Protein AF-0000000083041150 (afdb_homodimer)

Organism: Echeneis naucrates (NCBI:txid173247)

pLDDT: mean 83.76, std 16.12, range [24.05, 98.44]

InterPro domains:
  IPR001429 P2X purinoreceptor [PIRSF005713] (8-380)
  IPR001429 P2X purinoreceptor [PR01307] (82-90)
  IPR001429 P2X purinoreceptor [PR01307] (149-160)
  IPR001429 P2X purinoreceptor [PR01307] (235-247)
  IPR001429 P2X purinoreceptor [PR01307] (285-295)
  IPR001429 P2X purinoreceptor [PR01307] (304-318)
  IPR001429 P2X purinoreceptor [TIGR00863] (2-366)
  IPR003044 P2X1 purinoceptor [PR01308] (66-75)
  IPR003044 P2X1 purinoceptor [PR01308] (191-201)
  IPR003044 P2X1 purinoceptor [PR01308] (223-233)
  IPR003044 P2X1 purinoceptor [PR01308] (300-308)
  IPR003044 P2X1 purinoceptor [PR01308] (352-363)
  IPR027309 P2X purinoreceptor extracellular domain superfamily [G3DSA:2.60.490.10] (59-336)
  IPR059116 ATP P2X receptor-like [PF00864] (14-367)
  IPR059116 ATP P2X receptor-like [PTHR10125] (3-378)

Foldseek 3Di:
DVVVVVVVVVCVVVPDDDDDDDDDPDPVLVVVLVVLLVVLVCCLVVPCCPVVVLQKDKFWKDKAKFKAKFDKFWFQDPNDIDIDTLVRAKPPSRGGLKIWGFLAKFKDPWWAFDKDFDDQPPAAADALCSFDAPDPVFRFPSGQDDPRRGTITGDRPPDGDPVDQDPQGRGLRLQFMKMAMKMKIATVVVGDIDILCAPPNDPVCQVPDEDDVPPHQSRRMYGNNVLQVQQPHDPRQQSRFHFEKEKEWEFEEEVQDPPNVGHTGIHMHGPPQDPPPPPSVVRRGHDWDKDWDWDADPNGITIMIMITHTYMYHYHYTYMYIYRDNVSVVVSVVVSVVVSVVSVVVSVVCCLPVDPVNVVVCVSVDPPPPPPPPPVCVVVVVPPPVPPPD/DVVVVVVVVVCVVPPDDDDDDDDDPDPVLVVVLVVLLVVLVCCLVVPCCPVVVLQKDKFWKDKDKFKAKFDKFWFQDPNDIDIDTLVRAKVPSRGDLKIWGFLAKFKDFWWAWDKDFDDQPPAAADALCSQDADDPVFGFPSGQDDVRRGTIGGDRPPDGDPVDQDPQGRGLVLQFMKMAMKMKIATVVVGDIDILCAPPNDPVCQVPDEDDVPPHQSHRMYGNNVLQVQQPHHPRQQSRFHFEKEKEWEFEEEVVDPPNPGHTGIHMHAPPADPPPPPSVVRGGGDWDKDWDWDDDPNGITIMIMITHTYMYHYHYTHMYIYRDNVSVVVSVVVSVVVSVVSVVVSVVCQLPVDPVNVVVCVSVDDDPPDPPPPVCVVVVVVVVPPPVD

Nearest PDB structures (foldseek):
  8jv5-assembly1_C  TM=9.090E-01  e=2.033E-40  Danio rerio
  5svq-assembly1_A  TM=8.814E-01  e=1.534E-39  Homo sapiens
  8tr5-assembly1_A  TM=8.485E-01  e=2.033E-40  Rattus
  5f1c-assembly1_A  TM=8.749E-01  e=1.468E-38  Amblyomma maculatum
  6u9w-assembly1_C  TM=7.780E-01  e=2.579E-40  Rattus norvegicus

Solvent-accessible surface area (backbone atoms only — not comparable to full-atom values): 41153 Å² total; per-residue (Å²): 107,66,63,58,49,50,50,49,51,46,45,56,41,21,38,38,77,41,66,46,41,68,45,74,87,41,70,68,59,50,49,55,44,49,49,50,53,49,52,52,48,46,43,43,50,52,43,42,41,59,69,63,38,36,37,37,44,76,40,59,51,53,74,49,60,43,35,48,74,46,56,51,33,63,37,69,59,93,80,47,70,44,65,41,41,52,48,69,36,34,43,62,47,74,41,43,46,53,34,32,40,52,17,19,67,47,77,40,72,72,17,28,81,39,77,36,54,47,58,83,85,77,42,66,31,92,42,38,82,65,20,58,60,57,43,84,94,51,46,25,71,30,42,39,34,79,89,72,33,8,23,23,26,57,40,58,24,69,64,82,78,76,86,71,70,56,79,71,33,58,29,63,50,46,44,69,18,34,38,38,56,48,37,24,37,32,26,70,87,74,71,45,61,46,24,58,59,40,94,86,55,43,72,74,50,62,74,69,51,58,46,29,85,82,86,27,52,67,42,51,31,36,41,44,40,54,51,37,43,64,34,71,44,55,59,70,65,36,28,39,44,1,16,33,38,33,39,37,40,35,36,64,31,54,62,77,46,63,73,84,69,51,52,63,42,76,47,52,33,51,34,81,31,47,84,83,44,84,58,34,58,58,51,13,46,55,30,69,54,74,53,71,52,65,35,58,53,94,90,35,67,31,30,36,39,34,43,36,12,17,43,32,40,36,59,42,80,44,52,42,34,34,31,76,31,68,59,41,32,44,39,49,49,6,50,42,44,48,50,50,49,51,50,53,51,52,43,50,49,44,50,50,68,67,36,90,64,18,66,60,50,45,54,68,67,42,78,76,76,61,75,72,67,75,60,72,61,69,66,54,64,70,59,59,68,70,64,63,81,109,108,65,63,60,48,50,49,50,49,48,45,56,75,71,50,81,90,73,79,53,64,38,77,41,82,39,56,68,59,13,43,54,45,49,48,52,53,48,52,52,48,48,43,44,49,51,42,39,43,60,70,63,36,39,37,36,44,77,40,60,52,53,74,50,64,46,34,48,73,46,57,66,34,64,40,69,59,94,80,45,73,44,80,41,42,52,82,70,35,31,43,61,68,82,44,43,48,54,34,30,39,50,16,18,66,48,77,38,70,72,18,28,78,39,76,39,55,47,59,82,84,78,43,66,31,91,42,38,81,64,21,58,62,56,43,80,83,50,49,27,72,30,42,39,34,79,88,70,33,7,24,24,26,53,32,56,27,68,62,81,78,76,84,70,71,57,78,70,33,58,28,62,49,46,42,69,19,34,39,39,57,47,41,38,38,33,27,71,86,74,70,44,74,51,48,58,67,42,94,84,56,43,72,74,49,62,75,71,51,57,46,30,86,81,86,27,53,67,44,50,32,35,41,44,38,54,52,36,44,63,34,71,44,56,58,69,64,36,27,39,45,2,18,33,37,33,39,34,41,34,37,64,30,56,64,76,46,63,72,84,71,50,53,61,43,77,47,51,34,56,33,54,22,36,69,81,44,84,58,33,66,54,54,12,43,56,28,71,38,41,43,61,52,66,40,51,54,94,91,34,69,31,28,34,39,34,42,37,13,17,43,33,39,36,59,40,78,45,53,41,34,34,31,78,34,69,63,41,32,50,48,46,49,47,12,45,52,23,48,50,50,51,51,51,52,51,43,49,49,44,50,51,68,69,38,89,64,19,67,62,50,46,56,63,31,39,47,69,60,68,72,77,68,74,61,69,61,69,62,53,63,66,56,59,67,64,58,68,77,106

Structure (mmCIF, N/CA/C/O backbone):
data_AF-0000000083041150-model_v1
#
loop_
_entity.id
_entity.type
_entity.pdbx_description
1 polymer 'P2X purinoceptor'
#
loop_
_atom_site.group_PDB
_atom_site.id
_atom_site.type_symbol
_atom_site.label_atom_id
_atom_site.label_alt_id
_atom_site.label_comp_id
_atom_site.label_asym_id
_atom_site.label_entity_id
_atom_site.label_seq_id
_atom_site.pdbx_PDB_ins_code
_atom_site.Cartn_x
_atom_site.Cartn_y
_atom_site.Cartn_z
_atom_site.occupancy
_atom_site.B_iso_or_equiv
_atom_site.auth_seq_id
_atom_site.auth_comp_id
_atom_site.auth_asym_id
_atom_site.auth_atom_id
_atom_site.pdbx_PDB_model_num
ATOM 1 N N . MET A 1 1 ? 22.547 60.156 30.875 1 57.06 1 MET A N 1
ATOM 2 C CA . MET A 1 1 ? 22.109 59.25 29.797 1 57.06 1 MET A CA 1
ATOM 3 C C . MET A 1 1 ? 21.531 57.969 30.375 1 57.06 1 MET A C 1
ATOM 5 O O . MET A 1 1 ? 20.5 57.469 29.906 1 57.06 1 MET A O 1
ATOM 9 N N . LYS A 1 2 ? 22.203 57.5 31.281 1 69.81 2 LYS A N 1
ATOM 10 C CA . LYS A 1 2 ? 21.75 56.312 31.938 1 69.81 2 LYS A CA 1
ATOM 11 C C . LYS A 1 2 ? 20.422 56.531 32.656 1 69.81 2 LYS A C 1
ATOM 13 O O . LYS A 1 2 ? 19.516 55.688 32.594 1 69.81 2 LYS A O 1
ATOM 18 N N . ASN A 1 3 ? 20.375 57.625 33.25 1 69 3 ASN A N 1
ATOM 19 C CA . ASN A 1 3 ? 19.156 57.938 34 1 69 3 ASN A CA 1
ATOM 20 C C . ASN A 1 3 ? 17.969 58.062 33.062 1 69 3 ASN A C 1
ATOM 22 O O . ASN A 1 3 ? 16.859 57.625 33.375 1 69 3 ASN A O 1
ATOM 26 N N . LYS A 1 4 ? 18.234 58.625 31.938 1 65 4 LYS A N 1
ATOM 27 C CA . LYS A 1 4 ? 17.156 58.812 30.984 1 65 4 LYS A CA 1
ATOM 28 C C . LYS A 1 4 ? 16.672 57.469 30.438 1 65 4 LYS A C 1
ATOM 30 O O . LYS A 1 4 ? 15.477 57.281 30.234 1 65 4 LYS A O 1
ATOM 35 N N . ILE A 1 5 ? 17.609 56.656 30.266 1 70.94 5 ILE A N 1
ATOM 36 C CA . ILE A 1 5 ? 17.266 55.344 29.75 1 70.94 5 ILE A CA 1
ATOM 37 C C . ILE A 1 5 ? 16.5 54.562 30.812 1 70.94 5 ILE A C 1
ATOM 39 O O . ILE A 1 5 ? 15.531 53.875 30.516 1 70.94 5 ILE A O 1
ATOM 43 N N . ALA A 1 6 ? 16.969 54.688 32 1 69.44 6 ALA A N 1
ATOM 44 C CA . ALA A 1 6 ? 16.281 54 33.094 1 69.44 6 ALA A CA 1
ATOM 45 C C . ALA A 1 6 ? 14.859 54.5 33.281 1 69.44 6 ALA A C 1
ATOM 47 O O . ALA A 1 6 ? 13.938 53.719 33.531 1 69.44 6 ALA A O 1
ATOM 48 N N . ASN A 1 7 ? 14.727 55.781 33.156 1 67 7 ASN A N 1
ATOM 49 C CA . ASN A 1 7 ? 13.383 56.344 33.281 1 67 7 ASN A CA 1
ATOM 50 C C . ASN A 1 7 ? 12.5 55.938 32.094 1 67 7 ASN A C 1
ATOM 52 O O . ASN A 1 7 ? 11.32 55.625 32.281 1 67 7 ASN A O 1
ATOM 56 N N . ALA A 1 8 ? 13.133 55.875 31 1 66.62 8 ALA A N 1
ATOM 57 C CA . ALA A 1 8 ? 12.391 55.469 29.828 1 66.62 8 ALA A CA 1
ATOM 58 C C . ALA A 1 8 ? 11.953 54 29.938 1 66.62 8 ALA A C 1
ATOM 60 O O . ALA A 1 8 ? 10.844 53.656 29.547 1 66.62 8 ALA A O 1
ATOM 61 N N . LEU A 1 9 ? 12.828 53.281 30.469 1 70.69 9 LEU A N 1
ATOM 62 C CA . LEU A 1 9 ? 12.5 51.875 30.688 1 70.69 9 LEU A CA 1
ATOM 63 C C . LEU A 1 9 ? 11.43 51.719 31.766 1 70.69 9 LEU A C 1
ATOM 65 O O . LEU A 1 9 ? 10.539 50.875 31.641 1 70.69 9 LEU A O 1
ATOM 69 N N . SER A 1 10 ? 11.609 52.531 32.75 1 72.12 10 SER A N 1
ATOM 70 C CA . SER A 1 10 ? 10.602 52.5 33.781 1 72.12 10 SER A CA 1
ATOM 71 C C . SER A 1 10 ? 9.242 52.938 33.281 1 72.12 10 SER A C 1
ATOM 73 O O . SER A 1 10 ? 8.219 52.344 33.594 1 72.12 10 SER A O 1
ATOM 75 N N . ASP A 1 11 ? 9.305 53.969 32.469 1 69.19 11 ASP A N 1
ATOM 76 C CA . ASP A 1 11 ? 8.055 54.438 31.875 1 69.19 11 ASP A CA 1
ATOM 77 C C . ASP A 1 11 ? 7.438 53.344 30.969 1 69.19 11 ASP A C 1
ATOM 79 O O . ASP A 1 11 ? 6.215 53.188 30.938 1 69.19 11 ASP A O 1
ATOM 83 N N . PHE A 1 12 ? 8.258 52.688 30.359 1 69.44 12 PHE A N 1
ATOM 84 C CA . PHE A 1 12 ? 7.785 51.656 29.469 1 69.44 12 PHE A CA 1
ATOM 85 C C . PHE A 1 12 ? 7.094 50.531 30.266 1 69.44 12 PHE A C 1
ATOM 87 O O . PHE A 1 12 ? 6.055 50.031 29.844 1 69.44 12 PHE A O 1
ATOM 94 N N . PHE A 1 13 ? 7.613 50.312 31.328 1 72.69 13 PHE A N 1
ATOM 95 C CA . PHE A 1 13 ? 7.09 49.188 32.094 1 72.69 13 PHE A CA 1
ATOM 96 C C . PHE A 1 13 ? 5.91 49.625 32.969 1 72.69 13 PHE A C 1
ATOM 98 O O . PHE A 1 13 ? 5.016 48.844 33.25 1 72.69 13 PHE A O 1
ATOM 105 N N . TYR A 1 14 ? 5.887 50.938 33.219 1 71.12 14 TYR A N 1
ATOM 106 C CA . TYR A 1 14 ? 4.891 51.344 34.219 1 71.12 14 TYR A CA 1
ATOM 107 C C . TYR A 1 14 ? 3.744 52.094 33.531 1 71.12 14 TYR A C 1
ATOM 109 O O . TYR A 1 14 ? 2.715 52.375 34.156 1 71.12 14 TYR A O 1
ATOM 117 N N . GLU A 1 15 ? 4.02 52.375 32.281 1 69.94 15 GLU A N 1
ATOM 118 C CA . GLU A 1 15 ? 2.963 53.125 31.609 1 69.94 15 GLU A CA 1
ATOM 119 C C . GLU A 1 15 ? 2.273 52.25 30.547 1 69.94 15 GLU A C 1
ATOM 121 O O . GLU A 1 15 ? 2.916 51.438 29.891 1 69.94 15 GLU A O 1
ATOM 126 N N . TYR A 1 16 ? 0.941 52.312 30.578 1 71.56 16 TYR A N 1
ATOM 127 C CA . TYR A 1 16 ? 0.145 51.625 29.562 1 71.56 16 TYR A CA 1
ATOM 128 C C . TYR A 1 16 ? -0.681 52.594 28.75 1 71.56 16 TYR A C 1
ATOM 130 O O . TYR A 1 16 ? -1.35 53.469 29.328 1 71.56 16 TYR A O 1
ATOM 138 N N . GLU A 1 17 ? -0.358 52.562 27.453 1 67.75 17 GLU A N 1
ATOM 139 C CA . GLU A 1 17 ? -1.08 53.438 26.547 1 67.75 17 GLU A CA 1
ATOM 140 C C . GLU A 1 17 ? -2.273 52.719 25.922 1 67.75 17 GLU A C 1
ATOM 142 O O . GLU A 1 17 ? -2.17 51.562 25.516 1 67.75 17 GLU A O 1
ATOM 147 N N . THR A 1 18 ? -3.443 53.312 26.031 1 69.44 18 THR A N 1
ATOM 148 C CA . THR A 1 18 ? -4.641 52.781 25.391 1 69.44 18 THR A CA 1
ATOM 149 C C . THR A 1 18 ? -5.328 53.875 24.562 1 69.44 18 THR A C 1
ATOM 151 O O . THR A 1 18 ? -5.328 55.062 24.953 1 69.44 18 THR A O 1
ATOM 154 N N . PRO A 1 19 ? -5.703 53.594 23.391 1 71.56 19 PRO A N 1
ATOM 155 C CA . PRO A 1 19 ? -6.367 54.594 22.547 1 71.56 19 PRO A CA 1
ATOM 156 C C . PRO A 1 19 ? -7.688 55.062 23.141 1 71.56 19 PRO A C 1
ATOM 158 O O . PRO A 1 19 ? -8.43 54.281 23.734 1 71.56 19 PRO A O 1
ATOM 161 N N . ARG A 1 20 ? -7.875 56.406 23.031 1 70.31 20 ARG A N 1
ATOM 162 C CA . ARG A 1 20 ? -9.133 57.031 23.453 1 70.31 20 ARG A CA 1
ATOM 163 C C . ARG A 1 20 ? -10.25 56.688 22.469 1 70.31 20 ARG A C 1
ATOM 165 O O . ARG A 1 20 ? -10.031 56.688 21.25 1 70.31 20 ARG A O 1
ATOM 172 N N . GLN A 1 21 ? -11.328 56.281 23 1 70.69 21 GLN A N 1
ATOM 173 C CA . GLN A 1 21 ? -12.438 55.906 22.141 1 70.69 21 GLN A CA 1
ATOM 174 C C . GLN A 1 21 ? -13.633 56.844 22.328 1 70.69 21 GLN A C 1
ATOM 176 O O . GLN A 1 21 ? -13.844 57.375 23.422 1 70.69 21 GLN A O 1
ATOM 181 N N . VAL A 1 22 ? -14.195 57.219 21.141 1 70.69 22 VAL A N 1
ATOM 182 C CA . VAL A 1 22 ? -15.414 58.031 21.172 1 70.69 22 VAL A CA 1
ATOM 183 C C . VAL A 1 22 ? -16.641 57.125 21.203 1 70.69 22 VAL A C 1
ATOM 185 O O . VAL A 1 22 ? -16.75 56.188 20.391 1 70.69 22 VAL A O 1
ATOM 188 N N . LEU A 1 23 ? -17.469 57.281 22.172 1 68.75 23 LEU A N 1
ATOM 189 C CA . LEU A 1 23 ? -18.688 56.5 22.297 1 68.75 23 LEU A CA 1
ATOM 190 C C . LEU A 1 23 ? -19.828 57.125 21.5 1 68.75 23 LEU A C 1
ATOM 192 O O . LEU A 1 23 ? -20.203 58.281 21.781 1 68.75 23 LEU A O 1
ATOM 196 N N . VAL A 1 24 ? -20.062 56.531 20.453 1 68.19 24 VAL A N 1
ATOM 197 C CA . VAL A 1 24 ? -21.188 57 19.641 1 68.19 24 VAL A CA 1
ATOM 198 C C . VAL A 1 24 ? -22.469 56.312 20.125 1 68.19 24 VAL A C 1
ATOM 200 O O . VAL A 1 24 ? -22.594 55.094 20.047 1 68.19 24 VAL A O 1
ATOM 203 N N . ARG A 1 25 ? -23.375 57.125 20.609 1 70.19 25 ARG A N 1
ATOM 204 C CA . ARG A 1 25 ? -24.641 56.594 21.125 1 70.19 25 ARG A CA 1
ATOM 205 C C . ARG A 1 25 ? -25.75 56.688 20.078 1 70.19 25 ARG A C 1
ATOM 207 O O . ARG A 1 25 ? -26.625 57.562 20.188 1 70.19 25 ARG A O 1
ATOM 214 N N . ASN A 1 26 ? -25.484 56.219 18.984 1 71.94 26 ASN A N 1
ATOM 215 C CA . ASN A 1 26 ? -26.531 56.062 17.969 1 71.94 26 ASN A CA 1
ATOM 216 C C . ASN A 1 26 ? -26.953 54.625 17.828 1 71.94 26 ASN A C 1
ATOM 218 O O . ASN A 1 26 ? -26.156 53.75 17.469 1 71.94 26 ASN A O 1
ATOM 222 N N . ARG A 1 27 ? -28.156 54.406 18.141 1 77.5 27 ARG A N 1
ATOM 223 C CA . ARG A 1 27 ? -28.688 53.062 18.188 1 77.5 27 ARG A CA 1
ATOM 224 C C . ARG A 1 27 ? -28.594 52.375 16.828 1 77.5 27 ARG A C 1
ATOM 226 O O . ARG A 1 27 ? -28.266 51.188 16.734 1 77.5 27 ARG A O 1
ATOM 233 N N . ARG A 1 28 ? -28.844 53.125 15.805 1 75.31 28 ARG A N 1
ATOM 234 C CA . ARG A 1 28 ? -28.875 52.531 14.469 1 75.31 28 ARG A CA 1
ATOM 235 C C . ARG A 1 28 ? -27.469 52.125 14.031 1 75.31 28 ARG A C 1
ATOM 237 O O . ARG A 1 28 ? -27.281 51 13.523 1 75.31 28 ARG A O 1
ATOM 244 N N . VAL A 1 29 ? -26.594 53 14.281 1 75.31 29 VAL A N 1
ATOM 245 C CA . VAL A 1 29 ? -25.219 52.719 13.891 1 75.31 29 VAL A CA 1
ATOM 246 C C . VAL A 1 29 ? -24.656 51.562 14.742 1 75.31 29 VAL A C 1
ATOM 248 O O . VAL A 1 29 ? -23.938 50.719 14.234 1 75.31 29 VAL A O 1
ATOM 251 N N . GLY A 1 30 ? -24.984 51.625 15.977 1 80.38 30 GLY A N 1
ATOM 252 C CA . GLY A 1 30 ? -24.516 50.562 16.875 1 80.38 30 GLY A CA 1
ATOM 253 C C . GLY A 1 30 ? -25.016 49.188 16.484 1 80.38 30 GLY A C 1
ATOM 254 O O . GLY A 1 30 ? -24.25 48.219 16.484 1 80.38 30 GLY A O 1
ATOM 255 N N . VAL A 1 31 ? -26.219 49.25 16.016 1 84.94 31 VAL A N 1
ATOM 256 C CA . VAL A 1 31 ? -26.812 47.969 15.656 1 84.94 31 VAL A CA 1
ATOM 257 C C . VAL A 1 31 ? -26.203 47.438 14.367 1 84.94 31 VAL A C 1
ATOM 259 O O . VAL A 1 31 ? -25.938 46.25 14.242 1 84.94 31 VAL A O 1
ATOM 262 N N . VAL A 1 32 ? -25.969 48.219 13.375 1 83.06 32 VAL A N 1
ATOM 263 C CA . VAL A 1 32 ? -25.406 47.812 12.094 1 83.06 32 VAL A CA 1
ATOM 264 C C . VAL A 1 32 ? -23.984 47.281 12.305 1 83.06 32 VAL A C 1
ATOM 266 O O . VAL A 1 32 ? -23.609 46.25 11.734 1 83.06 32 VAL A O 1
ATOM 269 N N . CYS A 1 33 ? -23.219 47.938 13.172 1 83 33 CYS A N 1
ATOM 270 C CA . CYS A 1 33 ? -21.844 47.5 13.438 1 83 33 CYS A CA 1
ATOM 271 C C . CYS A 1 33 ? -21.812 46.188 14.195 1 83 33 CYS A C 1
ATOM 273 O O . CYS A 1 33 ? -20.969 45.312 13.906 1 83 33 CYS A O 1
ATOM 275 N N . ARG A 1 34 ? -22.734 46.094 15.047 1 87 34 ARG A N 1
ATOM 276 C CA . ARG A 1 34 ? -22.781 44.844 15.797 1 87 34 ARG A CA 1
ATOM 277 C C . ARG A 1 34 ? -23.203 43.656 14.898 1 87 34 ARG A C 1
ATOM 279 O O . ARG A 1 34 ? -22.75 42.531 15.094 1 87 34 ARG A O 1
ATOM 286 N N . LEU A 1 35 ? -23.984 44 13.953 1 89 35 LEU A N 1
ATOM 287 C CA . LEU A 1 35 ? -24.406 42.969 13.031 1 89 35 LEU A CA 1
ATOM 288 C C . LEU A 1 35 ? -23.266 42.531 12.133 1 89 35 LEU A C 1
ATOM 290 O O . LEU A 1 35 ? -23.109 41.344 11.836 1 89 35 LEU A O 1
ATOM 294 N N . ILE A 1 36 ? -22.469 43.406 11.75 1 86.25 36 ILE A N 1
ATOM 295 C CA . ILE A 1 36 ? -21.297 43.094 10.93 1 86.25 36 ILE A CA 1
ATOM 296 C C . ILE A 1 36 ? -20.312 42.281 11.742 1 86.25 36 ILE A C 1
ATOM 298 O O . ILE A 1 36 ? -19.766 41.281 11.25 1 86.25 36 ILE A O 1
ATOM 302 N N . GLN A 1 37 ? -20.078 42.719 12.969 1 86.12 37 GLN A N 1
ATOM 303 C CA . GLN A 1 37 ? -19.172 41.969 13.844 1 86.12 37 GLN A CA 1
ATOM 304 C C . GLN A 1 37 ? -19.672 40.562 14.102 1 86.12 37 GLN A C 1
ATOM 306 O O . GLN A 1 37 ? -18.875 39.625 14.133 1 86.12 37 GLN A O 1
ATOM 311 N N . LEU A 1 38 ? -20.938 40.531 14.227 1 90.12 38 LEU A N 1
ATOM 312 C CA . LEU A 1 38 ? -21.531 39.219 14.453 1 90.12 38 LEU A CA 1
ATOM 313 C C . LEU A 1 38 ? -21.391 38.312 13.219 1 90.12 38 LEU A C 1
ATOM 315 O O . LEU A 1 38 ? -21.156 37.125 13.336 1 90.12 38 LEU A O 1
ATOM 319 N N . GLY A 1 39 ? -21.562 38.938 12.094 1 90.75 39 GLY A N 1
ATOM 320 C CA . GLY A 1 39 ? -21.375 38.188 10.859 1 90.75 39 GLY A CA 1
ATOM 321 C C . GLY A 1 39 ? -19.969 37.656 10.695 1 90.75 39 GLY A C 1
ATOM 322 O O . GLY A 1 39 ? -19.781 36.5 10.289 1 90.75 39 GLY A O 1
ATOM 323 N N . VAL A 1 40 ? -18.984 38.375 11.016 1 87.75 40 VAL A N 1
ATOM 324 C CA . VAL A 1 40 ? -17.578 37.969 10.922 1 87.75 40 VAL A CA 1
ATOM 325 C C . VAL A 1 40 ? -17.297 36.875 11.938 1 87.75 40 VAL A C 1
ATOM 327 O O . VAL A 1 40 ? -16.594 35.906 11.625 1 87.75 40 VAL A O 1
ATOM 330 N N . LEU A 1 41 ? -17.844 37.062 13.07 1 88.5 41 LEU A N 1
ATOM 331 C CA . LEU A 1 41 ? -17.625 36.094 14.109 1 88.5 41 LEU A CA 1
ATOM 332 C C . LEU A 1 41 ? -18.219 34.75 13.719 1 88.5 41 LEU A C 1
ATOM 334 O O . LEU A 1 41 ? -17.609 33.688 13.945 1 88.5 41 LEU A O 1
ATOM 338 N N . VAL A 1 42 ? -19.391 34.781 13.141 1 92.56 42 VAL A N 1
ATOM 339 C CA . VAL A 1 42 ? -20.062 33.562 12.703 1 92.56 42 VAL A CA 1
ATOM 340 C C . VAL A 1 42 ? -19.25 32.875 11.594 1 92.56 42 VAL A C 1
ATOM 342 O O . VAL A 1 42 ? -19.172 31.656 11.523 1 92.56 42 VAL A O 1
ATOM 345 N N . TYR A 1 43 ? -18.656 33.625 10.789 1 89.06 43 TYR A N 1
ATOM 346 C CA . TYR A 1 43 ? -17.828 33.094 9.711 1 89.06 43 TYR A CA 1
ATOM 347 C C . TYR A 1 43 ? -16.594 32.406 10.266 1 89.06 43 TYR A C 1
ATOM 349 O O . TYR A 1 43 ? -16.234 31.297 9.844 1 89.06 43 TYR A O 1
ATOM 357 N N . ILE A 1 44 ? -15.938 33.031 11.172 1 86.5 44 ILE A N 1
ATOM 358 C CA . ILE A 1 44 ? -14.688 32.5 11.711 1 86.5 44 ILE A CA 1
ATOM 359 C C . ILE A 1 44 ? -14.961 31.234 12.5 1 86.5 44 ILE A C 1
ATOM 361 O O . ILE A 1 44 ? -14.328 30.203 12.266 1 86.5 44 ILE A O 1
ATOM 365 N N . ILE A 1 45 ? -15.883 31.328 13.383 1 89.12 45 ILE A N 1
ATOM 366 C CA . ILE A 1 45 ? -16.141 30.188 14.258 1 89.12 45 ILE A CA 1
ATOM 367 C C . ILE A 1 45 ? -16.859 29.094 13.477 1 89.12 45 ILE A C 1
ATOM 369 O O . ILE A 1 45 ? -16.469 27.922 13.516 1 89.12 45 ILE A O 1
ATOM 373 N N . GLY A 1 46 ? -17.938 29.5 12.781 1 91.19 46 GLY A N 1
ATOM 374 C CA . GLY A 1 46 ? -18.75 28.516 12.078 1 91.19 46 GLY A CA 1
ATOM 375 C C . GLY A 1 46 ? -18.047 27.906 10.891 1 91.19 46 GLY A C 1
ATOM 376 O O . GLY A 1 46 ? -18.016 26.672 10.742 1 91.19 46 GLY A O 1
ATOM 377 N N . TRP A 1 47 ? -17.484 28.688 10.078 1 88.25 47 TRP A N 1
ATOM 378 C CA . TRP A 1 47 ? -16.906 28.172 8.844 1 88.25 47 TRP A CA 1
ATOM 379 C C . TRP A 1 47 ? -15.461 27.75 9.047 1 88.25 47 TRP A C 1
ATOM 381 O O . TRP A 1 47 ? -15.094 26.609 8.781 1 88.25 47 TRP A O 1
ATOM 391 N N . VAL A 1 48 ? -14.602 28.562 9.555 1 87.75 48 VAL A N 1
ATOM 392 C CA . VAL A 1 48 ? -13.164 28.328 9.602 1 87.75 48 VAL A CA 1
ATOM 393 C C . VAL A 1 48 ? -12.852 27.266 10.648 1 87.75 48 VAL A C 1
ATOM 395 O O . VAL A 1 48 ? -12.117 26.297 10.375 1 87.75 48 VAL A O 1
ATOM 398 N N . PHE A 1 49 ? -13.43 27.359 11.852 1 89.25 49 PHE A N 1
ATOM 399 C CA . PHE A 1 49 ? -13.07 26.453 12.938 1 89.25 49 PHE A CA 1
ATOM 400 C C . PHE A 1 49 ? -13.883 25.172 12.859 1 89.25 49 PHE A C 1
ATOM 402 O O . PHE A 1 49 ? -13.336 24.078 13.039 1 89.25 49 PHE A O 1
ATOM 409 N N . ILE A 1 50 ? -15.148 25.297 12.578 1 89.5 50 ILE A N 1
ATOM 410 C CA . ILE A 1 50 ? -16 24.125 12.688 1 89.5 50 ILE A CA 1
ATOM 411 C C . ILE A 1 50 ? -16.047 23.391 11.344 1 89.5 50 ILE A C 1
ATOM 413 O O . ILE A 1 50 ?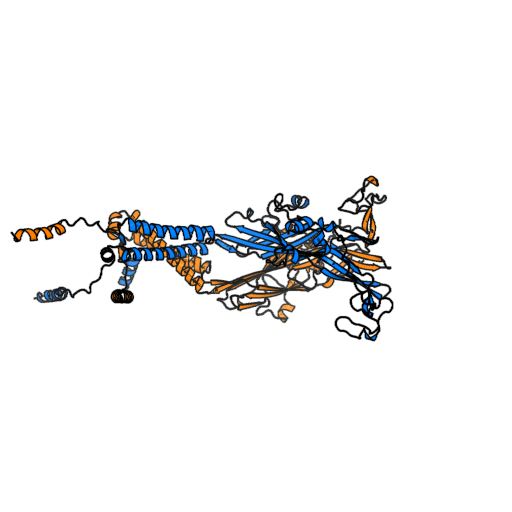 -15.742 22.203 11.273 1 89.5 50 ILE A O 1
ATOM 417 N N . TYR A 1 51 ? -16.375 24.125 10.328 1 88.44 51 TYR A N 1
ATOM 418 C CA . TYR A 1 51 ? -16.547 23.469 9.047 1 88.44 51 TYR A CA 1
ATOM 419 C C . TYR A 1 51 ? -15.211 23.047 8.453 1 88.44 51 TYR A C 1
ATOM 421 O O . TYR A 1 51 ? -15.055 21.906 8.016 1 88.44 51 TYR A O 1
ATOM 429 N N . GLU A 1 52 ? -14.25 23.859 8.5 1 88.56 52 GLU A N 1
ATOM 430 C CA . GLU A 1 52 ? -12.945 23.578 7.906 1 88.56 52 GLU A CA 1
ATOM 431 C C . GLU A 1 52 ? -12.016 22.922 8.922 1 88.56 52 GLU A C 1
ATOM 433 O O . GLU A 1 52 ? -10.922 22.469 8.57 1 88.56 52 GLU A O 1
ATOM 438 N N . LYS A 1 53 ? -12.359 22.906 10.109 1 90.56 53 LYS A N 1
ATOM 439 C CA . LYS A 1 53 ? -11.539 22.359 11.18 1 90.56 53 LYS A CA 1
ATOM 440 C C . LYS A 1 53 ? -10.148 22.984 11.195 1 90.56 53 LYS A C 1
ATOM 442 O O . LYS A 1 53 ? -9.141 22.281 11.219 1 90.56 53 LYS A O 1
ATOM 447 N N . GLY A 1 54 ? -10.148 24.234 11.141 1 87.81 54 GLY A N 1
ATOM 448 C CA . GLY A 1 54 ? -8.93 25.016 11.039 1 87.81 54 GLY A CA 1
ATOM 449 C C . GLY A 1 54 ? -8.062 24.938 12.281 1 87.81 54 GLY A C 1
ATOM 450 O O . GLY A 1 54 ? -6.938 25.438 12.289 1 87.81 54 GLY A O 1
ATOM 451 N N . TYR A 1 55 ? -8.516 24.25 13.258 1 90 55 TYR A N 1
ATOM 452 C CA . TYR A 1 55 ? -7.77 24.109 14.5 1 90 55 TYR A CA 1
ATOM 453 C C . TYR A 1 55 ? -6.926 22.828 14.492 1 90 55 TYR A C 1
ATOM 455 O O . TYR A 1 55 ? -6.238 22.531 15.469 1 90 55 TYR A O 1
ATOM 463 N N . GLN A 1 56 ? -6.953 22.125 13.383 1 93.19 56 GLN A N 1
ATOM 464 C CA . GLN A 1 56 ? -6.254 20.844 13.336 1 93.19 56 GLN A CA 1
ATOM 465 C C . GLN A 1 56 ? -5.227 20.812 12.203 1 93.19 56 GLN A C 1
ATOM 467 O O . GLN A 1 56 ? -5.371 21.547 11.211 1 93.19 56 GLN A O 1
ATOM 472 N N . SER A 1 57 ? -4.199 20.016 12.461 1 90.56 57 SER A N 1
ATOM 473 C CA . SER A 1 57 ? -3.277 19.656 11.391 1 90.56 57 SER A CA 1
ATOM 474 C C . SER A 1 57 ? -3.639 18.312 10.773 1 90.56 57 SER A C 1
ATOM 476 O O . SER A 1 57 ? -4.383 17.531 11.367 1 90.56 57 SER A O 1
ATOM 478 N N . THR A 1 58 ? -3.188 18.188 9.531 1 91.44 58 THR A N 1
ATOM 479 C CA . THR A 1 58 ? -3.547 16.969 8.828 1 91.44 58 THR A CA 1
ATOM 480 C C . THR A 1 58 ? -2.305 16.125 8.523 1 91.44 58 THR A C 1
ATOM 482 O O . THR A 1 58 ? -1.193 16.656 8.469 1 91.44 58 THR A O 1
ATOM 485 N N . ASP A 1 59 ? -2.572 14.852 8.484 1 90.69 59 ASP A N 1
ATOM 486 C CA . ASP A 1 59 ? -1.523 13.891 8.148 1 90.69 59 ASP A CA 1
ATOM 487 C C . ASP A 1 59 ? -2.059 12.797 7.227 1 90.69 59 ASP A C 1
ATOM 489 O O . ASP A 1 59 ? -3.252 12.492 7.246 1 90.69 59 ASP A O 1
ATOM 493 N N . THR A 1 60 ? -1.146 12.359 6.328 1 90.69 60 THR A N 1
ATOM 494 C CA . THR A 1 60 ? -1.456 11.211 5.484 1 90.69 60 THR A CA 1
ATOM 495 C C . THR A 1 60 ? -0.585 10.008 5.855 1 90.69 60 THR A C 1
ATOM 497 O O . THR A 1 60 ? 0.57 10.18 6.25 1 90.69 60 THR A O 1
ATOM 500 N N . ALA A 1 61 ? -1.164 8.859 5.656 1 91.31 61 ALA A N 1
ATOM 501 C CA . ALA A 1 61 ? -0.486 7.664 6.16 1 91.31 61 ALA A CA 1
ATOM 502 C C . ALA A 1 61 ? 0.321 6.984 5.059 1 91.31 61 ALA A C 1
ATOM 504 O O . ALA A 1 61 ? 0.02 7.141 3.873 1 91.31 61 ALA A O 1
ATOM 505 N N . VAL A 1 62 ? 1.379 6.352 5.465 1 86.56 62 VAL A N 1
ATOM 506 C CA . VAL A 1 62 ? 2.061 5.344 4.656 1 86.56 62 VAL A CA 1
ATOM 507 C C . VAL A 1 62 ? 1.491 3.963 4.969 1 86.56 62 VAL A C 1
ATOM 509 O O . VAL A 1 62 ? 1.281 3.619 6.133 1 86.56 62 VAL A O 1
ATOM 512 N N . SER A 1 63 ? 1.214 3.236 3.932 1 90.5 63 SER A N 1
ATOM 513 C CA . SER A 1 63 ? 0.451 2.012 4.156 1 90.5 63 SER A CA 1
ATOM 514 C C . SER A 1 63 ? 1.177 0.795 3.596 1 90.5 63 SER A C 1
ATOM 516 O O . SER A 1 63 ? 2.072 0.932 2.758 1 90.5 63 SER A O 1
ATOM 518 N N . SER A 1 64 ? 0.879 -0.327 4.184 1 89 64 SER A N 1
ATOM 519 C CA . SER A 1 64 ? 1.27 -1.649 3.705 1 89 64 SER A CA 1
ATOM 520 C C . SER A 1 64 ? 0.069 -2.586 3.629 1 89 64 SER A C 1
ATOM 522 O O . SER A 1 64 ? -0.774 -2.6 4.527 1 89 64 SER A O 1
ATOM 524 N N . VAL A 1 65 ? -0.003 -3.326 2.498 1 91.69 65 VAL A N 1
ATOM 525 C CA . VAL A 1 65 ? -1.15 -4.199 2.27 1 91.69 65 VAL A CA 1
ATOM 526 C C . VAL A 1 65 ? -0.668 -5.609 1.938 1 91.69 65 VAL A C 1
ATOM 528 O O . VAL A 1 65 ? 0.301 -5.781 1.195 1 91.69 65 VAL A O 1
ATOM 531 N N . PHE A 1 66 ? -1.341 -6.555 2.596 1 88.25 66 PHE A N 1
ATOM 532 C CA . PHE A 1 66 ? -1.174 -7.977 2.316 1 88.25 66 PHE A CA 1
ATOM 533 C C . PHE A 1 66 ? -2.518 -8.625 2.014 1 88.25 66 PHE A C 1
ATOM 535 O O . PHE A 1 66 ? -3.52 -8.328 2.666 1 88.25 66 PHE A O 1
ATOM 542 N N . THR A 1 67 ? -2.467 -9.469 0.972 1 93.12 67 THR A N 1
ATOM 543 C CA . THR A 1 67 ? -3.703 -10.148 0.599 1 93.12 67 THR A CA 1
ATOM 544 C C . THR A 1 67 ? -3.477 -11.648 0.459 1 93.12 67 THR A C 1
ATOM 546 O O . THR A 1 67 ? -2.398 -12.086 0.053 1 93.12 67 THR A O 1
ATOM 549 N N . LYS A 1 68 ? -4.492 -12.336 0.802 1 91.88 68 LYS A N 1
ATOM 550 C CA . LYS A 1 68 ? -4.48 -13.789 0.674 1 91.88 68 LYS A CA 1
ATOM 551 C C . LYS A 1 68 ? -5.824 -14.305 0.166 1 91.88 68 LYS A C 1
ATOM 553 O O . LYS A 1 68 ? -6.875 -13.977 0.725 1 91.88 68 LYS A O 1
ATOM 558 N N . MET A 1 69 ? -5.777 -15.148 -0.923 1 94.31 69 MET A N 1
ATOM 559 C CA . MET A 1 69 ? -6.98 -15.742 -1.505 1 94.31 69 MET A CA 1
ATOM 560 C C . MET A 1 69 ? -7.141 -17.188 -1.072 1 94.31 69 MET A C 1
ATOM 562 O O . MET A 1 69 ? -6.152 -17.906 -0.905 1 94.31 69 MET A O 1
ATOM 566 N N . LYS A 1 70 ? -8.398 -17.547 -0.844 1 92.31 70 LYS A N 1
ATOM 567 C CA . LYS A 1 70 ? -8.742 -18.938 -0.537 1 92.31 70 LYS A CA 1
ATOM 568 C C . LYS A 1 70 ? -9.914 -19.422 -1.391 1 92.31 70 LYS A C 1
ATOM 570 O O . LYS A 1 70 ? -10.805 -18.641 -1.733 1 92.31 70 LYS A O 1
ATOM 575 N N . GLY A 1 71 ? -9.828 -20.656 -1.751 1 91.56 71 GLY A N 1
ATOM 576 C CA . GLY A 1 71 ? -10.891 -21.266 -2.535 1 91.56 71 GLY A CA 1
ATOM 577 C C . GLY A 1 71 ? -10.391 -22.344 -3.477 1 91.56 71 GLY A C 1
ATOM 578 O O . GLY A 1 71 ? -9.188 -22.453 -3.723 1 91.56 71 GLY A O 1
ATOM 579 N N . GLN A 1 72 ? -11.352 -23.141 -3.938 1 91.06 72 GLN A N 1
ATOM 580 C CA . GLN A 1 72 ? -11.055 -24.188 -4.906 1 91.06 72 GLN A CA 1
ATOM 581 C C . GLN A 1 72 ? -12.047 -24.156 -6.066 1 91.06 72 GLN A C 1
ATOM 583 O O . GLN A 1 72 ? -13.219 -23.828 -5.879 1 91.06 72 GLN A O 1
ATOM 588 N N . GLY A 1 73 ? -11.492 -24.422 -7.199 1 91.25 73 GLY A N 1
ATOM 589 C CA . GLY A 1 73 ? -12.336 -24.5 -8.383 1 91.25 73 GLY A CA 1
ATOM 590 C C . GLY A 1 73 ? -12.32 -25.859 -9.039 1 91.25 73 GLY A C 1
ATOM 591 O O . GLY A 1 73 ? -11.414 -26.656 -8.805 1 91.25 73 GLY A O 1
ATOM 592 N N . TYR A 1 74 ? -13.375 -26.141 -9.742 1 90.56 74 TYR A N 1
ATOM 593 C CA . TYR A 1 74 ? -13.516 -27.375 -10.484 1 90.56 74 TYR A CA 1
ATOM 594 C C . TYR A 1 74 ? -14.023 -27.109 -11.898 1 90.56 74 TYR A C 1
ATOM 596 O O . TYR A 1 74 ? -14.914 -26.281 -12.094 1 90.56 74 TYR A O 1
ATOM 604 N N . THR A 1 75 ? -13.312 -27.703 -12.82 1 92.25 75 THR A N 1
ATOM 605 C CA . THR A 1 75 ? -13.766 -27.578 -14.203 1 92.25 75 THR A CA 1
ATOM 606 C C . THR A 1 75 ? -13.812 -28.953 -14.875 1 92.25 75 THR A C 1
ATOM 608 O O . THR A 1 75 ? -13.086 -29.859 -14.492 1 92.25 75 THR A O 1
ATOM 611 N N . ASN A 1 76 ? -14.75 -29.078 -15.719 1 89 76 ASN A N 1
ATOM 612 C CA . ASN A 1 76 ? -14.867 -30.219 -16.609 1 89 76 ASN A CA 1
ATOM 613 C C . ASN A 1 76 ? -15.008 -29.781 -18.062 1 89 76 ASN A C 1
ATOM 615 O O . ASN A 1 76 ? -16.109 -29.484 -18.531 1 89 76 ASN A O 1
ATOM 619 N N . VAL A 1 77 ? -13.883 -29.719 -18.719 1 88.38 77 VAL A N 1
ATOM 620 C CA . VAL A 1 77 ? -13.883 -29.281 -20.109 1 88.38 77 VAL A CA 1
ATOM 621 C C . VAL A 1 77 ? -13.664 -30.469 -21.031 1 88.38 77 VAL A C 1
ATOM 623 O O . VAL A 1 77 ? -12.562 -31.016 -21.109 1 88.38 77 VAL A O 1
ATOM 626 N N . SER A 1 78 ? -14.648 -30.797 -21.781 1 85 78 SER A N 1
ATOM 627 C CA . SER A 1 78 ? -14.594 -31.906 -22.734 1 85 78 SER A CA 1
ATOM 628 C C . SER A 1 78 ? -14.148 -33.188 -22.062 1 85 78 SER A C 1
ATOM 630 O O . SER A 1 78 ? -13.281 -33.906 -22.594 1 85 78 SER A O 1
ATOM 632 N N . GLY A 1 79 ? -14.547 -33.344 -20.828 1 84.69 79 GLY A N 1
ATOM 633 C CA . GLY A 1 79 ? -14.25 -34.594 -20.141 1 84.69 79 GLY A CA 1
ATOM 634 C C . GLY A 1 79 ? -12.992 -34.5 -19.281 1 84.69 79 GLY A C 1
ATOM 635 O O . GLY A 1 79 ? -12.688 -35.438 -18.531 1 84.69 79 GLY A O 1
ATOM 636 N N . ASN A 1 80 ? -12.312 -33.5 -19.469 1 86.12 80 ASN A N 1
ATOM 637 C CA . ASN A 1 80 ? -11.109 -33.312 -18.672 1 86.12 80 ASN A CA 1
ATOM 638 C C . ASN A 1 80 ? -11.414 -32.594 -17.375 1 86.12 80 ASN A C 1
ATOM 640 O O . ASN A 1 80 ? -11.656 -31.375 -17.359 1 86.12 80 ASN A O 1
ATOM 644 N N . GLU A 1 81 ? -11.352 -33.344 -16.297 1 88.5 81 GLU A N 1
ATOM 645 C CA . GLU A 1 81 ? -11.617 -32.781 -14.977 1 88.5 81 GLU A CA 1
ATOM 646 C C . GLU A 1 81 ? -10.344 -32.219 -14.352 1 88.5 81 GLU A C 1
ATOM 648 O O . GLU A 1 81 ? -9.281 -32.844 -14.414 1 88.5 81 GLU A O 1
ATOM 653 N N . LYS A 1 82 ? -10.547 -31.047 -13.891 1 90.62 82 LYS A N 1
ATOM 654 C CA . LYS A 1 82 ? -9.391 -30.391 -13.281 1 90.62 82 LYS A CA 1
ATOM 655 C C . LYS A 1 82 ? -9.797 -29.594 -12.047 1 90.62 82 LYS A C 1
ATOM 657 O O . LYS A 1 82 ? -10.867 -28.984 -12.016 1 90.62 82 LYS A O 1
ATOM 662 N N . VAL A 1 83 ? -9 -29.719 -11.016 1 91.75 83 VAL A N 1
ATOM 663 C CA . VAL A 1 83 ? -9.164 -28.922 -9.812 1 91.75 83 VAL A CA 1
ATOM 664 C C . VAL A 1 83 ? -8.172 -27.766 -9.82 1 91.75 83 VAL A C 1
ATOM 666 O O . VAL A 1 83 ? -7.016 -27.938 -10.211 1 91.75 83 VAL A O 1
ATOM 669 N N . TRP A 1 84 ? -8.664 -26.625 -9.547 1 92.94 84 TRP A N 1
ATOM 670 C CA . TRP A 1 84 ? -7.867 -25.406 -9.531 1 92.94 84 TRP A CA 1
ATOM 671 C C . TRP A 1 84 ? -7.715 -24.875 -8.109 1 92.94 84 TRP A C 1
ATOM 673 O O . TRP A 1 84 ? -8.703 -24.719 -7.391 1 92.94 84 TRP A O 1
ATOM 683 N N . ASP A 1 85 ? -6.523 -24.656 -7.695 1 92.75 85 ASP A N 1
ATOM 684 C CA . ASP A 1 85 ? -6.273 -24.062 -6.383 1 92.75 85 ASP A CA 1
ATOM 685 C C . ASP A 1 85 ? -5.594 -22.703 -6.508 1 92.75 85 ASP A C 1
ATOM 687 O O . ASP A 1 85 ? -5.445 -22.188 -7.613 1 92.75 85 ASP A O 1
ATOM 691 N N . VAL A 1 86 ? -5.223 -22.141 -5.398 1 93.19 86 VAL A N 1
ATOM 692 C CA . VAL A 1 86 ? -4.723 -20.766 -5.34 1 93.19 86 VAL A CA 1
ATOM 693 C C . VAL A 1 86 ? -3.426 -20.656 -6.141 1 93.19 86 VAL A C 1
ATOM 695 O O . VAL A 1 86 ? -3.15 -19.625 -6.746 1 93.19 86 VAL A O 1
ATOM 698 N N . ALA A 1 87 ? -2.674 -21.672 -6.207 1 92.56 87 ALA A N 1
ATOM 699 C CA . ALA A 1 87 ? -1.415 -21.672 -6.945 1 92.56 87 ALA A CA 1
ATOM 700 C C . ALA A 1 87 ? -1.662 -21.594 -8.453 1 92.56 87 ALA A C 1
ATOM 702 O O . ALA A 1 87 ? -0.763 -21.25 -9.219 1 92.56 87 ALA A O 1
ATOM 703 N N . ASP A 1 88 ? -2.916 -21.875 -8.805 1 93.44 88 ASP A N 1
ATOM 704 C CA . ASP A 1 88 ? -3.225 -21.953 -10.227 1 93.44 88 ASP A CA 1
ATOM 705 C C . ASP A 1 88 ? -3.922 -20.688 -10.711 1 93.44 88 ASP A C 1
ATOM 707 O O . ASP A 1 88 ? -3.727 -20.266 -11.852 1 93.44 88 ASP A O 1
ATOM 711 N N . TYR A 1 89 ? -4.742 -20.125 -9.805 1 95.5 89 TYR A N 1
ATOM 712 C CA . TYR A 1 89 ? -5.664 -19.156 -10.375 1 95.5 89 TYR A CA 1
ATOM 713 C C . TYR A 1 89 ? -5.371 -17.75 -9.859 1 95.5 89 TYR A C 1
ATOM 715 O O . TYR A 1 89 ? -6.008 -16.781 -10.289 1 95.5 89 TYR A O 1
ATOM 723 N N . VAL A 1 90 ? -4.438 -17.578 -9 1 96.12 90 VAL A N 1
ATOM 724 C CA . VAL A 1 90 ? -4.105 -16.25 -8.492 1 96.12 90 VAL A CA 1
ATOM 725 C C . VAL A 1 90 ? -2.756 -15.805 -9.055 1 96.12 90 VAL A C 1
ATOM 727 O O . VAL A 1 90 ? -1.789 -16.578 -9.047 1 96.12 90 VAL A O 1
ATOM 730 N N . PHE A 1 91 ? -2.766 -14.531 -9.516 1 93.62 91 PHE A N 1
ATOM 731 C CA . PHE A 1 91 ? -1.562 -13.953 -10.102 1 93.62 91 PHE A CA 1
ATOM 732 C C . PHE A 1 91 ? -1.308 -12.555 -9.539 1 93.62 91 PHE A C 1
ATOM 734 O O . PHE A 1 91 ? -2.1 -11.641 -9.766 1 93.62 91 PHE A O 1
ATOM 741 N N . PRO A 1 92 ? -0.183 -12.305 -8.883 1 90.88 92 PRO A N 1
ATOM 742 C CA . PRO A 1 92 ? 0.834 -13.25 -8.422 1 90.88 92 PRO A CA 1
ATOM 743 C C . PRO A 1 92 ? 0.377 -14.062 -7.211 1 90.88 92 PRO A C 1
ATOM 745 O O . PRO A 1 92 ? -0.535 -13.648 -6.492 1 90.88 92 PRO A O 1
ATOM 748 N N . PRO A 1 93 ? 1.076 -15.141 -6.969 1 87.75 93 PRO A N 1
ATOM 749 C CA . PRO A 1 93 ? 0.602 -16.047 -5.918 1 87.75 93 PRO A CA 1
ATOM 750 C C . PRO A 1 93 ? 0.895 -15.523 -4.512 1 87.75 93 PRO A C 1
ATOM 752 O O . PRO A 1 93 ? 0.203 -15.883 -3.559 1 87.75 93 PRO A O 1
ATOM 755 N N . GLN A 1 94 ? 1.936 -14.719 -4.293 1 83.62 94 GLN A N 1
ATOM 756 C CA . GLN A 1 94 ? 2.355 -14.297 -2.961 1 83.62 94 GLN A CA 1
ATOM 757 C C . GLN A 1 94 ? 1.433 -13.219 -2.41 1 83.62 94 GLN A C 1
ATOM 759 O O . GLN A 1 94 ? 1.524 -12.852 -1.233 1 83.62 94 GLN A O 1
ATOM 764 N N . GLY A 1 95 ? 0.625 -12.734 -3.115 1 79.12 95 GLY A N 1
ATOM 765 C CA . GLY A 1 95 ? -0.284 -11.711 -2.625 1 79.12 95 GLY A CA 1
ATOM 766 C C . GLY A 1 95 ? 0.312 -10.312 -2.666 1 79.12 95 GLY A C 1
ATOM 767 O O . GLY A 1 95 ? 1.508 -10.141 -2.426 1 79.12 95 GLY A O 1
ATOM 768 N N . ASP A 1 96 ? -0.325 -9.398 -3.195 1 84.69 96 ASP A N 1
ATOM 769 C CA . ASP A 1 96 ? 0.088 -8 -3.322 1 84.69 96 ASP A CA 1
ATOM 770 C C . ASP A 1 96 ? -1.12 -7.07 -3.316 1 84.69 96 ASP A C 1
ATOM 772 O O . ASP A 1 96 ? -2.254 -7.516 -3.133 1 84.69 96 ASP A O 1
ATOM 776 N N . SER A 1 97 ? -0.781 -5.859 -3.289 1 90.31 97 SER A N 1
ATOM 777 C CA . SER A 1 97 ? -1.863 -4.883 -3.316 1 90.31 97 SER A CA 1
ATOM 778 C C . SER A 1 97 ? -2.637 -4.949 -4.629 1 90.31 97 SER A C 1
ATOM 780 O O . SER A 1 97 ? -3.746 -4.422 -4.727 1 90.31 97 SER A O 1
ATOM 782 N N . SER A 1 98 ? -2.057 -5.535 -5.59 1 93 98 SER A N 1
ATOM 783 C CA . SER A 1 98 ? -2.721 -5.766 -6.867 1 93 98 SER A CA 1
ATOM 784 C C . SER A 1 98 ? -2.531 -7.203 -7.336 1 93 98 SER A C 1
ATOM 786 O O . SER A 1 98 ? -1.421 -7.734 -7.293 1 93 98 SER A O 1
ATOM 788 N N . PHE A 1 99 ? -3.637 -7.801 -7.727 1 95.12 99 PHE A N 1
ATOM 789 C CA . PHE A 1 99 ? -3.568 -9.188 -8.172 1 95.12 99 PHE A CA 1
ATOM 790 C C . PHE A 1 99 ? -4.766 -9.531 -9.047 1 95.12 99 PHE A C 1
ATOM 792 O O . PHE A 1 99 ? -5.711 -8.75 -9.156 1 95.12 99 PHE A O 1
ATOM 799 N N . VAL A 1 100 ? -4.648 -10.688 -9.703 1 96.62 100 VAL A N 1
ATOM 800 C CA . VAL A 1 100 ? -5.703 -11.148 -10.609 1 96.62 100 VAL A CA 1
ATOM 801 C C . VAL A 1 100 ? -6.18 -12.539 -10.188 1 96.62 100 VAL A C 1
ATOM 803 O O . VAL A 1 100 ? -5.367 -13.391 -9.82 1 96.62 100 VAL A O 1
ATOM 806 N N . VAL A 1 101 ? -7.469 -12.688 -10.18 1 97.31 101 VAL A N 1
ATOM 807 C CA . VAL A 1 101 ? -8.078 -13.992 -9.961 1 97.31 101 VAL A CA 1
ATOM 808 C C . VAL A 1 101 ? -8.664 -14.516 -11.266 1 97.31 101 VAL A C 1
ATOM 810 O O . VAL A 1 101 ? -9.539 -13.891 -11.859 1 97.31 101 VAL A O 1
ATOM 813 N N . MET A 1 102 ? -8.195 -15.617 -11.703 1 97.75 102 MET A N 1
ATOM 814 C CA . MET A 1 102 ? -8.672 -16.219 -12.945 1 97.75 102 MET A CA 1
ATOM 815 C C . MET A 1 102 ? -10.102 -16.734 -12.797 1 97.75 102 MET A C 1
ATOM 817 O O . MET A 1 102 ? -10.398 -17.453 -11.844 1 97.75 102 MET A O 1
ATOM 821 N N . THR A 1 103 ? -10.984 -16.375 -13.672 1 98 103 THR A N 1
ATOM 822 C CA . THR A 1 103 ? -12.383 -16.812 -13.625 1 98 103 THR A CA 1
ATOM 823 C C . THR A 1 103 ? -12.758 -17.578 -14.898 1 98 103 THR A C 1
ATOM 825 O O . THR A 1 103 ? -13.789 -18.25 -14.945 1 98 103 THR A O 1
ATOM 828 N N . ASN A 1 104 ? -11.953 -17.422 -15.938 1 97.81 104 ASN A N 1
ATOM 829 C CA . ASN A 1 104 ? -12.148 -18.062 -17.234 1 97.81 104 ASN A CA 1
ATOM 830 C C . ASN A 1 104 ? -10.828 -18.234 -17.984 1 97.81 104 ASN A C 1
ATOM 832 O O . ASN 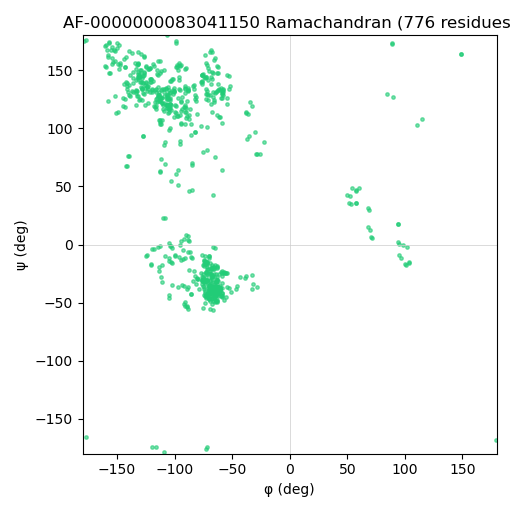A 1 104 ? -9.836 -17.594 -17.641 1 97.81 104 ASN A O 1
ATOM 836 N N . TYR A 1 105 ? -10.852 -19.25 -18.938 1 97.06 105 TYR A N 1
ATOM 837 C CA . TYR A 1 105 ? -9.586 -19.406 -19.641 1 97.06 105 TYR A CA 1
ATOM 838 C C . TYR A 1 105 ? -9.789 -20.156 -20.953 1 97.06 105 TYR A C 1
ATOM 840 O O . TYR A 1 105 ? -10.805 -20.828 -21.141 1 97.06 105 TYR A O 1
ATOM 848 N N . ILE A 1 106 ? -8.914 -19.891 -21.844 1 96.12 106 ILE A N 1
ATOM 849 C CA . ILE A 1 106 ? -8.719 -20.672 -23.062 1 96.12 106 ILE A CA 1
ATOM 850 C C . ILE A 1 106 ? -7.34 -21.328 -23.031 1 96.12 106 ILE A C 1
ATOM 852 O O . ILE A 1 106 ? -6.332 -20.672 -22.781 1 96.12 106 ILE A O 1
ATOM 856 N N . VAL A 1 107 ? -7.348 -22.641 -23.25 1 94.88 107 VAL A N 1
ATOM 857 C CA . VAL A 1 107 ? -6.086 -23.375 -23.172 1 94.88 107 VAL A CA 1
ATOM 858 C C . VAL A 1 107 ? -5.727 -23.938 -24.547 1 94.88 107 VAL A C 1
ATOM 860 O O . VAL A 1 107 ? -6.598 -24.438 -25.266 1 94.88 107 VAL A O 1
ATOM 863 N N . THR A 1 108 ? -4.523 -23.703 -25.016 1 95.12 108 THR A N 1
ATOM 864 C CA . THR A 1 108 ? -3.945 -24.312 -26.203 1 95.12 108 THR A CA 1
ATOM 865 C C . THR A 1 108 ? -2.787 -25.234 -25.828 1 95.12 108 THR A C 1
ATOM 867 O O . THR A 1 108 ? -1.675 -24.766 -25.578 1 95.12 108 THR A O 1
ATOM 870 N N . GLU A 1 109 ? -3.064 -26.516 -25.875 1 92.31 109 GLU A N 1
ATOM 871 C CA . GLU A 1 109 ? -2.111 -27.5 -25.375 1 92.31 109 GLU A CA 1
ATOM 872 C C . GLU A 1 109 ? -1.154 -27.953 -26.469 1 92.31 109 GLU A C 1
ATOM 874 O O . GLU A 1 109 ? -1.485 -27.906 -27.641 1 92.31 109 GLU A O 1
ATOM 879 N N . GLY A 1 110 ? -0.003 -28.328 -26.031 1 92.62 110 GLY A N 1
ATOM 880 C CA . GLY A 1 110 ? 0.946 -29.062 -26.859 1 92.62 110 GLY A CA 1
ATOM 881 C C . GLY A 1 110 ? 1.509 -28.219 -28 1 92.62 110 GLY A C 1
ATOM 882 O O . GLY A 1 110 ? 1.762 -28.734 -29.094 1 92.62 110 GLY A O 1
ATOM 883 N N . GLN A 1 111 ? 1.632 -26.953 -27.766 1 95.62 111 GLN A N 1
ATOM 884 C CA . GLN A 1 111 ? 2.191 -26.141 -28.844 1 95.62 111 GLN A CA 1
ATOM 885 C C . GLN A 1 111 ? 3.674 -26.422 -29.031 1 95.62 111 GLN A C 1
ATOM 887 O O . GLN A 1 111 ? 4.402 -26.656 -28.062 1 95.62 111 GLN A O 1
ATOM 892 N N . ARG A 1 112 ? 4.102 -26.438 -30.281 1 95.94 112 ARG A N 1
ATOM 893 C CA . ARG A 1 112 ? 5.504 -26.578 -30.672 1 95.94 112 ARG A CA 1
ATOM 894 C C . ARG A 1 112 ? 5.859 -25.594 -31.781 1 95.94 112 ARG A C 1
ATOM 896 O O . ARG A 1 112 ? 5 -25.234 -32.594 1 95.94 112 ARG A O 1
ATOM 903 N N . MET A 1 113 ? 7.168 -25.188 -31.703 1 94.38 113 MET A N 1
ATOM 904 C CA . MET A 1 113 ? 7.617 -24.281 -32.75 1 94.38 113 MET A CA 1
ATOM 905 C C . MET A 1 113 ? 7.602 -24.984 -34.125 1 94.38 113 MET A C 1
ATOM 907 O O . MET A 1 113 ? 8.094 -26.109 -34.25 1 94.38 113 MET A O 1
ATOM 911 N N . GLY A 1 114 ? 6.859 -24.375 -35 1 93.81 114 GLY A N 1
ATOM 912 C CA . GLY A 1 114 ? 6.762 -24.953 -36.312 1 93.81 114 GLY A CA 1
ATOM 913 C C . GLY A 1 114 ? 5.926 -24.109 -37.281 1 93.81 114 GLY A C 1
ATOM 914 O O . GLY A 1 114 ? 5.773 -22.906 -37.094 1 93.81 114 GLY A O 1
ATOM 915 N N . ARG A 1 115 ? 5.586 -24.781 -38.375 1 92.44 115 ARG A N 1
ATOM 916 C CA . ARG A 1 115 ? 4.77 -24.125 -39.406 1 92.44 115 ARG A CA 1
ATOM 917 C C . ARG A 1 115 ? 3.348 -24.672 -39.375 1 92.44 115 ARG A C 1
ATOM 919 O O . ARG A 1 115 ? 3.146 -25.891 -39.344 1 92.44 115 ARG A O 1
ATOM 926 N N . CYS A 1 116 ? 2.424 -23.781 -39.281 1 93.44 116 CYS A N 1
ATOM 927 C CA . CYS A 1 116 ? 1.023 -24.188 -39.281 1 93.44 116 CYS A CA 1
ATOM 928 C C . CYS A 1 116 ? 0.144 -23.109 -39.906 1 93.44 116 CYS A C 1
ATOM 930 O O . CYS A 1 116 ? 0.557 -21.953 -40 1 93.44 116 CYS A O 1
ATOM 932 N N . PRO A 1 117 ? -0.989 -23.609 -40.406 1 92.06 117 PRO A N 1
ATOM 933 C CA . PRO A 1 117 ? -1.896 -22.625 -41 1 92.06 117 PRO A CA 1
ATOM 934 C C . PRO A 1 117 ? -2.48 -21.656 -40 1 92.06 117 PRO A C 1
ATOM 936 O O . PRO A 1 117 ? -2.721 -22.047 -38.844 1 92.06 117 PRO A O 1
ATOM 939 N N . GLU A 1 118 ? -2.734 -20.484 -40.375 1 89.5 118 GLU A N 1
ATOM 940 C CA . GLU A 1 118 ? -3.43 -19.5 -39.562 1 89.5 118 GLU A CA 1
ATOM 941 C C . GLU A 1 118 ? -4.891 -19.891 -39.344 1 89.5 118 GLU A C 1
ATOM 943 O O . GLU A 1 118 ? -5.41 -20.766 -40.031 1 89.5 118 GLU A O 1
ATOM 948 N N . LEU A 1 119 ? -5.508 -19.203 -38.375 1 88.56 119 LEU A N 1
ATOM 949 C CA . LEU A 1 119 ? -6.914 -19.469 -38.094 1 88.56 119 LEU A CA 1
ATOM 950 C C . LEU A 1 119 ? -7.797 -18.969 -39.219 1 88.56 119 LEU A C 1
ATOM 952 O O . LEU A 1 119 ? -7.461 -17.984 -39.875 1 88.56 119 LEU A O 1
ATOM 956 N N . LYS A 1 120 ? -8.859 -19.672 -39.344 1 86.31 120 LYS A N 1
ATOM 957 C CA . LYS A 1 120 ? -9.812 -19.234 -40.375 1 86.31 120 LYS A CA 1
ATOM 958 C C . LYS A 1 120 ? -10.266 -17.797 -40.094 1 86.31 120 LYS A C 1
ATOM 960 O O . LYS A 1 120 ? -10.523 -17.422 -38.969 1 86.31 120 LYS A O 1
ATOM 965 N N . GLY A 1 121 ? -10.242 -16.938 -41.156 1 80.81 121 GLY A N 1
ATOM 966 C CA . GLY A 1 121 ? -10.703 -15.555 -41.031 1 80.81 121 GLY A CA 1
ATOM 967 C C . GLY A 1 121 ? -9.562 -14.57 -40.875 1 80.81 121 GLY A C 1
ATOM 968 O O . GLY A 1 121 ? -9.766 -13.359 -41 1 80.81 121 GLY A O 1
ATOM 969 N N . LYS A 1 122 ? -8.414 -14.82 -40.562 1 78.12 122 LYS A N 1
ATOM 970 C CA . LYS A 1 122 ? -7.328 -13.867 -40.344 1 78.12 122 LYS A CA 1
ATOM 971 C C . LYS A 1 122 ? -6.539 -13.625 -41.625 1 78.12 122 LYS A C 1
ATOM 973 O O . LYS A 1 122 ? -6.293 -12.484 -42 1 78.12 122 LYS A O 1
ATOM 978 N N . HIS A 1 123 ? -6.102 -14.742 -42.281 1 82.62 123 HIS A N 1
ATOM 979 C CA . HIS A 1 123 ? -5.367 -14.633 -43.531 1 82.62 123 HIS A CA 1
ATOM 980 C C . HIS A 1 123 ? -5.805 -15.703 -44.531 1 82.62 123 HIS A C 1
ATOM 982 O O . HIS A 1 123 ? -5.039 -16.625 -44.844 1 82.62 123 HIS A O 1
ATOM 988 N N . ASN A 1 124 ? -6.934 -15.406 -45.062 1 87.94 124 ASN A N 1
ATOM 989 C CA . ASN A 1 124 ? -7.441 -16.328 -46.062 1 87.94 124 ASN A CA 1
ATOM 990 C C . ASN A 1 124 ? -6.664 -16.234 -47.375 1 87.94 124 ASN A C 1
ATOM 992 O O . ASN A 1 124 ? -6.164 -15.156 -47.719 1 87.94 124 ASN A O 1
ATOM 996 N N . CYS A 1 125 ? -6.543 -17.391 -47.938 1 89.44 125 CYS A N 1
ATOM 997 C CA . CYS A 1 125 ? -5.762 -17.406 -49.156 1 89.44 125 CYS A CA 1
ATOM 998 C C . CYS A 1 125 ? -6.355 -18.375 -50.156 1 89.44 125 CYS A C 1
ATOM 1000 O O . CYS A 1 125 ? -7.129 -19.25 -49.812 1 89.44 125 CYS A O 1
ATOM 1002 N N . SER A 1 126 ? -6.102 -18.078 -51.438 1 91.06 126 SER A N 1
ATOM 1003 C CA . SER A 1 126 ? -6.484 -19 -52.5 1 91.06 126 SER A CA 1
ATOM 1004 C C . SER A 1 126 ? -5.258 -19.625 -53.156 1 91.06 126 SER A C 1
ATOM 1006 O O . SER A 1 126 ? -5.312 -20.75 -53.656 1 91.06 126 SER A O 1
ATOM 1008 N N . THR A 1 127 ? -4.168 -18.828 -53.188 1 90.62 127 THR A N 1
ATOM 1009 C CA . THR A 1 127 ? -2.916 -19.281 -53.781 1 90.62 127 THR A CA 1
ATOM 1010 C C . THR A 1 127 ? -1.729 -18.875 -52.906 1 90.62 127 THR A C 1
ATOM 1012 O O . THR A 1 127 ? -1.869 -18.047 -52 1 90.62 127 THR A O 1
ATOM 1015 N N . ASP A 1 128 ? -0.566 -19.453 -53.125 1 90.88 128 ASP A N 1
ATOM 1016 C CA . ASP A 1 128 ? 0.657 -19.141 -52.406 1 90.88 128 ASP A CA 1
ATOM 1017 C C . ASP A 1 128 ? 1.024 -17.656 -52.562 1 90.88 128 ASP A C 1
ATOM 1019 O O . ASP A 1 128 ? 1.62 -17.078 -51.656 1 90.88 128 ASP A O 1
ATOM 1023 N N . ALA A 1 129 ? 0.627 -17.062 -53.594 1 87.25 129 ALA A N 1
ATOM 1024 C CA . ALA A 1 129 ? 0.956 -15.664 -53.875 1 87.25 129 ALA A CA 1
ATOM 1025 C C . ALA A 1 129 ? 0.255 -14.734 -52.906 1 87.25 129 ALA A C 1
ATOM 1027 O O . ALA A 1 129 ? 0.729 -13.625 -52.625 1 87.25 129 ALA A O 1
ATOM 1028 N N . ASP A 1 130 ? -0.843 -15.25 -52.344 1 87.75 130 ASP A N 1
ATOM 1029 C CA . ASP A 1 130 ? -1.6 -14.461 -51.375 1 87.75 130 ASP A CA 1
ATOM 1030 C C . ASP A 1 130 ? -0.868 -14.383 -50.031 1 87.75 130 ASP A C 1
ATOM 1032 O O . ASP A 1 130 ? -1.213 -13.57 -49.156 1 87.75 130 ASP A O 1
ATOM 1036 N N . CYS A 1 131 ? 0.064 -15.219 -49.844 1 88.81 131 CYS A N 1
ATOM 1037 C CA . CYS A 1 131 ? 0.777 -15.328 -48.562 1 88.81 131 CYS A CA 1
ATOM 1038 C C . CYS A 1 131 ? 2.221 -14.859 -48.719 1 88.81 131 CYS A C 1
ATOM 1040 O O . CYS A 1 131 ? 3.143 -15.68 -48.75 1 88.81 131 CYS A O 1
ATOM 1042 N N . GLU A 1 132 ? 2.377 -13.492 -48.844 1 78.31 132 GLU A N 1
ATOM 1043 C CA . GLU A 1 132 ? 3.732 -12.977 -49 1 78.31 132 GLU A CA 1
ATOM 1044 C C . GLU A 1 132 ? 4.578 -13.195 -47.75 1 78.31 132 GLU A C 1
ATOM 1046 O O . GLU A 1 132 ? 4.133 -12.898 -46.656 1 78.31 132 GLU A O 1
ATOM 1051 N N . GLU A 1 133 ? 5.758 -13.82 -47.969 1 71.69 133 GLU A N 1
ATOM 1052 C CA . GLU A 1 133 ? 6.684 -14.164 -46.906 1 71.69 133 GLU A CA 1
ATOM 1053 C C . GLU A 1 133 ? 7.094 -12.922 -46.125 1 71.69 133 GLU A C 1
ATOM 1055 O O . GLU A 1 133 ? 7.367 -11.875 -46.688 1 71.69 133 GLU A O 1
ATOM 1060 N N . GLY A 1 134 ? 7.078 -12.992 -44.844 1 65.19 134 GLY A N 1
ATOM 1061 C CA . GLY A 1 134 ? 7.695 -12.016 -43.938 1 65.19 134 GLY A CA 1
ATOM 1062 C C . GLY A 1 134 ? 6.727 -10.945 -43.469 1 65.19 134 GLY A C 1
ATOM 1063 O O . GLY A 1 134 ? 7.133 -9.969 -42.844 1 65.19 134 GLY A O 1
ATOM 1064 N N . SER A 1 135 ? 5.562 -11.062 -43.875 1 60.16 135 SER A N 1
ATOM 1065 C CA . SER A 1 135 ? 4.715 -9.969 -43.438 1 60.16 135 SER A CA 1
ATOM 1066 C C . SER A 1 135 ? 4.773 -9.82 -41.906 1 60.16 135 SER A C 1
ATOM 1068 O O . SER A 1 135 ? 4.914 -10.812 -41.188 1 60.16 135 SER A O 1
ATOM 1070 N N . PHE A 1 136 ? 5.102 -8.586 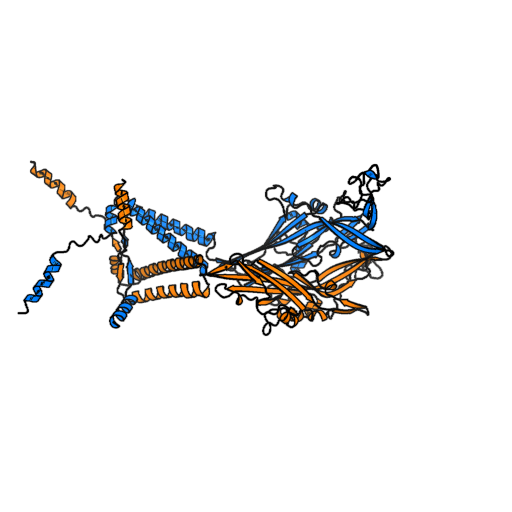-41.438 1 57.47 136 PHE A N 1
ATOM 1071 C CA . PHE A 1 136 ? 5.594 -8.062 -40.188 1 57.47 136 PHE A CA 1
ATOM 1072 C C . PHE A 1 136 ? 4.723 -8.547 -39.031 1 57.47 136 PHE A C 1
ATOM 1074 O O . PHE A 1 136 ? 5.23 -8.852 -37.938 1 57.47 136 PHE A O 1
ATOM 1081 N N . LYS A 1 137 ? 3.447 -8.602 -39.156 1 62.06 137 LYS A N 1
ATOM 1082 C CA . LYS A 1 137 ? 2.676 -8.875 -37.969 1 62.06 137 LYS A CA 1
ATOM 1083 C C . LYS A 1 137 ? 2.682 -10.367 -37.625 1 62.06 137 LYS A C 1
ATOM 1085 O O . LYS A 1 137 ? 2.652 -10.75 -36.469 1 62.06 137 LYS A O 1
ATOM 1090 N N . ARG A 1 138 ? 2.805 -11.203 -38.781 1 72.69 138 ARG A N 1
ATOM 1091 C CA . ARG A 1 138 ? 2.893 -12.656 -38.625 1 72.69 138 ARG A CA 1
ATOM 1092 C C . ARG A 1 138 ? 3.898 -13.25 -39.594 1 72.69 138 ARG A C 1
ATOM 1094 O O . ARG A 1 138 ? 4.082 -12.734 -40.688 1 72.69 138 ARG A O 1
ATOM 1101 N N . GLN A 1 139 ? 4.848 -14.117 -39.188 1 81.06 139 GLN A N 1
ATOM 1102 C CA . GLN A 1 139 ? 5.891 -14.719 -40.031 1 81.06 139 GLN A CA 1
ATOM 1103 C C . GLN A 1 139 ? 5.301 -15.75 -40.969 1 81.06 139 GLN A C 1
ATOM 1105 O O . GLN A 1 139 ? 5.383 -16.953 -40.719 1 81.06 139 GLN A O 1
ATOM 1110 N N . MET A 1 140 ? 4.738 -15.148 -42.094 1 86 140 MET A N 1
ATOM 1111 C CA . MET A 1 140 ? 4.16 -16.016 -43.125 1 86 140 MET A CA 1
ATOM 1112 C C . MET A 1 140 ? 5.25 -16.734 -43.906 1 86 140 MET A C 1
ATOM 1114 O O . MET A 1 140 ? 6.316 -16.156 -44.156 1 86 140 MET A O 1
ATOM 1118 N N . THR A 1 141 ? 5.09 -17.969 -44.344 1 88.12 141 THR A N 1
ATOM 1119 C CA . THR A 1 141 ? 6.109 -18.781 -45 1 88.12 141 THR A CA 1
ATOM 1120 C C . THR A 1 141 ? 5.973 -18.688 -46.5 1 88.12 141 THR A C 1
ATOM 1122 O O . THR A 1 141 ? 6.863 -19.109 -47.25 1 88.12 141 THR A O 1
ATOM 1125 N N . GLY A 1 142 ? 4.84 -18.094 -46.969 1 87.88 142 GLY A N 1
ATOM 1126 C CA . GLY A 1 142 ? 4.621 -18.016 -48.406 1 87.88 142 GLY A CA 1
ATOM 1127 C C . GLY A 1 142 ? 3.764 -19.141 -48.969 1 87.88 142 GLY A C 1
ATOM 1128 O O . GLY A 1 142 ? 3.545 -19.234 -50.156 1 87.88 142 GLY A O 1
ATOM 1129 N N . VAL A 1 143 ? 3.318 -20.047 -48.094 1 91.88 143 VAL A N 1
ATOM 1130 C CA . VAL A 1 143 ? 2.545 -21.219 -48.5 1 91.88 143 VAL A CA 1
ATOM 1131 C C . VAL A 1 143 ? 1.081 -21.031 -48.094 1 91.88 143 VAL A C 1
ATOM 1133 O O . VAL A 1 143 ? 0.783 -20.562 -47 1 91.88 143 VAL A O 1
ATOM 1136 N N . CYS A 1 144 ? 0.175 -21.219 -49 1 92.06 144 CYS A N 1
ATOM 1137 C CA . CYS A 1 144 ? -1.255 -21.25 -48.719 1 92.06 144 CYS A CA 1
ATOM 1138 C C . CYS A 1 144 ? -1.716 -22.672 -48.406 1 92.06 144 CYS A C 1
ATOM 1140 O O . CYS A 1 144 ? -1.628 -23.562 -49.281 1 92.06 144 CYS A O 1
ATOM 1142 N N . ALA A 1 145 ? -2.189 -22.906 -47.25 1 92 145 ALA A N 1
ATOM 1143 C CA . ALA A 1 145 ? -2.617 -24.25 -46.844 1 92 145 ALA A CA 1
ATOM 1144 C C . ALA A 1 145 ? -3.914 -24.641 -47.531 1 92 145 ALA A C 1
ATOM 1146 O O . ALA A 1 145 ? -4.926 -23.953 -47.438 1 92 145 ALA A O 1
ATOM 1147 N N . ASN A 1 146 ? -3.957 -25.766 -48.125 1 89.25 146 ASN A N 1
ATOM 1148 C CA . ASN A 1 146 ? -5.055 -26.219 -48.969 1 89.25 146 ASN A CA 1
ATOM 1149 C C . ASN A 1 146 ? -6.273 -26.625 -48.156 1 89.25 146 ASN A C 1
ATOM 1151 O O . ASN A 1 146 ? -7.41 -26.375 -48.562 1 89.25 146 ASN A O 1
ATOM 1155 N N . ARG A 1 147 ? -6.051 -27.203 -47.031 1 89 147 ARG A N 1
ATOM 1156 C CA . ARG A 1 147 ? -7.145 -27.734 -46.219 1 89 147 ARG A CA 1
ATOM 1157 C C . ARG A 1 147 ? -7.914 -26.609 -45.531 1 89 147 ARG A C 1
ATOM 1159 O O . ARG A 1 147 ? -9.148 -26.609 -45.531 1 89 147 ARG A O 1
ATOM 1166 N N . THR A 1 148 ? -7.219 -25.641 -45.094 1 91.12 148 THR A N 1
ATOM 1167 C CA . THR A 1 148 ? -7.852 -24.594 -44.312 1 91.12 148 THR A CA 1
ATOM 1168 C C . THR A 1 148 ? -8.023 -23.328 -45.125 1 91.12 148 THR A C 1
ATOM 1170 O O . THR A 1 148 ? -8.781 -22.422 -44.75 1 91.12 148 THR A O 1
ATOM 1173 N N . LYS A 1 149 ? -7.332 -23.234 -46.312 1 92.94 149 LYS A N 1
ATOM 1174 C CA . LYS A 1 149 ? -7.352 -22.078 -47.188 1 92.94 149 LYS A CA 1
ATOM 1175 C C . LYS A 1 149 ? -6.879 -20.828 -46.438 1 92.94 149 LYS A C 1
ATOM 1177 O O . LYS A 1 149 ? -7.5 -19.766 -46.562 1 92.94 149 LYS A O 1
ATOM 1182 N N . THR A 1 150 ? -5.965 -21 -45.594 1 92.88 150 THR A N 1
ATOM 1183 C CA . THR A 1 150 ? -5.312 -19.891 -44.875 1 92.88 150 THR A CA 1
ATOM 1184 C C . THR A 1 150 ? -3.799 -19.969 -45.031 1 92.88 150 THR A C 1
ATOM 1186 O O . THR A 1 150 ? -3.26 -21.031 -45.375 1 92.88 150 THR A O 1
ATOM 1189 N N . CYS A 1 151 ? -3.158 -18.844 -44.75 1 91.25 151 CYS A N 1
ATOM 1190 C CA . CYS A 1 151 ? -1.718 -18.766 -44.969 1 91.25 151 CYS A CA 1
ATOM 1191 C C . CYS A 1 151 ? -0.962 -19.484 -43.875 1 91.25 151 CYS A C 1
ATOM 1193 O O . CYS A 1 151 ? -1.355 -19.422 -42.719 1 91.25 151 CYS A O 1
ATOM 1195 N N . GLU A 1 152 ? 0.046 -20.156 -44.281 1 92 152 GLU A N 1
ATOM 1196 C CA . GLU A 1 152 ? 0.932 -20.828 -43.312 1 92 152 GLU A CA 1
ATOM 1197 C C . GLU A 1 152 ? 1.858 -19.828 -42.625 1 92 152 GLU A C 1
ATOM 1199 O O . GLU A 1 152 ? 2.361 -18.891 -43.281 1 92 152 GLU A O 1
ATOM 1204 N N . VAL A 1 153 ? 2.037 -20.016 -41.406 1 91.19 153 VAL A N 1
ATOM 1205 C CA . VAL A 1 153 ? 2.898 -19.109 -40.625 1 91.19 153 VAL A CA 1
ATOM 1206 C C . VAL A 1 153 ? 3.871 -19.938 -39.781 1 91.19 153 VAL A C 1
ATOM 1208 O O . VAL A 1 153 ? 3.605 -21.094 -39.469 1 91.19 153 VAL A O 1
ATOM 1211 N N . LEU A 1 154 ? 5.023 -19.312 -39.438 1 91.44 154 LEU A N 1
ATOM 1212 C CA . LEU A 1 154 ? 5.93 -19.828 -38.438 1 91.44 154 LEU A CA 1
ATOM 1213 C C . LEU A 1 154 ? 5.535 -19.328 -37.031 1 91.44 154 LEU A C 1
ATOM 1215 O O . LEU A 1 154 ? 5.555 -18.125 -36.781 1 91.44 154 LEU A O 1
ATOM 1219 N N . ALA A 1 155 ? 5.074 -20.203 -36.188 1 92.38 155 ALA A N 1
ATOM 1220 C CA . ALA A 1 155 ? 4.57 -19.828 -34.875 1 92.38 155 ALA A CA 1
ATOM 1221 C C . ALA A 1 155 ? 4.551 -21.016 -33.938 1 92.38 155 ALA A C 1
ATOM 1223 O O . ALA A 1 155 ? 5.031 -22.094 -34.281 1 92.38 155 ALA A O 1
ATOM 1224 N N . TRP A 1 156 ? 4.273 -20.703 -32.656 1 94.44 156 TRP A N 1
ATOM 1225 C CA . TRP A 1 156 ? 3.861 -21.797 -31.781 1 94.44 156 TRP A CA 1
ATOM 1226 C C . TRP A 1 156 ? 2.586 -22.453 -32.281 1 94.44 156 TRP A C 1
ATOM 1228 O O . TRP A 1 156 ? 1.527 -21.812 -32.344 1 94.44 156 TRP A O 1
ATOM 1238 N N . CYS A 1 157 ? 2.697 -23.703 -32.781 1 94.44 157 CYS A N 1
ATOM 1239 C CA . CYS A 1 157 ? 1.596 -24.406 -33.438 1 94.44 157 CYS A CA 1
ATOM 1240 C C . CYS A 1 157 ? 1.001 -25.453 -32.5 1 94.44 157 CYS A C 1
ATOM 1242 O O . CYS A 1 157 ? 1.734 -26.188 -31.828 1 94.44 157 CYS A O 1
ATOM 1244 N N . PRO A 1 158 ? -0.319 -25.672 -32.438 1 94.69 158 PRO A N 1
ATOM 1245 C CA . PRO A 1 158 ? -1.305 -24.922 -33.25 1 94.69 158 PRO A CA 1
ATOM 1246 C C . PRO A 1 158 ? -1.491 -23.484 -32.75 1 94.69 158 PRO A C 1
ATOM 1248 O O . PRO A 1 158 ? -1.165 -23.172 -31.609 1 94.69 158 PRO A O 1
ATOM 1251 N N . VAL A 1 159 ? -1.916 -22.656 -33.594 1 92.25 159 VAL A N 1
ATOM 1252 C CA . VAL A 1 159 ? -2.15 -21.266 -33.219 1 92.25 159 VAL A CA 1
ATOM 1253 C C . VAL A 1 159 ? -3.324 -21.172 -32.25 1 92.25 159 VAL A C 1
ATOM 1255 O O . VAL A 1 159 ? -4.258 -21.969 -32.312 1 92.25 159 VAL A O 1
ATOM 1258 N N . GLU A 1 160 ? -3.195 -20.219 -31.297 1 93.94 160 GLU A N 1
ATOM 1259 C CA . GLU A 1 160 ? -4.266 -20.016 -30.328 1 93.94 160 GLU A CA 1
ATOM 1260 C C . GLU A 1 160 ? -5.574 -19.656 -31.016 1 93.94 160 GLU A C 1
ATOM 1262 O O . GLU A 1 160 ? -5.598 -18.797 -31.906 1 93.94 160 GLU A O 1
ATOM 1267 N N . ASP A 1 161 ? -6.629 -20.328 -30.688 1 91.62 161 ASP A N 1
ATOM 1268 C CA . ASP A 1 161 ? -7.973 -19.984 -31.156 1 91.62 161 ASP A CA 1
ATOM 1269 C C . ASP A 1 161 ? -8.781 -19.328 -30.031 1 91.62 161 ASP A C 1
ATOM 1271 O O . ASP A 1 161 ? -9.359 -20.031 -29.188 1 91.62 161 ASP A O 1
ATOM 1275 N N . ASP A 1 162 ? -8.875 -18.094 -30 1 90.06 162 ASP A N 1
ATOM 1276 C CA . ASP A 1 162 ? -9.562 -17.391 -28.922 1 90.06 162 ASP A CA 1
ATOM 1277 C C . ASP A 1 162 ? -10.883 -16.797 -29.406 1 90.06 162 ASP A C 1
ATOM 1279 O O . ASP A 1 162 ? -11.367 -15.812 -28.828 1 90.06 162 ASP A O 1
ATOM 1283 N N . HIS A 1 163 ? -11.461 -17.297 -30.438 1 87.88 163 HIS A N 1
ATOM 1284 C CA . HIS A 1 163 ? -12.695 -16.766 -31 1 87.88 163 HIS A CA 1
ATOM 1285 C C . HIS A 1 163 ? -13.875 -17.031 -30.078 1 87.88 163 HIS A C 1
ATOM 1287 O O . HIS A 1 163 ? -14.812 -16.234 -30 1 87.88 163 HIS A O 1
ATOM 1293 N N . ASN A 1 164 ? -13.789 -18.188 -29.438 1 91.44 164 ASN A N 1
ATOM 1294 C CA . ASN A 1 164 ? -14.898 -18.562 -28.562 1 91.44 164 ASN A CA 1
ATOM 1295 C C . ASN A 1 164 ? -14.484 -18.531 -27.094 1 91.44 164 ASN A C 1
ATOM 1297 O O . ASN A 1 164 ? -13.781 -19.438 -26.641 1 91.44 164 ASN A O 1
ATOM 1301 N N . ILE A 1 165 ? -14.953 -17.578 -26.453 1 94.44 165 ILE A N 1
ATOM 1302 C CA . ILE A 1 165 ? -14.742 -17.516 -25.016 1 94.44 165 ILE A CA 1
ATOM 1303 C C . ILE A 1 165 ? -15.758 -18.391 -24.297 1 94.44 165 ILE A C 1
ATOM 1305 O O . ILE A 1 165 ? -16.969 -18.25 -24.5 1 94.44 165 ILE A O 1
ATOM 1309 N N . PRO A 1 166 ? -15.289 -19.25 -23.531 1 95.88 166 PRO A N 1
ATOM 1310 C CA . PRO A 1 166 ? -16.219 -20.172 -22.859 1 95.88 166 PRO A CA 1
ATOM 1311 C C . PRO A 1 166 ? -17.344 -19.438 -22.125 1 95.88 166 PRO A C 1
ATOM 1313 O O . PRO A 1 166 ? -17.078 -18.438 -21.438 1 95.88 166 PRO A O 1
ATOM 1316 N N . ASP A 1 167 ? -18.516 -19.891 -22.312 1 94.31 167 ASP A N 1
ATOM 1317 C CA . ASP A 1 167 ? -19.75 -19.375 -21.734 1 94.31 167 ASP A CA 1
ATOM 1318 C C . ASP A 1 167 ? -20.703 -20.5 -21.391 1 94.31 167 ASP A C 1
ATOM 1320 O O . ASP A 1 167 ? -21.188 -21.219 -22.266 1 94.31 167 ASP A O 1
ATOM 1324 N N . PRO A 1 168 ? -21.031 -20.625 -20.141 1 94.38 168 PRO A N 1
ATOM 1325 C CA . PRO A 1 168 ? -20.641 -19.844 -18.969 1 94.38 168 PRO A CA 1
ATOM 1326 C C . PRO A 1 168 ? -19.156 -19.969 -18.641 1 94.38 168 PRO A C 1
ATOM 1328 O O . PRO A 1 168 ? -18.484 -20.875 -19.141 1 94.38 168 PRO A O 1
ATOM 1331 N N . PRO A 1 169 ? -18.703 -18.953 -17.891 1 96.69 169 PRO A N 1
ATOM 1332 C CA . PRO A 1 169 ? -17.297 -19.031 -17.484 1 96.69 169 PRO A CA 1
ATOM 1333 C C . PRO A 1 169 ? -16.938 -20.344 -16.812 1 96.69 169 PRO A C 1
ATOM 1335 O O . PRO A 1 169 ? -17.734 -20.891 -16.062 1 96.69 169 PRO A O 1
ATOM 1338 N N . LEU A 1 170 ? -15.734 -20.797 -17.047 1 96.75 170 LEU A N 1
ATOM 1339 C CA . LEU A 1 170 ? -15.336 -22.141 -16.625 1 96.75 170 LEU A CA 1
ATOM 1340 C C . LEU A 1 170 ? -15.18 -22.203 -15.102 1 96.75 170 LEU A C 1
ATOM 1342 O O . LEU A 1 170 ? -15.406 -23.25 -14.5 1 96.75 170 LEU A O 1
ATOM 1346 N N . LEU A 1 171 ? -14.805 -21.109 -14.492 1 96.19 171 LEU A N 1
ATOM 1347 C CA . LEU A 1 171 ? -14.578 -21.109 -13.055 1 96.19 171 LEU A CA 1
ATOM 1348 C C . LEU A 1 171 ? -15.609 -20.25 -12.344 1 96.19 171 LEU A C 1
ATOM 1350 O O . LEU A 1 171 ? -15.258 -19.312 -11.617 1 96.19 171 LEU A O 1
ATOM 1354 N N . MET A 1 172 ? -16.797 -20.625 -12.43 1 94.5 172 MET A N 1
ATOM 1355 C CA . MET A 1 172 ? -17.891 -19.922 -11.766 1 94.5 172 MET A CA 1
ATOM 1356 C C . MET A 1 172 ? -17.781 -20.062 -10.25 1 94.5 172 MET A C 1
ATOM 1358 O O . MET A 1 172 ? -18.297 -19.234 -9.508 1 94.5 172 MET A O 1
ATOM 1362 N N . SER A 1 173 ? -17.031 -21.078 -9.828 1 92.12 173 SER A N 1
ATOM 1363 C CA . SER A 1 173 ? -16.812 -21.297 -8.398 1 92.12 173 SER A CA 1
ATOM 1364 C C . SER A 1 173 ? -16.062 -20.141 -7.758 1 92.12 173 SER A C 1
ATOM 1366 O O . SER A 1 173 ? -16.094 -19.969 -6.539 1 92.12 173 SER A O 1
ATOM 1368 N N . ALA A 1 174 ? -15.414 -19.375 -8.578 1 95.62 174 ALA A N 1
ATOM 1369 C CA . ALA A 1 174 ? -14.633 -18.25 -8.078 1 95.62 174 ALA A CA 1
ATOM 1370 C C . ALA A 1 174 ? -15.508 -17.266 -7.293 1 95.62 174 ALA A C 1
ATOM 1372 O O . ALA A 1 174 ? -15.008 -16.531 -6.438 1 95.62 174 ALA A O 1
ATOM 1373 N N . GLU A 1 175 ? -16.781 -17.297 -7.578 1 96.44 175 GLU A N 1
ATOM 1374 C CA . GLU A 1 175 ? -17.719 -16.422 -6.883 1 96.44 175 GLU A CA 1
ATOM 1375 C C . GLU A 1 175 ? -17.656 -16.625 -5.371 1 96.44 175 GLU A C 1
ATOM 1377 O O . GLU A 1 175 ? -17.906 -15.703 -4.598 1 96.44 175 GLU A O 1
ATOM 1382 N N . ASN A 1 176 ? -17.188 -17.812 -4.996 1 94.31 176 ASN A N 1
ATOM 1383 C CA . ASN A 1 176 ? -17.203 -18.156 -3.582 1 94.31 176 ASN A CA 1
ATOM 1384 C C . ASN A 1 176 ? -15.812 -18.078 -2.969 1 94.31 176 ASN A C 1
ATOM 1386 O O . ASN A 1 176 ? -15.633 -18.391 -1.789 1 94.31 176 ASN A O 1
ATOM 1390 N N . TYR A 1 177 ? -14.898 -17.719 -3.756 1 96 177 TYR A N 1
ATOM 1391 C CA . TYR A 1 177 ? -13.57 -17.531 -3.182 1 96 177 TYR A CA 1
ATOM 1392 C C . TYR A 1 177 ? -13.586 -16.406 -2.15 1 96 177 TYR A C 1
ATOM 1394 O O . TYR A 1 177 ? -14.414 -15.5 -2.221 1 96 177 TYR A O 1
ATOM 1402 N N . THR A 1 178 ? -12.664 -16.484 -1.203 1 96.81 178 THR A N 1
ATOM 1403 C CA . THR A 1 178 ? -12.602 -15.469 -0.165 1 96.81 178 THR A CA 1
ATOM 1404 C C . THR A 1 178 ? -11.242 -14.781 -0.163 1 96.81 178 THR A C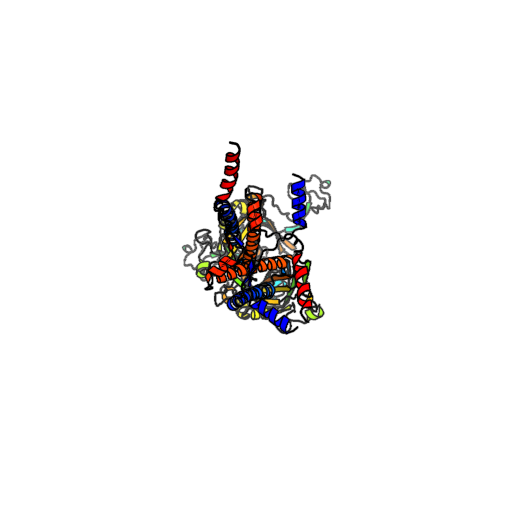 1
ATOM 1406 O O . THR A 1 178 ? -10.211 -15.43 -0.386 1 96.81 178 THR A O 1
ATOM 1409 N N . LEU A 1 179 ? -11.305 -13.555 0.025 1 97.25 179 LEU A N 1
ATOM 1410 C CA . LEU A 1 179 ? -10.125 -12.703 0.07 1 97.25 179 LEU A CA 1
ATOM 1411 C C . LEU A 1 179 ? -9.883 -12.18 1.483 1 97.25 179 LEU A C 1
ATOM 1413 O O . LEU A 1 179 ? -10.797 -11.625 2.107 1 97.25 179 LEU A O 1
ATOM 1417 N N . PHE A 1 180 ? -8.75 -12.461 2.014 1 95.88 180 PHE A N 1
ATOM 1418 C CA . PHE A 1 180 ? -8.305 -11.898 3.285 1 95.88 180 PHE A CA 1
ATOM 1419 C C . PHE A 1 180 ? -7.398 -10.695 3.059 1 95.88 180 PHE A C 1
ATOM 1421 O O . PHE A 1 180 ? -6.41 -10.781 2.328 1 95.88 180 PHE A O 1
ATOM 1428 N N . ILE A 1 181 ? -7.699 -9.516 3.664 1 94.75 181 ILE A N 1
ATOM 1429 C CA . ILE A 1 181 ? -6.895 -8.312 3.514 1 94.75 181 ILE A CA 1
ATOM 1430 C C . ILE A 1 181 ? -6.316 -7.902 4.867 1 94.75 181 ILE A C 1
ATOM 1432 O O . ILE A 1 181 ? -7.059 -7.719 5.836 1 94.75 181 ILE A O 1
ATOM 1436 N N . LYS A 1 182 ? -5.031 -7.809 4.926 1 91.5 182 LYS A N 1
ATOM 1437 C CA . LYS A 1 182 ? -4.328 -7.191 6.047 1 91.5 182 LYS A CA 1
ATOM 1438 C C . LYS A 1 182 ? -3.705 -5.859 5.637 1 91.5 182 LYS A C 1
ATOM 1440 O O . LYS A 1 182 ? -3.012 -5.777 4.621 1 91.5 182 LYS A O 1
ATOM 1445 N N . ASN A 1 183 ? -3.99 -4.812 6.387 1 93.06 183 ASN A N 1
ATOM 1446 C CA . ASN A 1 183 ? -3.51 -3.473 6.066 1 93.06 183 ASN A CA 1
ATOM 1447 C C . ASN A 1 183 ? -3.006 -2.746 7.312 1 93.06 183 ASN A C 1
ATOM 1449 O O . ASN A 1 183 ? -3.615 -2.836 8.375 1 93.06 183 ASN A O 1
ATOM 1453 N N . SER A 1 184 ? -1.874 -2.201 7.164 1 90.56 184 SER A N 1
ATOM 1454 C CA . SER A 1 184 ? -1.337 -1.346 8.219 1 90.56 184 SER A CA 1
ATOM 1455 C C . SER A 1 184 ? -1.067 0.064 7.699 1 90.56 184 SER A C 1
ATOM 1457 O O . SER A 1 184 ? -0.623 0.239 6.562 1 90.56 184 SER A O 1
ATOM 1459 N N . VAL A 1 185 ? -1.336 0.994 8.562 1 91.44 185 VAL A N 1
ATOM 1460 C CA . VAL A 1 185 ? -1.08 2.387 8.211 1 91.44 185 VAL A CA 1
ATOM 1461 C C . VAL A 1 185 ? -0.28 3.062 9.32 1 91.44 185 VAL A C 1
ATOM 1463 O O . VAL A 1 185 ? -0.469 2.76 10.508 1 91.44 185 VAL A O 1
ATOM 1466 N N . THR A 1 186 ? 0.582 3.922 8.953 1 87.38 186 THR A N 1
ATOM 1467 C CA . THR A 1 186 ? 1.349 4.738 9.891 1 87.38 186 THR A CA 1
ATOM 1468 C C . THR A 1 186 ? 1.275 6.211 9.508 1 87.38 186 THR A C 1
ATOM 1470 O O . THR A 1 186 ? 1.573 6.578 8.367 1 87.38 186 THR A O 1
ATOM 1473 N N . PHE A 1 187 ? 0.859 6.984 10.461 1 89.25 187 PHE A N 1
ATOM 1474 C CA . PHE A 1 187 ? 0.839 8.43 10.297 1 89.25 187 PHE A CA 1
ATOM 1475 C C . PHE A 1 187 ? 2.105 9.055 10.859 1 89.25 187 PHE A C 1
ATOM 1477 O O . PHE A 1 187 ? 2.215 9.258 12.078 1 89.25 187 PHE A O 1
ATOM 1484 N N . PRO A 1 188 ? 2.967 9.414 10.023 1 83 188 PRO A N 1
ATOM 1485 C CA . PRO A 1 188 ? 4.297 9.805 10.5 1 83 188 PRO A CA 1
ATOM 1486 C C . PRO A 1 188 ? 4.27 11.07 11.344 1 83 188 PRO A C 1
ATOM 1488 O O . PRO A 1 188 ? 5.02 11.188 12.32 1 83 188 PRO A O 1
ATOM 1491 N N . LEU A 1 189 ? 3.482 12 10.984 1 83.31 189 LEU A N 1
ATOM 1492 C CA . LEU A 1 189 ? 3.443 13.266 11.719 1 83.31 189 LEU A CA 1
ATOM 1493 C C . LEU A 1 189 ? 2.92 13.055 13.133 1 83.31 189 LEU A C 1
ATOM 1495 O O . LEU A 1 189 ? 3.393 13.688 14.078 1 83.31 189 LEU A O 1
ATOM 1499 N N . PHE A 1 190 ? 2.02 12.18 13.266 1 88.62 190 PHE A N 1
ATOM 1500 C CA . PHE A 1 190 ? 1.376 11.969 14.562 1 88.62 190 PHE A CA 1
ATOM 1501 C C . PHE A 1 190 ? 1.975 10.766 15.273 1 88.62 190 PHE A C 1
ATOM 1503 O O . PHE A 1 190 ? 1.678 10.516 16.438 1 88.62 190 PHE A O 1
ATOM 1510 N N . ASP A 1 191 ? 2.766 10.031 14.641 1 83.75 191 ASP A N 1
ATOM 1511 C CA . ASP A 1 191 ? 3.412 8.836 15.172 1 83.75 191 ASP A CA 1
ATOM 1512 C C . ASP A 1 191 ? 2.379 7.82 15.656 1 83.75 191 ASP A C 1
ATOM 1514 O O . ASP A 1 191 ? 2.441 7.359 16.797 1 83.75 191 ASP A O 1
ATOM 1518 N N . VAL A 1 192 ? 1.442 7.605 14.867 1 89.69 192 VAL A N 1
ATOM 1519 C CA . VAL A 1 192 ? 0.387 6.645 15.18 1 89.69 192 VAL A CA 1
ATOM 1520 C C . VAL A 1 192 ? 0.368 5.543 14.117 1 89.69 192 VAL A C 1
ATOM 1522 O O . VAL A 1 192 ? 0.462 5.82 12.922 1 89.69 192 VAL A O 1
ATOM 1525 N N . THR A 1 193 ? 0.347 4.312 14.578 1 87.94 193 THR A N 1
ATOM 1526 C CA . THR A 1 193 ? 0.238 3.154 13.695 1 87.94 193 THR A CA 1
ATOM 1527 C C . THR A 1 193 ? -1.025 2.357 14.008 1 87.94 193 THR A C 1
ATOM 1529 O O . THR A 1 193 ? -1.374 2.164 15.172 1 87.94 193 THR A O 1
ATOM 1532 N N . ARG A 1 194 ? -1.732 2.027 12.953 1 90.69 194 ARG A N 1
ATOM 1533 C CA . ARG A 1 194 ? -2.953 1.244 13.102 1 90.69 194 ARG A CA 1
ATOM 1534 C C . ARG A 1 194 ? -2.992 0.092 12.102 1 90.69 194 ARG A C 1
ATOM 1536 O O . ARG A 1 194 ? -2.314 0.133 11.07 1 90.69 194 ARG A O 1
ATOM 1543 N N . SER A 1 195 ? -3.691 -0.917 12.43 1 91.56 195 SER A N 1
ATOM 1544 C CA . SER A 1 195 ? -3.984 -2.053 11.562 1 91.56 195 SER A CA 1
ATOM 1545 C C . SER A 1 195 ? -5.488 -2.24 11.383 1 91.56 195 SER A C 1
ATOM 1547 O O . SER A 1 195 ? -6.273 -1.824 12.234 1 91.56 195 SER A O 1
ATOM 1549 N N . ASN A 1 196 ? -5.867 -2.807 10.242 1 92.81 196 ASN A N 1
ATOM 1550 C CA . ASN A 1 196 ? -7.297 -3.016 10.031 1 92.81 196 ASN A CA 1
ATOM 1551 C C . ASN A 1 196 ? -7.844 -4.105 10.945 1 92.81 196 ASN A C 1
ATOM 1553 O O . ASN A 1 196 ? -9.062 -4.293 11.039 1 92.81 196 ASN A O 1
ATOM 1557 N N . LEU A 1 197 ? -6.922 -4.773 11.57 1 90.62 197 LEU A N 1
ATOM 1558 C CA . LEU A 1 197 ? -7.332 -5.691 12.633 1 90.62 197 LEU A CA 1
ATOM 1559 C C . LEU A 1 197 ? -7.484 -4.957 13.961 1 90.62 197 LEU A C 1
ATOM 1561 O O . LEU A 1 197 ? -6.734 -5.207 14.906 1 90.62 197 LEU A O 1
ATOM 1565 N N . VAL A 1 198 ? -8.508 -4.145 14 1 90.75 198 VAL A N 1
ATOM 1566 C CA . VAL A 1 198 ? -8.75 -3.244 15.125 1 90.75 198 VAL A CA 1
ATOM 1567 C C . VAL A 1 198 ? -9.227 -4.047 16.328 1 90.75 198 VAL A C 1
ATOM 1569 O O . VAL A 1 198 ? -9.234 -5.277 16.297 1 90.75 198 VAL A O 1
ATOM 1572 N N . GLU A 1 199 ? -9.555 -3.289 17.359 1 87.5 199 GLU A N 1
ATOM 1573 C CA . GLU A 1 199 ? -9.992 -3.934 18.594 1 87.5 199 GLU A CA 1
ATOM 1574 C C . GLU A 1 199 ? -11.219 -4.805 18.359 1 87.5 199 GLU A C 1
ATOM 1576 O O . GLU A 1 199 ? -12.18 -4.367 17.719 1 87.5 199 GLU A O 1
ATOM 1581 N N . GLY A 1 200 ? -11.133 -6.074 18.75 1 85 200 GLY A N 1
ATOM 1582 C CA . GLY A 1 200 ? -12.258 -6.98 18.594 1 85 200 GLY A CA 1
ATOM 1583 C C . GLY A 1 200 ? -12.086 -7.945 17.438 1 85 200 GLY A C 1
ATOM 1584 O O . GLY A 1 200 ? -12.828 -8.93 17.328 1 85 200 GLY A O 1
ATOM 1585 N N . ILE A 1 201 ? -11.164 -7.594 16.609 1 87.62 201 ILE A N 1
ATOM 1586 C CA . ILE A 1 201 ? -10.922 -8.461 15.461 1 87.62 201 ILE A CA 1
ATOM 1587 C C . ILE A 1 201 ? -9.781 -9.422 15.781 1 87.62 201 ILE A C 1
ATOM 1589 O O . ILE A 1 201 ? -8.617 -9.141 15.477 1 87.62 201 ILE A O 1
ATOM 1593 N N . ASN A 1 202 ? -10.156 -10.555 16.344 1 84.12 202 ASN A N 1
ATOM 1594 C CA . ASN A 1 202 ? -9.156 -11.562 16.703 1 84.12 202 ASN A CA 1
ATOM 1595 C C . ASN A 1 202 ? -9.242 -12.781 15.789 1 84.12 202 ASN A C 1
ATOM 1597 O O . ASN A 1 202 ? -10.094 -12.836 14.898 1 84.12 202 ASN A O 1
ATOM 1601 N N . SER A 1 203 ? -8.406 -13.703 16.078 1 83.81 203 SER A N 1
ATOM 1602 C CA . SER A 1 203 ? -8.297 -14.875 15.203 1 83.81 203 SER A CA 1
ATOM 1603 C C . SER A 1 203 ? -9.602 -15.672 15.188 1 83.81 203 SER A C 1
ATOM 1605 O O . SER A 1 203 ? -9.992 -16.203 14.148 1 83.81 203 SER A O 1
ATOM 1607 N N . SER A 1 204 ? -10.227 -15.766 16.359 1 86.88 204 SER A N 1
ATOM 1608 C CA . SER A 1 204 ? -11.484 -16.5 16.438 1 86.88 204 SER A CA 1
ATOM 1609 C C . SER A 1 204 ? -12.578 -15.844 15.617 1 86.88 204 SER A C 1
ATOM 1611 O O . SER A 1 204 ? -13.359 -16.531 14.953 1 86.88 204 SER A O 1
ATOM 1613 N N . TYR A 1 205 ? -12.609 -14.516 15.719 1 90.5 205 TYR A N 1
ATOM 1614 C CA . TYR A 1 205 ? -13.578 -13.766 14.922 1 90.5 205 TYR A CA 1
ATOM 1615 C C . TYR A 1 205 ? -13.297 -13.914 13.438 1 90.5 205 TYR A C 1
ATOM 1617 O O . TYR A 1 205 ? -14.219 -14.141 12.641 1 90.5 205 TYR A O 1
ATOM 1625 N N . ILE A 1 206 ? -12.055 -13.836 13 1 90.44 206 ILE A N 1
ATOM 1626 C CA . ILE A 1 206 ? -11.633 -13.875 11.609 1 90.44 206 ILE A CA 1
ATOM 1627 C C . ILE A 1 206 ? -11.992 -15.227 10.992 1 90.44 206 ILE A C 1
ATOM 1629 O O . ILE A 1 206 ? -12.359 -15.305 9.82 1 90.44 206 ILE A O 1
ATOM 1633 N N . GLY A 1 207 ? -12.008 -16.219 11.734 1 90.31 207 GLY A N 1
ATOM 1634 C CA . GLY A 1 207 ? -12.289 -17.562 11.234 1 90.31 207 GLY A CA 1
ATOM 1635 C C . GLY A 1 207 ? -13.758 -17.766 10.883 1 90.31 207 GLY A C 1
ATOM 1636 O O . GLY A 1 207 ? -14.094 -18.703 10.156 1 90.31 207 GLY A O 1
ATOM 1637 N N . LYS A 1 208 ? -14.594 -16.844 11.344 1 92.94 208 LYS A N 1
ATOM 1638 C CA . LYS A 1 208 ? -16.016 -17.094 11.18 1 92.94 208 LYS A CA 1
ATOM 1639 C C . LYS A 1 208 ? -16.703 -15.93 10.453 1 92.94 208 LYS A C 1
ATOM 1641 O O . LYS A 1 208 ? -17.828 -16.078 9.961 1 92.94 208 LYS A O 1
ATOM 1646 N N . CYS A 1 209 ? -16.047 -14.906 10.289 1 95 209 CYS A N 1
ATOM 1647 C CA . CYS A 1 209 ? -16.75 -13.719 9.805 1 95 209 CYS A CA 1
ATOM 1648 C C . CYS A 1 209 ? -16.641 -13.609 8.289 1 95 209 CYS A C 1
ATOM 1650 O O . CYS A 1 209 ? -15.789 -14.242 7.672 1 95 209 CYS A O 1
ATOM 1652 N N . LEU A 1 210 ? -17.578 -12.961 7.691 1 96.88 210 LEU A N 1
ATOM 1653 C CA . LEU A 1 210 ? -17.609 -12.508 6.301 1 96.88 210 LEU A CA 1
ATOM 1654 C C . LEU A 1 210 ? -18.062 -11.055 6.211 1 96.88 210 LEU A C 1
ATOM 1656 O O . LEU A 1 210 ? -19.047 -10.664 6.844 1 96.88 210 LEU A O 1
ATOM 1660 N N . HIS A 1 211 ? -17.359 -10.336 5.48 1 97.62 211 HIS A N 1
ATOM 1661 C CA . HIS A 1 211 ? -17.609 -8.898 5.418 1 97.62 211 HIS A CA 1
ATOM 1662 C C . HIS A 1 211 ? -19.016 -8.617 4.895 1 97.62 211 HIS A C 1
ATOM 1664 O O . HIS A 1 211 ? -19.453 -9.203 3.902 1 97.62 211 HIS A O 1
ATOM 1670 N N . ASP A 1 212 ? -19.625 -7.785 5.551 1 96.81 212 ASP A N 1
ATOM 1671 C CA . ASP A 1 212 ? -20.906 -7.199 5.191 1 96.81 212 ASP A CA 1
ATOM 1672 C C . ASP A 1 212 ? -20.969 -5.727 5.594 1 96.81 212 ASP A C 1
ATOM 1674 O O . ASP A 1 212 ? -20.734 -5.383 6.754 1 96.81 212 ASP A O 1
ATOM 1678 N N . PRO A 1 213 ? -21.25 -4.949 4.676 1 95.81 213 PRO A N 1
ATOM 1679 C CA . PRO A 1 213 ? -21.219 -3.518 4.973 1 95.81 213 PRO A CA 1
ATOM 1680 C C . PRO A 1 213 ? -22.094 -3.137 6.16 1 95.81 213 PRO A C 1
ATOM 1682 O O . PRO A 1 213 ? -21.812 -2.164 6.863 1 95.81 213 PRO A O 1
ATOM 1685 N N . GLU A 1 214 ? -23.094 -3.875 6.484 1 95.5 214 GLU A N 1
ATOM 1686 C CA . GLU A 1 214 ? -24.031 -3.535 7.555 1 95.5 214 GLU A CA 1
ATOM 1687 C C . GLU A 1 214 ? -23.781 -4.387 8.797 1 95.5 214 GLU A C 1
ATOM 1689 O O . GLU A 1 214 ? -23.594 -3.854 9.891 1 95.5 214 GLU A O 1
ATOM 1694 N N . ASP A 1 215 ? -23.562 -5.691 8.617 1 95.25 215 ASP A N 1
ATOM 1695 C CA . ASP A 1 215 ? -23.547 -6.625 9.742 1 95.25 215 ASP A CA 1
ATOM 1696 C C . ASP A 1 215 ? -22.125 -6.836 10.258 1 95.25 215 ASP A C 1
ATOM 1698 O O . ASP A 1 215 ? -21.922 -7.07 11.453 1 95.25 215 ASP A O 1
ATOM 1702 N N . ALA A 1 216 ? -21.25 -6.809 9.344 1 96.69 216 ALA A N 1
ATOM 1703 C CA . ALA A 1 216 ? -19.859 -7.047 9.711 1 96.69 216 ALA A CA 1
ATOM 1704 C C . ALA A 1 216 ? -18.922 -6.156 8.906 1 96.69 216 ALA A C 1
ATOM 1706 O O . ALA A 1 216 ? -18.047 -6.648 8.188 1 96.69 216 ALA A O 1
ATOM 1707 N N . PRO A 1 217 ? -19 -4.855 9.156 1 96.44 217 PRO A N 1
ATOM 1708 C CA . PRO A 1 217 ? -18.25 -3.918 8.312 1 96.44 217 PRO A CA 1
ATOM 1709 C C . PRO A 1 217 ? -16.75 -3.967 8.562 1 96.44 217 PRO A C 1
ATOM 1711 O O . PRO A 1 217 ? -15.961 -3.523 7.715 1 96.44 217 PRO A O 1
ATOM 1714 N N . LEU A 1 218 ? -16.281 -4.535 9.672 1 95.75 218 LEU A N 1
ATOM 1715 C CA . LEU A 1 218 ? -14.867 -4.512 10 1 95.75 218 LEU A CA 1
ATOM 1716 C C . LEU A 1 218 ? -14.219 -5.859 9.711 1 95.75 218 LEU A C 1
ATOM 1718 O O . LEU A 1 218 ? -13.008 -6.031 9.906 1 95.75 218 LEU A O 1
ATOM 1722 N N . CYS A 1 219 ? -15.008 -6.824 9.25 1 96.75 219 CYS A N 1
ATOM 1723 C CA . CYS A 1 219 ? -14.43 -8.125 8.922 1 96.75 219 CYS A CA 1
ATOM 1724 C C . CYS A 1 219 ? -13.453 -8 7.754 1 96.75 219 CYS A C 1
ATOM 1726 O O . CYS A 1 219 ? -13.789 -7.43 6.715 1 96.75 219 CYS A O 1
ATOM 1728 N N . PRO A 1 220 ? -12.258 -8.539 7.867 1 95.69 220 PRO A N 1
ATOM 1729 C CA . PRO A 1 220 ? -11.25 -8.422 6.809 1 95.69 220 PRO A CA 1
ATOM 1730 C C . PRO A 1 220 ? -11.352 -9.539 5.777 1 95.69 220 PRO A C 1
ATOM 1732 O O . PRO A 1 220 ? -10.461 -9.688 4.934 1 95.69 220 PRO A O 1
ATOM 1735 N N . ILE A 1 221 ? -12.367 -10.422 5.785 1 97.62 221 ILE A N 1
ATOM 1736 C CA . ILE A 1 221 ? -12.57 -11.508 4.836 1 97.62 221 ILE A CA 1
ATOM 1737 C C . ILE A 1 221 ? -13.711 -11.156 3.885 1 97.62 221 ILE A C 1
ATOM 1739 O O . ILE A 1 221 ? -14.828 -10.883 4.32 1 97.62 221 ILE A O 1
ATOM 1743 N N . PHE A 1 222 ? -13.461 -11.211 2.646 1 98.25 222 PHE A N 1
ATOM 1744 C CA . PHE A 1 222 ? -14.422 -10.789 1.636 1 98.25 222 PHE A CA 1
ATOM 1745 C C . PHE A 1 222 ? -14.703 -11.922 0.652 1 98.25 222 PHE A C 1
ATOM 1747 O O . PHE A 1 222 ? -13.781 -12.609 0.212 1 98.25 222 PHE A O 1
ATOM 1754 N N . ARG A 1 223 ? -15.898 -12.102 0.341 1 97.94 223 ARG A N 1
ATOM 1755 C CA . ARG A 1 223 ? -16.266 -13.016 -0.732 1 97.94 223 ARG A CA 1
ATOM 1756 C C . ARG A 1 223 ? -16.172 -12.336 -2.094 1 97.94 223 ARG A C 1
ATOM 1758 O O . ARG A 1 223 ? -16.625 -11.203 -2.262 1 97.94 223 ARG A O 1
ATOM 1765 N N . LEU A 1 224 ? -15.625 -13.023 -3.055 1 97.75 224 LEU A N 1
ATOM 1766 C CA . LEU A 1 224 ? -15.398 -12.43 -4.367 1 97.75 224 LEU A CA 1
ATOM 1767 C C . LEU A 1 224 ? -16.719 -12.031 -5.016 1 97.75 224 LEU A C 1
ATOM 1769 O O . LEU A 1 224 ? -16.812 -10.969 -5.645 1 97.75 224 LEU A O 1
ATOM 1773 N N . GLY A 1 225 ? -17.688 -12.844 -4.844 1 97.75 225 GLY A N 1
ATOM 1774 C CA . GLY A 1 225 ? -19 -12.516 -5.363 1 97.75 225 GLY A CA 1
ATOM 1775 C C . GLY A 1 225 ? -19.547 -11.211 -4.809 1 97.75 225 GLY A C 1
ATOM 1776 O O . GLY A 1 225 ? -20.141 -10.414 -5.547 1 97.75 225 GLY A O 1
ATOM 1777 N N . ASP A 1 226 ? -19.344 -11.016 -3.51 1 97.56 226 ASP A N 1
ATOM 1778 C CA . ASP A 1 226 ? -19.812 -9.797 -2.855 1 97.56 226 ASP A CA 1
ATOM 1779 C C . ASP A 1 226 ? -19.031 -8.578 -3.328 1 97.56 226 ASP A C 1
ATOM 1781 O O . ASP A 1 226 ? -19.609 -7.5 -3.518 1 97.56 226 ASP A O 1
ATOM 1785 N N . ILE A 1 227 ? -17.781 -8.766 -3.516 1 97.31 227 ILE A N 1
ATOM 1786 C CA . ILE A 1 227 ? -16.938 -7.684 -4.012 1 97.31 227 ILE A CA 1
ATOM 1787 C C . ILE A 1 227 ? -17.453 -7.203 -5.363 1 97.31 227 ILE A C 1
ATOM 1789 O O . ILE A 1 227 ? -17.609 -6 -5.586 1 97.31 227 ILE A O 1
ATOM 1793 N N . VAL A 1 228 ? -17.781 -8.125 -6.199 1 96 228 VAL A N 1
ATOM 1794 C CA . VAL A 1 228 ? -18.25 -7.812 -7.547 1 96 228 VAL A CA 1
ATOM 1795 C C . VAL A 1 228 ? -19.625 -7.16 -7.484 1 96 228 VAL A C 1
ATOM 1797 O O . VAL A 1 228 ? -19.859 -6.137 -8.125 1 96 228 VAL A O 1
ATOM 1800 N N . LYS A 1 229 ? -20.469 -7.68 -6.645 1 95.81 229 LYS A N 1
ATOM 1801 C CA . LYS A 1 229 ? -21.828 -7.16 -6.504 1 95.81 229 LYS A CA 1
ATOM 1802 C C . LYS A 1 229 ? -21.812 -5.746 -5.93 1 95.81 229 LYS A C 1
ATOM 1804 O O . LYS A 1 229 ? -22.5 -4.859 -6.434 1 95.81 229 LYS A O 1
ATOM 1809 N N . LEU A 1 230 ? -21.031 -5.562 -4.914 1 95.62 230 LEU A N 1
ATOM 1810 C CA . LEU A 1 230 ? -20.953 -4.262 -4.258 1 95.62 230 LEU A CA 1
ATOM 1811 C C . LEU A 1 230 ? -20.312 -3.227 -5.18 1 95.62 230 LEU A C 1
ATOM 1813 O O . LEU A 1 230 ? -20.438 -2.021 -4.949 1 95.62 230 LEU A O 1
ATOM 1817 N N . SER A 1 231 ? -19.625 -3.658 -6.207 1 93 231 SER A N 1
ATOM 1818 C CA . SER A 1 231 ? -19.031 -2.768 -7.195 1 93 231 SER A CA 1
ATOM 1819 C C . SER A 1 231 ? -20.016 -2.453 -8.32 1 93 231 SER A C 1
ATOM 1821 O O . SER A 1 231 ? -19.703 -1.688 -9.234 1 93 231 SER A O 1
ATOM 1823 N N . GLY A 1 232 ? -21.188 -3.129 -8.289 1 89.5 232 GLY A N 1
ATOM 1824 C CA . GLY A 1 232 ? -22.234 -2.828 -9.25 1 89.5 232 GLY A CA 1
ATOM 1825 C C . GLY A 1 232 ? -22.203 -3.725 -10.469 1 89.5 232 GLY A C 1
ATOM 1826 O O . GLY A 1 232 ? -22.828 -3.412 -11.492 1 89.5 232 GLY A O 1
ATOM 1827 N N . PHE A 1 233 ? -21.516 -4.867 -10.367 1 91.25 233 PHE A N 1
ATOM 1828 C CA . PHE A 1 233 ? -21.406 -5.75 -11.523 1 91.25 233 PHE A CA 1
ATOM 1829 C C . PHE A 1 233 ? -22.125 -7.066 -11.273 1 91.25 233 PHE A C 1
ATOM 1831 O O . PHE A 1 233 ? -22.438 -7.402 -10.133 1 91.25 233 PHE A O 1
ATOM 1838 N N . ASN A 1 234 ? -22.422 -7.641 -12.391 1 93.25 234 ASN A N 1
ATOM 1839 C CA . ASN A 1 234 ? -22.859 -9.031 -12.359 1 93.25 234 ASN A CA 1
ATOM 1840 C C . ASN A 1 234 ? -21.688 -9.992 -12.445 1 93.25 234 ASN A C 1
ATOM 1842 O O . ASN A 1 234 ? -20.844 -9.867 -13.344 1 93.25 234 ASN A O 1
ATOM 1846 N N . PHE A 1 235 ? -21.688 -10.969 -11.594 1 94.94 235 PHE A N 1
ATOM 1847 C CA . PHE A 1 235 ? -20.516 -11.828 -11.508 1 94.94 235 PHE A CA 1
ATOM 1848 C C . PHE A 1 235 ? -20.328 -12.625 -12.789 1 94.94 235 PHE A C 1
ATOM 1850 O O . PHE A 1 235 ? -19.203 -12.75 -13.289 1 94.94 235 PHE A O 1
ATOM 1857 N N . GLU A 1 236 ? -21.344 -13.188 -13.336 1 95.06 236 GLU A N 1
ATOM 1858 C CA . GLU A 1 236 ? -21.25 -14.016 -14.531 1 95.06 236 GLU A CA 1
ATOM 1859 C C . GLU A 1 236 ? -20.703 -13.219 -15.711 1 95.06 236 GLU A C 1
ATOM 1861 O O . GLU A 1 236 ? -19.859 -13.719 -16.469 1 95.06 236 GLU A O 1
ATOM 1866 N N . THR A 1 237 ? -21.094 -12.047 -15.781 1 92.25 237 THR A N 1
ATOM 1867 C CA . THR A 1 237 ? -20.656 -11.195 -16.891 1 92.25 237 THR A CA 1
ATOM 1868 C C . THR A 1 237 ? -19.188 -10.844 -16.766 1 92.25 237 THR A C 1
ATOM 1870 O O . THR A 1 237 ? -18.422 -10.977 -17.719 1 92.25 237 THR A O 1
ATOM 1873 N N . ILE A 1 238 ? -18.812 -10.477 -15.625 1 93.88 238 ILE A N 1
ATOM 1874 C CA . ILE A 1 238 ? -17.438 -10.047 -15.445 1 93.88 238 ILE A CA 1
ATOM 1875 C C . ILE A 1 238 ? -16.516 -11.266 -15.445 1 93.88 238 ILE A C 1
ATOM 1877 O O . ILE A 1 238 ? -15.359 -11.18 -15.867 1 93.88 238 ILE A O 1
ATOM 1881 N N . ALA A 1 239 ? -17 -12.375 -15.008 1 96.38 239 ALA A N 1
ATOM 1882 C CA . ALA A 1 239 ? -16.219 -13.602 -14.977 1 96.38 239 ALA A CA 1
ATOM 1883 C C . ALA A 1 239 ? -15.914 -14.102 -16.391 1 96.38 239 ALA A C 1
ATOM 1885 O O . ALA A 1 239 ? -14.906 -14.773 -16.609 1 96.38 239 ALA A O 1
ATOM 1886 N N . ARG A 1 240 ? -16.719 -13.797 -17.281 1 96.31 240 ARG A N 1
ATOM 1887 C CA . ARG A 1 240 ? -16.562 -14.305 -18.641 1 96.31 240 ARG A CA 1
ATOM 1888 C C . ARG A 1 240 ? -15.406 -13.617 -19.359 1 96.31 240 ARG A C 1
ATOM 1890 O O . ARG A 1 240 ? -14.562 -14.281 -19.969 1 96.31 240 ARG A O 1
ATOM 1897 N N . VAL A 1 241 ? -15.352 -12.281 -19.203 1 95.19 241 VAL A N 1
ATOM 1898 C CA . VAL A 1 241 ? -14.391 -11.547 -20.016 1 95.19 241 VAL A CA 1
ATOM 1899 C C . VAL A 1 241 ? -13.398 -10.828 -19.109 1 95.19 241 VAL A C 1
ATOM 1901 O O . VAL A 1 241 ? -12.492 -10.141 -19.594 1 95.19 241 VAL A O 1
ATOM 1904 N N . GLY A 1 242 ? -13.594 -10.906 -17.891 1 94.94 242 GLY A N 1
ATOM 1905 C CA . GLY A 1 242 ? -12.695 -10.266 -16.938 1 94.94 242 GLY A CA 1
ATOM 1906 C C . GLY A 1 242 ? -13.094 -8.836 -16.625 1 94.94 242 GLY A C 1
ATOM 1907 O O . GLY A 1 242 ? -14.062 -8.312 -17.188 1 94.94 242 GLY A O 1
ATOM 1908 N N . GLY A 1 243 ? -12.406 -8.312 -15.672 1 94.25 243 GLY A N 1
ATOM 1909 C CA . GLY A 1 243 ? -12.641 -6.941 -15.25 1 94.25 243 GLY A CA 1
ATOM 1910 C C . GLY A 1 243 ? -11.688 -6.477 -14.164 1 94.25 243 GLY A C 1
ATOM 1911 O O . GLY A 1 243 ? -10.797 -7.227 -13.75 1 94.25 243 GLY A O 1
ATOM 1912 N N . ALA A 1 244 ? -11.867 -5.219 -13.867 1 94.38 244 ALA A N 1
ATOM 1913 C CA . ALA A 1 244 ? -11 -4.625 -12.844 1 94.38 244 ALA A CA 1
ATOM 1914 C C . ALA A 1 244 ? -11.828 -3.938 -11.766 1 94.38 244 ALA A C 1
ATOM 1916 O O . ALA A 1 244 ? -12.742 -3.168 -12.062 1 94.38 244 ALA A O 1
ATOM 1917 N N . ILE A 1 245 ? -11.508 -4.273 -10.531 1 94.56 245 ILE A N 1
ATOM 1918 C CA . ILE A 1 245 ? -12.242 -3.732 -9.391 1 94.56 245 ILE A CA 1
ATOM 1919 C C . ILE A 1 245 ? -11.258 -3.121 -8.391 1 94.56 245 ILE A C 1
ATOM 1921 O O . ILE A 1 245 ? -10.18 -3.668 -8.156 1 94.56 245 ILE A O 1
ATOM 1925 N N . GLY A 1 246 ? -11.656 -2.012 -7.875 1 95.25 246 GLY A N 1
ATOM 1926 C CA . GLY A 1 246 ? -10.898 -1.374 -6.809 1 95.25 246 GLY A CA 1
ATOM 1927 C C . GLY A 1 246 ? -11.555 -1.511 -5.449 1 95.25 246 GLY A C 1
ATOM 1928 O O . GLY A 1 246 ? -12.766 -1.313 -5.312 1 95.25 246 GLY A O 1
ATOM 1929 N N . ILE A 1 247 ? -10.797 -1.968 -4.461 1 96.75 247 ILE A N 1
ATOM 1930 C CA . ILE A 1 247 ? -11.203 -1.955 -3.061 1 96.75 247 ILE A CA 1
ATOM 1931 C C . ILE A 1 247 ? -10.5 -0.816 -2.326 1 96.75 247 ILE A C 1
ATOM 1933 O O . ILE A 1 247 ? -9.273 -0.803 -2.219 1 96.75 247 ILE A O 1
ATOM 1937 N N . VAL A 1 248 ? -11.258 0.092 -1.865 1 97.12 248 VAL A N 1
ATOM 1938 C CA . VAL A 1 248 ? -10.688 1.247 -1.182 1 97.12 248 VAL A CA 1
ATOM 1939 C C . VAL A 1 248 ? -10.773 1.047 0.33 1 97.12 248 VAL A C 1
ATOM 1941 O O . VAL A 1 248 ? -11.859 0.814 0.871 1 97.12 248 VAL A O 1
ATOM 1944 N N . VAL A 1 249 ? -9.711 1.025 0.955 1 97.38 249 VAL A N 1
ATOM 1945 C CA . VAL A 1 249 ? -9.641 1.058 2.412 1 97.38 249 VAL A CA 1
ATOM 1946 C C . VAL A 1 249 ? -9.43 2.494 2.889 1 97.38 249 VAL A C 1
ATOM 1948 O O . VAL A 1 249 ? -8.336 3.047 2.752 1 97.38 249 VAL A O 1
ATOM 1951 N N . ASP A 1 250 ? -10.422 3.004 3.498 1 97.62 250 ASP A N 1
ATOM 1952 C CA . ASP A 1 250 ? -10.414 4.414 3.879 1 97.62 250 ASP A CA 1
ATOM 1953 C C . ASP A 1 250 ? -10.141 4.578 5.371 1 97.62 250 ASP A C 1
ATOM 1955 O O . ASP A 1 250 ? -10.891 4.062 6.203 1 97.62 250 ASP A O 1
ATOM 1959 N N . TRP A 1 251 ? -9.094 5.27 5.684 1 97.06 251 TRP A N 1
ATOM 1960 C CA . TRP A 1 251 ? -8.734 5.633 7.051 1 97.06 251 TRP A CA 1
ATOM 1961 C C . TRP A 1 251 ? -8.945 7.121 7.293 1 97.06 251 TRP A C 1
ATOM 1963 O O . TRP A 1 251 ? -8.055 7.934 7.012 1 97.06 251 TRP A O 1
ATOM 1973 N N . THR A 1 252 ? -10.078 7.508 7.684 1 96.94 252 THR A N 1
ATOM 1974 C CA . THR A 1 252 ? -10.344 8.867 8.141 1 96.94 252 THR A CA 1
ATOM 1975 C C . THR A 1 252 ? -10.359 8.93 9.664 1 96.94 252 THR A C 1
ATOM 1977 O O . THR A 1 252 ? -11.305 8.461 10.305 1 96.94 252 THR A O 1
ATOM 1980 N N . CYS A 1 253 ? -9.352 9.562 10.211 1 96.62 253 CYS A N 1
ATOM 1981 C CA . CYS A 1 253 ? -9.141 9.461 11.648 1 96.62 253 CYS A CA 1
ATOM 1982 C C . CYS A 1 253 ? -9.094 10.844 12.289 1 96.62 253 CYS A C 1
ATOM 1984 O O . CYS A 1 253 ? -8.578 11.797 11.688 1 96.62 253 CYS A O 1
ATOM 1986 N N . ASN A 1 254 ? -9.703 10.961 13.422 1 96.31 254 ASN A N 1
ATOM 1987 C CA . ASN A 1 254 ? -9.586 12.117 14.305 1 96.31 254 ASN A CA 1
ATOM 1988 C C . ASN A 1 254 ? -8.875 11.758 15.609 1 96.31 254 ASN A C 1
ATOM 1990 O O . ASN A 1 254 ? -9.492 11.234 16.531 1 96.31 254 ASN A O 1
ATOM 1994 N N . PHE A 1 255 ? -7.676 12.156 15.75 1 96.12 255 PHE A N 1
ATOM 1995 C CA . PHE A 1 255 ? -6.852 11.727 16.875 1 96.12 255 PHE A CA 1
ATOM 1996 C C . PHE A 1 255 ? -7.043 12.648 18.078 1 96.12 255 PHE A C 1
ATOM 1998 O O . PHE A 1 255 ? -6.34 12.531 19.078 1 96.12 255 PHE A O 1
ATOM 2005 N N . ASP A 1 256 ? -7.938 13.586 17.906 1 94.69 256 ASP A N 1
ATOM 2006 C CA . ASP A 1 256 ? -8.391 14.281 19.109 1 94.69 256 ASP A CA 1
ATOM 2007 C C . ASP A 1 256 ? -9.25 13.359 19.969 1 94.69 256 ASP A C 1
ATOM 2009 O O . ASP A 1 256 ? -9.43 13.617 21.172 1 94.69 256 ASP A O 1
ATOM 2013 N N . LEU A 1 257 ? -9.719 12.422 19.344 1 94.75 257 LEU A N 1
ATOM 2014 C CA . LEU A 1 257 ? -10.469 11.375 20.031 1 94.75 257 LEU A CA 1
ATOM 2015 C C . LEU A 1 257 ? -9.594 10.156 20.281 1 94.75 257 LEU A C 1
ATOM 2017 O O . LEU A 1 257 ? -8.438 10.125 19.875 1 94.75 257 LEU A O 1
ATOM 2021 N N . HIS A 1 258 ? -10.203 9.258 20.984 1 93.44 258 HIS A N 1
ATOM 2022 C CA . HIS A 1 258 ? -9.477 8.023 21.281 1 93.44 258 HIS A CA 1
ATOM 2023 C C . HIS A 1 258 ? -9.164 7.254 20 1 93.44 258 HIS A C 1
ATOM 2025 O O . HIS A 1 258 ? -9.961 7.246 19.062 1 93.44 258 HIS A O 1
ATOM 2031 N N . LEU A 1 259 ? -8.023 6.543 19.984 1 92.25 259 LEU A N 1
ATOM 2032 C CA . LEU A 1 259 ? -7.496 5.809 18.844 1 92.25 259 LEU A CA 1
ATOM 2033 C C . LEU A 1 259 ? -8.492 4.754 18.375 1 92.25 259 LEU A C 1
ATOM 2035 O O . LEU A 1 259 ? -8.5 4.395 17.188 1 92.25 259 LEU A O 1
ATOM 2039 N N . LYS A 1 260 ? -9.352 4.297 19.234 1 91.19 260 LYS A N 1
ATOM 2040 C CA . LYS A 1 260 ? -10.305 3.227 18.938 1 91.19 260 LYS A CA 1
ATOM 2041 C C . LYS A 1 260 ? -11.32 3.668 17.891 1 91.19 260 LYS A C 1
ATOM 2043 O O . LYS A 1 260 ? -11.969 2.832 17.266 1 91.19 260 LYS A O 1
ATOM 2048 N N . HIS A 1 261 ? -11.414 4.953 17.766 1 94.06 261 HIS A N 1
ATOM 2049 C CA . HIS A 1 261 ? -12.406 5.465 16.828 1 94.06 261 HIS A CA 1
ATOM 2050 C C . HIS A 1 261 ? -11.836 5.531 15.414 1 94.06 261 HIS A C 1
ATOM 2052 O O . HIS A 1 261 ? -12.578 5.754 14.453 1 94.06 261 HIS A O 1
ATOM 2058 N N . CYS A 1 262 ? -10.578 5.359 15.281 1 95.19 262 CYS A N 1
ATOM 2059 C CA . CYS A 1 262 ? -9.953 5.281 13.961 1 95.19 262 CYS A CA 1
ATOM 2060 C C . CYS A 1 262 ? -10.086 3.877 13.383 1 95.19 262 CYS A C 1
ATOM 2062 O O . CYS A 1 262 ? -9.289 2.994 13.695 1 95.19 262 CYS A O 1
ATOM 2064 N N . LYS A 1 263 ? -11.102 3.689 12.547 1 95.25 263 LYS A N 1
ATOM 2065 C CA . LYS A 1 263 ? -11.398 2.395 11.945 1 95.25 263 LYS A CA 1
ATOM 2066 C C . LYS A 1 263 ? -11.492 2.504 10.43 1 95.25 263 LYS A C 1
ATOM 2068 O O . LYS A 1 263 ? -11.891 3.545 9.898 1 95.25 263 LYS A O 1
ATOM 2073 N N . PRO A 1 264 ? -11.102 1.427 9.766 1 96.25 264 PRO A N 1
ATOM 2074 C CA . PRO A 1 264 ? -11.164 1.464 8.297 1 96.25 264 PRO A CA 1
ATOM 2075 C C . PRO A 1 264 ? -12.586 1.3 7.77 1 96.25 264 PRO A C 1
ATOM 2077 O O . PRO A 1 264 ? -13.414 0.649 8.406 1 96.25 264 PRO A O 1
ATOM 2080 N N . LYS A 1 265 ? -12.875 1.922 6.73 1 97.5 265 LYS A N 1
ATOM 2081 C CA . LYS A 1 265 ? -14.102 1.729 5.957 1 97.5 265 LYS A CA 1
ATOM 2082 C C . LYS A 1 265 ? -13.789 1.194 4.562 1 97.5 265 LYS A C 1
ATOM 2084 O O . LYS A 1 265 ? -12.891 1.694 3.885 1 97.5 265 LYS A O 1
ATOM 2089 N N . TYR A 1 266 ? -14.531 0.178 4.148 1 97.88 266 TYR A N 1
ATOM 2090 C CA . TYR A 1 266 ? -14.281 -0.456 2.861 1 97.88 266 TYR A CA 1
ATOM 2091 C C . TYR A 1 266 ? -15.32 -0.038 1.834 1 97.88 266 TYR A C 1
ATOM 2093 O O . TYR A 1 266 ? -16.531 -0.068 2.113 1 97.88 266 TYR A O 1
ATOM 2101 N N . THR A 1 267 ? -14.875 0.346 0.732 1 96.88 267 THR A N 1
ATOM 2102 C CA . THR A 1 267 ? -15.75 0.647 -0.395 1 96.88 267 THR A CA 1
ATOM 2103 C C . THR A 1 267 ? -15.25 -0.033 -1.666 1 96.88 267 THR A C 1
ATOM 2105 O O . THR A 1 267 ? -14.062 -0.338 -1.786 1 96.88 267 THR A O 1
ATOM 2108 N N . PHE A 1 268 ? -16.172 -0.262 -2.611 1 95.19 268 PHE A N 1
ATOM 2109 C CA . PHE A 1 268 ? -15.875 -1.023 -3.818 1 95.19 268 PHE A CA 1
ATOM 2110 C C . PHE A 1 268 ? -16.344 -0.271 -5.059 1 95.19 268 PHE A C 1
ATOM 2112 O O . PHE A 1 268 ? -17.391 0.365 -5.047 1 95.19 268 PHE A O 1
ATOM 2119 N N . HIS A 1 269 ? -15.516 -0.333 -6.074 1 91.69 269 HIS A N 1
ATOM 2120 C CA . HIS A 1 269 ? -15.906 0.316 -7.32 1 91.69 269 HIS A CA 1
ATOM 2121 C C . HIS A 1 269 ? -15.164 -0.274 -8.508 1 91.69 269 HIS A C 1
ATOM 2123 O O . HIS A 1 269 ? -14.141 -0.942 -8.336 1 91.69 269 HIS A O 1
ATOM 2129 N N . GLY A 1 270 ? -15.695 -0.044 -9.703 1 90.31 270 GLY A N 1
ATOM 2130 C CA . GLY A 1 270 ? -14.992 -0.435 -10.922 1 90.31 270 GLY A CA 1
ATOM 2131 C C . GLY A 1 270 ? -13.844 0.49 -11.273 1 90.31 270 GLY A C 1
ATOM 2132 O O . GLY A 1 270 ? -13.938 1.703 -11.07 1 90.31 270 GLY A O 1
ATOM 2133 N N . LEU A 1 271 ? -12.867 -0.095 -11.805 1 88.12 271 LEU A N 1
ATOM 2134 C CA . LEU A 1 271 ? -11.703 0.707 -12.172 1 88.12 271 LEU A CA 1
ATOM 2135 C C . LEU A 1 271 ? -11.75 1.075 -13.648 1 88.12 271 LEU A C 1
ATOM 2137 O O . LEU A 1 271 ? -12.367 0.371 -14.453 1 88.12 271 LEU A O 1
ATOM 2141 N N . TYR A 1 272 ? -11.125 2.227 -14.07 1 74.25 272 TYR A N 1
ATOM 2142 C CA . TYR A 1 272 ? -10.852 2.672 -15.43 1 74.25 272 TYR A CA 1
ATOM 2143 C C . TYR A 1 272 ? -12.133 3.08 -16.141 1 74.25 272 TYR A C 1
ATOM 2145 O O . TYR A 1 272 ? -12.164 3.188 -17.375 1 74.25 272 TYR A O 1
ATOM 2153 N N . GLY A 1 273 ? -13.188 3.055 -15.297 1 65.5 273 GLY A N 1
ATOM 2154 C CA . GLY A 1 273 ? -14.414 3.498 -15.945 1 65.5 273 GLY A CA 1
ATOM 2155 C C . GLY A 1 273 ? -14.445 4.992 -16.203 1 65.5 273 GLY A C 1
ATOM 2156 O O . GLY A 1 273 ? -13.766 5.762 -15.523 1 65.5 273 GLY A O 1
ATOM 2157 N N . ASN A 1 274 ? -14.844 5.262 -17.422 1 57.59 274 ASN A N 1
ATOM 2158 C CA . ASN A 1 274 ? -15.039 6.668 -17.75 1 57.59 274 ASN A CA 1
ATOM 2159 C C . ASN A 1 274 ? -16.141 7.305 -16.906 1 57.59 274 ASN A C 1
ATOM 2161 O O . ASN A 1 274 ? -17.266 6.816 -16.875 1 57.59 274 ASN A O 1
ATOM 2165 N N . PRO A 1 275 ? -15.734 8.18 -16.047 1 54.12 275 PRO A N 1
ATOM 2166 C CA . PRO A 1 275 ? -16.75 8.828 -15.203 1 54.12 275 PRO A CA 1
ATOM 2167 C C . PRO A 1 275 ? -17.969 9.289 -15.992 1 54.12 275 PRO A C 1
ATOM 2169 O O . PRO A 1 275 ? -19.078 9.344 -15.453 1 54.12 275 PRO A O 1
ATOM 2172 N N . ALA A 1 276 ? -17.641 9.703 -17.156 1 53.41 276 ALA A N 1
ATOM 2173 C CA . ALA A 1 276 ? -18.734 10.242 -17.953 1 53.41 276 ALA A CA 1
ATOM 2174 C C . ALA A 1 276 ? -19.656 9.133 -18.453 1 53.41 276 ALA A C 1
ATOM 2176 O O . ALA A 1 276 ? -20.766 9.391 -18.906 1 53.41 276 ALA A O 1
ATOM 2177 N N . GLU A 1 277 ? -19.047 8.055 -18.578 1 53.09 277 GLU A N 1
ATOM 2178 C CA . GLU A 1 277 ? -19.891 6.992 -19.125 1 53.09 277 GLU A CA 1
ATOM 2179 C C . GLU A 1 277 ? -20.828 6.434 -18.062 1 53.09 277 GLU A C 1
ATOM 2181 O O . GLU A 1 277 ? -20.406 6.207 -16.922 1 53.09 277 GLU A O 1
ATOM 2186 N N . THR A 1 278 ? -22.016 6.82 -18.109 1 52.97 278 THR A N 1
ATOM 2187 C CA . THR A 1 278 ? -23.125 6.438 -17.234 1 52.97 278 THR A CA 1
ATOM 2188 C C . THR A 1 278 ? -22.969 5 -16.766 1 52.97 278 THR A C 1
ATOM 2190 O O . THR A 1 278 ? -23.359 4.66 -15.648 1 52.97 278 THR A O 1
ATOM 2193 N N . ASP A 1 279 ? -22.5 4.176 -17.703 1 55.53 279 ASP A N 1
ATOM 2194 C CA . ASP A 1 279 ? -22.422 2.781 -17.281 1 55.53 279 ASP A CA 1
ATOM 2195 C C . ASP A 1 279 ? -21 2.418 -16.844 1 55.53 279 ASP A C 1
ATOM 2197 O O . ASP A 1 279 ? -20.234 1.836 -17.609 1 55.53 279 ASP A O 1
ATOM 2201 N N . LYS A 1 280 ? -20.453 3.045 -15.852 1 56.81 280 LYS A N 1
ATOM 2202 C CA . LYS A 1 280 ? -19.141 2.82 -15.234 1 56.81 280 LYS A CA 1
ATOM 2203 C C . LYS A 1 280 ? -18.75 1.346 -15.289 1 56.81 280 LYS A C 1
ATOM 2205 O O . LYS A 1 280 ? -17.578 1.012 -15.359 1 56.81 280 LYS A O 1
ATOM 2210 N N . ALA A 1 281 ? -19.719 0.636 -15.328 1 57.25 281 ALA A N 1
ATOM 2211 C CA . ALA A 1 281 ? -19.547 -0.813 -15.281 1 57.25 281 ALA A CA 1
ATOM 2212 C C . ALA A 1 281 ? -18.906 -1.331 -16.562 1 57.25 281 ALA A C 1
ATOM 2214 O O . ALA A 1 281 ? -18.141 -2.295 -16.531 1 57.25 281 ALA A O 1
ATOM 2215 N N . LYS A 1 282 ? -19.047 -0.634 -17.625 1 59.69 282 LYS A N 1
ATOM 2216 C CA . LYS A 1 282 ? -18.578 -1.169 -18.906 1 59.69 282 LYS A CA 1
ATOM 2217 C C . LYS A 1 282 ? -17.078 -1.028 -19.047 1 59.69 282 LYS A C 1
ATOM 2219 O O . LYS A 1 282 ? -16.391 -1.937 -19.531 1 59.69 282 LYS A O 1
ATOM 2224 N N . ALA A 1 283 ? -16.547 0.089 -18.562 1 59.03 283 ALA A N 1
ATOM 2225 C CA . ALA A 1 283 ? -15.109 0.307 -18.75 1 59.03 283 ALA A CA 1
ATOM 2226 C C . ALA A 1 283 ? -14.297 -0.627 -17.859 1 59.03 283 ALA A C 1
ATOM 2228 O O . ALA A 1 283 ? -13.125 -0.909 -18.141 1 59.03 283 ALA A O 1
ATOM 2229 N N . SER A 1 284 ? -14.938 -1.162 -16.953 1 72.44 284 SER A N 1
ATOM 2230 C CA . SER A 1 284 ? -14.227 -2.004 -15.992 1 72.44 284 SER A CA 1
ATOM 2231 C C . SER A 1 284 ? -14.289 -3.473 -16.391 1 72.44 284 SER A C 1
ATOM 2233 O O . SER A 1 284 ? -13.633 -4.32 -15.781 1 72.44 284 SER A O 1
ATOM 2235 N N . VAL A 1 285 ? -15.047 -3.543 -17.594 1 79.69 285 VAL A N 1
ATOM 2236 C CA . VAL A 1 285 ? -15.227 -4.926 -18.016 1 79.69 285 VAL A CA 1
ATOM 2237 C C . VAL A 1 285 ? -14.242 -5.258 -19.141 1 79.69 285 VAL A C 1
ATOM 2239 O O . VAL A 1 285 ? -14.023 -4.441 -20.031 1 79.69 285 VAL A O 1
ATOM 2242 N N . GLY A 1 286 ? -13.625 -6.297 -18.891 1 86.69 286 GLY A N 1
ATOM 2243 C CA . GLY A 1 286 ? -12.648 -6.773 -19.859 1 86.69 286 GLY A CA 1
ATOM 2244 C C . GLY A 1 286 ? -11.227 -6.75 -19.328 1 86.69 286 GLY A C 1
ATOM 2245 O O . GLY A 1 286 ? -10.641 -5.68 -19.156 1 86.69 286 GLY A O 1
ATOM 2246 N N . TYR A 1 287 ? -10.727 -7.824 -19.078 1 92 287 TYR A N 1
ATOM 2247 C CA . TYR A 1 287 ? -9.344 -7.984 -18.641 1 92 287 TYR A CA 1
ATOM 2248 C C . TYR A 1 287 ? -8.844 -9.398 -18.922 1 92 287 TYR A C 1
ATOM 2250 O O . TYR A 1 287 ? -9.422 -10.375 -18.438 1 92 287 TYR A O 1
ATOM 2258 N N . ASN A 1 288 ? -7.789 -9.43 -19.641 1 94.88 288 ASN A N 1
ATOM 2259 C CA . ASN A 1 288 ? -7.18 -10.727 -19.906 1 94.88 288 ASN A CA 1
ATOM 2260 C C . ASN A 1 288 ? -5.672 -10.602 -20.125 1 94.88 288 ASN A C 1
ATOM 2262 O O . ASN A 1 288 ? -5.164 -9.508 -20.359 1 94.88 288 ASN A O 1
ATOM 2266 N N . PHE A 1 289 ? -5 -11.609 -19.938 1 94.94 289 PHE A N 1
ATOM 2267 C CA . PHE A 1 289 ? -3.576 -11.703 -20.25 1 94.94 289 PHE A CA 1
ATOM 2268 C C . PHE A 1 289 ? -3.189 -13.133 -20.609 1 94.94 289 PHE A C 1
ATOM 2270 O O . PHE A 1 289 ? -4.023 -14.039 -20.562 1 94.94 289 PHE A O 1
ATOM 2277 N N . ARG A 1 290 ? -1.987 -13.289 -21.125 1 95.81 290 ARG A N 1
ATOM 2278 C CA . ARG A 1 290 ? -1.501 -14.594 -21.547 1 95.81 290 ARG A CA 1
ATOM 2279 C C . ARG A 1 290 ? -0.258 -15.008 -20.766 1 95.81 290 ARG A C 1
ATOM 2281 O O . ARG A 1 290 ? 0.554 -14.156 -20.391 1 95.81 290 ARG A O 1
ATOM 2288 N N . TYR A 1 291 ? -0.209 -16.312 -20.438 1 93.56 291 TYR A N 1
ATOM 2289 C CA . TYR A 1 291 ? 1.026 -16.922 -19.953 1 93.56 291 TYR A CA 1
ATOM 2290 C C . TYR A 1 291 ? 1.193 -18.328 -20.484 1 93.56 291 TYR A C 1
ATOM 2292 O O . TYR A 1 291 ? 0.24 -18.938 -20.984 1 93.56 291 TYR A O 1
ATOM 2300 N N . ALA A 1 292 ? 2.398 -18.812 -20.438 1 94.81 292 ALA A N 1
ATOM 2301 C CA . ALA A 1 292 ? 2.664 -20.141 -20.984 1 94.81 292 ALA A CA 1
ATOM 2302 C C . ALA A 1 292 ? 3.471 -20.984 -20 1 94.81 292 ALA A C 1
ATOM 2304 O O . ALA A 1 292 ? 4.242 -20.453 -19.203 1 94.81 292 ALA A O 1
ATOM 2305 N N . ARG A 1 293 ? 3.199 -22.297 -20.016 1 92.31 293 ARG A N 1
ATOM 2306 C CA . ARG A 1 293 ? 3.996 -23.281 -19.297 1 92.31 293 ARG A CA 1
ATOM 2307 C C . ARG A 1 293 ? 4.859 -24.094 -20.266 1 92.31 293 ARG A C 1
ATOM 2309 O O . ARG A 1 293 ? 4.34 -24.828 -21.109 1 92.31 293 ARG A O 1
ATOM 2316 N N . HIS A 1 294 ? 6.168 -24 -20.141 1 92.31 294 HIS A N 1
ATOM 2317 C CA . HIS A 1 294 ? 7.09 -24.672 -21.062 1 92.31 294 HIS A CA 1
ATOM 2318 C C . HIS A 1 294 ? 7.547 -26 -20.484 1 92.31 294 HIS A C 1
ATOM 2320 O O . HIS A 1 294 ? 7.691 -26.156 -19.266 1 92.31 294 HIS A O 1
ATOM 2326 N N . TYR A 1 295 ? 7.664 -26.969 -21.344 1 91.19 295 TYR A N 1
ATOM 2327 C CA . TYR A 1 295 ? 8.125 -28.281 -20.922 1 91.19 295 TYR A CA 1
ATOM 2328 C C . TYR A 1 295 ? 8.828 -29 -22.078 1 91.19 295 TYR A C 1
ATOM 2330 O O . TYR A 1 295 ? 8.836 -28.516 -23.203 1 91.19 295 TYR A O 1
ATOM 2338 N N . MET A 1 296 ? 9.5 -30.047 -21.656 1 91.19 296 MET A N 1
ATOM 2339 C CA . MET A 1 296 ? 10.148 -30.906 -22.641 1 91.19 296 MET A CA 1
ATOM 2340 C C . MET A 1 296 ? 9.398 -32.219 -22.781 1 91.19 296 MET A C 1
ATOM 2342 O O . MET A 1 296 ? 9.062 -32.875 -21.781 1 91.19 296 MET A O 1
ATOM 2346 N N . GLU A 1 297 ? 8.945 -32.5 -23.938 1 88.25 297 GLU A N 1
ATOM 2347 C CA . GLU A 1 297 ? 8.32 -33.781 -24.25 1 88.25 297 GLU A CA 1
ATOM 2348 C C . GLU A 1 297 ? 9.016 -34.469 -25.406 1 88.25 297 GLU A C 1
ATOM 2350 O O . GLU A 1 297 ? 9.078 -33.938 -26.516 1 88.25 297 GLU A O 1
ATOM 2355 N N . ASN A 1 298 ? 9.508 -35.656 -25.188 1 87.56 298 ASN A N 1
ATOM 2356 C CA . ASN A 1 298 ? 10.234 -36.406 -26.203 1 87.56 298 ASN A CA 1
ATOM 2357 C C . ASN A 1 298 ? 11.328 -35.562 -26.844 1 87.56 298 ASN A C 1
ATOM 2359 O O . ASN A 1 298 ? 11.406 -35.469 -28.078 1 87.56 298 ASN A O 1
ATOM 2363 N N . SER A 1 299 ? 12.055 -34.812 -26.031 1 88.56 299 SER A N 1
ATOM 2364 C CA . SER A 1 299 ? 13.219 -34.031 -26.406 1 88.56 299 SER A CA 1
ATOM 2365 C C . SER A 1 299 ? 12.828 -32.844 -27.281 1 88.56 299 SER A C 1
ATOM 2367 O O . SER A 1 299 ? 13.648 -32.344 -28.062 1 88.56 299 SER A O 1
ATOM 2369 N N . VAL A 1 300 ? 11.562 -32.594 -27.328 1 91.31 300 VAL A N 1
ATOM 2370 C CA . VAL A 1 300 ? 11.07 -31.453 -28.062 1 91.31 300 VAL A CA 1
ATOM 2371 C C . VAL A 1 300 ? 10.492 -30.422 -27.094 1 91.31 300 VAL A C 1
ATOM 2373 O O . VAL A 1 300 ? 9.727 -30.766 -26.188 1 91.31 300 VAL A O 1
ATOM 2376 N N . GLN A 1 301 ? 10.891 -29.172 -27.312 1 93.38 301 GLN A N 1
ATOM 2377 C CA . GLN A 1 301 ? 10.352 -28.094 -26.5 1 93.38 301 GLN A CA 1
ATOM 2378 C C . GLN A 1 301 ? 8.898 -27.812 -26.875 1 93.38 301 GLN A C 1
ATOM 2380 O O . GLN A 1 301 ? 8.586 -27.562 -28.031 1 93.38 301 GLN A O 1
ATOM 2385 N N . LYS A 1 302 ? 8.031 -27.859 -25.891 1 95.25 302 LYS A N 1
ATOM 2386 C CA . LYS A 1 302 ? 6.609 -27.578 -26.078 1 95.25 302 LYS A CA 1
ATOM 2387 C C . LYS A 1 302 ? 6.102 -26.609 -25.016 1 95.25 302 LYS A C 1
ATOM 2389 O O . LYS A 1 302 ? 6.82 -26.281 -24.078 1 95.25 302 LYS A O 1
ATOM 2394 N N . ARG A 1 303 ? 4.918 -26.109 -25.359 1 94.94 303 ARG A N 1
ATOM 2395 C CA . ARG A 1 303 ? 4.32 -25.25 -24.328 1 94.94 303 ARG A CA 1
ATOM 2396 C C . ARG A 1 303 ? 2.801 -25.344 -24.359 1 94.94 303 ARG A C 1
ATOM 2398 O O . ARG A 1 303 ? 2.217 -25.797 -25.344 1 94.94 303 ARG A O 1
ATOM 2405 N N . THR A 1 304 ? 2.27 -25.125 -23.188 1 94.31 304 THR A N 1
ATOM 2406 C CA . THR A 1 304 ? 0.831 -24.922 -23.078 1 94.31 304 THR A CA 1
ATOM 2407 C C . THR A 1 304 ? 0.517 -23.438 -22.859 1 94.31 304 THR A C 1
ATOM 2409 O O . THR A 1 304 ? 1.018 -22.828 -21.906 1 94.31 304 THR A O 1
ATOM 2412 N N . LEU A 1 305 ? -0.239 -22.891 -23.75 1 96.62 305 LEU A N 1
ATOM 2413 C CA . LEU A 1 305 ? -0.58 -21.484 -23.688 1 96.62 305 LEU A CA 1
ATOM 2414 C C . LEU A 1 305 ? -1.931 -21.281 -23 1 96.62 305 LEU A C 1
ATOM 2416 O O . LEU A 1 305 ? -2.887 -22 -23.281 1 96.62 305 LEU A O 1
ATOM 2420 N N . TYR A 1 306 ? -1.943 -20.344 -22.078 1 95.75 306 TYR A N 1
ATOM 2421 C CA . TYR A 1 306 ? -3.184 -19.969 -21.406 1 95.75 306 TYR A CA 1
ATOM 2422 C C . TYR A 1 306 ? -3.555 -18.516 -21.703 1 95.75 306 TYR A C 1
ATOM 2424 O O . TYR A 1 306 ? -2.746 -17.609 -21.484 1 95.75 306 TYR A O 1
ATOM 2432 N N . LYS A 1 307 ? -4.633 -18.328 -22.281 1 96.75 307 LYS A N 1
ATOM 2433 C CA . LYS A 1 307 ? -5.273 -17.016 -22.266 1 96.75 307 LYS A CA 1
ATOM 2434 C C . LYS A 1 307 ? -6.23 -16.891 -21.078 1 96.75 307 LYS A C 1
ATOM 2436 O O . LYS A 1 307 ? -7.297 -17.516 -21.062 1 96.75 307 LYS A O 1
ATOM 2441 N N . VAL A 1 308 ? -5.953 -16.047 -20.156 1 97.12 308 VAL A N 1
ATOM 2442 C CA . VAL A 1 308 ? -6.648 -15.984 -18.875 1 97.12 308 VAL A CA 1
ATOM 2443 C C . VAL A 1 308 ? -7.555 -14.758 -18.844 1 97.12 308 VAL A C 1
ATOM 2445 O O . VAL A 1 308 ? -7.133 -13.656 -19.188 1 97.12 308 VAL A O 1
ATOM 2448 N N . PHE A 1 309 ? -8.812 -15.016 -18.562 1 97 309 PHE A N 1
ATOM 2449 C CA . PHE A 1 309 ? -9.734 -13.953 -18.188 1 97 309 PHE A CA 1
ATOM 2450 C C . PHE A 1 309 ? -9.93 -13.922 -16.672 1 97 309 PHE A C 1
ATOM 2452 O O . PHE A 1 309 ? -10.109 -14.969 -16.047 1 97 309 PHE A O 1
ATOM 2459 N N . GLY A 1 310 ? -9.82 -12.766 -16.109 1 97.06 310 GLY A N 1
ATOM 2460 C CA . GLY A 1 310 ? -9.898 -12.719 -14.664 1 97.06 310 GLY A CA 1
ATOM 2461 C C . GLY A 1 310 ? -10.312 -11.359 -14.133 1 97.06 310 GLY A C 1
ATOM 2462 O O . GLY A 1 310 ? -10.523 -10.422 -14.906 1 97.06 310 GLY A O 1
ATOM 2463 N N . ILE A 1 311 ? -10.5 -11.359 -12.867 1 96.62 311 ILE A N 1
ATOM 2464 C CA . ILE A 1 311 ? -10.828 -10.133 -12.156 1 96.62 311 ILE A CA 1
ATOM 2465 C C . ILE A 1 311 ? -9.57 -9.562 -11.5 1 96.62 311 ILE A C 1
ATOM 2467 O O . ILE A 1 311 ? -8.992 -10.18 -10.602 1 96.62 311 ILE A O 1
ATOM 2471 N N . ARG A 1 312 ? -9.18 -8.422 -12.008 1 96.19 312 ARG A N 1
ATOM 2472 C CA . ARG A 1 312 ? -8.078 -7.707 -11.383 1 96.19 312 ARG A CA 1
ATOM 2473 C C . ARG A 1 312 ? -8.562 -6.906 -10.18 1 96.19 312 ARG A C 1
ATOM 2475 O O . ARG A 1 312 ? -9.516 -6.125 -10.289 1 96.19 312 ARG A O 1
ATOM 2482 N N . VAL A 1 313 ? -7.918 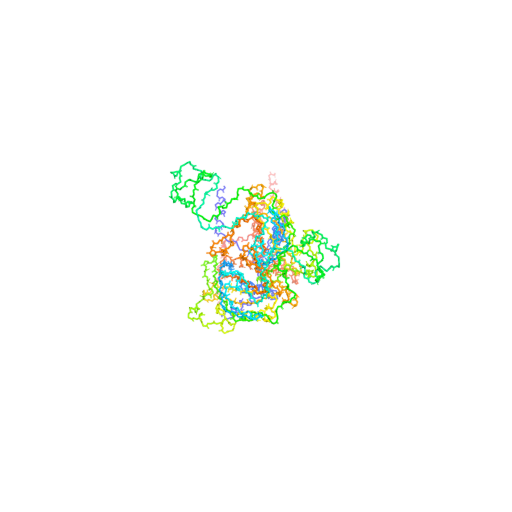-7.102 -9.047 1 96 313 VAL A N 1
ATOM 2483 C CA . VAL A 1 313 ? -8.273 -6.391 -7.824 1 96 313 VAL A CA 1
ATOM 2484 C C . VAL A 1 313 ? -7.125 -5.48 -7.398 1 96 313 VAL A C 1
ATOM 2486 O O . VAL A 1 313 ? -5.977 -5.922 -7.312 1 96 313 VAL A O 1
ATOM 2489 N N . ASP A 1 314 ? -7.449 -4.277 -7.219 1 95.5 314 ASP A N 1
ATOM 2490 C CA . ASP A 1 314 ? -6.496 -3.314 -6.676 1 95.5 314 ASP A CA 1
ATOM 2491 C C . ASP A 1 314 ? -6.953 -2.801 -5.312 1 95.5 314 ASP A C 1
ATOM 2493 O O . ASP A 1 314 ? -8.055 -2.264 -5.18 1 95.5 314 ASP A O 1
ATOM 2497 N N . ILE A 1 315 ? -6.109 -2.982 -4.344 1 96.56 315 ILE A N 1
ATOM 2498 C CA . ILE A 1 315 ? -6.398 -2.43 -3.023 1 96.56 315 ILE A CA 1
ATOM 2499 C C . ILE A 1 315 ? -5.789 -1.035 -2.904 1 96.56 315 ILE A C 1
ATOM 2501 O O . ILE A 1 315 ? -4.57 -0.871 -3.012 1 96.56 315 ILE A O 1
ATOM 2505 N N . ILE A 1 316 ? -6.605 -0.089 -2.705 1 95.31 316 ILE A N 1
ATOM 2506 C CA . ILE A 1 316 ? -6.191 1.307 -2.609 1 95.31 316 ILE A CA 1
ATOM 2507 C C . ILE A 1 316 ? -6.418 1.815 -1.188 1 95.31 316 ILE A C 1
ATOM 2509 O O . ILE A 1 316 ? -7.527 1.727 -0.659 1 95.31 316 ILE A O 1
ATOM 2513 N N . VAL A 1 317 ? -5.379 2.34 -0.606 1 95.56 317 VAL A N 1
ATOM 2514 C CA . VAL A 1 317 ? -5.5 2.852 0.755 1 95.56 317 VAL A CA 1
ATOM 2515 C C . VAL A 1 317 ? -5.547 4.375 0.731 1 95.56 317 VAL A C 1
ATOM 2517 O O . VAL A 1 317 ? -4.641 5.023 0.203 1 95.56 317 VAL A O 1
ATOM 2520 N N . GLN A 1 318 ? -6.613 4.91 1.194 1 95.69 318 GLN A N 1
ATOM 2521 C CA . GLN A 1 318 ? -6.773 6.344 1.396 1 95.69 318 GLN A CA 1
ATOM 2522 C C . GLN A 1 318 ? -6.75 6.699 2.881 1 95.69 318 GLN A C 1
ATOM 2524 O O . GLN A 1 318 ? -7.324 5.984 3.703 1 95.69 318 GLN A O 1
ATOM 2529 N N . SER A 1 319 ? -5.996 7.75 3.154 1 95.94 319 SER A N 1
ATOM 2530 C CA . SER A 1 319 ? -5.863 8.078 4.57 1 95.94 319 SER A CA 1
ATOM 2531 C C . SER A 1 319 ? -5.855 9.586 4.789 1 95.94 319 SER A C 1
ATOM 2533 O O . SER A 1 319 ? -5.359 10.344 3.949 1 95.94 319 SER A O 1
ATOM 2535 N N . LEU A 1 320 ? -6.512 10.008 5.801 1 95.75 320 LEU A N 1
ATOM 2536 C CA . LEU A 1 320 ? -6.508 11.383 6.277 1 95.75 320 LEU A CA 1
ATOM 2537 C C . LEU A 1 320 ? -6.711 11.438 7.789 1 95.75 320 LEU A C 1
ATOM 2539 O O . LEU A 1 320 ? -7.758 11.023 8.289 1 95.75 320 LEU A O 1
ATOM 2543 N N . ALA A 1 321 ? -5.734 11.867 8.445 1 96.75 321 ALA A N 1
ATOM 2544 C CA . ALA A 1 321 ? -5.84 12.016 9.891 1 96.75 321 ALA A CA 1
ATOM 2545 C C . ALA A 1 321 ? -5.738 13.484 10.297 1 96.75 321 ALA A C 1
ATOM 2547 O O . ALA A 1 321 ? -5.066 14.281 9.641 1 96.75 321 ALA A O 1
ATOM 2548 N N . ARG A 1 322 ? -6.441 13.797 11.328 1 95.62 322 ARG A N 1
ATOM 2549 C CA . ARG A 1 322 ? -6.434 15.156 11.867 1 95.62 322 ARG A CA 1
ATOM 2550 C C . ARG A 1 322 ? -6.18 15.133 13.375 1 95.62 322 ARG A C 1
ATOM 2552 O O . ARG A 1 322 ? -6.547 14.18 14.062 1 95.62 322 ARG A O 1
ATOM 2559 N N . LYS A 1 323 ? -5.594 16.125 13.836 1 96 323 LYS A N 1
ATOM 2560 C CA . LYS A 1 323 ? -5.316 16.297 15.258 1 96 323 LYS A CA 1
ATOM 2561 C C . LYS A 1 323 ? -5.145 17.766 15.617 1 96 323 LYS A C 1
ATOM 2563 O O . LYS A 1 323 ? -4.645 18.562 14.812 1 96 323 LYS A O 1
ATOM 2568 N N . PHE A 1 324 ? -5.551 18.078 16.828 1 94.12 324 PHE A N 1
ATOM 2569 C CA . PHE A 1 324 ? -5.414 19.453 17.297 1 94.12 324 PHE A CA 1
ATOM 2570 C C . PHE A 1 324 ? -3.959 19.891 17.25 1 94.12 324 PHE A C 1
ATOM 2572 O O . PHE A 1 324 ? -3.059 19.141 17.641 1 94.12 324 PHE A O 1
ATOM 2579 N N . ASP A 1 325 ? -3.873 21.047 16.656 1 88.56 325 ASP A N 1
ATOM 2580 C CA . ASP A 1 325 ? -2.559 21.672 16.578 1 88.56 325 ASP A CA 1
ATOM 2581 C C . ASP A 1 325 ? -2.646 23.172 16.906 1 88.56 325 ASP A C 1
ATOM 2583 O O . ASP A 1 325 ? -3.551 23.859 16.422 1 88.56 325 ASP A O 1
ATOM 2587 N N . ILE A 1 326 ? -1.771 23.656 17.594 1 78.75 326 ILE A N 1
ATOM 2588 C CA . ILE A 1 326 ? -1.813 25.031 18.094 1 78.75 326 ILE A CA 1
ATOM 2589 C C . ILE A 1 326 ? -1.487 26 16.953 1 78.75 326 ILE A C 1
ATOM 2591 O O . ILE A 1 326 ? -2.004 27.109 16.922 1 78.75 326 ILE A O 1
ATOM 2595 N N . ILE A 1 327 ? -0.729 25.547 16 1 78.5 327 ILE A N 1
ATOM 2596 C CA . ILE A 1 327 ? -0.287 26.438 14.945 1 78.5 327 ILE A CA 1
ATOM 2597 C C . ILE A 1 327 ? -1.476 26.828 14.062 1 78.5 327 ILE A C 1
ATOM 2599 O O . ILE A 1 327 ? -1.805 28.016 13.938 1 78.5 327 ILE A O 1
ATOM 2603 N N . PRO A 1 328 ? -2.098 25.812 13.586 1 84.88 328 PRO A N 1
ATOM 2604 C CA . PRO A 1 328 ? -3.25 26.203 12.781 1 84.88 328 PRO A CA 1
ATOM 2605 C C . PRO A 1 328 ? -4.328 26.922 13.594 1 84.88 328 PRO A C 1
ATOM 2607 O O . PRO A 1 328 ? -5.027 27.797 13.078 1 84.88 328 PRO A O 1
ATOM 2610 N N . THR A 1 329 ? -4.461 26.656 14.773 1 84 329 THR A N 1
ATOM 2611 C CA . THR A 1 329 ? -5.434 27.312 15.641 1 84 329 THR A CA 1
ATOM 2612 C C . THR A 1 329 ? -5.113 28.797 15.789 1 84 329 THR A C 1
ATOM 2614 O O . THR A 1 329 ? -5.984 29.656 15.594 1 84 329 THR A O 1
ATOM 2617 N N . LEU A 1 330 ? -3.938 29.125 16.062 1 80.12 330 LEU A N 1
ATOM 2618 C CA . LEU A 1 330 ? -3.523 30.516 16.266 1 80.12 330 LEU A CA 1
ATOM 2619 C C . LEU A 1 330 ? -3.543 31.281 14.945 1 80.12 330 LEU A C 1
ATOM 2621 O O . LEU A 1 330 ? -3.84 32.469 14.922 1 80.12 330 LEU A O 1
ATOM 2625 N N . THR A 1 331 ? -3.15 30.531 13.961 1 81.5 331 THR A N 1
ATOM 2626 C CA . THR A 1 331 ? -3.215 31.156 12.648 1 81.5 331 THR A CA 1
ATOM 2627 C C . THR A 1 331 ? -4.652 31.531 12.297 1 81.5 331 THR A C 1
ATOM 2629 O O . THR A 1 331 ? -4.902 32.625 11.766 1 81.5 331 THR A O 1
ATOM 2632 N N . ALA A 1 332 ? -5.48 30.703 12.656 1 82.81 332 ALA A N 1
ATOM 2633 C CA . ALA A 1 332 ? -6.895 30.969 12.398 1 82.81 332 ALA A CA 1
ATOM 2634 C C . ALA A 1 332 ? -7.402 32.125 13.258 1 82.81 332 ALA A C 1
ATOM 2636 O O . ALA A 1 332 ? -8.156 32.969 12.781 1 82.81 332 ALA A O 1
ATOM 2637 N N . ILE A 1 333 ? -7.066 32.156 14.484 1 80.56 333 ILE A N 1
ATOM 2638 C CA . ILE A 1 333 ? -7.465 33.219 15.398 1 80.56 333 ILE A CA 1
ATOM 2639 C C . ILE A 1 333 ? -6.875 34.531 14.93 1 80.56 333 ILE A C 1
ATOM 2641 O O . ILE A 1 333 ? -7.574 35.562 14.867 1 80.56 333 ILE A O 1
ATOM 2645 N N . GLY A 1 334 ? -5.633 34.5 14.633 1 79.25 334 GLY A N 1
ATOM 2646 C CA . GLY A 1 334 ? -5 35.688 14.141 1 79.25 334 GLY A CA 1
ATOM 2647 C C . GLY A 1 334 ? -5.66 36.25 12.891 1 79.25 334 GLY A C 1
ATOM 2648 O O . GLY A 1 334 ? -5.883 37.469 12.781 1 79.25 334 GLY A O 1
ATOM 2649 N N . SER A 1 335 ? -5.879 35.375 11.992 1 79.62 335 SER A N 1
ATOM 2650 C CA . SER A 1 335 ? -6.57 35.781 10.773 1 79.62 335 SER A CA 1
ATOM 2651 C C . SER A 1 335 ? -7.961 36.312 11.078 1 79.62 335 SER A C 1
ATOM 2653 O O . SER A 1 335 ? -8.422 37.281 10.438 1 79.62 335 SER A O 1
ATOM 2655 N N . GLY A 1 336 ? -8.57 35.75 11.969 1 80.88 336 GLY A N 1
ATOM 2656 C CA . GLY A 1 336 ? -9.883 36.219 12.391 1 80.88 336 GLY A CA 1
ATOM 2657 C C . GLY A 1 336 ? -9.859 37.594 12.992 1 80.88 336 GLY A C 1
ATOM 2658 O O . GLY A 1 336 ? -10.703 38.438 12.664 1 80.88 336 GLY A O 1
ATOM 2659 N N . VAL A 1 337 ? -8.922 37.844 13.82 1 80.31 337 VAL A N 1
ATOM 2660 C CA . VAL A 1 337 ? -8.758 39.156 14.438 1 80.31 337 VAL A CA 1
ATOM 2661 C C . VAL A 1 337 ? -8.461 40.219 13.359 1 80.31 337 VAL A C 1
ATOM 2663 O O . VAL A 1 337 ? -8.938 41.344 13.438 1 80.31 337 VAL A O 1
ATOM 2666 N N . GLY A 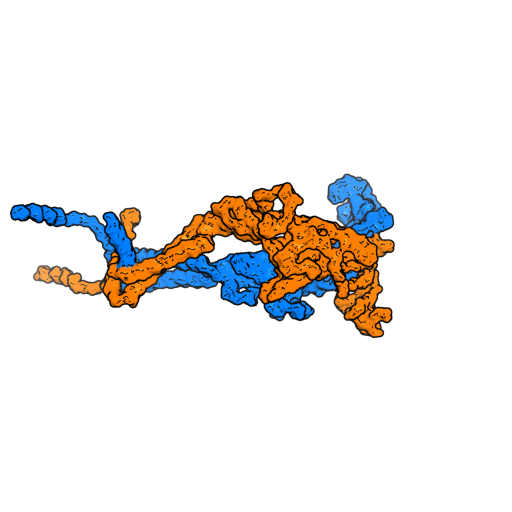1 338 ? -7.691 39.75 12.414 1 80.38 338 GLY A N 1
ATOM 2667 C CA . GLY A 1 338 ? -7.434 40.656 11.297 1 80.38 338 GLY A CA 1
ATOM 2668 C C . GLY A 1 338 ? -8.695 41.031 10.547 1 80.38 338 GLY A C 1
ATOM 2669 O O . GLY A 1 338 ? -8.906 42.219 10.258 1 80.38 338 GLY A O 1
ATOM 2670 N N . ILE A 1 339 ? -9.445 40.125 10.352 1 80.88 339 ILE A N 1
ATOM 2671 C CA . ILE A 1 339 ? -10.688 40.375 9.641 1 80.88 339 ILE A CA 1
ATOM 2672 C C . ILE A 1 339 ? -11.602 41.25 10.484 1 80.88 339 ILE A C 1
ATOM 2674 O O . ILE A 1 339 ? -12.312 42.094 9.961 1 80.88 339 ILE A O 1
ATOM 2678 N N . PHE A 1 340 ? -11.617 41.031 11.75 1 80.94 340 PHE A N 1
ATOM 2679 C CA . PHE A 1 340 ? -12.398 41.844 12.672 1 80.94 340 PHE A CA 1
ATOM 2680 C C . PHE A 1 340 ? -11.914 43.281 12.656 1 80.94 340 PHE A C 1
ATOM 2682 O O . PHE A 1 340 ? -12.719 44.219 12.766 1 80.94 340 PHE A O 1
ATOM 2689 N N . GLY A 1 341 ? -10.633 43.406 12.555 1 77.25 341 GLY A N 1
ATOM 2690 C CA . GLY A 1 341 ? -10.078 44.75 12.438 1 77.25 341 GLY A CA 1
ATOM 2691 C C . GLY A 1 341 ? -10.523 45.469 11.188 1 77.25 341 GLY A C 1
ATOM 2692 O O . GLY A 1 341 ? -10.875 46.656 11.242 1 77.25 341 GLY A O 1
ATOM 2693 N N . VAL A 1 342 ? -10.547 44.75 10.227 1 79.81 342 VAL A N 1
ATOM 2694 C CA . VAL A 1 342 ? -11 45.344 8.969 1 79.81 342 VAL A CA 1
ATOM 2695 C C . VAL A 1 342 ? -12.484 45.688 9.062 1 79.81 342 VAL A C 1
ATOM 2697 O O . VAL A 1 342 ? -12.914 46.719 8.562 1 79.81 342 VAL A O 1
ATOM 2700 N N . ALA A 1 343 ? -13.211 44.875 9.656 1 82.12 343 ALA A N 1
ATOM 2701 C CA . ALA A 1 343 ? -14.641 45.125 9.828 1 82.12 343 ALA A CA 1
ATOM 2702 C C . ALA A 1 343 ? -14.875 46.406 10.641 1 82.12 343 ALA A C 1
ATOM 2704 O O . ALA A 1 343 ? -15.805 47.156 10.359 1 82.12 343 ALA A O 1
ATOM 2705 N N . THR A 1 344 ? -14.062 46.656 11.586 1 78 344 THR A N 1
ATOM 2706 C CA . THR A 1 344 ? -14.18 47.844 12.414 1 78 344 THR A CA 1
ATOM 2707 C C . THR A 1 344 ? -13.883 49.125 11.602 1 78 344 THR A C 1
ATOM 2709 O O . THR A 1 344 ? -14.547 50.125 11.766 1 78 344 THR A O 1
ATOM 2712 N N . VAL A 1 345 ? -12.969 48.969 10.75 1 76.75 345 VAL A N 1
ATOM 2713 C CA . VAL A 1 345 ? -12.641 50.094 9.891 1 76.75 345 VAL A CA 1
ATOM 2714 C C . VAL A 1 345 ? -13.797 50.375 8.938 1 76.75 345 VAL A C 1
ATOM 2716 O O . VAL A 1 345 ? -14.148 51.531 8.703 1 76.75 345 VAL A O 1
ATOM 2719 N N . VAL A 1 346 ? -14.32 49.406 8.492 1 79.81 346 VAL A N 1
ATOM 2720 C CA . VAL A 1 346 ? -15.445 49.562 7.57 1 79.81 346 VAL A CA 1
ATOM 2721 C C . VAL A 1 346 ? -16.625 50.188 8.305 1 79.81 346 VAL A C 1
ATOM 2723 O O . VAL A 1 346 ? -17.328 51.062 7.766 1 79.81 346 VAL A O 1
ATOM 2726 N N . CYS A 1 347 ? -16.906 49.812 9.508 1 77.25 347 CYS A N 1
ATOM 2727 C CA . CYS A 1 347 ? -17.984 50.375 10.305 1 77.25 347 CYS A CA 1
ATOM 2728 C C . CYS A 1 347 ? -17.734 51.875 10.555 1 77.25 347 CYS A C 1
ATOM 2730 O O . CYS A 1 347 ? -18.672 52.656 10.492 1 77.25 347 CYS A O 1
ATOM 2732 N N . ASP A 1 348 ? -16.547 52.188 10.773 1 76.06 348 ASP A N 1
ATOM 2733 C CA . ASP A 1 348 ? -16.188 53.562 10.977 1 76.06 348 ASP A CA 1
ATOM 2734 C C . ASP A 1 348 ? -16.422 54.406 9.711 1 76.06 348 ASP A C 1
ATOM 2736 O O . ASP A 1 348 ? -16.906 55.531 9.781 1 76.06 348 ASP A O 1
ATOM 2740 N N . LEU A 1 349 ? -16.109 53.781 8.664 1 74.19 349 LEU A N 1
ATOM 2741 C CA . LEU A 1 349 ? -16.312 54.469 7.395 1 74.19 349 LEU A CA 1
ATOM 2742 C C . LEU A 1 349 ? -17.797 54.656 7.094 1 74.19 349 LEU A C 1
ATOM 2744 O O . LEU A 1 349 ? -18.219 55.688 6.586 1 74.19 349 LEU A O 1
ATOM 2748 N N . VAL A 1 350 ? -18.5 53.75 7.457 1 73.62 350 VAL A N 1
ATOM 2749 C CA . VAL A 1 350 ? -19.953 53.844 7.246 1 73.62 350 VAL A CA 1
ATOM 2750 C C . VAL A 1 350 ? -20.547 54.906 8.156 1 73.62 350 VAL A C 1
ATOM 2752 O O . VAL A 1 350 ? -21.406 55.688 7.742 1 73.62 350 VAL A O 1
ATOM 2755 N N . LEU A 1 351 ? -20.078 55.062 9.359 1 71.88 351 LEU A N 1
ATOM 2756 C CA . LEU A 1 351 ? -20.531 56.062 10.32 1 71.88 351 LEU A CA 1
ATOM 2757 C C . LEU A 1 351 ? -20.156 57.469 9.852 1 71.88 351 LEU A C 1
ATOM 2759 O O . LEU A 1 351 ? -20.953 58.406 9.992 1 71.88 351 LEU A O 1
ATOM 2763 N N . LEU A 1 352 ? -19 57.562 9.273 1 69.81 352 LEU A N 1
ATOM 2764 C CA . LEU A 1 352 ? -18.5 58.875 8.906 1 69.81 352 LEU A CA 1
ATOM 2765 C C . LEU A 1 352 ? -19.125 59.344 7.605 1 69.81 352 LEU A C 1
ATOM 2767 O O . LEU A 1 352 ? -19.328 60.562 7.418 1 69.81 352 LEU A O 1
ATOM 2771 N N . TYR A 1 353 ? -19.406 58.312 6.867 1 66.06 353 TYR A N 1
ATOM 2772 C CA . TYR A 1 353 ? -19.781 58.812 5.539 1 66.06 353 TYR A CA 1
ATOM 2773 C C . TYR A 1 353 ? -21.25 58.531 5.254 1 66.06 353 TYR A C 1
ATOM 2775 O O . TYR A 1 353 ? -21.859 59.188 4.41 1 66.06 353 TYR A O 1
ATOM 2783 N N . LEU A 1 354 ? -21.734 57.656 5.969 1 64.94 354 LEU A N 1
ATOM 2784 C CA . LEU A 1 354 ? -23.109 57.312 5.586 1 64.94 354 LEU A CA 1
ATOM 2785 C C . LEU A 1 354 ? -24.109 57.938 6.551 1 64.94 354 LEU A C 1
ATOM 2787 O O . LEU A 1 354 ? -25.297 58.031 6.238 1 64.94 354 LEU A O 1
ATOM 2791 N N . LEU A 1 355 ? -23.594 58.406 7.742 1 63.81 355 LEU A N 1
ATOM 2792 C CA . LEU A 1 355 ? -24.547 58.969 8.688 1 63.81 355 LEU A CA 1
ATOM 2793 C C . LEU A 1 355 ? -24.703 60.469 8.484 1 63.81 355 LEU A C 1
ATOM 2795 O O . LEU A 1 355 ? -23.75 61.125 8.102 1 63.81 355 LEU A O 1
ATOM 2799 N N . PRO A 1 356 ? -25.906 61 8.508 1 62.5 356 PRO A N 1
ATOM 2800 C CA . PRO A 1 356 ? -26.172 62.406 8.273 1 62.5 356 PRO A CA 1
ATOM 2801 C C . PRO A 1 356 ? -25.359 63.344 9.188 1 62.5 356 PRO A C 1
ATOM 2803 O O . PRO A 1 356 ? -25.016 64.438 8.805 1 62.5 356 PRO A O 1
ATOM 2806 N N . LYS A 1 357 ? -25.109 63 10.469 1 60.78 357 LYS A N 1
ATOM 2807 C CA . LYS A 1 357 ? -24.344 63.875 11.359 1 60.78 357 LYS A CA 1
ATOM 2808 C C . LYS A 1 357 ? -22.844 63.594 11.234 1 60.78 357 LYS A C 1
ATOM 2810 O O . LYS A 1 357 ? -22.125 63.562 12.234 1 60.78 357 LYS A O 1
ATOM 2815 N N . ARG A 1 358 ? -22.422 63.5 10.031 1 63.16 358 ARG A N 1
ATOM 2816 C CA . ARG A 1 358 ? -21.062 63.062 9.711 1 63.16 358 ARG A CA 1
ATOM 2817 C C . ARG A 1 358 ? -20.031 64.062 10.242 1 63.16 358 ARG A C 1
ATOM 2819 O O . ARG A 1 358 ? -18.984 63.688 10.766 1 63.16 358 ARG A O 1
ATOM 2826 N N . GLU A 1 359 ? -20.453 65.312 10.117 1 63.03 359 GLU A N 1
ATOM 2827 C CA . GLU A 1 359 ? -19.5 66.312 10.555 1 63.03 359 GLU A CA 1
ATOM 2828 C C . GLU A 1 359 ? -19.328 66.312 12.062 1 63.03 359 GLU A C 1
ATOM 2830 O O . GLU A 1 359 ? -18.219 66.5 12.562 1 63.03 359 GLU A O 1
ATOM 2835 N N . PHE A 1 360 ? -20.406 66.062 12.766 1 62.09 360 PHE A N 1
ATOM 2836 C CA . PHE A 1 360 ? -20.344 65.938 14.219 1 62.09 360 PHE A CA 1
ATOM 2837 C C . PHE A 1 360 ? -19.469 64.812 14.664 1 62.09 360 PHE A C 1
ATOM 2839 O O . PHE A 1 360 ? -18.609 64.938 15.531 1 62.09 360 PHE A O 1
ATOM 2846 N N . TYR A 1 361 ? -19.609 63.812 14 1 64.69 361 TYR A N 1
ATOM 2847 C CA . TYR A 1 361 ? -18.844 62.625 14.367 1 64.69 361 TYR A CA 1
ATOM 2848 C C . TYR A 1 361 ? -17.375 62.75 13.992 1 64.69 361 TYR A C 1
ATOM 2850 O O . TYR A 1 361 ? -16.484 62.312 14.711 1 64.69 361 TYR A O 1
ATOM 2858 N N . LYS A 1 362 ? -17.156 63.406 12.984 1 65.75 362 LYS A N 1
ATOM 2859 C CA . LYS A 1 362 ? -15.781 63.688 12.562 1 65.75 362 LYS A CA 1
ATOM 2860 C C . LYS A 1 362 ? -15.055 64.562 13.578 1 65.75 362 LYS A C 1
ATOM 2862 O O . LYS A 1 362 ? -13.883 64.312 13.891 1 65.75 362 LYS A O 1
ATOM 2867 N N . HIS A 1 363 ? -15.789 65.438 14.133 1 63.75 363 HIS A N 1
ATOM 2868 C CA . HIS A 1 363 ? -15.18 66.375 15.086 1 63.75 363 HIS A CA 1
ATOM 2869 C C . HIS A 1 363 ? -14.93 65.688 16.422 1 63.75 363 HIS A C 1
ATOM 2871 O O . HIS A 1 363 ? -14.008 66.062 17.156 1 63.75 363 HIS A O 1
ATOM 2877 N N . MET A 1 364 ? -15.742 64.812 16.641 1 64.25 364 MET A N 1
ATOM 2878 C CA . MET A 1 364 ? -15.594 64.062 17.922 1 64.25 364 MET A CA 1
ATOM 2879 C C . MET A 1 364 ? -14.453 63.062 17.844 1 64.25 364 MET A C 1
ATOM 2881 O O . MET A 1 364 ? -13.719 62.906 18.812 1 64.25 364 MET A O 1
ATOM 2885 N N . LYS A 1 365 ? -14.336 62.656 16.703 1 64.06 365 LYS A N 1
ATOM 2886 C CA . LYS A 1 365 ? -13.336 61.594 16.531 1 64.06 365 LYS A CA 1
ATOM 2887 C C . LYS A 1 365 ? -11.961 62.188 16.234 1 64.06 365 LYS A C 1
ATOM 2889 O O . LYS A 1 365 ? -10.945 61.688 16.719 1 64.06 365 LYS A O 1
ATOM 2894 N N . PHE A 1 366 ? -12.055 63.25 15.445 1 63.69 366 PHE A N 1
ATOM 2895 C CA . PHE A 1 366 ? -10.781 63.844 15.023 1 63.69 366 PHE A CA 1
ATOM 2896 C C . PHE A 1 366 ? -10.547 65.188 15.703 1 63.69 366 PHE A C 1
ATOM 2898 O O . PHE A 1 366 ? -11.461 66 15.812 1 63.69 366 PHE A O 1
ATOM 2905 N N . LYS A 1 367 ? -9.508 65.25 16.547 1 58.12 367 LYS A N 1
ATOM 2906 C CA . LYS A 1 367 ? -9.086 66.562 17.016 1 58.12 367 LYS A CA 1
ATOM 2907 C C . LYS A 1 367 ? -8.117 67.188 16.031 1 58.12 367 LYS A C 1
ATOM 2909 O O . LYS A 1 367 ? -7.043 66.625 15.766 1 58.12 367 LYS A O 1
ATOM 2914 N N . ASN A 1 368 ? -8.672 68 15.141 1 52.59 368 ASN A N 1
ATOM 2915 C CA . ASN A 1 368 ? -7.836 68.688 14.172 1 52.59 368 ASN A CA 1
ATOM 2916 C C . ASN A 1 368 ? -6.789 69.562 14.859 1 52.59 368 ASN A C 1
ATOM 2918 O O . ASN A 1 368 ? -7.098 70.25 15.828 1 52.59 368 ASN A O 1
ATOM 2922 N N . THR A 1 369 ? -5.547 69.125 14.883 1 51.5 369 THR A N 1
ATOM 2923 C CA . THR A 1 369 ? -4.52 70.062 15.305 1 51.5 369 THR A CA 1
ATOM 2924 C C . THR A 1 369 ? -4.496 71.312 14.383 1 51.5 369 THR A C 1
ATOM 2926 O O . THR A 1 369 ? -4.227 71.188 13.188 1 51.5 369 THR A O 1
ATOM 2929 N N . ASN A 1 370 ? -5.508 72 14.414 1 45.53 370 ASN A N 1
ATOM 2930 C CA . ASN A 1 370 ? -5.309 73.25 13.656 1 45.53 370 ASN A CA 1
ATOM 2931 C C . ASN A 1 370 ? -3.871 73.75 13.773 1 45.53 370 ASN A C 1
ATOM 2933 O O . ASN A 1 370 ? -3.223 73.562 14.805 1 45.53 370 ASN A O 1
ATOM 2937 N N . THR A 1 371 ? -3.156 73.938 12.695 1 44.84 371 THR A N 1
ATOM 2938 C CA . THR A 1 371 ? -1.921 74.688 12.742 1 44.84 371 THR A CA 1
ATOM 2939 C C . THR A 1 371 ? -1.992 75.75 13.836 1 44.84 371 THR A C 1
ATOM 2941 O O . THR A 1 371 ? -2.947 76.562 13.898 1 44.84 371 THR A O 1
ATOM 2944 N N . TYR A 1 372 ? -1.466 75.5 15.07 1 39.94 372 TYR A N 1
ATOM 2945 C CA . TYR A 1 372 ? -1.257 76.625 15.992 1 39.94 372 TYR A CA 1
ATOM 2946 C C . TYR A 1 372 ? -1.15 77.938 15.242 1 39.94 372 TYR A C 1
ATOM 2948 O O . TYR A 1 372 ? -0.295 78.062 14.367 1 39.94 372 TYR A O 1
ATOM 2956 N N . ALA A 1 373 ? -2.127 78.625 14.953 1 40.62 373 ALA A N 1
ATOM 2957 C CA . ALA A 1 373 ? -1.759 80.062 14.977 1 40.62 373 ALA A CA 1
ATOM 2958 C C . ALA A 1 373 ? -0.795 80.312 16.125 1 40.62 373 ALA A C 1
ATOM 2960 O O . ALA A 1 373 ? -0.949 79.812 17.219 1 40.62 373 ALA A O 1
ATOM 2961 N N . LYS A 1 374 ? 0.495 80.688 15.828 1 44.16 374 LYS A N 1
ATOM 2962 C CA . LYS A 1 374 ? 1.464 81.25 16.734 1 44.16 374 LYS A CA 1
ATOM 2963 C C . LYS A 1 374 ? 0.764 82.062 17.859 1 44.16 374 LYS A C 1
ATOM 2965 O O . LYS A 1 374 ? 0.054 83 17.594 1 44.16 374 LYS A O 1
ATOM 2970 N N . ASP A 1 375 ? 0.268 81.375 18.766 1 38.78 375 ASP A N 1
ATOM 2971 C CA . ASP A 1 375 ? -0.097 82.188 19.906 1 38.78 375 ASP A CA 1
ATOM 2972 C C . ASP A 1 375 ? 0.918 83.312 20.094 1 38.78 375 ASP A C 1
ATOM 2974 O O . ASP A 1 375 ? 2.111 83.062 20.266 1 38.78 375 ASP A O 1
ATOM 2978 N N . PRO A 1 376 ? 0.713 84.5 19.562 1 41.66 376 PRO A N 1
ATOM 2979 C CA . PRO A 1 376 ? 1.629 85.625 19.781 1 41.66 376 PRO A CA 1
ATOM 2980 C C . PRO A 1 376 ? 2.176 85.688 21.203 1 41.66 376 PRO A C 1
ATOM 2982 O O . PRO A 1 376 ? 3.197 86.375 21.438 1 41.66 376 PRO A O 1
ATOM 2985 N N . ASP A 1 377 ? 1.373 85.188 22.125 1 37.78 377 ASP A N 1
ATOM 2986 C CA . ASP A 1 377 ? 1.771 85.5 23.5 1 37.78 377 ASP A CA 1
ATOM 2987 C C . ASP A 1 377 ? 2.926 84.625 23.953 1 37.78 377 ASP A C 1
ATOM 2989 O O . ASP A 1 377 ? 3.402 84.75 25.078 1 37.78 377 ASP A O 1
ATOM 2993 N N . SER A 1 378 ? 3.109 83.438 23.375 1 38.16 378 SER A N 1
ATOM 2994 C CA . SER A 1 378 ? 4.184 82.688 24 1 38.16 378 SER A CA 1
ATOM 2995 C C . SER A 1 378 ? 5.543 83.312 23.75 1 38.16 378 SER A C 1
ATOM 2997 O O . SER A 1 378 ? 6.562 82.812 24.25 1 38.16 378 SER A O 1
ATOM 2999 N N . GLU A 1 379 ? 5.66 84.062 22.641 1 36.69 379 GLU A N 1
ATOM 3000 C CA . GLU A 1 379 ? 6.957 84.75 22.609 1 36.69 379 GLU A CA 1
ATOM 3001 C C . GLU A 1 379 ? 7.105 85.75 23.766 1 36.69 379 GLU A C 1
ATOM 3003 O O . GLU A 1 379 ? 8.219 86.188 24.078 1 36.69 379 GLU A O 1
ATOM 3008 N N . ALA A 1 380 ? 5.957 86.375 24.203 1 38.88 380 ALA A N 1
ATOM 3009 C CA . ALA A 1 380 ? 6.184 87.5 25.078 1 38.88 380 ALA A CA 1
ATOM 3010 C C . ALA A 1 380 ? 6.652 87.062 26.469 1 38.88 380 ALA A C 1
ATOM 3012 O O . ALA A 1 380 ? 7.176 87.875 27.25 1 38.88 380 ALA A O 1
ATOM 3013 N N . GLY A 1 381 ? 6.285 85.75 26.875 1 33.38 381 GLY A N 1
ATOM 3014 C CA . GLY A 1 381 ? 6.625 85.562 28.266 1 33.38 381 GLY A CA 1
ATOM 3015 C C . GLY A 1 381 ? 8.117 85.438 28.516 1 33.38 381 GLY A C 1
ATOM 3016 O O . GLY A 1 381 ? 8.562 85.312 29.656 1 33.38 381 GLY A O 1
ATOM 3017 N N . SER A 1 382 ? 8.812 85 27.484 1 35.75 382 SER A N 1
ATOM 3018 C CA . SER A 1 382 ? 10.195 84.812 27.906 1 35.75 382 SER A CA 1
ATOM 3019 C C . SER A 1 382 ? 10.891 86.188 28.109 1 35.75 382 SER A C 1
ATOM 3021 O O . SER A 1 382 ? 12.078 86.188 28.453 1 35.75 382 SER A O 1
ATOM 3023 N N . ILE A 1 383 ? 10.305 87.188 27.516 1 34.66 383 ILE A N 1
ATOM 3024 C CA . ILE A 1 383 ? 11.148 88.375 27.562 1 34.66 383 ILE A CA 1
ATOM 3025 C C . ILE A 1 383 ? 11.133 89 28.969 1 34.66 383 ILE A C 1
ATOM 3027 O O . ILE A 1 383 ? 12.016 89.75 29.328 1 34.66 383 ILE A O 1
ATOM 3031 N N . GLU A 1 384 ? 9.984 88.875 29.703 1 32.62 384 GLU A N 1
ATOM 3032 C CA . GLU A 1 384 ? 9.938 89.812 30.812 1 32.62 384 GLU A CA 1
ATOM 3033 C C . GLU A 1 384 ? 10.914 89.375 31.922 1 32.62 384 GLU A C 1
ATOM 3035 O O . GLU A 1 384 ? 11.25 90.188 32.781 1 32.62 384 GLU A O 1
ATOM 3040 N N . THR A 1 385 ? 11.141 88.125 32.094 1 34.62 385 THR A N 1
ATOM 3041 C CA . THR A 1 385 ? 11.75 87.875 33.406 1 34.62 385 THR A CA 1
ATOM 3042 C C . THR A 1 385 ? 13.203 88.312 33.406 1 34.62 385 THR A C 1
ATOM 3044 O O . THR A 1 385 ? 13.859 88.312 34.438 1 34.62 385 THR A O 1
ATOM 3047 N N . GLU A 1 386 ? 13.75 88.562 32.188 1 34.22 386 GLU A N 1
ATOM 3048 C CA . GLU A 1 386 ? 15.172 88.812 32.375 1 34.22 386 GLU A CA 1
ATOM 3049 C C . GLU A 1 386 ? 15.391 90.188 32.969 1 34.22 386 GLU A C 1
ATOM 3051 O O . GLU A 1 386 ? 16.531 90.562 33.281 1 34.22 386 GLU A O 1
ATOM 3056 N N . LEU A 1 387 ? 14.375 91.062 32.969 1 33.28 387 LEU A N 1
ATOM 3057 C CA . LEU A 1 387 ? 14.773 92.438 33.344 1 33.28 387 LEU A CA 1
ATOM 3058 C C . LEU A 1 387 ? 15 92.562 34.844 1 33.28 387 LEU A C 1
ATOM 3060 O O . LEU A 1 387 ? 15.594 93.5 35.312 1 33.28 387 LEU A O 1
ATOM 3064 N N . SER A 1 388 ? 14.219 91.812 35.625 1 30.97 388 SER A N 1
ATOM 3065 C CA . SER A 1 388 ? 14.211 92.312 37 1 30.97 388 SER A CA 1
ATOM 3066 C C . SER A 1 388 ? 15.523 92 37.719 1 30.97 388 SER A C 1
ATOM 3068 O O . SER A 1 388 ? 15.633 92.188 38.938 1 30.97 388 SER A O 1
ATOM 3070 N N . LYS A 1 389 ? 16.359 91.188 37.125 1 34.41 389 LYS A N 1
ATOM 3071 C CA . LYS A 1 389 ? 17.547 91.062 37.938 1 34.41 389 LYS A CA 1
ATOM 3072 C C . LYS A 1 389 ? 18.328 92.375 38 1 34.41 389 LYS A C 1
ATOM 3074 O O . LYS A 1 389 ? 19.484 92.375 38.438 1 34.41 389 LYS A O 1
ATOM 3079 N N . LYS A 1 390 ? 17.547 93.5 38.156 1 24.05 390 LYS A N 1
ATOM 3080 C CA . LYS A 1 390 ? 18.328 94.5 38.906 1 24.05 390 LYS A CA 1
ATOM 3081 C C . LYS A 1 390 ? 18.266 94.188 40.406 1 24.05 390 LYS A C 1
ATOM 3083 O O . LYS A 1 390 ? 17.188 93.938 40.938 1 24.05 390 LYS A O 1
ATOM 3088 N N . MET B 1 1 ? -18.578 67.812 -7.367 1 56.19 1 MET B N 1
ATOM 3089 C CA . MET B 1 1 ? -18.344 66.438 -7.008 1 56.19 1 MET B CA 1
ATOM 3090 C C . MET B 1 1 ? -16.875 66.062 -7.191 1 56.19 1 MET B C 1
ATOM 3092 O O . MET B 1 1 ? -16.297 65.375 -6.336 1 56.19 1 MET B O 1
ATOM 3096 N N . LYS B 1 2 ? -16.359 66.438 -8.25 1 64.88 2 LYS B N 1
ATOM 3097 C CA . LYS B 1 2 ? -14.953 66.188 -8.547 1 64.88 2 LYS B CA 1
ATOM 3098 C C . LYS B 1 2 ? -14.039 66.812 -7.531 1 64.88 2 LYS B C 1
ATOM 3100 O O . LYS B 1 2 ? -13.055 66.25 -7.082 1 64.88 2 LYS B O 1
ATOM 3105 N N . ASN B 1 3 ? -14.398 68 -7.254 1 65.94 3 ASN B N 1
ATOM 3106 C CA . ASN B 1 3 ? -13.555 68.75 -6.312 1 65.94 3 ASN B CA 1
ATOM 3107 C C . ASN B 1 3 ? -13.602 68.125 -4.918 1 65.94 3 ASN B C 1
ATOM 3109 O O . ASN B 1 3 ? -12.586 68.062 -4.227 1 65.94 3 ASN B O 1
ATOM 3113 N N . LYS B 1 4 ? -14.719 67.688 -4.559 1 61.88 4 LYS B N 1
ATOM 3114 C CA . LYS B 1 4 ? -14.867 67.062 -3.25 1 61.88 4 LYS B CA 1
ATOM 3115 C C . LYS B 1 4 ? -14.086 65.75 -3.172 1 61.88 4 LYS B C 1
ATOM 3117 O O . LYS B 1 4 ? -13.461 65.438 -2.148 1 61.88 4 LYS B O 1
ATOM 3122 N N . ILE B 1 5 ? -13.977 65.062 -4.25 1 65.31 5 ILE B N 1
ATOM 3123 C CA . ILE B 1 5 ? -13.227 63.844 -4.32 1 65.31 5 ILE B CA 1
ATOM 3124 C C . ILE B 1 5 ? -11.727 64.125 -4.285 1 65.31 5 ILE B C 1
ATOM 3126 O O . ILE B 1 5 ? -10.969 63.438 -3.625 1 65.31 5 ILE B O 1
ATOM 3130 N N . ALA B 1 6 ? -11.43 65.125 -5.082 1 69.62 6 ALA B N 1
ATOM 3131 C CA . ALA B 1 6 ? -10.023 65.5 -5.125 1 69.62 6 ALA B CA 1
ATOM 3132 C C . ALA B 1 6 ? -9.523 65.938 -3.744 1 69.62 6 ALA B C 1
ATOM 3134 O O . ALA B 1 6 ? -8.406 65.562 -3.348 1 69.62 6 ALA B O 1
ATOM 3135 N N . ASN B 1 7 ? -10.297 66.625 -3.068 1 61.91 7 ASN B N 1
ATOM 3136 C CA . ASN B 1 7 ? -9.914 67.062 -1.722 1 61.91 7 ASN B CA 1
ATOM 3137 C C . ASN B 1 7 ? -9.852 65.875 -0.767 1 61.91 7 ASN B C 1
ATOM 3139 O O . ASN B 1 7 ? -8.953 65.812 0.066 1 61.91 7 ASN B O 1
ATOM 3143 N N . ALA B 1 8 ? -10.789 65.062 -0.966 1 62.12 8 ALA B N 1
ATOM 3144 C CA . ALA B 1 8 ? -10.82 63.875 -0.131 1 62.12 8 ALA B CA 1
ATOM 3145 C C . ALA B 1 8 ? -9.594 63 -0.385 1 62.12 8 ALA B C 1
ATOM 3147 O O . ALA B 1 8 ? -9.023 62.438 0.55 1 62.12 8 ALA B O 1
ATOM 3148 N N . LEU B 1 9 ? -9.227 62.969 -1.617 1 68.62 9 LEU B N 1
ATOM 3149 C CA . LEU B 1 9 ? -8.031 62.219 -1.985 1 68.62 9 LEU B CA 1
ATOM 3150 C C . LEU B 1 9 ? -6.773 62.906 -1.462 1 68.62 9 LEU B C 1
ATOM 3152 O O . LEU B 1 9 ? -5.836 62.25 -1.016 1 68.62 9 LEU B O 1
ATOM 3156 N N . SER B 1 10 ? -6.801 64.125 -1.621 1 66.81 10 SER B N 1
ATOM 3157 C CA . SER B 1 10 ? -5.664 64.875 -1.093 1 66.81 10 SER B CA 1
ATOM 3158 C C . SER B 1 10 ? -5.555 64.75 0.42 1 66.81 10 SER B C 1
ATOM 3160 O O . SER B 1 10 ? -4.457 64.562 0.951 1 66.81 10 SER B O 1
ATOM 3162 N N . ASP B 1 11 ? -6.629 64.812 1.078 1 60.25 11 ASP B N 1
ATOM 3163 C CA . ASP B 1 11 ? -6.641 64.625 2.523 1 60.25 11 ASP B CA 1
ATOM 3164 C C . ASP B 1 11 ? -6.18 63.219 2.889 1 60.25 11 ASP B C 1
ATOM 3166 O O . ASP B 1 11 ? -5.461 63.031 3.869 1 60.25 11 ASP B O 1
ATOM 3170 N N . PHE B 1 12 ? -6.492 62.406 2.113 1 62.38 12 PHE B N 1
ATOM 3171 C CA . PHE B 1 12 ? -6.125 61.031 2.348 1 62.38 12 PHE B CA 1
ATOM 3172 C C . PHE B 1 12 ? -4.617 60.844 2.238 1 62.38 12 PHE B C 1
ATOM 3174 O O . PHE B 1 12 ? -4.016 60.125 3.037 1 62.38 12 PHE B O 1
ATOM 3181 N N . PHE B 1 13 ? -4.055 61.5 1.319 1 67.31 13 PHE B N 1
ATOM 3182 C CA . PHE B 1 13 ? -2.629 61.312 1.077 1 67.31 13 PHE B CA 1
ATOM 3183 C C . PHE B 1 13 ? -1.797 62.156 2.016 1 67.31 13 PHE B C 1
ATOM 3185 O O . PHE B 1 13 ? -0.688 61.781 2.398 1 67.31 13 PHE B O 1
ATOM 3192 N N . TYR B 1 14 ? -2.434 63.188 2.492 1 64.88 14 TYR B N 1
ATOM 3193 C CA . TYR B 1 14 ? -1.599 64.125 3.232 1 64.88 14 TYR B CA 1
ATOM 3194 C C . TYR B 1 14 ? -1.925 64.125 4.719 1 64.88 14 TYR B C 1
ATOM 3196 O O . TYR B 1 14 ? -1.188 64.688 5.539 1 64.88 14 TYR B O 1
ATOM 3204 N N . GLU B 1 15 ? -3.012 63.625 5.016 1 58.81 15 GLU B N 1
ATOM 3205 C CA . GLU B 1 15 ? -3.402 63.562 6.422 1 58.81 15 GLU B CA 1
ATOM 3206 C C . GLU B 1 15 ? -3.258 62.156 6.98 1 58.81 15 GLU B C 1
ATOM 3208 O O . GLU B 1 15 ? -3.463 61.156 6.266 1 58.81 15 GLU B O 1
ATOM 3213 N N . TYR B 1 16 ? -2.516 62.062 8.094 1 60.78 16 TYR B N 1
ATOM 3214 C CA . TYR B 1 16 ? -2.414 60.781 8.781 1 60.78 16 TYR B CA 1
ATOM 3215 C C . TYR B 1 16 ? -3.145 60.844 10.117 1 60.78 16 TYR B C 1
ATOM 3217 O O . TYR B 1 16 ? -3.031 61.812 10.867 1 60.78 16 TYR B O 1
ATOM 3225 N N . GLU B 1 17 ? -4.07 60 10.289 1 60.62 17 GLU B N 1
ATOM 3226 C CA . GLU B 1 17 ? -4.867 59.938 11.508 1 60.62 17 GLU B CA 1
ATOM 3227 C C . GLU B 1 17 ? -4.23 58.969 12.516 1 60.62 17 GLU B C 1
ATOM 3229 O O . GLU B 1 17 ? -3.734 57.906 12.141 1 60.62 17 GLU B O 1
ATOM 3234 N N . THR B 1 18 ? -3.877 59.562 13.742 1 59.38 18 THR B N 1
ATOM 3235 C CA . THR B 1 18 ? -3.373 58.719 14.82 1 59.38 18 THR B CA 1
ATOM 3236 C C . THR B 1 18 ? -4.328 58.75 16.016 1 59.38 18 THR B C 1
ATOM 3238 O O . THR B 1 18 ? -4.953 59.75 16.297 1 59.38 18 THR B O 1
ATOM 3241 N N . PRO B 1 19 ? -4.672 57.562 16.547 1 62.75 19 PRO B N 1
ATOM 3242 C CA . PRO B 1 19 ? -5.574 57.531 17.703 1 62.75 19 PRO B CA 1
ATOM 3243 C C . PRO B 1 19 ? -4.996 58.219 18.922 1 62.75 19 PRO B C 1
ATOM 3245 O O . PRO B 1 19 ? -3.789 58.156 19.172 1 62.75 19 PRO B O 1
ATOM 3248 N N . ARG B 1 20 ? -5.797 59.062 19.562 1 65.31 20 ARG B N 1
ATOM 3249 C CA . ARG B 1 20 ? -5.398 59.656 20.828 1 65.31 20 ARG B CA 1
ATOM 3250 C C . ARG B 1 20 ? -5.234 58.594 21.906 1 65.31 20 ARG B C 1
ATOM 3252 O O . ARG B 1 20 ? -6.016 57.625 21.969 1 65.31 20 ARG B O 1
ATOM 3259 N N . GLN B 1 21 ? -4.07 58.625 22.656 1 69.88 21 GLN B N 1
ATOM 3260 C CA . GLN B 1 21 ? -3.77 57.594 23.656 1 69.88 21 GLN B CA 1
ATOM 3261 C C . GLN B 1 21 ? -3.924 58.156 25.078 1 69.88 21 GLN B C 1
ATOM 3263 O O . GLN B 1 21 ? -3.703 59.344 25.312 1 69.88 21 GLN B O 1
ATOM 3268 N N . VAL B 1 22 ? -4.586 57.406 25.906 1 71.75 22 VAL B N 1
ATOM 3269 C CA . VAL B 1 22 ? -4.621 57.719 27.328 1 71.75 22 VAL B CA 1
ATOM 3270 C C . VAL B 1 22 ? -3.514 56.938 28.062 1 71.75 22 VAL B C 1
ATOM 3272 O O . VAL B 1 22 ? -3.318 55.75 27.828 1 71.75 22 VAL B O 1
ATOM 3275 N N . LEU B 1 23 ? -2.646 57.719 28.75 1 72.31 23 LEU B N 1
ATOM 3276 C CA . LEU B 1 23 ? -1.548 57.125 29.516 1 72.31 23 LEU B CA 1
ATOM 3277 C C . LEU B 1 23 ? -1.978 56.812 30.938 1 72.31 23 LEU B C 1
ATOM 3279 O O . LEU B 1 23 ? -2.406 57.688 31.672 1 72.31 23 LEU B O 1
ATOM 3283 N N . VAL B 1 24 ? -2.047 55.531 31.141 1 71.25 24 VAL B N 1
ATOM 3284 C CA . VAL B 1 24 ? -2.338 55.125 32.5 1 71.25 24 VAL B CA 1
ATOM 3285 C C . VAL B 1 24 ? -1.033 54.844 33.25 1 71.25 24 VAL B C 1
ATOM 3287 O O . VAL B 1 24 ? -0.256 53.969 32.875 1 71.25 24 VAL B O 1
ATOM 3290 N N . ARG B 1 25 ? -0.817 55.688 34.25 1 72.75 25 ARG B N 1
ATOM 3291 C CA . ARG B 1 25 ? 0.417 55.562 35.031 1 72.75 25 ARG B CA 1
ATOM 3292 C C . ARG B 1 25 ? 0.194 54.781 36.312 1 72.75 25 ARG B C 1
ATOM 3294 O O . ARG B 1 25 ? -0.001 55.344 37.375 1 72.75 25 ARG B O 1
ATOM 3301 N N . ASN B 1 26 ? -0.148 53.562 36.125 1 73.69 26 ASN B N 1
ATOM 3302 C CA . ASN B 1 26 ? -0.22 52.625 37.25 1 73.69 26 ASN B CA 1
ATOM 3303 C C . ASN B 1 26 ? 0.802 51.5 37.094 1 73.69 26 ASN B C 1
ATOM 3305 O O . ASN B 1 26 ? 0.75 50.75 36.125 1 73.69 26 ASN B O 1
ATOM 3309 N N . ARG B 1 27 ? 1.68 51.531 38.062 1 76.12 27 ARG B N 1
ATOM 3310 C CA . ARG B 1 27 ? 2.799 50.594 38 1 76.12 27 ARG B CA 1
ATOM 3311 C C . ARG B 1 27 ? 2.307 49.125 37.969 1 76.12 27 ARG B C 1
ATOM 3313 O O . ARG B 1 27 ? 2.844 48.312 37.219 1 76.12 27 ARG B O 1
ATOM 3320 N N . ARG B 1 28 ? 1.289 48.875 38.688 1 76.31 28 ARG B N 1
ATOM 3321 C CA . ARG B 1 28 ? 0.799 47.5 38.781 1 76.31 28 ARG B CA 1
ATOM 3322 C C . ARG B 1 28 ? 0.162 47.062 37.469 1 76.31 28 ARG B C 1
ATOM 3324 O O . ARG B 1 28 ? 0.431 45.938 36.969 1 76.31 28 ARG B O 1
ATOM 3331 N N . VAL B 1 29 ? -0.565 47.938 36.938 1 75.56 29 VAL B N 1
ATOM 3332 C CA . VAL B 1 29 ? -1.267 47.625 35.688 1 75.56 29 VAL B CA 1
ATOM 3333 C C . VAL B 1 29 ? -0.267 47.531 34.531 1 75.56 29 VAL B C 1
ATOM 3335 O O . VAL B 1 29 ? -0.383 46.656 33.688 1 75.56 29 VAL B O 1
ATOM 3338 N N . GLY B 1 30 ? 0.644 48.438 34.562 1 77.81 30 GLY B N 1
ATOM 3339 C CA . GLY B 1 30 ? 1.659 48.406 33.5 1 77.81 30 GLY B CA 1
ATOM 3340 C C . GLY B 1 30 ? 2.484 47.125 33.5 1 77.81 30 GLY B C 1
ATOM 3341 O O . GLY B 1 30 ? 2.723 46.562 32.438 1 77.81 30 GLY B O 1
ATOM 3342 N N . VAL B 1 31 ? 2.752 46.688 34.656 1 83 31 VAL B N 1
ATOM 3343 C CA . VAL B 1 31 ? 3.586 45.5 34.781 1 83 31 VAL B CA 1
ATOM 3344 C C . VAL B 1 31 ? 2.791 44.25 34.344 1 83 31 VAL B C 1
ATOM 3346 O O . VAL B 1 31 ? 3.32 43.375 33.656 1 83 31 VAL B O 1
ATOM 3349 N N . VAL B 1 32 ? 1.541 44.156 34.75 1 83.12 32 VAL B N 1
ATOM 3350 C CA . VAL B 1 32 ? 0.71 43 34.406 1 83.12 32 VAL B CA 1
ATOM 3351 C C . VAL B 1 32 ? 0.516 42.938 32.906 1 83.12 32 VAL B C 1
ATOM 3353 O O . VAL B 1 32 ? 0.589 41.875 32.312 1 83.12 32 VAL B O 1
ATOM 3356 N N . CYS B 1 33 ? 0.324 44.062 32.25 1 81.69 33 CYS B N 1
ATOM 3357 C CA . CYS B 1 33 ? 0.115 44.094 30.797 1 81.69 33 CYS B CA 1
ATOM 3358 C C . CYS B 1 33 ? 1.393 43.719 30.062 1 81.69 33 CYS B C 1
ATOM 3360 O O . CYS B 1 33 ? 1.346 43.031 29.047 1 81.69 33 CYS B O 1
ATOM 3362 N N . ARG B 1 34 ? 2.482 44.156 30.594 1 85.06 34 ARG B N 1
ATOM 3363 C CA . ARG B 1 34 ? 3.752 43.844 29.953 1 85.06 34 ARG B CA 1
ATOM 3364 C C . ARG B 1 34 ? 4.078 42.375 30.078 1 85.06 34 ARG B C 1
ATOM 3366 O O . ARG B 1 34 ? 4.684 41.781 29.188 1 85.06 34 ARG B O 1
ATOM 3373 N N . LEU B 1 35 ? 3.625 41.844 31.156 1 87.94 35 LEU B N 1
ATOM 3374 C CA . LEU B 1 35 ? 3.855 40.406 31.359 1 87.94 35 LEU B CA 1
ATOM 3375 C C . LEU B 1 35 ? 3.004 39.594 30.391 1 87.94 35 LEU B C 1
ATOM 3377 O O . LEU B 1 35 ? 3.459 38.562 29.875 1 87.94 35 LEU B O 1
ATOM 3381 N N . ILE B 1 36 ? 1.827 40 30.156 1 84.88 36 ILE B N 1
ATOM 3382 C CA . ILE B 1 36 ? 0.952 39.312 29.219 1 84.88 36 ILE B CA 1
ATOM 3383 C C . ILE B 1 36 ? 1.527 39.438 27.797 1 84.88 36 ILE B C 1
ATOM 3385 O O . ILE B 1 36 ? 1.562 38.438 27.062 1 84.88 36 ILE B O 1
ATOM 3389 N N . GLN B 1 37 ? 2.002 40.625 27.453 1 85 37 GLN B N 1
ATOM 3390 C CA . GLN B 1 37 ? 2.592 40.844 26.125 1 85 37 GLN B CA 1
ATOM 3391 C C . GLN B 1 37 ? 3.848 40 25.938 1 85 37 GLN B C 1
ATOM 3393 O O . GLN B 1 37 ? 4.082 39.438 24.859 1 85 37 GLN B O 1
ATOM 3398 N N . LEU B 1 38 ? 4.582 39.938 27 1 89 38 LEU B N 1
ATOM 3399 C CA . LEU B 1 38 ? 5.793 39.125 26.938 1 89 38 LEU B CA 1
ATOM 3400 C C . LEU B 1 38 ? 5.453 37.625 26.797 1 89 38 LEU B C 1
ATOM 3402 O O . LEU B 1 38 ? 6.145 36.906 26.078 1 89 38 LEU B O 1
ATOM 3406 N N . GLY B 1 39 ? 4.441 37.25 27.531 1 88.94 39 GLY B N 1
ATOM 3407 C CA . GLY B 1 39 ? 3.986 35.875 27.406 1 88.94 39 GLY B CA 1
ATOM 3408 C C . GLY B 1 39 ? 3.555 35.531 25.984 1 88.94 39 GLY B C 1
ATOM 3409 O O . GLY B 1 39 ? 3.893 34.469 25.484 1 88.94 39 GLY B O 1
ATOM 3410 N N . VAL B 1 40 ? 2.861 36.344 25.344 1 85 40 VAL B N 1
ATOM 3411 C CA . VAL B 1 40 ? 2.404 36.156 23.984 1 85 40 VAL B CA 1
ATOM 3412 C C . VAL B 1 40 ? 3.602 36.125 23.031 1 85 40 VAL B C 1
ATOM 3414 O O . VAL B 1 40 ? 3.654 35.312 22.109 1 85 40 VAL B O 1
ATOM 3417 N N . LEU B 1 41 ? 4.473 37.031 23.281 1 88.44 41 LEU B N 1
ATOM 3418 C CA . LEU B 1 41 ? 5.652 37.094 22.422 1 88.44 41 LEU B CA 1
ATOM 3419 C C . LEU B 1 41 ? 6.477 35.812 22.531 1 88.44 41 LEU B C 1
ATOM 3421 O O . LEU B 1 41 ? 6.969 35.312 21.516 1 88.44 41 LEU B O 1
ATOM 3425 N N . VAL B 1 42 ? 6.676 35.344 23.719 1 90.56 42 VAL B N 1
ATOM 3426 C CA . VAL B 1 42 ? 7.426 34.094 23.938 1 90.56 42 VAL B CA 1
ATOM 3427 C C . VAL B 1 42 ? 6.715 32.938 23.25 1 90.56 42 VAL B C 1
ATOM 3429 O O . VAL B 1 42 ? 7.363 32.031 22.719 1 90.56 42 VAL B O 1
ATOM 3432 N N . TYR B 1 43 ? 5.523 33 23.297 1 84.25 43 TYR B N 1
ATOM 3433 C CA . TYR B 1 43 ? 4.738 31.938 22.656 1 84.25 43 TYR B CA 1
ATOM 3434 C C . TYR B 1 43 ? 4.906 31.969 21.141 1 84.25 43 TYR B C 1
ATOM 3436 O O . TYR B 1 43 ? 5.113 30.938 20.5 1 84.25 43 TYR B O 1
ATOM 3444 N N . ILE B 1 44 ? 4.766 33.094 20.547 1 83.38 44 ILE B N 1
ATOM 3445 C CA . ILE B 1 44 ? 4.84 33.25 19.094 1 83.38 44 ILE B CA 1
ATOM 3446 C C . ILE B 1 44 ? 6.238 32.875 18.609 1 83.38 44 ILE B C 1
ATOM 3448 O O . ILE B 1 44 ? 6.387 32.062 17.703 1 83.38 44 ILE B O 1
ATOM 3452 N N . ILE B 1 45 ? 7.195 33.438 19.25 1 87 45 ILE B N 1
ATOM 3453 C CA . ILE B 1 45 ? 8.562 33.219 18.797 1 87 45 ILE B CA 1
ATOM 3454 C C . ILE B 1 45 ? 9.023 31.828 19.203 1 87 45 ILE B C 1
ATOM 3456 O O . ILE B 1 45 ? 9.555 31.078 18.375 1 87 45 ILE B O 1
ATOM 3460 N N . GLY B 1 46 ? 8.914 31.547 20.469 1 87.25 46 GLY B N 1
ATOM 3461 C CA . GLY B 1 46 ? 9.414 30.281 20.984 1 87.25 46 GLY B CA 1
ATOM 3462 C C . GLY B 1 46 ? 8.672 29.078 20.438 1 87.25 46 GLY B C 1
ATOM 3463 O O . GLY B 1 46 ? 9.289 28.109 19.984 1 87.25 46 GLY B O 1
ATOM 3464 N N . TRP B 1 47 ? 7.406 29.094 20.484 1 83.12 47 TRP B N 1
ATOM 3465 C CA . TRP B 1 47 ? 6.633 27.922 20.109 1 83.12 47 TRP B CA 1
ATOM 3466 C C . TRP B 1 47 ? 6.328 27.922 18.609 1 83.12 47 TRP B C 1
ATOM 3468 O O . TRP B 1 47 ? 6.695 27 17.891 1 83.12 47 TRP B O 1
ATOM 3478 N N . VAL B 1 48 ? 5.727 28.953 18.062 1 82.44 48 VAL B N 1
ATOM 3479 C CA . VAL B 1 48 ? 5.227 28.969 16.688 1 82.44 48 VAL B CA 1
ATOM 3480 C C . VAL B 1 48 ? 6.402 28.984 15.719 1 82.44 48 VAL B C 1
ATOM 3482 O O . VAL B 1 48 ? 6.445 28.188 14.773 1 82.44 48 VAL B O 1
ATOM 3485 N N . PHE B 1 49 ? 7.371 29.812 15.945 1 85.81 49 PHE B N 1
ATOM 3486 C CA . PHE B 1 49 ? 8.453 29.984 14.977 1 85.81 49 PHE B CA 1
ATOM 3487 C C . PHE B 1 49 ? 9.539 28.938 15.203 1 85.81 49 PHE B C 1
ATOM 3489 O O . PHE B 1 49 ? 10.047 28.344 14.242 1 85.81 49 PHE B O 1
ATOM 3496 N N . ILE B 1 50 ? 9.875 28.703 16.469 1 86.94 50 ILE B N 1
ATOM 3497 C CA . ILE B 1 50 ? 11.031 27.859 16.719 1 86.94 50 ILE B CA 1
ATOM 3498 C C . ILE B 1 50 ? 10.602 26.391 16.797 1 86.94 50 ILE B C 1
ATOM 3500 O O . ILE B 1 50 ? 11.133 25.531 16.094 1 86.94 50 ILE B O 1
ATOM 3504 N N . TYR B 1 51 ? 9.672 26.172 17.625 1 84.5 51 TYR B N 1
ATOM 3505 C CA . TYR B 1 51 ? 9.312 24.781 17.875 1 84.5 51 TYR B CA 1
ATOM 3506 C C . TYR B 1 51 ? 8.523 24.219 16.703 1 84.5 51 TYR B C 1
ATOM 3508 O O . TYR B 1 51 ? 8.828 23.125 16.203 1 84.5 51 TYR B O 1
ATOM 3516 N N . GLU B 1 52 ? 7.578 24.953 16.156 1 83.88 52 GLU B N 1
ATOM 3517 C CA . GLU B 1 52 ? 6.727 24.469 15.078 1 83.88 52 GLU B CA 1
ATOM 3518 C C . GLU B 1 52 ? 7.305 24.828 13.711 1 83.88 52 GLU B C 1
ATOM 3520 O O . GLU B 1 52 ? 6.816 24.359 12.68 1 83.88 52 GLU B O 1
ATOM 3525 N N . LYS B 1 53 ? 8.211 25.625 13.648 1 87.44 53 LYS B N 1
ATOM 3526 C CA . LYS B 1 53 ? 8.867 26.062 12.422 1 87.44 53 LYS B CA 1
ATOM 3527 C C . LYS B 1 53 ? 7.855 26.672 11.445 1 87.44 53 LYS B C 1
ATOM 3529 O O . LYS B 1 53 ? 7.812 26.297 10.273 1 87.44 53 LYS B O 1
ATOM 3534 N N . GLY B 1 54 ? 7.055 27.484 11.953 1 85.5 54 GLY B N 1
ATOM 3535 C CA . GLY B 1 54 ? 5.98 28.109 11.195 1 85.5 54 GLY B CA 1
ATOM 3536 C C . GLY B 1 54 ? 6.48 29.016 10.086 1 85.5 54 GLY B C 1
ATOM 3537 O O . GLY B 1 54 ? 5.691 29.516 9.281 1 85.5 54 GLY B O 1
ATOM 3538 N N . TYR B 1 55 ? 7.754 29.156 10.016 1 89.31 55 TYR B N 1
ATOM 3539 C CA . TYR B 1 55 ? 8.352 30 8.992 1 89.31 55 TYR B CA 1
ATOM 3540 C C . TYR B 1 55 ? 8.703 29.203 7.746 1 89.31 55 TYR B C 1
ATOM 3542 O O . TYR B 1 55 ? 9.234 29.75 6.777 1 89.31 55 TYR B O 1
ATOM 3550 N N . GLN B 1 56 ? 8.328 27.922 7.766 1 92.62 56 GLN B N 1
ATOM 3551 C CA . GLN B 1 56 ? 8.727 27.062 6.66 1 92.62 56 GLN B CA 1
ATOM 3552 C C . GLN B 1 56 ? 7.512 26.438 5.984 1 92.62 56 GLN B C 1
ATOM 3554 O O . GLN B 1 56 ? 6.461 26.266 6.613 1 92.62 56 GLN B O 1
ATOM 3559 N N . SER B 1 57 ? 7.746 26.188 4.672 1 91.44 57 SER B N 1
ATOM 3560 C CA . SER B 1 57 ? 6.805 25.344 3.949 1 91.44 57 SER B CA 1
ATOM 3561 C C . SER B 1 57 ? 7.27 23.891 3.926 1 91.44 57 SER B C 1
ATOM 3563 O O . SER B 1 57 ? 8.445 23.609 4.156 1 91.44 57 SER B O 1
ATOM 3565 N N . THR B 1 58 ? 6.273 23.062 3.799 1 90.44 58 THR B N 1
ATOM 3566 C CA . THR B 1 58 ? 6.602 21.641 3.832 1 90.44 58 THR B CA 1
ATOM 3567 C C . THR B 1 58 ? 6.352 20.984 2.471 1 90.44 58 THR B C 1
ATOM 3569 O O . THR B 1 58 ? 5.539 21.484 1.686 1 90.44 58 THR B O 1
ATOM 3572 N N . ASP B 1 59 ? 7.16 20.016 2.197 1 91.56 59 ASP B N 1
ATOM 3573 C CA . ASP B 1 59 ? 7.031 19.219 0.973 1 91.56 59 ASP B CA 1
ATOM 3574 C C . ASP B 1 59 ? 7.203 17.734 1.256 1 91.56 59 ASP B C 1
ATOM 3576 O O . ASP B 1 59 ? 7.883 17.344 2.211 1 91.56 59 ASP B O 1
ATOM 3580 N N . THR B 1 60 ? 6.402 16.922 0.523 1 90.5 60 THR B N 1
ATOM 3581 C CA . THR B 1 60 ? 6.57 15.477 0.572 1 90.5 60 THR B CA 1
ATOM 3582 C C . THR B 1 60 ? 7.152 14.953 -0.738 1 90.5 60 THR B C 1
ATOM 3584 O O . THR B 1 60 ? 6.852 15.484 -1.811 1 90.5 60 THR B O 1
ATOM 3587 N N . ALA B 1 61 ? 7.859 13.906 -0.649 1 93.5 61 ALA B N 1
ATOM 3588 C CA . ALA B 1 61 ? 8.617 13.461 -1.816 1 93.5 61 ALA B CA 1
ATOM 3589 C C . ALA B 1 61 ? 7.883 12.344 -2.555 1 93.5 61 ALA B C 1
ATOM 3591 O O . ALA B 1 61 ? 7.059 11.641 -1.968 1 93.5 61 ALA B O 1
ATOM 3592 N N . VAL B 1 62 ? 8.172 12.297 -3.867 1 92.19 62 VAL B N 1
ATOM 3593 C CA . VAL B 1 62 ? 7.902 11.109 -4.672 1 92.19 62 VAL B CA 1
ATOM 3594 C C . VAL B 1 62 ? 9.125 10.195 -4.664 1 92.19 62 VAL B C 1
ATOM 3596 O O . VAL B 1 62 ? 10.25 10.648 -4.867 1 92.19 62 VAL B O 1
ATOM 3599 N N . SER B 1 63 ? 8.859 8.961 -4.387 1 93.94 63 SER B N 1
ATOM 3600 C CA . SER B 1 63 ? 10.008 8.094 -4.16 1 93.94 63 SER B CA 1
ATOM 3601 C C . SER B 1 63 ? 10.008 6.918 -5.133 1 93.94 63 SER B C 1
ATOM 3603 O O . SER B 1 63 ? 8.977 6.59 -5.719 1 93.94 63 SER B O 1
ATOM 3605 N N . SER B 1 64 ? 11.227 6.406 -5.445 1 93.81 64 SER B N 1
ATOM 3606 C CA . SER B 1 64 ? 11.477 5.168 -6.176 1 93.81 64 SER B CA 1
ATOM 3607 C C . SER B 1 64 ? 12.445 4.262 -5.418 1 93.81 64 SER B C 1
ATOM 3609 O O . SER B 1 64 ? 13.438 4.734 -4.859 1 93.81 64 SER B O 1
ATOM 3611 N N . VAL B 1 65 ? 12.031 2.955 -5.355 1 94.69 65 VAL B N 1
ATOM 3612 C CA . VAL B 1 65 ? 12.844 2.014 -4.59 1 94.69 65 VAL B CA 1
ATOM 3613 C C . VAL B 1 65 ? 13.219 0.826 -5.473 1 94.69 65 VAL B C 1
ATOM 3615 O O . VAL B 1 65 ? 12.398 0.328 -6.242 1 94.69 65 VAL B O 1
ATOM 3618 N N . PHE B 1 66 ? 14.484 0.465 -5.398 1 92.12 66 PHE B N 1
ATOM 3619 C CA . PHE B 1 66 ? 15.039 -0.732 -6.016 1 92.12 66 PHE B CA 1
ATOM 3620 C C . PHE B 1 66 ? 15.734 -1.604 -4.977 1 92.12 66 PHE B C 1
ATOM 3622 O O . PHE B 1 66 ? 16.453 -1.099 -4.113 1 92.12 66 PHE B O 1
ATOM 3629 N N . THR B 1 67 ? 15.406 -2.936 -5.004 1 95.12 67 THR B N 1
ATOM 3630 C CA . THR B 1 67 ? 16.016 -3.84 -4.039 1 95.12 67 THR B CA 1
ATOM 3631 C C . THR B 1 67 ? 16.672 -5.02 -4.746 1 95.12 67 THR B C 1
ATOM 3633 O O . THR B 1 67 ? 16.234 -5.441 -5.812 1 95.12 67 THR B O 1
ATOM 3636 N N . LYS B 1 68 ? 17.719 -5.445 -4.184 1 94.06 68 LYS B N 1
ATOM 3637 C CA . LYS B 1 68 ? 18.438 -6.609 -4.684 1 94.06 68 LYS B CA 1
ATOM 3638 C C . LYS B 1 68 ? 18.906 -7.504 -3.537 1 94.06 68 LYS B C 1
ATOM 3640 O O . LYS B 1 68 ? 19.562 -7.031 -2.602 1 94.06 68 LYS B O 1
ATOM 3645 N N . MET B 1 69 ? 18.562 -8.852 -3.631 1 95.31 69 MET B N 1
ATOM 3646 C CA . MET B 1 69 ? 18.969 -9.828 -2.621 1 95.31 69 MET B CA 1
ATOM 3647 C C . MET B 1 69 ? 20.156 -10.656 -3.104 1 95.31 69 MET B C 1
ATOM 3649 O O . MET B 1 69 ? 20.281 -10.922 -4.301 1 95.31 69 MET B O 1
ATOM 3653 N N . LYS B 1 70 ? 21.047 -10.945 -2.139 1 94.69 70 LYS B N 1
ATOM 3654 C CA . LYS B 1 70 ? 22.172 -11.828 -2.412 1 94.69 70 LYS B CA 1
ATOM 3655 C C . LYS B 1 70 ? 22.312 -12.898 -1.336 1 94.69 70 LYS B C 1
ATOM 3657 O O . LYS B 1 70 ? 21.984 -12.664 -0.172 1 94.69 70 LYS B O 1
ATOM 3662 N N . GLY B 1 71 ? 22.703 -14.062 -1.739 1 94.94 71 GLY B N 1
ATOM 3663 C CA . GLY B 1 71 ? 22.922 -15.172 -0.831 1 94.94 71 GLY B CA 1
ATOM 3664 C C . GLY B 1 71 ? 22.641 -16.516 -1.461 1 94.94 71 GLY B C 1
ATOM 3665 O O . GLY B 1 71 ? 22.078 -16.594 -2.557 1 94.94 71 GLY B O 1
ATOM 3666 N N . GLN B 1 72 ? 23.156 -17.531 -0.782 1 94.94 72 GLN B N 1
ATOM 3667 C CA . GLN B 1 72 ? 22.906 -18.906 -1.216 1 94.94 72 GLN B CA 1
ATOM 3668 C C . GLN B 1 72 ? 22.5 -19.781 -0.044 1 94.94 72 GLN B C 1
ATOM 3670 O O . GLN B 1 72 ? 22.938 -19.578 1.087 1 94.94 72 GLN B O 1
ATOM 3675 N N . GLY B 1 73 ? 21.562 -20.656 -0.365 1 94.5 73 GLY B N 1
ATOM 3676 C CA . GLY B 1 73 ? 21.109 -21.609 0.637 1 94.5 73 GLY B CA 1
ATOM 3677 C C . GLY B 1 73 ? 21.375 -23.047 0.241 1 94.5 73 GLY B C 1
ATOM 3678 O O . GLY B 1 73 ? 21.609 -23.344 -0.933 1 94.5 73 GLY B O 1
ATOM 3679 N N . TYR B 1 74 ? 21.5 -23.859 1.215 1 93.75 74 TYR B N 1
ATOM 3680 C CA . TYR B 1 74 ? 21.703 -25.297 1.024 1 93.75 74 TYR B CA 1
ATOM 3681 C C . TYR B 1 74 ? 20.766 -26.094 1.924 1 93.75 74 TYR B C 1
ATOM 3683 O O . TYR B 1 74 ? 20.578 -25.75 3.094 1 93.75 74 TYR B O 1
ATOM 3691 N N . THR B 1 75 ? 20.062 -27 1.316 1 94.44 75 THR B N 1
ATOM 3692 C CA . THR B 1 75 ? 19.188 -27.875 2.096 1 94.44 75 THR B CA 1
ATOM 3693 C C . THR B 1 75 ? 19.469 -29.344 1.785 1 94.44 75 THR B C 1
ATOM 3695 O O . THR B 1 75 ? 19.984 -29.672 0.708 1 94.44 75 THR B O 1
ATOM 3698 N N . ASN B 1 76 ? 19.344 -30.125 2.771 1 91.62 76 ASN B N 1
ATOM 3699 C CA . ASN B 1 76 ? 19.375 -31.578 2.648 1 91.62 76 ASN B CA 1
ATOM 3700 C C . ASN B 1 76 ? 18.156 -32.219 3.299 1 91.62 76 ASN B C 1
ATOM 3702 O O . ASN B 1 76 ? 18.156 -32.469 4.508 1 91.62 76 ASN B O 1
ATOM 3706 N N . VAL B 1 77 ? 17.156 -32.438 2.521 1 88.88 77 VAL B N 1
ATOM 3707 C CA . VAL B 1 77 ? 15.906 -33 3.025 1 88.88 77 VAL B CA 1
ATOM 3708 C C . VAL B 1 77 ? 15.812 -34.469 2.613 1 88.88 77 VAL B C 1
ATOM 3710 O O . VAL B 1 77 ? 15.617 -34.781 1.437 1 88.88 77 VAL B O 1
ATOM 3713 N N . SER B 1 78 ? 15.844 -35.344 3.574 1 86.62 78 SER B N 1
ATOM 3714 C CA . SER B 1 78 ? 15.742 -36.781 3.346 1 86.62 78 SER B CA 1
ATOM 3715 C C . SER B 1 78 ? 16.75 -37.25 2.295 1 86.62 78 SER B C 1
ATOM 3717 O O . SER B 1 78 ? 16.391 -38.031 1.392 1 86.62 78 SER B O 1
ATOM 3719 N N . GLY B 1 79 ? 17.922 -36.625 2.303 1 87.75 79 GLY B N 1
ATOM 3720 C CA . GLY B 1 79 ? 18.969 -37.062 1.408 1 87.75 79 GLY B CA 1
ATOM 3721 C C . GLY B 1 79 ? 19.016 -36.281 0.102 1 87.75 79 GLY B C 1
ATOM 3722 O O . GLY B 1 79 ? 19.938 -36.438 -0.7 1 87.75 79 GLY B O 1
ATOM 3723 N N . ASN B 1 80 ? 18.047 -35.5 -0.109 1 89.25 80 ASN B N 1
ATOM 3724 C CA . ASN B 1 80 ? 18.016 -34.688 -1.32 1 89.25 80 ASN B CA 1
ATOM 3725 C C . ASN B 1 80 ? 18.688 -33.344 -1.104 1 89.25 80 ASN B C 1
ATOM 3727 O O . ASN B 1 80 ? 18.156 -32.469 -0.397 1 89.25 80 ASN B O 1
ATOM 3731 N N . GLU B 1 81 ? 19.828 -33.25 -1.731 1 93.06 81 GLU B N 1
ATOM 3732 C CA . GLU B 1 81 ? 20.578 -32.031 -1.609 1 93.06 81 GLU B CA 1
ATOM 3733 C C . GLU B 1 81 ? 20.156 -31.016 -2.68 1 93.06 81 GLU B C 1
ATOM 3735 O O . GLU B 1 81 ? 19.953 -31.375 -3.838 1 93.06 81 GLU B O 1
ATOM 3740 N N . LYS B 1 82 ? 19.984 -29.828 -2.184 1 94.19 82 LYS B N 1
ATOM 3741 C CA . LYS B 1 82 ? 19.578 -28.781 -3.115 1 94.19 82 LYS B CA 1
ATOM 3742 C C . LYS B 1 82 ? 20.219 -27.438 -2.752 1 94.19 82 LYS B C 1
ATOM 3744 O O . LYS B 1 82 ? 20.359 -27.109 -1.571 1 94.19 82 LYS B O 1
ATOM 3749 N N . VAL B 1 83 ? 20.656 -26.781 -3.807 1 94.94 83 VAL B N 1
ATOM 3750 C CA . VAL B 1 83 ? 21.172 -25.422 -3.639 1 94.94 83 VAL B CA 1
ATOM 3751 C C . VAL B 1 83 ? 20.094 -24.422 -4.066 1 94.94 83 VAL B C 1
ATOM 3753 O O . VAL B 1 83 ? 19.406 -24.625 -5.066 1 94.94 83 VAL B O 1
ATOM 3756 N N . TRP B 1 84 ? 19.938 -23.453 -3.252 1 95.12 84 TRP B N 1
ATOM 3757 C CA . TRP B 1 84 ? 18.938 -22.406 -3.506 1 95.12 84 TRP B CA 1
ATOM 3758 C C . TRP B 1 84 ? 19.625 -21.062 -3.77 1 95.12 84 TRP B C 1
ATOM 3760 O O . TRP B 1 84 ? 20.469 -20.625 -2.994 1 95.12 84 TRP B O 1
ATOM 3770 N N . ASP B 1 85 ? 19.25 -20.438 -4.855 1 94.88 85 ASP B N 1
ATOM 3771 C CA . ASP B 1 85 ? 19.766 -19.109 -5.145 1 94.88 85 ASP B CA 1
ATOM 3772 C C . ASP B 1 85 ? 18.625 -18.094 -5.223 1 94.88 85 ASP B C 1
ATOM 3774 O O . ASP B 1 85 ? 17.484 -18.406 -4.906 1 94.88 85 ASP B O 1
ATOM 3778 N N . VAL B 1 86 ? 18.953 -16.875 -5.598 1 93.5 86 VAL B N 1
ATOM 3779 C CA . VAL B 1 86 ? 18.016 -15.75 -5.551 1 93.5 86 VAL B CA 1
ATOM 3780 C C . VAL B 1 86 ? 16.828 -16.016 -6.473 1 93.5 86 VAL B C 1
ATOM 3782 O O . VAL B 1 86 ? 15.703 -15.609 -6.184 1 93.5 86 VAL B O 1
ATOM 3785 N N . ALA B 1 87 ? 17.031 -16.703 -7.504 1 92.06 87 ALA B N 1
ATOM 3786 C CA . ALA B 1 87 ? 15.969 -17.016 -8.461 1 92.06 87 ALA B CA 1
ATOM 3787 C C . ALA B 1 87 ? 14.945 -17.969 -7.844 1 92.06 87 ALA B C 1
ATOM 3789 O O . ALA B 1 87 ? 13.805 -18.047 -8.305 1 92.06 87 ALA B O 1
ATOM 3790 N N . ASP B 1 88 ? 15.375 -18.672 -6.781 1 93.94 88 ASP B N 1
ATOM 3791 C CA . ASP B 1 88 ? 14.531 -19.703 -6.191 1 93.94 88 ASP B CA 1
ATOM 3792 C C . ASP B 1 88 ? 13.773 -19.156 -4.98 1 93.94 88 ASP B C 1
ATOM 3794 O O . ASP B 1 88 ? 12.625 -19.547 -4.734 1 93.94 88 ASP B O 1
ATOM 3798 N N . TYR B 1 89 ? 14.469 -18.281 -4.246 1 95.38 89 TYR B N 1
ATOM 3799 C CA . TYR B 1 89 ? 13.906 -18.047 -2.918 1 95.38 89 TYR B CA 1
ATOM 3800 C C . TYR B 1 89 ? 13.367 -16.625 -2.789 1 95.38 89 TYR B C 1
ATOM 3802 O O . TYR B 1 89 ? 12.789 -16.266 -1.759 1 95.38 89 TYR B O 1
ATOM 3810 N N . VAL B 1 90 ? 13.469 -15.797 -3.766 1 95.38 90 VAL B N 1
ATOM 3811 C CA . VAL B 1 90 ? 12.953 -14.438 -3.697 1 95.38 90 VAL B CA 1
ATOM 3812 C C . VAL B 1 90 ? 11.727 -14.305 -4.602 1 95.38 90 VAL B C 1
ATOM 3814 O O . VAL B 1 90 ? 11.758 -14.734 -5.758 1 95.38 90 VAL B O 1
ATOM 3817 N N . PHE B 1 91 ? 10.656 -13.711 -4 1 93.25 91 PHE B N 1
ATOM 3818 C CA . PHE B 1 91 ? 9.414 -13.5 -4.734 1 93.25 91 PHE B CA 1
ATOM 3819 C C . PHE B 1 91 ? 8.922 -12.07 -4.566 1 93.25 91 PHE B C 1
ATOM 3821 O O . PHE B 1 91 ? 8.664 -11.625 -3.447 1 93.25 91 PHE B O 1
ATOM 3828 N N . PRO B 1 92 ? 8.719 -11.375 -5.633 1 90.12 92 PRO B N 1
ATOM 3829 C CA . PRO B 1 92 ? 9.164 -11.664 -7 1 90.12 92 PRO B CA 1
ATOM 3830 C C . PRO B 1 92 ? 10.672 -11.555 -7.168 1 90.12 92 PRO B C 1
ATOM 3832 O O . PRO B 1 92 ? 11.344 -10.922 -6.352 1 90.12 92 PRO B O 1
ATOM 3835 N N . PRO B 1 93 ? 11.195 -12.039 -8.289 1 86.38 93 PRO B N 1
ATOM 3836 C CA . PRO B 1 93 ? 12.656 -12.102 -8.422 1 86.38 93 PRO B CA 1
ATOM 3837 C C . PRO B 1 93 ? 13.273 -10.773 -8.844 1 86.38 93 PRO B C 1
ATOM 3839 O O . PRO B 1 93 ? 14.461 -10.539 -8.617 1 86.38 93 PRO B O 1
ATOM 3842 N N . GLN B 1 94 ? 12.602 -9.891 -9.539 1 80.62 94 GLN B N 1
ATOM 3843 C CA . GLN B 1 94 ? 13.156 -8.664 -10.094 1 80.62 94 GLN B CA 1
ATOM 3844 C C . GLN B 1 94 ? 13.422 -7.633 -9 1 80.62 94 GLN B C 1
ATOM 3846 O O . GLN B 1 94 ? 14.133 -6.648 -9.227 1 80.62 94 GLN B O 1
ATOM 3851 N N . GLY B 1 95 ? 12.914 -7.812 -7.941 1 77.5 95 GLY B N 1
ATOM 3852 C CA . GLY B 1 95 ? 13.094 -6.816 -6.895 1 77.5 95 GLY B CA 1
ATOM 3853 C C . GLY B 1 95 ? 12.031 -5.734 -6.914 1 77.5 95 GLY B C 1
ATOM 3854 O O . GLY B 1 95 ? 11.562 -5.336 -7.984 1 77.5 95 GLY B O 1
ATOM 3855 N N . ASP B 1 96 ? 11.383 -5.469 -5.867 1 84.69 96 ASP B N 1
ATOM 3856 C CA . ASP B 1 96 ? 10.328 -4.48 -5.703 1 84.69 96 ASP B CA 1
ATOM 3857 C C . ASP B 1 96 ? 10.32 -3.906 -4.289 1 84.69 96 ASP B C 1
ATOM 3859 O O . ASP B 1 96 ? 11.172 -4.262 -3.469 1 84.69 96 ASP B O 1
ATOM 3863 N N . SER B 1 97 ? 9.516 -2.896 -4.145 1 89.94 97 SER B N 1
ATOM 3864 C CA . SER B 1 97 ? 9.398 -2.316 -2.811 1 89.94 97 SER B CA 1
ATOM 3865 C C . SER B 1 97 ? 8.82 -3.322 -1.82 1 89.94 97 SER B C 1
ATOM 3867 O O . SER B 1 97 ? 8.938 -3.141 -0.606 1 89.94 97 SER B O 1
ATOM 3869 N N . SER B 1 98 ? 8.203 -4.312 -2.34 1 91.5 98 SER B N 1
ATOM 3870 C CA . SER B 1 98 ? 7.691 -5.41 -1.522 1 91.5 98 SER B CA 1
ATOM 3871 C C . SER B 1 98 ? 8.086 -6.762 -2.104 1 91.5 98 SER B C 1
ATOM 3873 O O . SER B 1 98 ? 7.941 -6.996 -3.305 1 91.5 98 SER B O 1
ATOM 3875 N N . PHE B 1 99 ? 8.656 -7.555 -1.251 1 93.25 99 PHE B N 1
ATOM 3876 C CA . PHE B 1 99 ? 9.078 -8.867 -1.715 1 93.25 99 PHE B CA 1
ATOM 3877 C C . PHE B 1 99 ? 9.148 -9.859 -0.556 1 93.25 99 PHE B C 1
ATOM 3879 O O . PHE B 1 99 ? 9.039 -9.469 0.608 1 93.25 99 PHE B O 1
ATOM 3886 N N . VAL B 1 100 ? 9.273 -11.164 -0.948 1 95.12 100 VAL B N 1
ATOM 3887 C CA . VAL B 1 100 ? 9.305 -12.234 0.043 1 95.12 100 VAL B CA 1
ATOM 3888 C C . VAL B 1 100 ? 10.586 -13.055 -0.125 1 95.12 100 VAL B C 1
ATOM 3890 O O . VAL B 1 100 ? 11 -13.336 -1.249 1 95.12 100 VAL B O 1
ATOM 3893 N N . VAL B 1 101 ? 11.195 -13.297 0.985 1 96.5 101 VAL B N 1
ATOM 3894 C CA . VAL B 1 101 ? 12.344 -14.203 1.008 1 96.5 101 VAL B CA 1
ATOM 3895 C C . VAL B 1 101 ? 11.945 -15.523 1.652 1 96.5 101 VAL B C 1
ATOM 3897 O O . VAL B 1 101 ? 11.547 -15.562 2.82 1 96.5 101 VAL B O 1
ATOM 3900 N N . MET B 1 102 ? 12.062 -16.594 0.931 1 97.44 102 MET B N 1
ATOM 3901 C CA . MET B 1 102 ? 11.703 -17.922 1.437 1 97.44 102 MET B CA 1
ATOM 3902 C C . MET B 1 102 ? 12.703 -18.391 2.488 1 97.44 102 MET B C 1
ATOM 3904 O O . MET B 1 102 ? 13.906 -18.359 2.264 1 97.44 102 MET B O 1
ATOM 3908 N N . THR B 1 103 ? 12.203 -18.812 3.637 1 97.88 103 THR B N 1
ATOM 3909 C CA . THR B 1 103 ? 13.062 -19.281 4.719 1 97.88 103 THR B CA 1
ATOM 3910 C C . THR B 1 103 ? 12.742 -20.719 5.082 1 97.88 103 THR B C 1
ATOM 3912 O O . THR B 1 103 ? 13.516 -21.375 5.777 1 97.88 103 THR B O 1
ATOM 3915 N N . ASN B 1 104 ? 11.594 -21.188 4.668 1 97.81 104 ASN B N 1
ATOM 3916 C CA . ASN B 1 104 ? 11.102 -22.547 4.922 1 97.81 104 ASN B CA 1
ATOM 3917 C C . ASN B 1 104 ? 10.109 -22.984 3.852 1 97.81 104 ASN B C 1
ATOM 3919 O O . ASN B 1 104 ? 9.586 -22.156 3.102 1 97.81 104 ASN B O 1
ATOM 3923 N N . TYR B 1 105 ? 10.008 -24.344 3.695 1 96.94 105 TYR B N 1
ATOM 3924 C CA . TYR B 1 105 ? 9.055 -24.766 2.676 1 96.94 105 TYR B CA 1
ATOM 3925 C C . TYR B 1 105 ? 8.633 -26.219 2.895 1 96.94 105 TYR B C 1
ATOM 3927 O O . TYR B 1 105 ? 9.312 -26.969 3.594 1 96.94 105 TYR B O 1
ATOM 3935 N N . ILE B 1 106 ? 7.469 -26.516 2.457 1 96.19 106 ILE B N 1
ATOM 3936 C CA . ILE B 1 106 ? 6.953 -27.875 2.291 1 96.19 106 ILE B CA 1
ATOM 3937 C C . ILE B 1 106 ? 6.77 -28.188 0.807 1 96.19 106 ILE B C 1
ATOM 3939 O O . ILE B 1 106 ? 6.16 -27.406 0.076 1 96.19 106 ILE B O 1
ATOM 3943 N N . VAL B 1 107 ? 7.348 -29.281 0.393 1 95.25 107 VAL B N 1
ATOM 3944 C CA . VAL B 1 107 ? 7.289 -29.625 -1.026 1 95.25 107 VAL B CA 1
ATOM 3945 C C . VAL B 1 107 ? 6.469 -30.891 -1.224 1 95.25 107 VAL B C 1
ATOM 3947 O O . VAL B 1 107 ? 6.594 -31.844 -0.446 1 95.25 107 VAL B O 1
ATOM 3950 N N . THR B 1 108 ? 5.5 -30.906 -2.102 1 95.56 108 THR B N 1
ATOM 3951 C CA . THR B 1 108 ? 4.754 -32.062 -2.561 1 95.56 108 THR B CA 1
ATOM 3952 C C . THR B 1 108 ? 5.066 -32.375 -4.023 1 95.56 108 THR B C 1
ATOM 3954 O O . THR B 1 108 ? 4.531 -31.719 -4.926 1 95.56 108 THR B O 1
ATOM 3957 N N . GLU B 1 109 ? 5.859 -33.375 -4.234 1 94.25 109 GLU B N 1
ATOM 3958 C CA . GLU B 1 109 ? 6.383 -33.656 -5.57 1 94.25 109 GLU B CA 1
ATOM 3959 C C . GLU B 1 109 ? 5.473 -34.625 -6.324 1 94.25 109 GLU B C 1
ATOM 3961 O O . GLU B 1 109 ? 4.738 -35.406 -5.711 1 94.25 109 GLU B O 1
ATOM 3966 N N . GLY B 1 110 ? 5.5 -34.469 -7.609 1 94.81 110 GLY B N 1
ATOM 3967 C CA . GLY B 1 110 ? 4.918 -35.438 -8.516 1 94.81 110 GLY B CA 1
ATOM 3968 C C . GLY B 1 110 ? 3.404 -35.5 -8.445 1 94.81 110 GLY B C 1
ATOM 3969 O O . GLY B 1 110 ? 2.809 -36.562 -8.578 1 94.81 110 GLY B O 1
ATOM 3970 N N . GLN B 1 111 ? 2.789 -34.375 -8.117 1 96.25 111 GLN B N 1
ATOM 3971 C CA . GLN B 1 111 ? 1.331 -34.375 -8.07 1 96.25 111 GLN B CA 1
ATOM 3972 C C . GLN B 1 111 ? 0.732 -34.531 -9.461 1 96.25 111 GLN B C 1
ATOM 3974 O O . GLN B 1 111 ? 1.249 -33.969 -10.438 1 96.25 111 GLN B O 1
ATOM 3979 N N . ARG B 1 112 ? -0.273 -35.312 -9.594 1 95.38 112 ARG B N 1
ATOM 3980 C CA . ARG B 1 112 ? -1.062 -35.469 -10.812 1 95.38 112 ARG B CA 1
ATOM 3981 C C . ARG B 1 112 ? -2.555 -35.438 -10.5 1 95.38 112 ARG B C 1
ATOM 3983 O O . ARG B 1 112 ? -2.977 -35.812 -9.406 1 95.38 112 ARG B O 1
ATOM 3990 N N . MET B 1 113 ? -3.33 -34.969 -11.523 1 93.44 113 MET B N 1
ATOM 3991 C CA . MET B 1 113 ? -4.777 -34.938 -11.352 1 93.44 113 MET B CA 1
ATOM 3992 C C . MET B 1 113 ? -5.355 -36.344 -11.227 1 93.44 113 MET B C 1
ATOM 3994 O O . MET B 1 113 ? -5.043 -37.219 -12.039 1 93.44 113 MET B O 1
ATOM 3998 N N . GLY B 1 114 ? -6.062 -36.531 -10.133 1 92.94 114 GLY B N 1
ATOM 3999 C CA . GLY B 1 114 ? -6.656 -37.812 -9.922 1 92.94 114 GLY B CA 1
ATOM 4000 C C . GLY B 1 114 ? -7.434 -37.938 -8.625 1 92.94 114 GLY B C 1
ATOM 4001 O O . GLY B 1 114 ? -7.871 -36.906 -8.078 1 92.94 114 GLY B O 1
ATOM 4002 N N . ARG B 1 115 ? -7.77 -39.125 -8.32 1 92.44 115 ARG B N 1
ATOM 4003 C CA . ARG B 1 115 ? -8.523 -39.406 -7.098 1 92.44 115 ARG B CA 1
ATOM 4004 C C . ARG B 1 115 ? -7.629 -40 -6.016 1 92.44 115 ARG B C 1
ATOM 4006 O O . ARG B 1 115 ? -6.844 -40.906 -6.289 1 92.44 115 ARG B O 1
ATOM 4013 N N . CYS B 1 116 ? -7.609 -39.375 -4.875 1 93.44 116 CYS B N 1
ATOM 4014 C CA . CYS B 1 116 ? -6.805 -39.875 -3.76 1 93.44 116 CYS B CA 1
ATOM 4015 C C . CYS B 1 116 ? -7.477 -39.562 -2.428 1 93.44 116 CYS B C 1
ATOM 4017 O O . CYS B 1 116 ? -8.359 -38.719 -2.357 1 93.44 116 CYS B O 1
ATOM 4019 N N . PRO B 1 117 ? -7.113 -40.375 -1.448 1 91.62 117 PRO B N 1
ATOM 4020 C CA . PRO B 1 117 ? -7.715 -40.125 -0.136 1 91.62 117 PRO B CA 1
ATOM 4021 C C . PRO B 1 117 ? -7.254 -38.812 0.488 1 91.62 117 PRO B C 1
ATOM 4023 O O . PRO B 1 117 ? -6.109 -38.406 0.287 1 91.62 117 PRO B O 1
ATOM 4026 N N . GLU B 1 118 ? -8.125 -38.219 1.242 1 90.06 118 GLU B N 1
ATOM 4027 C CA . GLU B 1 118 ? -7.777 -37.031 2.014 1 90.06 118 GLU B CA 1
ATOM 4028 C C . GLU B 1 118 ? -6.809 -37.375 3.143 1 90.06 118 GLU B C 1
ATOM 4030 O O . GLU B 1 118 ? -6.609 -38.562 3.467 1 90.06 118 GLU B O 1
ATOM 4035 N N . LEU B 1 119 ? -6.203 -36.281 3.717 1 88.25 119 LEU B N 1
ATOM 4036 C CA . LEU B 1 119 ? -5.273 -36.5 4.824 1 88.25 119 LEU B CA 1
ATOM 4037 C C . LEU B 1 119 ? -6.016 -36.938 6.078 1 88.25 119 LEU B C 1
ATOM 4039 O O . LEU B 1 119 ? -7.176 -36.562 6.285 1 88.25 119 LEU B O 1
ATOM 4043 N N . LYS B 1 120 ? -5.305 -37.656 6.832 1 85.38 120 LYS B N 1
ATOM 4044 C CA . LYS B 1 120 ? -5.887 -38.094 8.094 1 85.38 120 LYS B CA 1
ATOM 4045 C C . LYS B 1 120 ? -6.289 -36.906 8.953 1 85.38 120 LYS B C 1
ATOM 4047 O O . LYS B 1 120 ? -5.555 -35.906 9.031 1 85.38 120 LYS B O 1
ATOM 4052 N N . GLY B 1 121 ? -7.539 -36.875 9.492 1 80.81 121 GLY B N 1
ATOM 4053 C CA . GLY B 1 121 ? -8.016 -35.812 10.352 1 80.81 121 GLY B CA 1
ATOM 4054 C C . GLY B 1 121 ? -8.914 -34.812 9.633 1 80.81 121 GLY B C 1
ATOM 4055 O O . GLY B 1 121 ? -9.578 -34 10.273 1 80.81 121 GLY B O 1
ATOM 4056 N N . LYS B 1 122 ? -9.008 -34.656 8.406 1 78.12 122 LYS B N 1
ATOM 4057 C CA . LYS B 1 122 ? -9.812 -33.656 7.703 1 78.12 122 LYS B CA 1
ATOM 4058 C C . LYS B 1 122 ? -11.203 -34.188 7.375 1 78.12 122 LYS B C 1
ATOM 4060 O O . LYS B 1 122 ? -12.211 -33.562 7.648 1 78.12 122 LYS B O 1
ATOM 4065 N N . HIS B 1 123 ? -11.328 -35.344 6.809 1 83.31 123 HIS B N 1
ATOM 4066 C CA . HIS B 1 123 ? -12.594 -36 6.48 1 83.31 123 HIS B CA 1
ATOM 4067 C C . HIS B 1 123 ? -12.539 -37.5 6.742 1 83.31 123 HIS B C 1
ATOM 4069 O O . HIS B 1 123 ? -12.578 -38.312 5.809 1 83.31 123 HIS B O 1
ATOM 4075 N N . ASN B 1 124 ? -12.625 -37.719 8.008 1 88.06 124 ASN B N 1
ATOM 4076 C CA . ASN B 1 124 ? -12.625 -39.125 8.398 1 88.06 124 ASN B CA 1
ATOM 4077 C C . ASN B 1 124 ? -13.953 -39.781 8.062 1 88.06 124 ASN B C 1
ATOM 4079 O O . ASN B 1 124 ? -15.008 -39.125 8.078 1 88.06 124 ASN B O 1
ATOM 4083 N N . CYS B 1 125 ? -13.766 -41.031 7.668 1 89.62 125 CYS B N 1
ATOM 4084 C CA . CYS B 1 125 ? -14.984 -41.75 7.266 1 89.62 125 CYS B CA 1
ATOM 4085 C C . CYS B 1 125 ? -14.938 -43.219 7.695 1 89.62 125 CYS B C 1
ATOM 4087 O O . CYS B 1 125 ? -13.867 -43.75 7.988 1 89.62 125 CYS B O 1
ATOM 4089 N N . SER B 1 126 ? -16.125 -43.719 7.887 1 90.44 126 SER B N 1
ATOM 4090 C CA . SER B 1 126 ? -16.25 -45.156 8.172 1 90.44 126 SER B CA 1
ATOM 4091 C C . SER B 1 126 ? -16.922 -45.906 7.02 1 90.44 126 SER B C 1
ATOM 4093 O O . SER B 1 126 ? -16.641 -47.062 6.793 1 90.44 126 SER B O 1
ATOM 4095 N N . THR B 1 127 ? -17.797 -45.125 6.281 1 90.12 127 THR B N 1
ATOM 4096 C CA . THR B 1 127 ? -18.5 -45.688 5.141 1 90.12 127 THR B CA 1
ATOM 4097 C C . THR B 1 127 ? -18.562 -44.688 3.996 1 90.12 127 THR B C 1
ATOM 4099 O O . THR B 1 127 ? -18.266 -43.5 4.188 1 90.12 127 THR B O 1
ATOM 4102 N N . ASP B 1 128 ? -18.922 -45.156 2.822 1 90 128 ASP B N 1
ATOM 4103 C CA . ASP B 1 128 ? -19.047 -44.281 1.646 1 90 128 ASP B CA 1
ATOM 4104 C C . ASP B 1 128 ? -20.094 -43.219 1.867 1 90 128 ASP B C 1
ATOM 4106 O O . ASP B 1 128 ? -19.984 -42.125 1.316 1 90 128 ASP B O 1
ATOM 4110 N N . ALA B 1 129 ? -21.047 -43.438 2.695 1 86.38 129 ALA B N 1
ATOM 4111 C CA . ALA B 1 129 ? -22.141 -42.5 2.949 1 86.38 129 ALA B CA 1
ATOM 4112 C C . ALA B 1 129 ? -21.625 -41.25 3.67 1 86.38 129 ALA B C 1
ATOM 4114 O O . ALA B 1 129 ? -22.219 -40.188 3.574 1 86.38 129 ALA B O 1
ATOM 4115 N N . ASP B 1 130 ? -20.484 -41.438 4.297 1 86.75 130 ASP B N 1
ATOM 4116 C CA . ASP B 1 130 ? -19.891 -40.312 5.023 1 86.75 130 ASP B CA 1
ATOM 4117 C C . ASP B 1 130 ? -19.266 -39.312 4.062 1 86.75 130 ASP B C 1
ATOM 4119 O O . ASP B 1 130 ? -18.938 -38.188 4.457 1 86.75 130 ASP B O 1
ATOM 4123 N N . CYS B 1 131 ? -19.047 -39.719 2.91 1 87.69 131 CYS B N 1
ATOM 4124 C CA . CYS B 1 131 ? -18.359 -38.875 1.933 1 87.69 131 CYS B CA 1
ATOM 4125 C C . CYS B 1 131 ? -19.312 -38.375 0.856 1 87.69 131 CYS B C 1
ATOM 4127 O O . CYS B 1 131 ? -19.359 -38.938 -0.24 1 87.69 131 CYS B O 1
ATOM 4129 N N . GLU B 1 132 ? -20.25 -37.438 1.304 1 77.38 132 GLU B N 1
ATOM 4130 C CA . GLU B 1 132 ? -21.219 -36.969 0.323 1 77.38 132 GLU B CA 1
ATOM 4131 C C . GLU B 1 132 ? -20.531 -36.156 -0.774 1 77.38 132 GLU B C 1
ATOM 4133 O O . GLU B 1 132 ? -19.656 -35.344 -0.494 1 77.38 132 GLU B O 1
ATOM 4138 N N . GLU B 1 133 ? -20.938 -36.594 -2.039 1 65.88 133 GLU B N 1
ATOM 4139 C CA . GLU B 1 133 ? -20.375 -36 -3.25 1 65.88 133 GLU B CA 1
ATOM 4140 C C . GLU B 1 133 ? -20.656 -34.5 -3.324 1 65.88 133 GLU B C 1
ATOM 4142 O O . GLU B 1 133 ? -21.75 -34.062 -2.992 1 65.88 133 GLU B O 1
ATOM 4147 N N . GLY B 1 134 ? -19.703 -33.719 -3.623 1 58.5 134 GLY B N 1
ATOM 4148 C CA . GLY B 1 134 ? -19.891 -32.344 -4.105 1 58.5 134 GLY B CA 1
ATOM 4149 C C . GLY B 1 134 ? -19.656 -31.312 -3.035 1 58.5 134 GLY B C 1
ATOM 4150 O O . GLY B 1 134 ? -19.969 -30.141 -3.229 1 58.5 134 GLY B O 1
ATOM 4151 N N . SER B 1 135 ? -19.375 -31.766 -1.868 1 56.38 135 SER B N 1
ATOM 4152 C CA . SER B 1 135 ? -19.25 -30.625 -0.964 1 56.38 135 SER B CA 1
ATOM 4153 C C . SER B 1 135 ? -18.234 -29.609 -1.478 1 56.38 135 SER B C 1
ATOM 4155 O O . SER B 1 135 ? -17.25 -30 -2.119 1 56.38 135 SER B O 1
ATOM 4157 N N . PHE B 1 136 ? -18.797 -28.375 -1.669 1 52.44 136 PHE B N 1
ATOM 4158 C CA . PHE B 1 136 ? -18.234 -27.203 -2.34 1 52.44 136 PHE B CA 1
ATOM 4159 C C . PHE B 1 136 ? -16.781 -26.984 -1.938 1 52.44 136 PHE B C 1
ATOM 4161 O O . PHE B 1 136 ? -15.977 -26.516 -2.742 1 52.44 136 PHE B O 1
ATOM 4168 N N . LYS B 1 137 ? -16.438 -27.438 -0.718 1 58.59 137 LYS B N 1
ATOM 4169 C CA . LYS B 1 137 ? -15.078 -27.031 -0.349 1 58.59 137 LYS B CA 1
ATOM 4170 C C . LYS B 1 137 ? -14.039 -27.984 -0.924 1 58.59 137 LYS B C 1
ATOM 4172 O O . LYS B 1 137 ? -12.938 -27.562 -1.292 1 58.59 137 LYS B O 1
ATOM 4177 N N . ARG B 1 138 ? -14.508 -29.312 -1.044 1 69.44 138 ARG B N 1
ATOM 4178 C CA . ARG B 1 138 ? -13.625 -30.328 -1.623 1 69.44 138 ARG B CA 1
ATOM 4179 C C . ARG B 1 138 ? -14.406 -31.281 -2.512 1 69.44 138 ARG B C 1
ATOM 4181 O O . ARG B 1 138 ? -15.555 -31.609 -2.221 1 69.44 138 ARG B O 1
ATOM 4188 N N . GLN B 1 139 ? -13.883 -31.578 -3.713 1 80.25 139 GLN B N 1
ATOM 4189 C CA . GLN B 1 139 ? -14.555 -32.438 -4.672 1 80.25 139 GLN B CA 1
ATOM 4190 C C . GLN B 1 139 ? -14.445 -33.906 -4.254 1 80.25 139 GLN B C 1
ATOM 4192 O O . GLN B 1 139 ? -13.656 -34.688 -4.82 1 80.25 139 GLN B O 1
ATOM 4197 N N . MET B 1 140 ? -15.367 -34.219 -3.254 1 85.44 140 MET B N 1
ATOM 4198 C CA . MET B 1 140 ? -15.383 -35.594 -2.783 1 85.44 140 MET B CA 1
ATOM 4199 C C . MET B 1 140 ? -16.047 -36.5 -3.811 1 85.44 140 MET B C 1
ATOM 4201 O O . MET B 1 140 ? -17 -36.094 -4.484 1 85.44 140 MET B O 1
ATOM 4205 N N . THR B 1 141 ? -15.602 -37.688 -3.963 1 86.75 141 THR B N 1
ATOM 4206 C CA . THR B 1 141 ? -16.078 -38.594 -4.996 1 86.75 141 THR B CA 1
ATOM 4207 C C . THR B 1 141 ? -17.188 -39.5 -4.453 1 86.75 141 THR B C 1
ATOM 4209 O O . THR B 1 141 ? -17.875 -40.188 -5.219 1 86.75 141 THR B O 1
ATOM 4212 N N . GLY B 1 142 ? -17.359 -39.531 -3.08 1 87.12 142 GLY B N 1
ATOM 4213 C CA . GLY B 1 142 ? -18.375 -40.375 -2.484 1 87.12 142 GLY B CA 1
ATOM 4214 C C . GLY B 1 142 ? -17.812 -41.688 -1.979 1 87.12 142 GLY B C 1
ATOM 4215 O O . GLY B 1 142 ? -18.562 -42.562 -1.512 1 87.12 142 GLY B O 1
ATOM 4216 N N . VAL B 1 143 ? -16.484 -41.938 -2.129 1 91.31 143 VAL B N 1
ATOM 4217 C CA . VAL B 1 143 ? -15.844 -43.188 -1.743 1 91.31 143 VAL B CA 1
ATOM 4218 C C . VAL B 1 143 ? -15.047 -42.969 -0.457 1 91.31 143 VAL B C 1
ATOM 4220 O O . VAL B 1 143 ? -14.359 -41.969 -0.298 1 91.31 143 VAL B O 1
ATOM 4223 N N . CYS B 1 144 ? -15.211 -43.844 0.463 1 92.06 144 CYS B N 1
ATOM 4224 C CA . CYS B 1 144 ? -14.398 -43.875 1.672 1 92.06 144 CYS B CA 1
ATOM 4225 C C . CYS B 1 144 ? -13.211 -44.812 1.516 1 92.06 144 CYS B C 1
ATOM 4227 O O . CYS B 1 144 ? -13.391 -46 1.337 1 92.06 144 CYS B O 1
ATOM 4229 N N . ALA B 1 145 ? -12.031 -44.312 1.576 1 91.88 145 ALA B N 1
ATOM 4230 C CA . ALA B 1 145 ? -10.828 -45.125 1.396 1 91.88 145 ALA B CA 1
ATOM 4231 C C . ALA B 1 145 ? -10.602 -46.031 2.598 1 91.88 145 ALA B C 1
ATOM 4233 O O . ALA B 1 145 ? -10.492 -45.562 3.73 1 91.88 145 ALA B O 1
ATOM 4234 N N . ASN B 1 146 ? -10.406 -47.25 2.371 1 88.5 146 ASN B N 1
ATOM 4235 C CA . ASN B 1 146 ? -10.336 -48.25 3.42 1 88.5 146 ASN B CA 1
ATOM 4236 C C . ASN B 1 146 ? -9.008 -48.188 4.168 1 88.5 146 ASN B C 1
ATOM 4238 O O . ASN B 1 146 ? -8.969 -48.406 5.383 1 88.5 146 ASN B O 1
ATOM 4242 N N . ARG B 1 147 ? -8.031 -47.906 3.48 1 88.69 147 ARG B N 1
ATOM 4243 C CA . ARG B 1 147 ? -6.699 -47.938 4.078 1 88.69 147 ARG B CA 1
ATOM 4244 C C . ARG B 1 147 ? -6.484 -46.75 5.016 1 88.69 147 ARG B C 1
ATOM 4246 O O . ARG B 1 147 ? -5.965 -46.906 6.121 1 88.69 147 ARG B O 1
ATOM 4253 N N . THR B 1 148 ? -6.953 -45.625 4.621 1 91.19 148 THR B N 1
ATOM 4254 C CA . THR B 1 148 ? -6.68 -44.438 5.387 1 91.19 148 THR B CA 1
ATOM 4255 C C . THR B 1 148 ? -7.906 -44 6.191 1 91.19 148 THR B C 1
ATOM 4257 O O . THR B 1 148 ? -7.801 -43.188 7.105 1 91.19 148 THR B O 1
ATOM 4260 N N . LYS B 1 149 ? -9.039 -44.594 5.879 1 92.88 149 LYS B N 1
ATOM 4261 C CA . LYS B 1 149 ? -10.305 -44.25 6.527 1 92.88 149 LYS B CA 1
ATOM 4262 C C . LYS B 1 149 ? -10.641 -42.781 6.359 1 92.88 149 LYS B C 1
ATOM 4264 O O . LYS B 1 149 ? -11.031 -42.125 7.32 1 92.88 149 LYS B O 1
ATOM 4269 N N . THR B 1 150 ? -10.305 -42.219 5.227 1 92.81 150 THR B N 1
ATOM 4270 C CA . THR B 1 150 ? -10.648 -40.844 4.848 1 92.81 150 THR B CA 1
ATOM 4271 C C . THR B 1 150 ? -11.344 -40.844 3.488 1 92.81 150 THR B C 1
ATOM 4273 O O . THR B 1 150 ? -11.25 -41.781 2.719 1 92.81 150 THR B O 1
ATOM 4276 N N . CYS B 1 151 ? -12.039 -39.719 3.246 1 91.31 151 CYS B N 1
ATOM 4277 C CA . CYS B 1 151 ? -12.828 -39.625 2.021 1 91.31 151 CYS B CA 1
ATOM 4278 C C . CYS B 1 151 ? -11.93 -39.375 0.815 1 91.31 151 CYS B C 1
ATOM 4280 O O . CYS B 1 151 ? -10.945 -38.656 0.905 1 91.31 151 CYS B O 1
ATOM 4282 N N . GLU B 1 152 ? -12.289 -40.031 -0.252 1 92 152 GLU B N 1
ATOM 4283 C CA . GLU B 1 152 ? -11.594 -39.844 -1.518 1 92 152 GLU B CA 1
ATOM 4284 C C . GLU B 1 152 ? -12.016 -38.5 -2.166 1 92 152 GLU B C 1
ATOM 4286 O O . GLU B 1 152 ? -13.195 -38.156 -2.143 1 92 152 GLU B O 1
ATOM 4291 N N . VAL B 1 153 ? -11.086 -37.844 -2.676 1 90.69 153 VAL B N 1
ATOM 4292 C CA . VAL B 1 153 ? -11.367 -36.562 -3.32 1 90.69 153 VAL B CA 1
ATOM 4293 C C . VAL B 1 153 ? -10.703 -36.5 -4.695 1 90.69 153 VAL B C 1
ATOM 4295 O O . VAL B 1 153 ? -9.711 -37.219 -4.934 1 90.69 153 VAL B O 1
ATOM 4298 N N . LEU B 1 154 ? -11.289 -35.812 -5.625 1 91.19 154 LEU B N 1
ATOM 4299 C CA . LEU B 1 154 ? -10.617 -35.438 -6.863 1 91.19 154 LEU B CA 1
ATOM 4300 C C . LEU B 1 154 ? -9.719 -34.219 -6.645 1 91.19 154 LEU B C 1
ATOM 4302 O O . LEU B 1 154 ? -10.188 -33.156 -6.246 1 91.19 154 LEU B O 1
ATOM 4306 N N . ALA B 1 155 ? -8.422 -34.375 -6.734 1 92.38 155 ALA B N 1
ATOM 4307 C CA . ALA B 1 155 ? -7.465 -33.312 -6.449 1 92.38 155 ALA B CA 1
ATOM 4308 C C . ALA B 1 155 ? -6.113 -33.594 -7.098 1 92.38 155 ALA B C 1
ATOM 4310 O O . ALA B 1 155 ? -5.977 -34.562 -7.855 1 92.38 155 ALA B O 1
ATOM 4311 N N . TRP B 1 156 ? -5.246 -32.625 -7.035 1 93.44 156 TRP B N 1
ATOM 4312 C CA . TRP B 1 156 ? -3.84 -32.906 -7.285 1 93.44 156 TRP B CA 1
ATOM 4313 C C . TRP B 1 156 ? -3.303 -33.906 -6.258 1 93.44 156 TRP B C 1
ATOM 4315 O O . TRP B 1 156 ? -3.201 -33.594 -5.07 1 93.44 156 TRP B O 1
ATOM 4325 N N . CYS B 1 157 ? -3.041 -35.125 -6.758 1 94.62 157 CYS B N 1
ATOM 4326 C CA . CYS B 1 157 ? -2.639 -36.188 -5.867 1 94.62 157 CYS B CA 1
ATOM 4327 C C . CYS B 1 157 ? -1.135 -36.438 -5.945 1 94.62 157 CYS B C 1
ATOM 4329 O O . CYS B 1 157 ? -0.563 -36.469 -7.035 1 94.62 157 CYS B O 1
ATOM 4331 N N . PRO B 1 158 ? -0.481 -36.719 -4.77 1 94.62 158 PRO B N 1
ATOM 4332 C CA . PRO B 1 158 ? -1.027 -36.781 -3.414 1 94.62 158 PRO B CA 1
ATOM 4333 C C . PRO B 1 158 ? -1.392 -35.406 -2.852 1 94.62 158 PRO B C 1
ATOM 4335 O O . PRO B 1 158 ? -0.87 -34.406 -3.314 1 94.62 158 PRO B O 1
ATOM 4338 N N . VAL B 1 159 ? -2.295 -35.438 -1.954 1 92.5 159 VAL B N 1
ATOM 4339 C CA . VAL B 1 159 ? -2.715 -34.188 -1.329 1 92.5 159 VAL B CA 1
ATOM 4340 C C . VAL B 1 159 ? -1.576 -33.625 -0.482 1 92.5 159 VAL B C 1
ATOM 4342 O O . VAL B 1 159 ? -0.78 -34.375 0.079 1 92.5 159 VAL B O 1
ATOM 4345 N N . GLU B 1 160 ? -1.469 -32.281 -0.508 1 93.62 160 GLU B N 1
ATOM 4346 C CA . GLU B 1 160 ? -0.438 -31.625 0.293 1 93.62 160 GLU B CA 1
ATOM 4347 C C . GLU B 1 160 ? -0.589 -31.969 1.772 1 93.62 160 GLU B C 1
ATOM 4349 O O . GLU B 1 160 ? -1.69 -31.891 2.322 1 93.62 160 GLU B O 1
ATOM 4354 N N . ASP B 1 161 ? 0.43 -32.406 2.395 1 91.69 161 ASP B N 1
ATOM 4355 C CA . ASP B 1 161 ? 0.469 -32.625 3.84 1 91.69 161 ASP B CA 1
ATOM 4356 C C . ASP B 1 161 ? 1.251 -31.5 4.527 1 91.69 161 ASP B C 1
ATOM 4358 O O . ASP B 1 161 ? 2.482 -31.531 4.578 1 91.69 161 ASP B O 1
ATOM 4362 N N . ASP B 1 162 ? 0.566 -30.578 5.07 1 90.25 162 ASP B N 1
ATOM 4363 C CA . ASP B 1 162 ? 1.239 -29.422 5.68 1 90.25 162 ASP B CA 1
ATOM 4364 C C . ASP B 1 162 ? 1.111 -29.453 7.199 1 90.25 162 ASP B C 1
ATOM 4366 O O . ASP B 1 162 ? 1.186 -28.422 7.855 1 90.25 162 ASP B O 1
ATOM 4370 N N . HIS B 1 163 ? 0.895 -30.578 7.762 1 87.88 163 HIS B N 1
ATOM 4371 C CA . HIS B 1 163 ? 0.719 -30.703 9.203 1 87.88 163 HIS B CA 1
ATOM 4372 C C . HIS B 1 163 ? 2.027 -30.438 9.945 1 87.88 163 HIS B C 1
ATOM 4374 O O . HIS B 1 163 ? 2.021 -29.906 11.055 1 87.88 163 HIS B O 1
ATOM 4380 N N . ASN B 1 164 ? 3.053 -30.828 9.305 1 91.12 164 ASN B N 1
ATOM 4381 C CA . ASN B 1 164 ? 4.348 -30.672 9.961 1 91.12 164 ASN B CA 1
ATOM 4382 C C . ASN B 1 164 ? 5.215 -29.641 9.234 1 91.12 164 ASN B C 1
ATOM 4384 O O . ASN B 1 164 ? 5.754 -29.922 8.164 1 91.12 164 ASN B O 1
ATOM 4388 N N . ILE B 1 165 ? 5.328 -28.562 9.859 1 94.5 165 ILE B N 1
ATOM 4389 C CA . ILE B 1 165 ? 6.234 -27.547 9.344 1 94.5 165 ILE B CA 1
ATOM 4390 C C . ILE B 1 165 ? 7.664 -27.859 9.758 1 94.5 165 ILE B C 1
ATOM 4392 O O . ILE B 1 165 ? 7.945 -28.062 10.945 1 94.5 165 ILE B O 1
ATOM 4396 N N . PRO B 1 166 ? 8.531 -27.969 8.844 1 95.88 166 PRO B N 1
ATOM 4397 C CA . PRO B 1 166 ? 9.906 -28.328 9.188 1 95.88 166 PRO B CA 1
ATOM 4398 C C . PRO B 1 166 ? 10.492 -27.438 10.281 1 95.88 166 PRO B C 1
ATOM 4400 O O . PRO B 1 166 ? 10.32 -26.219 10.242 1 95.88 166 PRO B O 1
ATOM 4403 N N . ASP B 1 167 ? 11.133 -28.047 11.172 1 94.25 167 ASP B N 1
ATOM 4404 C CA . ASP B 1 167 ? 11.773 -27.422 12.328 1 94.25 167 ASP B CA 1
ATOM 4405 C C . ASP B 1 167 ? 13.07 -28.141 12.695 1 94.25 167 ASP B C 1
ATOM 4407 O O . ASP B 1 167 ? 13.047 -29.312 13.094 1 94.25 167 ASP B O 1
ATOM 4411 N N . PRO B 1 168 ? 14.148 -27.484 12.664 1 94.5 168 PRO B N 1
ATOM 4412 C CA . PRO B 1 168 ? 14.383 -26.078 12.32 1 94.5 168 PRO B CA 1
ATOM 4413 C C . PRO B 1 168 ? 14.055 -25.766 10.859 1 94.5 168 PRO B C 1
ATOM 4415 O O . PRO B 1 168 ? 13.914 -26.688 10.047 1 94.5 168 PRO B O 1
ATOM 4418 N N . PRO B 1 169 ? 13.859 -24.438 10.633 1 96.94 169 PRO B N 1
ATOM 4419 C CA . PRO B 1 169 ? 13.586 -24.062 9.242 1 96.94 169 PRO B CA 1
ATOM 4420 C C . PRO B 1 169 ? 14.656 -24.562 8.273 1 96.94 169 PRO B C 1
ATOM 4422 O O . PRO B 1 169 ? 15.844 -24.578 8.617 1 96.94 169 PRO B O 1
ATOM 4425 N N . LEU B 1 170 ? 14.266 -24.906 7.102 1 97.06 170 LEU B N 1
ATOM 4426 C CA . LEU B 1 170 ? 15.148 -25.578 6.156 1 97.06 170 LEU B CA 1
ATOM 4427 C C . LEU B 1 170 ? 16.203 -24.625 5.625 1 97.06 170 LEU B C 1
ATOM 4429 O O . LEU B 1 170 ? 17.312 -25.047 5.285 1 97.06 170 LEU B O 1
ATOM 4433 N N . LEU B 1 171 ? 15.867 -23.375 5.539 1 97.06 171 LEU B N 1
ATOM 4434 C CA . LEU B 1 171 ? 16.812 -22.391 4.988 1 97.06 171 LEU B CA 1
ATOM 4435 C C . LEU B 1 171 ? 17.266 -21.422 6.062 1 97.06 171 LEU B C 1
ATOM 4437 O O . LEU B 1 171 ? 17.125 -20.203 5.906 1 97.06 171 LEU B O 1
ATOM 4441 N N . MET B 1 172 ? 17.891 -21.922 7.02 1 95.62 172 MET B N 1
ATOM 4442 C CA . MET B 1 172 ? 18.438 -21.094 8.102 1 95.62 172 MET B CA 1
ATOM 4443 C C . MET B 1 172 ? 19.547 -20.188 7.594 1 95.62 172 MET B C 1
ATOM 4445 O O . MET B 1 172 ? 19.828 -19.141 8.18 1 95.62 172 MET B O 1
ATOM 4449 N N . SER B 1 173 ? 20.109 -20.562 6.473 1 94.81 173 SER B N 1
ATOM 4450 C CA . SER B 1 173 ? 21.172 -19.781 5.867 1 94.81 173 SER B CA 1
ATOM 4451 C C . SER B 1 173 ? 20.672 -18.391 5.461 1 94.81 173 SER B C 1
ATOM 4453 O O . SER B 1 173 ? 21.469 -17.469 5.266 1 94.81 173 SER B O 1
ATOM 4455 N N . ALA B 1 174 ? 19.375 -18.297 5.336 1 97.06 174 ALA B N 1
ATOM 4456 C CA . ALA B 1 174 ? 18.781 -17.016 4.922 1 97.06 174 ALA B CA 1
ATOM 4457 C C . ALA B 1 174 ? 19.172 -15.898 5.879 1 97.06 174 ALA B C 1
ATOM 4459 O O . ALA B 1 174 ? 19.172 -14.727 5.5 1 97.06 174 ALA B O 1
ATOM 4460 N N . GLU B 1 175 ? 19.484 -16.25 7.078 1 97.38 175 GLU B N 1
ATOM 4461 C CA . GLU B 1 175 ? 19.891 -15.273 8.078 1 97.38 175 GLU B CA 1
ATOM 4462 C C . GLU B 1 175 ? 21.078 -14.445 7.59 1 97.38 175 GLU B C 1
ATOM 4464 O O . GLU B 1 175 ? 21.234 -13.281 7.973 1 97.38 175 GLU B O 1
ATOM 4469 N N . ASN B 1 176 ? 21.828 -15 6.688 1 96.56 176 ASN B N 1
ATOM 4470 C CA . ASN B 1 176 ? 23.062 -14.352 6.238 1 96.56 176 ASN B CA 1
ATOM 4471 C C . ASN B 1 176 ? 22.875 -13.711 4.867 1 96.56 176 ASN B C 1
ATOM 4473 O O . ASN B 1 176 ? 23.828 -13.141 4.316 1 96.56 176 ASN B O 1
ATOM 4477 N N . TYR B 1 177 ? 21.719 -13.852 4.336 1 97.56 177 TYR B N 1
ATOM 4478 C CA . TYR B 1 177 ? 21.484 -13.156 3.076 1 97.56 177 TYR B CA 1
ATOM 4479 C C . TYR B 1 177 ? 21.594 -11.648 3.252 1 97.56 177 TYR B C 1
ATOM 4481 O O . TYR B 1 177 ? 21.391 -11.125 4.352 1 97.56 177 TYR B O 1
ATOM 4489 N N . THR B 1 178 ? 21.953 -10.961 2.18 1 97.5 178 THR B N 1
ATOM 4490 C CA . THR B 1 178 ? 22.109 -9.516 2.256 1 97.5 178 THR B CA 1
ATOM 4491 C C . THR B 1 178 ? 21.172 -8.82 1.279 1 97.5 178 THR B C 1
ATOM 4493 O O . THR B 1 178 ? 20.938 -9.312 0.171 1 97.5 178 THR B O 1
ATOM 4496 N N . LEU B 1 179 ? 20.609 -7.77 1.698 1 97.69 179 LEU B N 1
ATOM 4497 C CA . LEU B 1 179 ? 19.688 -6.949 0.93 1 97.69 179 LEU B CA 1
ATOM 4498 C C . LEU B 1 179 ? 20.312 -5.605 0.577 1 97.69 179 LEU B C 1
ATOM 4500 O O . LEU B 1 179 ? 20.812 -4.898 1.455 1 97.69 179 LEU B O 1
ATOM 4504 N N . PHE B 1 180 ? 20.438 -5.297 -0.681 1 97.25 180 PHE B N 1
ATOM 4505 C CA . PHE B 1 180 ? 20.844 -3.988 -1.171 1 97.25 180 PHE B CA 1
ATOM 4506 C C . PHE B 1 180 ? 19.641 -3.123 -1.493 1 97.25 180 PHE B C 1
ATOM 4508 O O . PHE B 1 180 ? 18.75 -3.537 -2.252 1 97.25 180 PHE B O 1
ATOM 4515 N N . ILE B 1 181 ? 19.5 -1.912 -0.894 1 97.38 181 ILE B N 1
ATOM 4516 C CA . ILE B 1 181 ? 18.391 -1 -1.15 1 97.38 181 ILE B CA 1
ATOM 4517 C C . ILE B 1 181 ? 18.922 0.261 -1.839 1 97.38 181 ILE B C 1
ATOM 4519 O O . ILE B 1 181 ? 19.828 0.925 -1.332 1 97.38 181 ILE B O 1
ATOM 4523 N N . LYS B 1 182 ? 18.391 0.559 -2.971 1 96 182 LYS B N 1
ATOM 4524 C CA . LYS B 1 182 ? 18.578 1.846 -3.637 1 96 182 LYS B CA 1
ATOM 4525 C C . LYS B 1 182 ? 17.281 2.646 -3.652 1 96 182 LYS B C 1
ATOM 4527 O O . LYS B 1 182 ? 16.234 2.133 -4.043 1 96 182 LYS B O 1
ATOM 4532 N N . ASN B 1 183 ? 17.312 3.861 -3.176 1 97.12 183 ASN B N 1
ATOM 4533 C CA . ASN B 1 183 ? 16.125 4.711 -3.053 1 97.12 183 ASN B CA 1
ATOM 4534 C C . ASN B 1 183 ? 16.406 6.137 -3.514 1 97.12 183 ASN B C 1
ATOM 4536 O O . ASN B 1 183 ? 17.484 6.684 -3.23 1 97.12 183 ASN B O 1
ATOM 4540 N N . SER B 1 184 ? 15.547 6.609 -4.32 1 96.75 184 SER B N 1
ATOM 4541 C CA . SER B 1 184 ? 15.609 8.008 -4.723 1 96.75 184 SER B CA 1
ATOM 4542 C C . SER B 1 184 ? 14.336 8.75 -4.34 1 96.75 184 SER B C 1
ATOM 4544 O O . SER B 1 184 ? 13.234 8.195 -4.414 1 96.75 184 SER B O 1
ATOM 4546 N N . VAL B 1 185 ? 14.523 9.977 -3.934 1 96.69 185 VAL B N 1
ATOM 4547 C CA . VAL B 1 185 ? 13.383 10.82 -3.592 1 96.69 185 VAL B CA 1
ATOM 4548 C C . VAL B 1 185 ? 13.477 12.156 -4.332 1 96.69 185 VAL B C 1
ATOM 4550 O O . VAL B 1 185 ? 14.578 12.664 -4.559 1 96.69 185 VAL B O 1
ATOM 4553 N N . THR B 1 186 ? 12.352 12.664 -4.734 1 97 186 THR B N 1
ATOM 4554 C CA . THR B 1 186 ? 12.258 13.984 -5.355 1 97 186 THR B CA 1
ATOM 4555 C C . THR B 1 186 ? 11.188 14.828 -4.664 1 97 186 THR B C 1
ATOM 4557 O O . THR B 1 186 ? 10.031 14.422 -4.574 1 97 186 THR B O 1
ATOM 4560 N N . PHE B 1 187 ? 11.594 15.969 -4.203 1 96.44 187 PHE B N 1
ATOM 4561 C CA . PHE B 1 187 ? 10.68 16.953 -3.635 1 96.44 187 PHE B CA 1
ATOM 4562 C C . PHE B 1 187 ? 10.258 17.969 -4.688 1 96.44 187 PHE B C 1
ATOM 4564 O O . PHE B 1 187 ? 10.992 18.922 -4.969 1 96.44 187 PHE B O 1
ATOM 4571 N N . PRO B 1 188 ? 9.109 17.859 -5.156 1 95.56 188 PRO B N 1
ATOM 4572 C CA . PRO B 1 188 ? 8.727 18.656 -6.324 1 95.56 188 PRO B CA 1
ATOM 4573 C C . PRO B 1 188 ? 8.617 20.141 -6.016 1 95.56 188 PRO B C 1
ATOM 4575 O O . PRO B 1 188 ? 8.961 20.984 -6.852 1 95.56 188 PRO B O 1
ATOM 4578 N N . LEU B 1 189 ? 8.102 20.469 -4.895 1 93.81 189 LEU B N 1
ATOM 4579 C CA . LEU B 1 189 ? 7.941 21.875 -4.551 1 93.81 189 LEU B CA 1
ATOM 4580 C C . LEU B 1 189 ? 9.297 22.578 -4.473 1 93.81 189 LEU B C 1
ATOM 4582 O O . LEU B 1 189 ? 9.422 23.734 -4.863 1 93.81 189 LEU B O 1
ATOM 4586 N N . PHE B 1 190 ? 10.258 21.906 -3.994 1 95.88 190 PHE B N 1
ATOM 4587 C CA . PHE B 1 190 ? 11.57 22.516 -3.771 1 95.88 190 PHE B CA 1
ATOM 4588 C C . PHE B 1 190 ? 12.523 22.156 -4.902 1 95.88 190 PHE B C 1
ATOM 4590 O O . PHE B 1 190 ? 13.633 22.688 -4.969 1 95.88 190 PHE B O 1
ATOM 4597 N N . ASP B 1 191 ? 12.219 21.312 -5.734 1 95.12 191 ASP B N 1
ATOM 4598 C CA . ASP B 1 191 ? 13.008 20.859 -6.879 1 95.12 191 ASP B CA 1
ATOM 4599 C C . ASP B 1 191 ? 14.344 20.266 -6.426 1 95.12 191 ASP B C 1
ATOM 4601 O O . ASP B 1 191 ? 15.398 20.672 -6.902 1 95.12 191 ASP B O 1
ATOM 4605 N N . VAL B 1 192 ? 14.203 19.406 -5.453 1 97 192 VAL B N 1
ATOM 4606 C CA . VAL B 1 192 ? 15.383 18.734 -4.918 1 97 192 VAL B CA 1
ATOM 4607 C C . VAL B 1 192 ? 15.242 17.219 -5.066 1 97 192 VAL B C 1
ATOM 4609 O O . VAL B 1 192 ? 14.18 16.672 -4.789 1 97 192 VAL B O 1
ATOM 4612 N N . THR B 1 193 ? 16.281 16.641 -5.586 1 96.69 193 THR B N 1
ATOM 4613 C CA . THR B 1 193 ? 16.344 15.188 -5.715 1 96.69 193 THR B CA 1
ATOM 4614 C C . THR B 1 193 ? 17.531 14.625 -4.941 1 96.69 193 THR B C 1
ATOM 4616 O O . THR B 1 193 ? 18.625 15.188 -4.977 1 96.69 193 THR B O 1
ATOM 4619 N N . ARG B 1 194 ? 17.234 13.555 -4.188 1 96.75 194 ARG B N 1
ATOM 4620 C CA . ARG B 1 194 ? 18.281 12.898 -3.408 1 96.75 194 ARG B CA 1
ATOM 4621 C C . ARG B 1 194 ? 18.219 11.383 -3.564 1 96.75 194 ARG B C 1
ATOM 4623 O O . ARG B 1 194 ? 17.188 10.836 -3.947 1 96.75 194 ARG B O 1
ATOM 4630 N N . SER B 1 195 ? 19.328 10.766 -3.328 1 96.62 195 SER B N 1
ATOM 4631 C CA . SER B 1 195 ? 19.453 9.312 -3.277 1 96.62 195 SER B CA 1
ATOM 4632 C C . SER B 1 195 ? 20.062 8.859 -1.952 1 96.62 195 SER B C 1
ATOM 4634 O O . SER B 1 195 ? 20.766 9.617 -1.289 1 96.62 195 SER B O 1
ATOM 4636 N N . ASN B 1 196 ? 19.688 7.625 -1.6 1 97.31 196 ASN B N 1
ATOM 4637 C CA . ASN B 1 196 ? 20.234 7.141 -0.341 1 97.31 196 ASN B CA 1
ATOM 4638 C C . ASN B 1 196 ? 21.734 6.859 -0.459 1 97.31 196 ASN B C 1
ATOM 4640 O O . ASN B 1 196 ? 22.406 6.609 0.543 1 97.31 196 ASN B O 1
ATOM 4644 N N . LEU B 1 197 ? 22.219 6.887 -1.66 1 96.25 197 LEU B N 1
ATOM 4645 C CA . LEU B 1 197 ? 23.656 6.859 -1.882 1 96.25 197 LEU B CA 1
ATOM 4646 C C . LEU B 1 197 ? 24.25 8.266 -1.791 1 96.25 197 LEU B C 1
ATOM 4648 O O . LEU B 1 197 ? 24.75 8.797 -2.785 1 96.25 197 LEU B O 1
ATOM 4652 N N . VAL B 1 198 ? 24.234 8.789 -0.582 1 95.94 198 VAL B N 1
ATOM 4653 C CA . VAL B 1 198 ? 24.625 10.164 -0.306 1 95.94 198 VAL B CA 1
ATOM 4654 C C . VAL B 1 198 ? 26.141 10.305 -0.453 1 95.94 198 VAL B C 1
ATOM 4656 O O . VAL B 1 198 ? 26.828 9.367 -0.875 1 95.94 198 VAL B O 1
ATOM 4659 N N . GLU B 1 199 ? 26.578 11.516 -0.096 1 93.5 199 GLU B N 1
ATOM 4660 C CA . GLU B 1 199 ? 28 11.789 -0.217 1 93.5 199 GLU B CA 1
ATOM 4661 C C . GLU B 1 199 ? 28.828 10.836 0.637 1 93.5 199 GLU B C 1
ATOM 4663 O O . GLU B 1 199 ? 28.516 10.617 1.81 1 93.5 199 GLU B O 1
ATOM 4668 N N . GLY B 1 200 ? 29.781 10.172 0.056 1 91 200 GLY B N 1
ATOM 4669 C CA . GLY B 1 200 ? 30.641 9.25 0.78 1 91 200 GLY B CA 1
ATOM 4670 C C . GLY B 1 200 ? 30.281 7.793 0.542 1 91 200 GLY B C 1
ATOM 4671 O O . GLY B 1 200 ? 31.062 6.898 0.877 1 91 200 GLY B O 1
ATOM 4672 N N . ILE B 1 201 ? 29.156 7.605 0.018 1 94.12 201 ILE B N 1
ATOM 4673 C CA . ILE B 1 201 ? 28.719 6.238 -0.256 1 94.12 201 ILE B CA 1
ATOM 4674 C C . ILE B 1 201 ? 29.047 5.879 -1.706 1 94.12 201 ILE B C 1
ATOM 4676 O O . ILE B 1 201 ? 28.188 6.016 -2.586 1 94.12 201 ILE B O 1
ATOM 4680 N N . ASN B 1 202 ? 30.25 5.406 -1.93 1 92.31 202 ASN B N 1
ATOM 4681 C CA . ASN B 1 202 ? 30.688 5.02 -3.271 1 92.31 202 ASN B CA 1
ATOM 4682 C C . ASN B 1 202 ? 30.766 3.502 -3.414 1 92.31 202 ASN B C 1
ATOM 4684 O O . ASN B 1 202 ? 30.484 2.766 -2.467 1 92.31 202 ASN B O 1
ATOM 4688 N N . SER B 1 203 ? 31.141 3.107 -4.566 1 92.56 203 SER B N 1
ATOM 4689 C CA . SER B 1 203 ? 31.141 1.684 -4.895 1 92.56 203 SER B CA 1
ATOM 4690 C C . SER B 1 203 ? 32.125 0.913 -4.008 1 92.56 203 SER B C 1
ATOM 4692 O O . SER B 1 203 ? 31.828 -0.219 -3.605 1 92.56 203 SER B O 1
ATOM 4694 N N . SER B 1 204 ? 33.219 1.55 -3.719 1 93 204 SER B N 1
ATOM 4695 C CA . SER B 1 204 ? 34.219 0.905 -2.869 1 93 204 SER B CA 1
ATOM 4696 C C . SER B 1 204 ? 33.688 0.698 -1.454 1 93 204 SER B C 1
ATOM 4698 O O . SER B 1 204 ? 33.938 -0.346 -0.843 1 93 204 SER B O 1
ATOM 4700 N N . TYR B 1 205 ? 33 1.697 -0.979 1 95.12 205 TYR B N 1
ATOM 4701 C CA . TYR B 1 205 ? 32.406 1.599 0.346 1 95.12 205 TYR B CA 1
ATOM 4702 C C . TYR B 1 205 ? 31.312 0.542 0.37 1 95.12 205 TYR B C 1
ATOM 4704 O O . TYR B 1 205 ? 31.25 -0.273 1.293 1 95.12 205 TYR B O 1
ATOM 4712 N N . ILE B 1 206 ? 30.484 0.476 -0.614 1 94.38 206 ILE B N 1
ATOM 4713 C CA . ILE B 1 206 ? 29.344 -0.418 -0.703 1 94.38 206 ILE B CA 1
ATOM 4714 C C . ILE B 1 206 ? 29.812 -1.869 -0.732 1 94.38 206 ILE B C 1
ATOM 4716 O O . ILE B 1 206 ? 29.172 -2.752 -0.165 1 94.38 206 ILE B O 1
ATOM 4720 N N . GLY B 1 207 ? 30.875 -2.107 -1.26 1 92.88 207 GLY B N 1
ATOM 4721 C CA . GLY B 1 207 ? 31.391 -3.463 -1.383 1 92.88 207 GLY B CA 1
ATOM 4722 C C . GLY B 1 207 ? 31.859 -4.043 -0.063 1 92.88 207 GLY B C 1
ATOM 4723 O O . GLY B 1 207 ? 32 -5.262 0.068 1 92.88 207 GLY B O 1
ATOM 4724 N N . LYS B 1 208 ? 32.031 -3.137 0.917 1 94.19 208 LYS B N 1
ATOM 4725 C CA . LYS B 1 208 ? 32.656 -3.623 2.15 1 94.19 208 LYS B CA 1
ATOM 4726 C C . LYS B 1 208 ? 31.75 -3.344 3.355 1 94.19 208 LYS B C 1
ATOM 4728 O O . LYS B 1 208 ? 31.938 -3.932 4.422 1 94.19 208 LYS B O 1
ATOM 4733 N N . CYS B 1 209 ? 30.75 -2.637 3.201 1 96.12 209 CYS B N 1
ATOM 4734 C CA . CYS B 1 209 ? 30.016 -2.174 4.375 1 96.12 209 CYS B CA 1
ATOM 4735 C C . CYS B 1 209 ? 28.828 -3.082 4.664 1 96.12 209 CYS B C 1
ATOM 4737 O O . CYS B 1 209 ? 28.391 -3.836 3.795 1 96.12 209 CYS B O 1
ATOM 4739 N N . LEU B 1 210 ? 28.406 -3.127 5.871 1 97.38 210 LEU B N 1
ATOM 4740 C CA . LEU B 1 210 ? 27.172 -3.713 6.383 1 97.38 210 LEU B CA 1
ATOM 4741 C C . LEU B 1 210 ? 26.484 -2.754 7.34 1 97.38 210 LEU B C 1
ATOM 4743 O O . LEU B 1 210 ? 27.125 -2.18 8.227 1 97.38 210 LEU B O 1
ATOM 4747 N N . HIS B 1 211 ? 25.266 -2.631 7.082 1 97.94 211 HIS B N 1
ATOM 4748 C CA . HIS B 1 211 ? 24.516 -1.644 7.855 1 97.94 211 HIS B CA 1
ATOM 4749 C C . HIS B 1 211 ? 24.578 -1.961 9.344 1 97.94 211 HIS B C 1
ATOM 4751 O O . HIS B 1 211 ? 24.375 -3.109 9.75 1 97.94 211 HIS B O 1
ATOM 4757 N N . ASP B 1 212 ? 24.812 -0.981 10.07 1 96.94 212 ASP B N 1
ATOM 4758 C CA . ASP B 1 212 ? 24.766 -0.948 11.523 1 96.94 212 ASP B CA 1
ATOM 4759 C C . ASP B 1 212 ? 24.25 0.401 12.023 1 96.94 212 ASP B C 1
ATOM 4761 O O . ASP B 1 212 ? 24.797 1.448 11.664 1 96.94 212 ASP B O 1
ATOM 4765 N N . PRO B 1 213 ? 23.266 0.333 12.812 1 96.06 213 PRO B N 1
ATOM 4766 C CA . PRO B 1 213 ? 22.656 1.599 13.234 1 96.06 213 PRO B CA 1
ATOM 4767 C C . PRO B 1 213 ? 23.656 2.549 13.883 1 96.06 213 PRO B C 1
ATOM 4769 O O . PRO B 1 213 ? 23.5 3.77 13.812 1 96.06 213 PRO B O 1
ATOM 4772 N N . GLU B 1 214 ? 24.703 2.088 14.422 1 95.81 214 GLU B N 1
ATOM 4773 C CA . GLU B 1 214 ? 25.672 2.92 15.133 1 95.81 214 GLU B CA 1
ATOM 4774 C C . GLU B 1 214 ? 26.922 3.145 14.305 1 95.81 214 GLU B C 1
ATOM 4776 O O . GLU B 1 214 ? 27.344 4.285 14.094 1 95.81 214 GLU B O 1
ATOM 4781 N N . ASP B 1 215 ? 27.453 2.115 13.711 1 95.38 215 ASP B N 1
ATOM 4782 C CA . ASP B 1 215 ? 28.766 2.164 13.094 1 95.38 215 ASP B CA 1
ATOM 4783 C C . ASP B 1 215 ? 28.672 2.535 11.617 1 95.38 215 ASP B C 1
ATOM 4785 O O . ASP B 1 215 ? 29.578 3.176 11.07 1 95.38 215 ASP B O 1
ATOM 4789 N N . ALA B 1 216 ? 27.656 2.055 11.031 1 96.81 216 ALA B N 1
ATOM 4790 C CA . ALA B 1 216 ? 27.484 2.301 9.602 1 96.81 216 ALA B CA 1
ATOM 4791 C C . ALA B 1 216 ? 26.016 2.557 9.273 1 96.81 216 ALA B C 1
ATOM 4793 O O . ALA B 1 216 ? 25.422 1.835 8.469 1 96.81 216 ALA B O 1
ATOM 4794 N N . PRO B 1 217 ? 25.5 3.674 9.75 1 96.75 217 PRO B N 1
ATOM 4795 C CA . PRO B 1 217 ? 24.062 3.91 9.625 1 96.75 217 PRO B CA 1
ATOM 4796 C C . PRO B 1 217 ? 23.641 4.238 8.188 1 96.75 217 PRO B C 1
ATOM 4798 O O . PRO B 1 217 ? 22.469 4.121 7.844 1 96.75 217 PRO B O 1
ATOM 4801 N N . LEU B 1 218 ? 24.562 4.609 7.293 1 97.12 218 LEU B N 1
ATOM 4802 C CA . LEU B 1 218 ? 24.203 5.031 5.945 1 97.12 218 LEU B CA 1
ATOM 4803 C C . LEU B 1 218 ? 24.469 3.924 4.934 1 97.12 218 LEU B C 1
ATOM 4805 O O . LEU B 1 218 ? 24.203 4.086 3.74 1 97.12 218 LEU B O 1
ATOM 4809 N N . CYS B 1 219 ? 25.031 2.809 5.387 1 97.56 219 CYS B N 1
ATOM 4810 C CA . CYS B 1 219 ? 25.281 1.702 4.469 1 97.56 219 CYS B CA 1
ATOM 4811 C C . CYS B 1 219 ? 23.984 1.158 3.902 1 97.56 219 CYS B C 1
ATOM 4813 O O . CYS B 1 219 ? 23.047 0.86 4.652 1 97.56 219 CYS B O 1
ATOM 4815 N N . PRO B 1 220 ? 23.875 0.946 2.596 1 97.44 220 PRO B N 1
ATOM 4816 C CA . PRO B 1 220 ? 22.641 0.473 1.974 1 97.44 220 PRO B CA 1
ATOM 4817 C C . PRO B 1 220 ? 22.562 -1.05 1.889 1 97.44 220 PRO B C 1
ATOM 4819 O O . PRO B 1 220 ? 21.688 -1.593 1.221 1 97.44 220 PRO B O 1
ATOM 4822 N N . ILE B 1 221 ? 23.469 -1.792 2.488 1 98.06 221 ILE B N 1
ATOM 4823 C CA . ILE B 1 221 ? 23.484 -3.25 2.492 1 98.06 221 ILE B CA 1
ATOM 4824 C C . ILE B 1 221 ? 23.078 -3.768 3.867 1 98.06 221 ILE B C 1
ATOM 4826 O O . ILE B 1 221 ? 23.703 -3.441 4.875 1 98.06 221 ILE B O 1
ATOM 4830 N N . PHE B 1 222 ? 22.094 -4.594 3.922 1 98.44 222 PHE B N 1
ATOM 4831 C CA . PHE B 1 222 ? 21.531 -5.07 5.176 1 98.44 222 PHE B CA 1
ATOM 4832 C C . PHE B 1 222 ? 21.578 -6.594 5.246 1 98.44 222 PHE B C 1
ATOM 4834 O O . PHE B 1 222 ? 21.281 -7.273 4.262 1 98.44 222 PHE B O 1
ATOM 4841 N N . ARG B 1 223 ? 21.953 -7.074 6.324 1 98.12 223 ARG B N 1
ATOM 4842 C CA . ARG B 1 223 ? 21.844 -8.508 6.574 1 98.12 223 ARG B CA 1
ATOM 4843 C C . ARG B 1 223 ? 20.453 -8.875 7.051 1 98.12 223 ARG B C 1
ATOM 4845 O O . ARG B 1 223 ? 19.891 -8.195 7.914 1 98.12 223 ARG B O 1
ATOM 4852 N N . LEU B 1 224 ? 19.906 -9.977 6.523 1 98.06 224 LEU B N 1
ATOM 4853 C CA . LEU B 1 224 ? 18.531 -10.352 6.848 1 98.06 224 LEU B CA 1
ATOM 4854 C C . LEU B 1 224 ? 18.391 -10.664 8.336 1 98.06 224 LEU B C 1
ATOM 4856 O O . LEU B 1 224 ? 17.391 -10.305 8.961 1 98.06 224 LEU B O 1
ATOM 4860 N N . GLY B 1 225 ? 19.359 -11.281 8.867 1 97.94 225 GLY B N 1
ATOM 4861 C CA . GLY B 1 225 ? 19.359 -11.555 10.297 1 97.94 225 GLY B CA 1
ATOM 4862 C C . GLY B 1 225 ? 19.266 -10.297 11.141 1 97.94 225 GLY B C 1
ATOM 4863 O O . GLY B 1 225 ? 18.531 -10.258 12.141 1 97.94 225 GLY B O 1
ATOM 4864 N N . ASP B 1 226 ? 19.984 -9.273 10.742 1 97.81 226 ASP B N 1
ATOM 4865 C CA . ASP B 1 226 ? 19.969 -8.008 11.461 1 97.81 226 ASP B CA 1
ATOM 4866 C C . ASP B 1 226 ? 18.625 -7.301 11.312 1 97.81 226 ASP B C 1
ATOM 4868 O O . ASP B 1 226 ? 18.125 -6.699 12.266 1 97.81 226 ASP B O 1
ATOM 4872 N N . ILE B 1 227 ? 18.078 -7.395 10.141 1 97.12 227 ILE B N 1
ATOM 4873 C CA . ILE B 1 227 ? 16.766 -6.797 9.898 1 97.12 227 ILE B CA 1
ATOM 4874 C C . 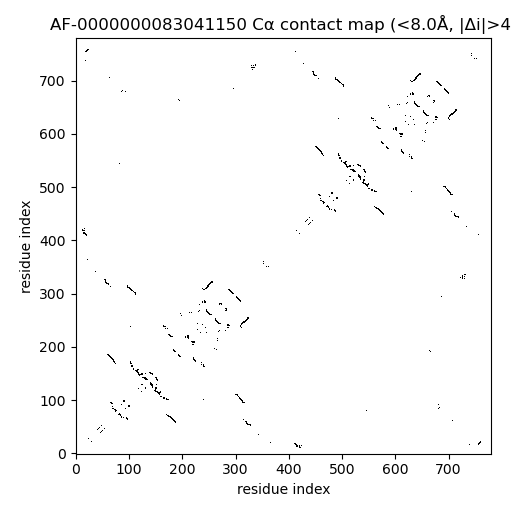ILE B 1 227 ? 15.742 -7.391 10.859 1 97.12 227 ILE B C 1
ATOM 4876 O O . ILE B 1 227 ? 14.977 -6.656 11.492 1 97.12 227 ILE B O 1
ATOM 4880 N N . VAL B 1 228 ? 15.789 -8.68 10.992 1 96 228 VAL B N 1
ATOM 4881 C CA . VAL B 1 228 ? 14.836 -9.383 11.844 1 96 228 VAL B CA 1
ATOM 4882 C C . VAL B 1 228 ? 15.094 -9.039 13.305 1 96 228 VAL B C 1
ATOM 4884 O O . VAL B 1 228 ? 14.156 -8.727 14.047 1 96 228 VAL B O 1
ATOM 4887 N N . LYS B 1 229 ? 16.328 -8.977 13.688 1 95.94 229 LYS B N 1
ATOM 4888 C CA . LYS B 1 229 ? 16.703 -8.672 15.062 1 95.94 229 LYS B CA 1
ATOM 4889 C C . LYS B 1 229 ? 16.312 -7.238 15.43 1 95.94 229 LYS B C 1
ATOM 4891 O O . LYS B 1 229 ? 15.75 -6.996 16.5 1 95.94 229 LYS B O 1
ATOM 4896 N N . LEU B 1 230 ? 16.609 -6.336 14.555 1 95.31 230 LEU B N 1
ATOM 4897 C CA . LEU B 1 230 ? 16.328 -4.93 14.797 1 95.31 230 LEU B CA 1
ATOM 4898 C C . LEU B 1 230 ? 14.82 -4.676 14.812 1 95.31 230 LEU B C 1
ATOM 4900 O O . LEU B 1 230 ? 14.367 -3.641 15.305 1 95.31 230 LEU B O 1
ATOM 4904 N N . SER B 1 231 ? 14.055 -5.586 14.25 1 92.06 231 SER B N 1
ATOM 4905 C CA . SER B 1 231 ? 12.602 -5.488 14.273 1 92.06 231 SER B CA 1
ATOM 4906 C C . SER B 1 231 ? 12.023 -6.109 15.547 1 92.06 231 SER B C 1
ATOM 4908 O O . SER B 1 231 ? 10.812 -6.098 15.758 1 92.06 231 SER B O 1
ATOM 4910 N N . GLY B 1 232 ? 12.914 -6.746 16.359 1 89.06 232 GLY B N 1
ATOM 4911 C CA . GLY B 1 232 ? 12.5 -7.285 17.641 1 89.06 232 GLY B CA 1
ATOM 4912 C C . GLY B 1 232 ? 12.109 -8.75 17.578 1 89.06 232 GLY B C 1
ATOM 4913 O O . GLY B 1 232 ? 11.438 -9.258 18.484 1 89.06 232 GLY B O 1
ATOM 4914 N N . PHE B 1 233 ? 12.508 -9.422 16.531 1 91.44 233 PHE B N 1
ATOM 4915 C CA . PHE B 1 233 ? 12.117 -10.812 16.375 1 91.44 233 PHE B CA 1
ATOM 4916 C C . PHE B 1 233 ? 13.32 -11.734 16.484 1 91.44 233 PHE B C 1
ATOM 4918 O O . PHE B 1 233 ? 14.469 -11.281 16.375 1 91.44 233 PHE B O 1
ATOM 4925 N N . ASN B 1 234 ? 12.961 -12.945 16.812 1 93.56 234 ASN B N 1
ATOM 4926 C CA . ASN B 1 234 ? 13.945 -14.016 16.688 1 93.56 234 ASN B CA 1
ATOM 4927 C C . ASN B 1 234 ? 13.93 -14.641 15.305 1 93.56 234 ASN B C 1
ATOM 4929 O O . ASN B 1 234 ? 12.875 -15.031 14.797 1 93.56 234 ASN B O 1
ATOM 4933 N N . PHE B 1 235 ? 15.102 -14.797 14.742 1 95.5 235 PHE B N 1
ATOM 4934 C CA . PHE B 1 235 ? 15.164 -15.234 13.352 1 95.5 235 PHE B CA 1
ATOM 4935 C C . PHE B 1 235 ? 14.609 -16.641 13.195 1 95.5 235 PHE B C 1
ATOM 4937 O O . PHE B 1 235 ? 13.859 -16.922 12.258 1 95.5 235 PHE B O 1
ATOM 4944 N N . GLU B 1 236 ? 14.953 -17.531 14.047 1 95.56 236 GLU B N 1
ATOM 4945 C CA . GLU B 1 236 ? 14.508 -18.922 13.938 1 95.56 236 GLU B CA 1
ATOM 4946 C C . GLU B 1 236 ? 12.992 -19.016 14.016 1 95.56 236 GLU B C 1
ATOM 4948 O O . GLU B 1 236 ? 12.375 -19.781 13.266 1 95.56 236 GLU B O 1
ATOM 4953 N N . THR B 1 237 ? 12.43 -18.234 14.82 1 92.81 237 THR B N 1
ATOM 4954 C CA . THR B 1 237 ? 10.984 -18.266 15.008 1 92.81 237 THR B CA 1
ATOM 4955 C C . THR B 1 237 ? 10.266 -17.734 13.773 1 92.81 237 THR B C 1
ATOM 4957 O O . THR B 1 237 ? 9.336 -18.359 13.266 1 92.81 237 THR B O 1
ATOM 4960 N N . ILE B 1 238 ? 10.719 -16.656 13.312 1 94.19 238 ILE B N 1
ATOM 4961 C CA . ILE B 1 238 ? 10.031 -16.047 12.18 1 94.19 238 ILE B CA 1
ATOM 4962 C C . ILE B 1 238 ? 10.336 -16.828 10.906 1 94.19 238 ILE B C 1
ATOM 4964 O O . ILE B 1 238 ? 9.5 -16.906 10 1 94.19 238 ILE B O 1
ATOM 4968 N N . ALA B 1 239 ? 11.492 -17.438 10.836 1 96.44 239 ALA B N 1
ATOM 4969 C CA . ALA B 1 239 ? 11.867 -18.219 9.664 1 96.44 239 ALA B CA 1
ATOM 4970 C C . ALA B 1 239 ? 11.016 -19.469 9.547 1 96.44 239 ALA B C 1
ATOM 4972 O O . ALA B 1 239 ? 10.805 -19.984 8.445 1 96.44 239 ALA B O 1
ATOM 4973 N N . ARG B 1 240 ? 10.547 -19.969 10.617 1 96.5 240 ARG B N 1
ATOM 4974 C CA . ARG B 1 240 ? 9.789 -21.203 10.609 1 96.5 240 ARG B CA 1
ATOM 4975 C C . ARG B 1 240 ? 8.406 -21 9.992 1 96.5 240 ARG B C 1
ATOM 4977 O O . ARG B 1 240 ? 7.98 -21.797 9.141 1 96.5 240 ARG B O 1
ATOM 4984 N N . VAL B 1 241 ? 7.762 -19.922 10.398 1 95.12 241 VAL B N 1
ATOM 4985 C CA . VAL B 1 241 ? 6.367 -19.766 9.992 1 95.12 241 VAL B CA 1
ATOM 4986 C C . VAL B 1 241 ? 6.207 -18.516 9.141 1 95.12 241 VAL B C 1
ATOM 4988 O O . VAL B 1 241 ? 5.105 -18.203 8.672 1 95.12 241 VAL B O 1
ATOM 4991 N N . GLY B 1 242 ? 7.219 -17.797 8.977 1 94.19 242 GLY B N 1
ATOM 4992 C CA . GLY B 1 242 ? 7.168 -16.594 8.172 1 94.19 242 GLY B CA 1
ATOM 4993 C C . GLY B 1 242 ? 6.77 -15.367 8.969 1 94.19 242 GLY B C 1
ATOM 4994 O O . GLY B 1 242 ? 6.473 -15.461 10.164 1 94.19 242 GLY B O 1
ATOM 4995 N N . GLY B 1 243 ? 6.844 -14.258 8.289 1 92.62 243 GLY B N 1
ATOM 4996 C CA . GLY B 1 243 ? 6.484 -12.992 8.898 1 92.62 243 GLY B CA 1
ATOM 4997 C C . GLY B 1 243 ? 6.605 -11.812 7.949 1 92.62 243 GLY B C 1
ATOM 4998 O O . GLY B 1 243 ? 6.953 -11.984 6.781 1 92.62 243 GLY B O 1
ATOM 4999 N N . ALA B 1 244 ? 6.188 -10.688 8.484 1 92.38 244 ALA B N 1
ATOM 5000 C CA . ALA B 1 244 ? 6.23 -9.469 7.688 1 92.38 244 ALA B CA 1
ATOM 5001 C C . ALA B 1 244 ? 6.973 -8.359 8.422 1 92.38 244 ALA B C 1
ATOM 5003 O O . ALA B 1 244 ? 6.695 -8.086 9.594 1 92.38 244 ALA B O 1
ATOM 5004 N N . ILE B 1 245 ? 7.906 -7.762 7.73 1 92.62 245 ILE B N 1
ATOM 5005 C CA . ILE B 1 245 ? 8.734 -6.711 8.32 1 92.62 245 ILE B CA 1
ATOM 5006 C C . ILE B 1 245 ? 8.711 -5.473 7.422 1 92.62 245 ILE B C 1
ATOM 5008 O O . ILE B 1 245 ? 8.734 -5.59 6.195 1 92.62 245 ILE B O 1
ATOM 5012 N N . GLY B 1 246 ? 8.641 -4.371 8.055 1 93.06 246 GLY B N 1
ATOM 5013 C CA . GLY B 1 246 ? 8.742 -3.105 7.352 1 93.06 246 GLY B CA 1
ATOM 5014 C C . GLY B 1 246 ? 10.078 -2.41 7.574 1 93.06 246 GLY B C 1
ATOM 5015 O O . GLY B 1 246 ? 10.555 -2.322 8.703 1 93.06 246 GLY B O 1
ATOM 5016 N N . ILE B 1 247 ? 10.688 -2.012 6.512 1 94.88 247 ILE B N 1
ATOM 5017 C CA . ILE B 1 247 ? 11.859 -1.151 6.559 1 94.88 247 ILE B CA 1
ATOM 5018 C C . ILE B 1 247 ? 11.477 0.274 6.172 1 94.88 247 ILE B C 1
ATOM 5020 O O . ILE B 1 247 ? 11.055 0.525 5.039 1 94.88 247 ILE B O 1
ATOM 5024 N N . VAL B 1 248 ? 11.656 1.139 7.098 1 94 248 VAL B N 1
ATOM 5025 C CA . VAL B 1 248 ? 11.273 2.523 6.852 1 94 248 VAL B CA 1
ATOM 5026 C C . VAL B 1 248 ? 12.5 3.346 6.48 1 94 248 VAL B C 1
ATOM 5028 O O . VAL B 1 248 ? 13.484 3.371 7.223 1 94 248 VAL B O 1
ATOM 5031 N N . VAL B 1 249 ? 12.477 3.895 5.375 1 96.06 249 VAL B N 1
ATOM 5032 C CA . VAL B 1 249 ? 13.469 4.883 4.973 1 96.06 249 VAL B CA 1
ATOM 5033 C C . VAL B 1 249 ? 12.922 6.289 5.199 1 96.06 249 VAL B C 1
ATOM 5035 O O . VAL B 1 249 ? 12.078 6.766 4.438 1 96.06 249 VAL B O 1
ATOM 5038 N N . ASP B 1 250 ? 13.492 6.945 6.152 1 95.38 250 ASP B N 1
ATOM 5039 C CA . ASP B 1 250 ? 12.969 8.242 6.57 1 95.38 250 ASP B CA 1
ATOM 5040 C C . ASP B 1 250 ? 13.828 9.383 6.031 1 95.38 250 ASP B C 1
ATOM 5042 O O . ASP B 1 250 ? 15.023 9.461 6.324 1 95.38 250 ASP B O 1
ATOM 5046 N N . TRP B 1 251 ? 13.211 10.234 5.262 1 96 251 TRP B N 1
ATOM 5047 C CA . TRP B 1 251 ? 13.828 11.445 4.742 1 96 251 TRP B CA 1
ATOM 5048 C C . TRP B 1 251 ? 13.25 12.688 5.414 1 96 251 TRP B C 1
ATOM 5050 O O . TRP B 1 251 ? 12.242 13.234 4.953 1 96 251 TRP B O 1
ATOM 5060 N N . THR B 1 252 ? 13.773 13.055 6.52 1 94.56 252 THR B N 1
ATOM 5061 C CA . THR B 1 252 ? 13.453 14.336 7.148 1 94.56 252 THR B CA 1
ATOM 5062 C C . THR B 1 252 ? 14.516 15.383 6.832 1 94.56 252 THR B C 1
ATOM 5064 O O . THR B 1 252 ? 15.633 15.312 7.352 1 94.56 252 THR B O 1
ATOM 5067 N N . CYS B 1 253 ? 14.133 16.359 6.023 1 96.12 253 CYS B N 1
ATOM 5068 C CA . CYS B 1 253 ? 15.133 17.266 5.469 1 96.12 253 CYS B CA 1
ATOM 5069 C C . CYS B 1 253 ? 14.789 18.719 5.777 1 96.12 253 CYS B C 1
ATOM 5071 O O . CYS B 1 253 ? 13.617 19.094 5.82 1 96.12 253 CYS B O 1
ATOM 5073 N N . ASN B 1 254 ? 15.812 19.453 6.094 1 96.12 254 ASN B N 1
ATOM 5074 C CA . ASN B 1 254 ? 15.742 20.906 6.207 1 96.12 254 ASN B CA 1
ATOM 5075 C C . ASN B 1 254 ? 16.578 21.594 5.125 1 96.12 254 ASN B C 1
ATOM 5077 O O . ASN B 1 254 ? 17.797 21.719 5.262 1 96.12 254 ASN B O 1
ATOM 5081 N N . PHE B 1 255 ? 15.961 22.172 4.148 1 96.69 255 PHE B N 1
ATOM 5082 C CA . PHE B 1 255 ? 16.656 22.703 2.984 1 96.69 255 PHE B CA 1
ATOM 5083 C C . PHE B 1 255 ? 17.078 24.141 3.215 1 96.69 255 PHE B C 1
ATOM 5085 O O . PHE B 1 255 ? 17.562 24.812 2.299 1 96.69 255 PHE B O 1
ATOM 5092 N N . ASP B 1 256 ? 16.812 24.578 4.438 1 95.25 256 ASP B N 1
ATOM 5093 C CA . ASP B 1 256 ? 17.484 25.812 4.828 1 95.25 256 ASP B CA 1
ATOM 5094 C C . ASP B 1 256 ? 18.969 25.594 5.062 1 95.25 256 ASP B C 1
ATOM 5096 O O . ASP B 1 256 ? 19.75 26.547 5.055 1 95.25 256 ASP B O 1
ATOM 5100 N N . LEU B 1 257 ? 19.266 24.422 5.285 1 95.38 257 LEU B N 1
ATOM 5101 C CA . LEU B 1 257 ? 20.656 23.984 5.43 1 95.38 257 LEU B CA 1
ATOM 5102 C C . LEU B 1 257 ? 21.156 23.375 4.137 1 95.38 257 LEU B C 1
ATOM 5104 O O . LEU B 1 257 ? 20.406 23.219 3.17 1 95.38 257 LEU B O 1
ATOM 5108 N N . HIS B 1 258 ? 22.438 23.078 4.156 1 94.88 258 HIS B N 1
ATOM 5109 C CA . HIS B 1 258 ? 23.047 22.438 2.99 1 94.88 258 HIS B CA 1
ATOM 5110 C C . HIS B 1 258 ? 22.438 21.078 2.723 1 94.88 258 HIS B C 1
ATOM 5112 O O . HIS B 1 258 ? 22.109 20.344 3.66 1 94.88 258 HIS B O 1
ATOM 5118 N N . LEU B 1 259 ? 22.359 20.672 1.446 1 95.12 259 LEU B N 1
ATOM 5119 C CA . LEU B 1 259 ? 21.734 19.438 0.97 1 95.12 259 LEU B CA 1
ATOM 5120 C C . LEU B 1 259 ? 22.406 18.219 1.593 1 95.12 259 LEU B C 1
ATOM 5122 O O . LEU B 1 259 ? 21.781 17.172 1.734 1 95.12 259 LEU B O 1
ATOM 5126 N N . LYS B 1 260 ? 23.609 18.344 2.018 1 94.5 260 LYS B N 1
ATOM 5127 C CA . LYS B 1 260 ? 24.406 17.25 2.555 1 94.5 260 LYS B CA 1
ATOM 5128 C C . LYS B 1 260 ? 23.828 16.75 3.877 1 94.5 260 LYS B C 1
ATOM 5130 O O . LYS B 1 260 ? 24.094 15.625 4.297 1 94.5 260 LYS B O 1
ATOM 5135 N N . HIS B 1 261 ? 23.047 17.609 4.492 1 95.44 261 HIS B N 1
ATOM 5136 C CA . HIS B 1 261 ? 22.484 17.25 5.789 1 95.44 261 HIS B CA 1
ATOM 5137 C C . HIS B 1 261 ? 21.203 16.438 5.625 1 95.44 261 HIS B C 1
ATOM 5139 O O . HIS B 1 261 ? 20.688 15.867 6.594 1 95.44 261 HIS B O 1
ATOM 5145 N N . CYS B 1 262 ? 20.688 16.391 4.434 1 96.81 262 CYS B N 1
ATOM 5146 C CA . CYS B 1 262 ? 19.531 15.547 4.148 1 96.81 262 CYS B CA 1
ATOM 5147 C C . CYS B 1 262 ? 19.953 14.109 3.883 1 96.81 262 CYS B C 1
ATOM 5149 O O . CYS B 1 262 ? 20.359 13.773 2.768 1 96.81 262 CYS B O 1
ATOM 5151 N N . LYS B 1 263 ? 19.875 13.305 4.91 1 96.81 263 LYS B N 1
ATOM 5152 C CA . LYS B 1 263 ? 20.297 11.906 4.848 1 96.81 263 LYS B CA 1
ATOM 5153 C C . LYS B 1 263 ? 19.188 10.977 5.328 1 96.81 263 LYS B C 1
ATOM 5155 O O . LYS B 1 263 ? 18.391 11.352 6.195 1 96.81 263 LYS B O 1
ATOM 5160 N N . PRO B 1 264 ? 19.141 9.789 4.73 1 96.88 264 PRO B N 1
ATOM 5161 C CA . PRO B 1 264 ? 18.109 8.852 5.148 1 96.88 264 PRO B CA 1
ATOM 5162 C C . PRO B 1 264 ? 18.406 8.195 6.492 1 96.88 264 PRO B C 1
ATOM 5164 O O . PRO B 1 264 ? 19.578 8.008 6.848 1 96.88 264 PRO B O 1
ATOM 5167 N N . LYS B 1 265 ? 17.422 7.93 7.203 1 96.75 265 LYS B N 1
ATOM 5168 C CA . LYS B 1 265 ? 17.484 7.121 8.422 1 96.75 265 LYS B CA 1
ATOM 5169 C C . LYS B 1 265 ? 16.656 5.848 8.273 1 96.75 265 LYS B C 1
ATOM 5171 O O . LYS B 1 265 ? 15.508 5.895 7.82 1 96.75 265 LYS B O 1
ATOM 5176 N N . TYR B 1 266 ? 17.25 4.727 8.664 1 96.88 266 TYR B N 1
ATOM 5177 C CA . TYR B 1 266 ? 16.578 3.443 8.5 1 96.88 266 TYR B CA 1
ATOM 5178 C C . TYR B 1 266 ? 16.031 2.941 9.836 1 96.88 266 TYR B C 1
ATOM 5180 O O . TYR B 1 266 ? 16.75 2.943 10.844 1 96.88 266 TYR B O 1
ATOM 5188 N N . THR B 1 267 ? 14.828 2.559 9.844 1 94.44 267 THR B N 1
ATOM 5189 C CA . THR B 1 267 ? 14.211 1.923 11.008 1 94.44 267 THR B CA 1
ATOM 5190 C C . THR B 1 267 ? 13.469 0.654 10.602 1 94.44 267 THR B C 1
ATOM 5192 O O . THR B 1 267 ? 13.086 0.502 9.438 1 94.44 267 THR B O 1
ATOM 5195 N N . PHE B 1 268 ? 13.32 -0.26 11.578 1 93 268 PHE B N 1
ATOM 5196 C CA . PHE B 1 268 ? 12.742 -1.575 11.32 1 93 268 PHE B CA 1
ATOM 5197 C C . PHE B 1 268 ? 11.633 -1.888 12.305 1 93 268 PHE B C 1
ATOM 5199 O O . PHE B 1 268 ? 11.727 -1.546 13.492 1 93 268 PHE B O 1
ATOM 5206 N N . HIS B 1 269 ? 10.586 -2.488 11.766 1 87.94 269 HIS B N 1
ATOM 5207 C CA . HIS B 1 269 ? 9.5 -2.867 12.656 1 87.94 269 HIS B CA 1
ATOM 5208 C C . HIS B 1 269 ? 8.648 -3.982 12.047 1 87.94 269 HIS B C 1
ATOM 5210 O O . HIS B 1 269 ? 8.734 -4.242 10.844 1 87.94 269 HIS B O 1
ATOM 5216 N N . GLY B 1 270 ? 7.867 -4.645 12.867 1 87.81 270 GLY B N 1
ATOM 5217 C CA . GLY B 1 270 ? 6.906 -5.621 12.383 1 87.81 270 GLY B CA 1
ATOM 5218 C C . GLY B 1 270 ? 5.672 -4.992 11.766 1 87.81 270 GLY B C 1
ATOM 5219 O O . GLY B 1 270 ? 5.199 -3.953 12.242 1 87.81 270 GLY B O 1
ATOM 5220 N N . LEU B 1 271 ? 5.164 -5.637 10.773 1 86.19 271 LEU B N 1
ATOM 5221 C CA . LEU B 1 271 ? 4.008 -5.086 10.078 1 86.19 271 LEU B CA 1
ATOM 5222 C C . LEU B 1 271 ? 2.715 -5.719 10.586 1 86.19 271 LEU B C 1
ATOM 5224 O O . LEU B 1 271 ? 2.732 -6.828 11.133 1 86.19 271 LEU B O 1
ATOM 5228 N N . TYR B 1 272 ? 1.546 -4.996 10.469 1 75.19 272 TYR B N 1
ATOM 5229 C CA . TYR B 1 272 ? 0.164 -5.43 10.633 1 75.19 272 TYR B CA 1
ATOM 5230 C C . TYR B 1 272 ? -0.143 -5.711 12.102 1 75.19 272 TYR B C 1
ATOM 5232 O O . TYR B 1 272 ? -1.136 -6.371 12.422 1 75.19 272 TYR B O 1
ATOM 5240 N N . GLY B 1 273 ? 0.796 -5.418 12.953 1 66.19 273 GLY B N 1
ATOM 5241 C CA . GLY B 1 273 ? 0.514 -5.59 14.367 1 66.19 273 GLY B CA 1
ATOM 5242 C C . GLY B 1 273 ? -0.221 -4.414 14.977 1 66.19 273 GLY B C 1
ATOM 5243 O O . GLY B 1 273 ? -0.172 -3.301 14.445 1 66.19 273 GLY B O 1
ATOM 5244 N N . ASN B 1 274 ? -1.247 -4.766 15.742 1 56.53 274 ASN B N 1
ATOM 5245 C CA . ASN B 1 274 ? -1.876 -3.699 16.516 1 56.53 274 ASN B CA 1
ATOM 5246 C C . ASN B 1 274 ? -0.946 -3.174 17.609 1 56.53 274 ASN B C 1
ATOM 5248 O O . ASN B 1 274 ? -0.392 -3.953 18.375 1 56.53 274 ASN B O 1
ATOM 5252 N N . PRO B 1 275 ? -0.537 -1.918 17.469 1 52.44 275 PRO B N 1
ATOM 5253 C CA . PRO B 1 275 ? 0.379 -1.391 18.484 1 52.44 275 PRO B CA 1
ATOM 5254 C C . PRO B 1 275 ? -0.072 -1.708 19.906 1 52.44 275 PRO B C 1
ATOM 5256 O O . PRO B 1 275 ? 0.761 -1.83 20.812 1 52.44 275 PRO B O 1
ATOM 5259 N N . ALA B 1 276 ? -1.412 -1.638 20.109 1 50.78 276 ALA B N 1
ATOM 5260 C CA . ALA B 1 276 ? -1.866 -1.851 21.484 1 50.78 276 ALA B CA 1
ATOM 5261 C C . ALA B 1 276 ? -1.618 -3.289 21.922 1 50.78 276 ALA B C 1
ATOM 5263 O O . ALA B 1 276 ? -1.722 -3.605 23.109 1 50.78 276 ALA B O 1
ATOM 5264 N N . GLU B 1 277 ? -1.646 -4.109 20.984 1 51.25 277 GLU B N 1
ATOM 5265 C CA . GLU B 1 277 ? -1.443 -5.484 21.438 1 51.25 277 GLU B CA 1
ATOM 5266 C C . GLU B 1 277 ? 0.006 -5.719 21.859 1 51.25 277 GLU B C 1
ATOM 5268 O O . GLU B 1 277 ? 0.933 -5.293 21.156 1 51.25 277 GLU B O 1
ATOM 5273 N N . THR B 1 278 ? 0.184 -5.695 23.062 1 48.41 278 THR B N 1
ATOM 5274 C CA . THR B 1 278 ? 1.458 -5.949 23.719 1 48.41 278 THR B CA 1
ATOM 5275 C C . THR B 1 278 ? 2.332 -6.875 22.891 1 48.41 278 THR B C 1
ATOM 5277 O O . THR B 1 278 ? 3.561 -6.781 22.922 1 48.41 278 THR B O 1
ATOM 5280 N N . ASP B 1 279 ? 1.748 -7.785 22.266 1 50.06 279 ASP B N 1
ATOM 5281 C CA . ASP B 1 279 ? 2.637 -8.703 21.562 1 50.06 279 ASP B CA 1
ATOM 5282 C C . ASP B 1 279 ? 2.668 -8.406 20.062 1 50.06 279 ASP B C 1
ATOM 5284 O O . ASP B 1 279 ? 2.074 -9.133 19.266 1 50.06 279 ASP B O 1
ATOM 5288 N N . LYS B 1 280 ? 2.965 -7.199 19.641 1 54.06 280 LYS B N 1
ATOM 5289 C CA . LYS B 1 280 ? 3.178 -6.73 18.281 1 54.06 280 LYS B CA 1
ATOM 5290 C C . LYS B 1 280 ? 3.787 -7.828 17.406 1 54.06 280 LYS B C 1
ATOM 5292 O O . LYS B 1 280 ? 3.496 -7.914 16.219 1 54.06 280 LYS B O 1
ATOM 5297 N N . ALA B 1 281 ? 4.566 -8.57 18.062 1 54.69 281 ALA B N 1
ATOM 5298 C CA . ALA B 1 281 ? 5.336 -9.625 17.422 1 54.69 281 ALA B CA 1
ATOM 5299 C C . ALA B 1 281 ? 4.414 -10.695 16.844 1 54.69 281 ALA B C 1
ATOM 5301 O O . ALA B 1 281 ? 4.703 -11.273 15.789 1 54.69 281 ALA B O 1
ATOM 5302 N N . LYS B 1 282 ? 3.232 -10.789 17.422 1 58.09 282 LYS B N 1
ATOM 5303 C CA . LYS B 1 282 ? 2.43 -11.938 17.016 1 58.09 282 LYS B CA 1
ATOM 5304 C C . LYS B 1 282 ? 1.712 -11.672 15.703 1 58.09 282 LYS B C 1
ATOM 5306 O O . LYS B 1 282 ? 1.634 -12.555 14.844 1 58.09 282 LYS B O 1
ATOM 5311 N N . ALA B 1 283 ? 1.296 -10.367 15.469 1 59.56 283 ALA B N 1
ATOM 5312 C CA . ALA B 1 283 ? 0.541 -10.102 14.25 1 59.56 283 ALA B CA 1
ATOM 5313 C C . ALA B 1 283 ? 1.45 -10.125 13.023 1 59.56 283 ALA B C 1
ATOM 5315 O O . ALA B 1 283 ? 0.999 -10.406 11.914 1 59.56 283 ALA B O 1
ATOM 5316 N N . SER B 1 284 ? 2.686 -9.984 13.328 1 71.19 284 SER B N 1
ATOM 5317 C CA . SER B 1 284 ? 3.643 -9.898 12.227 1 71.19 284 SER B CA 1
ATOM 5318 C C . SER B 1 284 ? 4.211 -11.266 11.875 1 71.19 284 SER B C 1
ATOM 5320 O O . SER B 1 284 ? 4.883 -11.422 10.852 1 71.19 284 SER B O 1
ATOM 5322 N N . VAL B 1 285 ? 3.734 -12.188 12.789 1 75.88 285 VAL B N 1
ATOM 5323 C CA . VAL B 1 285 ? 4.293 -13.516 12.578 1 75.88 285 VAL B CA 1
ATOM 5324 C C . VAL B 1 285 ? 3.275 -14.398 11.859 1 75.88 285 VAL B C 1
ATOM 5326 O O . VAL B 1 285 ? 2.082 -14.359 12.164 1 75.88 285 VAL B O 1
ATOM 5329 N N . GLY B 1 286 ? 3.861 -15.016 10.867 1 84.5 286 GLY B N 1
ATOM 5330 C CA . GLY B 1 286 ? 3.033 -15.906 10.062 1 84.5 286 GLY B CA 1
ATOM 5331 C C . GLY B 1 286 ? 2.781 -15.383 8.664 1 84.5 286 GLY B C 1
ATOM 5332 O O . GLY B 1 286 ? 2.014 -14.438 8.477 1 84.5 286 GLY B O 1
ATOM 5333 N N . TYR B 1 287 ? 3.449 -15.93 7.816 1 90.12 287 TYR B N 1
ATOM 5334 C CA . TYR B 1 287 ? 3.275 -15.609 6.406 1 90.12 287 TYR B CA 1
ATOM 5335 C C . TYR B 1 287 ? 3.646 -16.797 5.527 1 90.12 287 TYR B C 1
ATOM 5337 O O . TYR B 1 287 ? 4.758 -17.328 5.621 1 90.12 287 TYR B O 1
ATOM 5345 N N . ASN B 1 288 ? 2.688 -17.109 4.672 1 93.69 288 ASN B N 1
ATOM 5346 C CA . ASN B 1 288 ? 2.963 -18.172 3.721 1 93.69 288 ASN B CA 1
ATOM 5347 C C . ASN B 1 288 ? 2.115 -18.031 2.459 1 93.69 288 ASN B C 1
ATOM 5349 O O . ASN B 1 288 ? 1.121 -17.312 2.453 1 93.69 288 ASN B O 1
ATOM 5353 N N . PHE B 1 289 ? 2.549 -18.672 1.426 1 93.62 289 PHE B N 1
ATOM 5354 C CA . PHE B 1 289 ? 1.797 -18.766 0.18 1 93.62 289 PHE B CA 1
ATOM 5355 C C . PHE B 1 289 ? 2.186 -20.016 -0.595 1 93.62 289 PHE B C 1
ATOM 5357 O O . PHE B 1 289 ? 3.078 -20.766 -0.178 1 93.62 289 PHE B O 1
ATOM 5364 N N . ARG B 1 290 ? 1.437 -20.297 -1.611 1 94.88 290 ARG B N 1
ATOM 5365 C CA . ARG B 1 290 ? 1.667 -21.484 -2.406 1 94.88 290 ARG B CA 1
ATOM 5366 C C . ARG B 1 290 ? 1.95 -21.141 -3.863 1 94.88 290 ARG B C 1
ATOM 5368 O O . ARG B 1 290 ? 1.381 -20.188 -4.398 1 94.88 290 ARG B O 1
ATOM 5375 N N . TYR B 1 291 ? 2.848 -21.875 -4.445 1 93.56 291 TYR B N 1
ATOM 5376 C CA . TYR B 1 291 ? 3.039 -21.844 -5.891 1 93.56 291 TYR B CA 1
ATOM 5377 C C . TYR B 1 291 ? 3.391 -23.234 -6.422 1 93.56 291 TYR B C 1
ATOM 5379 O O . TYR B 1 291 ? 3.77 -24.125 -5.652 1 93.56 291 TYR B O 1
ATOM 5387 N N . ALA B 1 292 ? 3.178 -23.422 -7.703 1 94.31 292 ALA B N 1
ATOM 5388 C CA . ALA B 1 292 ? 3.402 -24.734 -8.297 1 94.31 292 ALA B CA 1
ATOM 5389 C C . ALA B 1 292 ? 4.25 -24.641 -9.562 1 94.31 292 ALA B C 1
ATOM 5391 O O . ALA B 1 292 ? 4.199 -23.625 -10.266 1 94.31 292 ALA B O 1
ATOM 5392 N N . ARG B 1 293 ? 5.094 -25.641 -9.766 1 91.94 293 ARG B N 1
ATOM 5393 C CA . ARG B 1 293 ? 5.824 -25.812 -11.016 1 91.94 293 ARG B CA 1
ATOM 5394 C C . ARG B 1 293 ? 5.242 -26.969 -11.828 1 91.94 293 ARG B C 1
ATOM 5396 O O . ARG B 1 293 ? 5.305 -28.125 -11.398 1 91.94 293 ARG B O 1
ATOM 5403 N N . HIS B 1 294 ? 4.746 -26.688 -12.977 1 91.31 294 HIS B N 1
ATOM 5404 C CA . HIS B 1 294 ? 4.098 -27.703 -13.805 1 91.31 294 HIS B CA 1
ATOM 5405 C C . HIS B 1 294 ? 5.066 -28.266 -14.836 1 91.31 294 HIS B C 1
ATOM 5407 O O . HIS B 1 294 ? 5.949 -27.562 -15.328 1 91.31 294 HIS B O 1
ATOM 5413 N N . TYR B 1 295 ? 4.926 -29.547 -15.102 1 89.31 295 TYR B N 1
ATOM 5414 C CA . TYR B 1 295 ? 5.742 -30.203 -16.109 1 89.31 295 TYR B CA 1
ATOM 5415 C C . TYR B 1 295 ? 5.008 -31.406 -16.703 1 89.31 295 TYR B C 1
ATOM 5417 O O . TYR B 1 295 ? 3.887 -31.719 -16.297 1 89.31 295 TYR B O 1
ATOM 5425 N N . MET B 1 296 ? 5.582 -31.859 -17.766 1 90.69 296 MET B N 1
ATOM 5426 C CA . MET B 1 296 ? 5.051 -33.062 -18.422 1 90.69 296 MET B CA 1
ATOM 5427 C C . MET B 1 296 ? 5.988 -34.25 -18.234 1 90.69 296 MET B C 1
ATOM 5429 O O . MET B 1 296 ? 7.199 -34.125 -18.422 1 90.69 296 MET B O 1
ATOM 5433 N N . GLU B 1 297 ? 5.449 -35.281 -17.656 1 88.88 297 GLU B N 1
ATOM 5434 C CA . GLU B 1 297 ? 6.191 -36.531 -17.516 1 88.88 297 GLU B CA 1
ATOM 5435 C C . GLU B 1 297 ? 5.422 -37.719 -18.094 1 88.88 297 GLU B C 1
ATOM 5437 O O . GLU B 1 297 ? 4.309 -38 -17.672 1 88.88 297 GLU B O 1
ATOM 5442 N N . ASN B 1 298 ? 6 -38.344 -19.031 1 87.56 298 ASN B N 1
ATOM 5443 C CA . ASN B 1 298 ? 5.352 -39.469 -19.719 1 87.56 298 ASN B CA 1
ATOM 5444 C C . ASN B 1 298 ? 3.969 -39.094 -20.234 1 87.56 298 ASN B C 1
ATOM 5446 O O . ASN B 1 298 ? 2.986 -39.781 -19.969 1 87.56 298 ASN B O 1
ATOM 5450 N N . SER B 1 299 ? 3.883 -37.875 -20.797 1 85.62 299 SER B N 1
ATOM 5451 C CA . SER B 1 299 ? 2.691 -37.344 -21.453 1 85.62 299 SER B CA 1
ATOM 5452 C C . SER B 1 299 ? 1.577 -37.094 -20.453 1 85.62 299 SER B C 1
ATOM 5454 O O . SER B 1 299 ? 0.399 -37.062 -20.812 1 85.62 299 SER B O 1
ATOM 5456 N N . VAL B 1 300 ? 1.998 -37.094 -19.234 1 89.12 300 VAL B N 1
ATOM 5457 C CA . VAL B 1 300 ? 1.044 -36.781 -18.172 1 89.12 300 VAL B CA 1
ATOM 5458 C C . VAL B 1 300 ? 1.438 -35.469 -17.516 1 89.12 300 VAL B C 1
ATOM 5460 O O . VAL B 1 300 ? 2.607 -35.25 -17.188 1 89.12 300 VAL B O 1
ATOM 5463 N N . GLN B 1 301 ? 0.434 -34.656 -17.406 1 90.44 301 GLN B N 1
ATOM 5464 C CA . GLN B 1 301 ? 0.677 -33.375 -16.719 1 90.44 301 GLN B CA 1
ATOM 5465 C C . GLN B 1 301 ? 0.879 -33.594 -15.227 1 90.44 301 GLN B C 1
ATOM 5467 O O . GLN B 1 301 ? 0.063 -34.25 -14.57 1 90.44 301 GLN B O 1
ATOM 5472 N N . LYS B 1 302 ? 1.998 -33.125 -14.711 1 94.06 302 LYS B N 1
ATOM 5473 C CA . LYS B 1 302 ? 2.326 -33.188 -13.289 1 94.06 302 LYS B CA 1
ATOM 5474 C C . LYS B 1 302 ? 2.746 -31.828 -12.75 1 94.06 302 LYS B C 1
ATOM 5476 O O . LYS B 1 302 ? 2.918 -30.875 -13.516 1 94.06 302 LYS B O 1
ATOM 5481 N N . ARG B 1 303 ? 2.719 -31.781 -11.422 1 94.94 303 ARG B N 1
ATOM 5482 C CA . ARG B 1 303 ? 3.23 -30.547 -10.836 1 94.94 303 ARG B CA 1
ATOM 5483 C C . ARG B 1 303 ? 3.906 -30.812 -9.492 1 94.94 303 ARG B C 1
ATOM 5485 O O . ARG B 1 303 ? 3.709 -31.875 -8.891 1 94.94 303 ARG B O 1
ATOM 5492 N N . THR B 1 304 ? 4.816 -29.938 -9.156 1 95.19 304 THR B N 1
ATOM 5493 C CA . THR B 1 304 ? 5.391 -29.875 -7.82 1 95.19 304 THR B CA 1
ATOM 5494 C C . THR B 1 304 ? 4.855 -28.656 -7.07 1 95.19 304 THR B C 1
ATOM 5496 O O . THR B 1 304 ? 4.996 -27.516 -7.535 1 95.19 304 THR B O 1
ATOM 5499 N N . LEU B 1 305 ? 4.219 -28.938 -5.977 1 96.88 305 LEU B N 1
ATOM 5500 C CA . LEU B 1 305 ? 3.619 -27.875 -5.184 1 96.88 305 LEU B CA 1
ATOM 5501 C C . LEU B 1 305 ? 4.551 -27.453 -4.055 1 96.88 305 LEU B C 1
ATOM 5503 O O . LEU B 1 305 ? 5.148 -28.297 -3.383 1 96.88 305 LEU B O 1
ATOM 5507 N N . TYR B 1 306 ? 4.684 -26.109 -3.918 1 95.56 306 TYR B N 1
ATOM 5508 C CA . TYR B 1 306 ? 5.469 -25.547 -2.828 1 95.56 306 TYR B CA 1
ATOM 5509 C C . TYR B 1 306 ? 4.594 -24.703 -1.902 1 95.56 306 TYR B C 1
ATOM 5511 O O . TYR B 1 306 ? 3.889 -23.812 -2.355 1 95.56 306 TYR B O 1
ATOM 5519 N N . LYS B 1 307 ? 4.512 -25.094 -0.684 1 96.31 307 LYS B N 1
ATOM 5520 C CA . LYS B 1 307 ? 4.066 -24.172 0.361 1 96.31 307 LYS B CA 1
ATOM 5521 C C . LYS B 1 307 ? 5.246 -23.422 0.973 1 96.31 307 LYS B C 1
ATOM 5523 O O . LYS B 1 307 ? 6.051 -24 1.7 1 96.31 307 LYS B O 1
ATOM 5528 N N . VAL B 1 308 ? 5.27 -22.156 0.759 1 96.38 308 VAL B N 1
ATOM 5529 C CA . VAL B 1 308 ? 6.438 -21.359 1.093 1 96.38 308 VAL B CA 1
ATOM 5530 C C . VAL B 1 308 ? 6.16 -20.547 2.357 1 96.38 308 VAL B C 1
ATOM 5532 O O . VAL B 1 308 ? 5.117 -19.906 2.477 1 96.38 308 VAL B O 1
ATOM 5535 N N . PHE B 1 309 ? 7.035 -20.703 3.328 1 96.5 309 PHE B N 1
ATOM 5536 C CA . PHE B 1 309 ? 7.109 -19.781 4.457 1 96.5 309 PHE B CA 1
ATOM 5537 C C . PHE B 1 309 ? 8.258 -18.797 4.273 1 96.5 309 PHE B C 1
ATOM 5539 O O . PHE B 1 309 ? 9.359 -19.188 3.893 1 96.5 309 PHE B O 1
ATOM 5546 N N . GLY B 1 310 ? 7.961 -17.547 4.477 1 96 310 GLY B N 1
ATOM 5547 C CA . GLY B 1 310 ? 9 -16.562 4.207 1 96 310 GLY B CA 1
ATOM 5548 C C . GLY B 1 310 ? 8.797 -15.258 4.953 1 96 310 GLY B C 1
ATOM 5549 O O . GLY B 1 310 ? 7.816 -15.102 5.691 1 96 310 GLY B O 1
ATOM 5550 N N . ILE B 1 311 ? 9.766 -14.469 4.812 1 95.25 311 ILE B N 1
ATOM 5551 C CA . ILE B 1 311 ? 9.727 -13.125 5.387 1 95.25 311 ILE B CA 1
ATOM 5552 C C . ILE B 1 311 ? 9.367 -12.109 4.305 1 95.25 311 ILE B C 1
ATOM 5554 O O . ILE B 1 311 ? 10.125 -11.914 3.354 1 95.25 311 ILE B O 1
ATOM 5558 N N . ARG B 1 312 ? 8.219 -11.547 4.496 1 94.38 312 ARG B N 1
ATOM 5559 C CA . ARG B 1 312 ? 7.824 -10.461 3.611 1 94.38 312 ARG B CA 1
ATOM 5560 C C . ARG B 1 312 ? 8.438 -9.141 4.062 1 94.38 312 ARG B C 1
ATOM 5562 O O . ARG B 1 312 ? 8.328 -8.758 5.23 1 94.38 312 ARG B O 1
ATOM 5569 N N . VAL B 1 313 ? 9.078 -8.461 3.143 1 94.19 313 VAL B N 1
ATOM 5570 C CA . VAL B 1 313 ? 9.711 -7.18 3.438 1 94.19 313 VAL B CA 1
ATOM 5571 C C . VAL B 1 313 ? 9.039 -6.07 2.627 1 94.19 313 VAL B C 1
ATOM 5573 O O . VAL B 1 313 ? 8.898 -6.188 1.407 1 94.19 313 VAL B O 1
ATOM 5576 N N . ASP B 1 314 ? 8.602 -5.105 3.307 1 93.25 314 ASP B N 1
ATOM 5577 C CA . ASP B 1 314 ? 8.078 -3.9 2.67 1 93.25 314 ASP B CA 1
ATOM 5578 C C . ASP B 1 314 ? 8.977 -2.697 2.949 1 93.25 314 ASP B C 1
ATOM 5580 O O . ASP B 1 314 ? 9.227 -2.363 4.105 1 93.25 314 ASP B O 1
ATOM 5584 N N . ILE B 1 315 ? 9.414 -2.104 1.894 1 94.62 315 ILE B N 1
ATOM 5585 C CA . ILE B 1 315 ? 10.172 -0.868 2.045 1 94.62 315 ILE B CA 1
ATOM 5586 C C . ILE B 1 315 ? 9.227 0.33 2.004 1 94.62 315 ILE B C 1
ATOM 5588 O O . ILE B 1 315 ? 8.547 0.558 1.002 1 94.62 315 ILE B O 1
ATOM 5592 N N . ILE B 1 316 ? 9.227 1.016 3.064 1 92.12 316 ILE B N 1
ATOM 5593 C CA . ILE B 1 316 ? 8.328 2.158 3.207 1 92.12 316 ILE B CA 1
ATOM 5594 C C . ILE B 1 316 ? 9.148 3.449 3.252 1 92.12 316 ILE B C 1
ATOM 5596 O O . ILE B 1 316 ? 10.016 3.611 4.109 1 92.12 316 ILE B O 1
ATOM 5600 N N . VAL B 1 317 ? 8.836 4.367 2.369 1 93.88 317 VAL B N 1
ATOM 5601 C CA . VAL B 1 317 ? 9.57 5.625 2.322 1 93.88 317 VAL B CA 1
ATOM 5602 C C . VAL B 1 317 ? 8.727 6.742 2.922 1 93.88 317 VAL B C 1
ATOM 5604 O O . VAL B 1 317 ? 7.621 7.02 2.443 1 93.88 317 VAL B O 1
ATOM 5607 N N . GLN B 1 318 ? 9.195 7.27 3.967 1 91.88 318 GLN B N 1
ATOM 5608 C CA . GLN B 1 318 ? 8.602 8.453 4.582 1 91.88 318 GLN B CA 1
ATOM 5609 C C . GLN B 1 318 ? 9.453 9.695 4.32 1 91.88 318 GLN B C 1
ATOM 5611 O O . GLN B 1 318 ? 10.68 9.641 4.402 1 91.88 318 GLN B O 1
ATOM 5616 N N . SER B 1 319 ? 8.742 10.766 3.955 1 93.31 319 SER B N 1
ATOM 5617 C CA . SER B 1 319 ? 9.5 11.961 3.607 1 93.31 319 SER B CA 1
ATOM 5618 C C . SER B 1 319 ? 8.805 13.219 4.113 1 93.31 319 SER B C 1
ATOM 5620 O O . SER B 1 319 ? 7.57 13.297 4.125 1 93.31 319 SER B O 1
ATOM 5622 N N . LEU B 1 320 ? 9.555 14.109 4.613 1 91.88 320 LEU B N 1
ATOM 5623 C CA . LEU B 1 320 ? 9.109 15.445 5.02 1 91.88 320 LEU B CA 1
ATOM 5624 C C . LEU B 1 320 ? 10.242 16.453 4.887 1 91.88 320 LEU B C 1
ATOM 5626 O O . LEU B 1 320 ? 11.234 16.375 5.609 1 91.88 320 LEU B O 1
ATOM 5630 N N . ALA B 1 321 ? 10.078 17.359 3.982 1 95.62 321 ALA B N 1
ATOM 5631 C CA . ALA B 1 321 ? 11.078 18.406 3.793 1 95.62 321 ALA B CA 1
ATOM 5632 C C . ALA B 1 321 ? 10.5 19.781 4.141 1 95.62 321 ALA B C 1
ATOM 5634 O O . ALA B 1 321 ? 9.297 20.016 3.975 1 95.62 321 ALA B O 1
ATOM 5635 N N . ARG B 1 322 ? 11.344 20.578 4.652 1 94.38 322 ARG B N 1
ATOM 5636 C CA . ARG B 1 322 ? 10.961 21.938 5.016 1 94.38 322 ARG B CA 1
ATOM 5637 C C . ARG B 1 322 ? 11.938 22.969 4.438 1 94.38 322 ARG B C 1
ATOM 5639 O O . ARG B 1 322 ? 13.117 22.672 4.266 1 94.38 322 ARG B O 1
ATOM 5646 N N . LYS B 1 323 ? 11.43 24.109 4.172 1 96.31 323 LYS B N 1
ATOM 5647 C CA . LYS B 1 323 ? 12.242 25.219 3.656 1 96.31 323 LYS B CA 1
ATOM 5648 C C . LYS B 1 323 ? 11.586 26.562 3.953 1 96.31 323 LYS B C 1
ATOM 5650 O O . LYS B 1 323 ? 10.352 26.672 3.963 1 96.31 323 LYS B O 1
ATOM 5655 N N . PHE B 1 324 ? 12.469 27.516 4.156 1 95.44 324 PHE B N 1
ATOM 5656 C CA . PHE B 1 324 ? 11.977 28.859 4.438 1 95.44 324 PHE B CA 1
ATOM 5657 C C . PHE B 1 324 ? 11.086 29.359 3.301 1 95.44 324 PHE B C 1
ATOM 5659 O O . PHE B 1 324 ? 11.414 29.172 2.127 1 95.44 324 PHE B O 1
ATOM 5666 N N . ASP B 1 325 ? 9.977 29.875 3.752 1 93.38 325 ASP B N 1
ATOM 5667 C CA . ASP B 1 325 ? 9.016 30.469 2.83 1 93.38 325 ASP B CA 1
ATOM 5668 C C . ASP B 1 325 ? 8.422 31.75 3.404 1 93.38 325 ASP B C 1
ATOM 5670 O O . ASP B 1 325 ? 8.047 31.797 4.578 1 93.38 325 ASP B O 1
ATOM 5674 N N . ILE B 1 326 ? 8.297 32.719 2.609 1 91.75 326 ILE B N 1
ATOM 5675 C CA . ILE B 1 326 ? 7.859 34.031 3.053 1 91.75 326 ILE B CA 1
ATOM 5676 C C . ILE B 1 326 ? 6.371 34 3.387 1 91.75 326 ILE B C 1
ATOM 5678 O O . ILE B 1 326 ? 5.914 34.719 4.293 1 91.75 326 ILE B O 1
ATOM 5682 N N . ILE B 1 327 ? 5.668 33.219 2.74 1 86.81 327 ILE B N 1
ATOM 5683 C CA . ILE B 1 327 ? 4.219 33.188 2.908 1 86.81 327 ILE B CA 1
ATOM 5684 C C . ILE B 1 327 ? 3.863 32.688 4.301 1 86.81 327 ILE B C 1
ATOM 5686 O O . ILE B 1 327 ? 3.213 33.375 5.082 1 86.81 327 ILE B O 1
ATOM 5690 N N . PRO B 1 328 ? 4.363 31.484 4.613 1 87.75 328 PRO B N 1
ATOM 5691 C CA . PRO B 1 328 ? 4.051 31.047 5.977 1 87.75 328 PRO B CA 1
ATOM 5692 C C . PRO B 1 328 ? 4.668 31.953 7.043 1 87.75 328 PRO B C 1
ATOM 5694 O O . PRO B 1 328 ? 4.094 32.125 8.125 1 87.75 328 PRO B O 1
ATOM 5697 N N . THR B 1 329 ? 5.707 32.562 6.789 1 87.69 329 THR B N 1
ATOM 5698 C CA . THR B 1 329 ? 6.328 33.5 7.727 1 87.69 329 THR B CA 1
ATOM 5699 C C . THR B 1 329 ? 5.422 34.688 7.977 1 87.69 329 THR B C 1
ATOM 5701 O O . THR B 1 329 ? 5.152 35.031 9.125 1 87.69 329 THR B O 1
ATOM 5704 N N . LEU B 1 330 ? 4.938 35.25 6.93 1 86.19 330 LEU B N 1
ATOM 5705 C CA . LEU B 1 330 ? 4.078 36.406 7.051 1 86.19 330 LEU B CA 1
ATOM 5706 C C . LEU B 1 330 ? 2.73 36.031 7.66 1 86.19 330 LEU B C 1
ATOM 5708 O O . LEU B 1 330 ? 2.133 36.844 8.391 1 86.19 330 LEU B O 1
ATOM 5712 N N . THR B 1 331 ? 2.326 34.906 7.301 1 83.56 331 THR B N 1
ATOM 5713 C CA . THR B 1 331 ? 1.078 34.438 7.887 1 83.56 331 THR B CA 1
ATOM 5714 C C . THR B 1 331 ? 1.226 34.25 9.398 1 83.56 331 THR B C 1
ATOM 5716 O O . THR B 1 331 ? 0.332 34.594 10.164 1 83.56 331 THR B O 1
ATOM 5719 N N . ALA B 1 332 ? 2.338 33.75 9.758 1 83.44 332 ALA B N 1
ATOM 5720 C CA . ALA B 1 332 ? 2.598 33.562 11.188 1 83.44 332 ALA B CA 1
ATOM 5721 C C . ALA B 1 332 ? 2.73 34.906 11.906 1 83.44 332 ALA B C 1
ATOM 5723 O O . ALA B 1 332 ? 2.225 35.062 13.023 1 83.44 332 ALA B O 1
ATOM 5724 N N . ILE B 1 333 ? 3.387 35.75 11.312 1 83.12 333 ILE B N 1
ATOM 5725 C CA . ILE B 1 333 ? 3.555 37.094 11.891 1 83.12 333 ILE B CA 1
ATOM 5726 C C . ILE B 1 333 ? 2.197 37.781 11.992 1 83.12 333 ILE B C 1
ATOM 5728 O O . ILE B 1 333 ? 1.865 38.375 13.023 1 83.12 333 ILE B O 1
ATOM 5732 N N . GLY B 1 334 ? 1.521 37.719 10.945 1 80.88 334 GLY B N 1
ATOM 5733 C CA . GLY B 1 334 ? 0.193 38.281 10.969 1 80.88 334 GLY B CA 1
ATOM 5734 C C . GLY B 1 334 ? -0.693 37.719 12.062 1 80.88 334 GLY B C 1
ATOM 5735 O O . GLY B 1 334 ? -1.389 38.469 12.75 1 80.88 334 GLY B O 1
ATOM 5736 N N . SER B 1 335 ? -0.651 36.469 12.172 1 80.75 335 SER B N 1
ATOM 5737 C CA . SER B 1 335 ? -1.418 35.812 13.234 1 80.75 335 SER B CA 1
ATOM 5738 C C . SER B 1 335 ? -0.921 36.25 14.617 1 80.75 335 SER B C 1
ATOM 5740 O O . SER B 1 335 ? -1.715 36.406 15.539 1 80.75 335 SER B O 1
ATOM 5742 N N . GLY B 1 336 ? 0.329 36.375 14.727 1 80.5 336 GLY B N 1
ATOM 5743 C CA . GLY B 1 336 ? 0.907 36.844 15.969 1 80.5 336 GLY B CA 1
ATOM 5744 C C . GLY B 1 336 ? 0.467 38.25 16.344 1 80.5 336 GLY B C 1
ATOM 5745 O O . GLY B 1 336 ? 0.144 38.531 17.5 1 80.5 336 GLY B O 1
ATOM 5746 N N . VAL B 1 337 ? 0.39 39.062 15.367 1 80.38 337 VAL B N 1
ATOM 5747 C CA . VAL B 1 337 ? -0.054 40.438 15.578 1 80.38 337 VAL B CA 1
ATOM 5748 C C . VAL B 1 337 ? -1.52 40.469 16 1 80.38 337 VAL B C 1
ATOM 5750 O O . VAL B 1 337 ? -1.917 41.25 16.859 1 80.38 337 VAL B O 1
ATOM 5753 N N . GLY B 1 338 ? -2.182 39.562 15.414 1 80.75 338 GLY B N 1
ATOM 5754 C CA . GLY B 1 338 ? -3.57 39.438 15.82 1 80.75 338 GLY B CA 1
ATOM 5755 C C . GLY B 1 338 ? -3.734 39.031 17.266 1 80.75 338 GLY B C 1
ATOM 5756 O O . GLY B 1 338 ? -4.516 39.625 18 1 80.75 338 GLY B O 1
ATOM 5757 N N . ILE B 1 339 ? -2.943 38.156 17.625 1 79.62 339 ILE B N 1
ATOM 5758 C CA . ILE B 1 339 ? -3 37.656 19 1 79.62 339 ILE B CA 1
ATOM 5759 C C . ILE B 1 339 ? -2.555 38.781 19.953 1 79.62 339 ILE B C 1
ATOM 5761 O O . ILE B 1 339 ? -3.09 38.906 21.062 1 79.62 339 ILE B O 1
ATOM 5765 N N . PHE B 1 340 ? -1.621 39.469 19.547 1 80.06 340 PHE B N 1
ATOM 5766 C CA . PHE B 1 340 ? -1.152 40.625 20.328 1 80.06 340 PHE B CA 1
ATOM 5767 C C . PHE B 1 340 ? -2.25 41.656 20.484 1 80.06 340 PHE B C 1
ATOM 5769 O O . PHE B 1 340 ? -2.375 42.281 21.547 1 80.06 340 PHE B O 1
ATOM 5776 N N . GLY B 1 341 ? -2.953 41.781 19.453 1 76.12 341 GLY B N 1
ATOM 5777 C CA . GLY B 1 341 ? -4.086 42.688 19.531 1 76.12 341 GLY B CA 1
ATOM 5778 C C . GLY B 1 341 ? -5.148 42.25 20.516 1 76.12 341 GLY B C 1
ATOM 5779 O O . GLY B 1 341 ? -5.664 43.062 21.281 1 76.12 341 GLY B O 1
ATOM 5780 N N . VAL B 1 342 ? -5.32 41.031 20.547 1 77.12 342 VAL B N 1
ATOM 5781 C CA . VAL B 1 342 ? -6.297 40.5 21.484 1 77.12 342 VAL B CA 1
ATOM 5782 C C . VAL B 1 342 ? -5.781 40.656 22.906 1 77.12 342 VAL B C 1
ATOM 5784 O O . VAL B 1 342 ? -6.551 40.969 23.828 1 77.12 342 VAL B O 1
ATOM 5787 N N . ALA B 1 343 ? -4.566 40.406 23.047 1 79.06 343 ALA B N 1
ATOM 5788 C CA . ALA B 1 343 ? -3.961 40.562 24.359 1 79.06 343 ALA B CA 1
ATOM 5789 C C . ALA B 1 343 ? -4.105 42 24.875 1 79.06 343 ALA B C 1
ATOM 5791 O O . ALA B 1 343 ? -4.332 42.219 26.062 1 79.06 343 ALA B O 1
ATOM 5792 N N . THR B 1 344 ? -4.07 42.906 23.984 1 76.56 344 THR B N 1
ATOM 5793 C CA . THR B 1 344 ? -4.207 44.312 24.359 1 76.56 344 THR B CA 1
ATOM 5794 C C . THR B 1 344 ? -5.633 44.625 24.797 1 76.56 344 THR B C 1
ATOM 5796 O O . THR B 1 344 ? -5.848 45.375 25.75 1 76.56 344 THR B O 1
ATOM 5799 N N . VAL B 1 345 ? -6.516 44 24.188 1 75.5 345 VAL B N 1
ATOM 5800 C CA . VAL B 1 345 ? -7.91 44.188 24.562 1 75.5 345 VAL B CA 1
ATOM 5801 C C . VAL B 1 345 ? -8.172 43.562 25.938 1 75.5 345 VAL B C 1
ATOM 5803 O O . VAL B 1 345 ? -8.883 44.156 26.75 1 75.5 345 VAL B O 1
ATOM 5806 N N . VAL B 1 346 ? -7.59 42.531 26.094 1 77.62 346 VAL B N 1
ATOM 5807 C CA . VAL B 1 346 ? -7.766 41.844 27.375 1 77.62 346 VAL B CA 1
ATOM 5808 C C . VAL B 1 346 ? -7.137 42.688 28.5 1 77.62 346 VAL B C 1
ATOM 5810 O O . VAL B 1 346 ? -7.703 42.812 29.578 1 77.62 346 VAL B O 1
ATOM 5813 N N . CYS B 1 347 ? -6.039 43.281 28.234 1 76.62 347 CYS B N 1
ATOM 5814 C CA . CYS B 1 347 ? -5.395 44.125 29.219 1 76.62 347 CYS B CA 1
ATOM 5815 C C . CYS B 1 347 ? -6.27 45.344 29.547 1 76.62 347 CYS B C 1
ATOM 5817 O O . CYS B 1 347 ? -6.383 45.75 30.703 1 76.62 347 CYS B O 1
ATOM 5819 N N . ASP B 1 348 ? -6.887 45.812 28.578 1 76.81 348 ASP B N 1
ATOM 5820 C CA . ASP B 1 348 ? -7.785 46.938 28.781 1 76.81 348 ASP B CA 1
ATOM 5821 C C . ASP B 1 348 ? -8.984 46.562 29.641 1 76.81 348 ASP B C 1
ATOM 5823 O O . ASP B 1 348 ? -9.414 47.312 30.5 1 76.81 348 ASP B O 1
ATOM 5827 N N . LEU B 1 349 ? -9.438 45.406 29.406 1 75.38 349 LEU B N 1
ATOM 5828 C CA . LEU B 1 349 ? -10.578 44.938 30.172 1 75.38 349 LEU B CA 1
ATOM 5829 C C . LEU B 1 349 ? -10.188 44.688 31.625 1 75.38 349 LEU B C 1
ATOM 5831 O O . LEU B 1 349 ? -10.969 44.969 32.531 1 75.38 349 LEU B O 1
ATOM 5835 N N . VAL B 1 350 ? -9.086 44.281 31.766 1 74.62 350 VAL B N 1
ATOM 5836 C CA . VAL B 1 350 ? -8.602 44.094 33.125 1 74.62 350 VAL B CA 1
ATOM 5837 C C . VAL B 1 350 ? -8.438 45.438 33.844 1 74.62 350 VAL B C 1
ATOM 5839 O O . VAL B 1 350 ? -8.766 45.562 35 1 74.62 350 VAL B O 1
ATOM 5842 N N . LEU B 1 351 ? -8.023 46.438 33.125 1 72.12 351 LEU B N 1
ATOM 5843 C CA . LEU B 1 351 ? -7.848 47.781 33.688 1 72.12 351 LEU B CA 1
ATOM 5844 C C . LEU B 1 351 ? -9.188 48.406 34.031 1 72.12 351 LEU B C 1
ATOM 5846 O O . LEU B 1 351 ? -9.32 49.062 35.062 1 72.12 351 LEU B O 1
ATOM 5850 N N . LEU B 1 352 ? -10.125 48.125 33.219 1 70.88 352 LEU B N 1
ATOM 5851 C CA . LEU B 1 352 ? -11.422 48.781 33.375 1 70.88 352 LEU B CA 1
ATOM 5852 C C . LEU B 1 352 ? -12.227 48.094 34.469 1 70.88 352 LEU B C 1
ATOM 5854 O O . LEU B 1 352 ? -12.992 48.75 35.188 1 70.88 352 LEU B O 1
ATOM 5858 N N . TYR B 1 353 ? -11.945 46.844 34.594 1 70.44 353 TYR B N 1
ATOM 5859 C CA . TYR B 1 353 ? -12.875 46.156 35.469 1 70.44 353 TYR B CA 1
ATOM 5860 C C . TYR B 1 353 ? -12.18 45.688 36.75 1 70.44 353 TYR B C 1
ATOM 5862 O O . TYR B 1 353 ? -12.82 45.469 37.781 1 70.44 353 TYR B O 1
ATOM 5870 N N . LEU B 1 354 ? -10.945 45.562 36.656 1 67.88 354 LEU B N 1
ATOM 5871 C CA . LEU B 1 354 ? -10.312 44.969 37.844 1 67.88 354 LEU B CA 1
ATOM 5872 C C . LEU B 1 354 ? -9.648 46.031 38.688 1 67.88 354 LEU B C 1
ATOM 5874 O O . LEU B 1 354 ? -9.328 45.781 39.875 1 67.88 354 LEU B O 1
ATOM 5878 N N . LEU B 1 355 ? -9.445 47.219 38.094 1 66.12 355 LEU B N 1
ATOM 5879 C CA . LEU B 1 355 ? -8.773 48.25 38.906 1 66.12 355 LEU B CA 1
ATOM 5880 C C . LEU B 1 355 ? -9.781 49.094 39.656 1 66.12 355 LEU B C 1
ATOM 5882 O O . LEU B 1 355 ? -10.883 49.344 39.156 1 66.12 355 LEU B O 1
ATOM 5886 N N . PRO B 1 356 ? -9.602 49.375 40.906 1 63.81 356 PRO B N 1
ATOM 5887 C CA . PRO B 1 356 ? -10.523 50.156 41.75 1 63.81 356 PRO B CA 1
ATOM 5888 C C . PRO B 1 356 ? -10.891 51.5 41.156 1 63.81 356 PRO B C 1
ATOM 5890 O O . PRO B 1 356 ? -11.992 52 41.344 1 63.81 356 PRO B O 1
ATOM 5893 N N . LYS B 1 357 ? -10 52.25 40.469 1 63.75 357 LYS B N 1
ATOM 5894 C CA . LYS B 1 357 ? -10.344 53.531 39.875 1 63.75 357 LYS B CA 1
ATOM 5895 C C . LYS B 1 357 ? -10.961 53.375 38.5 1 63.75 357 LYS B C 1
ATOM 5897 O O . LYS B 1 357 ? -10.648 54.125 37.562 1 63.75 357 LYS B O 1
ATOM 5902 N N . ARG B 1 358 ? -11.883 52.5 38.406 1 64.88 358 ARG B N 1
ATOM 5903 C CA . ARG B 1 358 ? -12.469 52.094 37.125 1 64.88 358 ARG B CA 1
ATOM 5904 C C . ARG B 1 358 ? -13.227 53.25 36.469 1 64.88 358 ARG B C 1
ATOM 5906 O O . ARG B 1 358 ? -13.148 53.438 35.25 1 64.88 358 ARG B O 1
ATOM 5913 N N . GLU B 1 359 ? -13.836 53.938 37.344 1 65.62 359 GLU B N 1
ATOM 5914 C CA . GLU B 1 359 ? -14.641 55.031 36.781 1 65.62 359 GLU B CA 1
ATOM 5915 C C . GLU B 1 359 ? -13.75 56.125 36.188 1 65.62 359 GLU B C 1
ATOM 5917 O O . GLU B 1 359 ? -14.078 56.688 35.156 1 65.62 359 GLU B O 1
ATOM 5922 N N . PHE B 1 360 ? -12.719 56.375 36.875 1 62.94 360 PHE B N 1
ATOM 5923 C CA . PHE B 1 360 ? -11.789 57.375 36.375 1 62.94 360 PHE B CA 1
ATOM 5924 C C . PHE B 1 360 ? -11.195 56.969 35.031 1 62.94 360 PHE B C 1
ATOM 5926 O O . PHE B 1 360 ? -11.141 57.75 34.094 1 62.94 360 PHE B O 1
ATOM 5933 N N . TYR B 1 361 ? -10.922 55.75 35 1 66.38 361 TYR B N 1
ATOM 5934 C CA . TYR B 1 361 ? -10.297 55.25 33.781 1 66.38 361 TYR B CA 1
ATOM 5935 C C . TYR B 1 361 ? -11.305 55.188 32.625 1 66.38 361 TYR B C 1
ATOM 5937 O O . TYR B 1 361 ? -10.961 55.469 31.484 1 66.38 361 TYR B O 1
ATOM 5945 N N . LYS B 1 362 ? -12.438 54.969 32.906 1 69.06 362 LYS B N 1
ATOM 5946 C CA . LYS B 1 362 ? -13.5 54.938 31.906 1 69.06 362 LYS B CA 1
ATOM 5947 C C . LYS B 1 362 ? -13.742 56.312 31.328 1 69.06 362 LYS B C 1
ATOM 5949 O O . LYS B 1 362 ? -13.938 56.469 30.125 1 69.06 362 LYS B O 1
ATOM 5954 N N . HIS B 1 363 ? -13.648 57.219 32.188 1 67.06 363 HIS B N 1
ATOM 5955 C CA . HIS B 1 363 ? -13.891 58.594 31.719 1 67.06 363 HIS B CA 1
ATOM 5956 C C . HIS B 1 363 ? -12.742 59.094 30.859 1 67.06 363 HIS B C 1
ATOM 5958 O O . HIS B 1 363 ? -12.945 59.938 29.969 1 67.06 363 HIS B O 1
ATOM 5964 N N . MET B 1 364 ? -11.617 58.594 31.203 1 66.69 364 MET B N 1
ATOM 5965 C CA . MET B 1 364 ? -10.461 59.031 30.453 1 66.69 364 MET B CA 1
ATOM 5966 C C . MET B 1 364 ? -10.406 58.344 29.078 1 66.69 364 MET B C 1
ATOM 5968 O O . MET B 1 364 ? -10.023 58.969 28.094 1 66.69 364 MET B O 1
ATOM 5972 N N . LYS B 1 365 ? -10.898 57.25 29.109 1 68.44 365 LYS B N 1
ATOM 5973 C CA . LYS B 1 365 ? -10.781 56.438 27.891 1 68.44 365 LYS B CA 1
ATOM 5974 C C . LYS B 1 365 ? -11.953 56.719 26.953 1 68.44 365 LYS B C 1
ATOM 5976 O O . LYS B 1 365 ? -11.781 56.781 25.734 1 68.44 365 LYS B O 1
ATOM 5981 N N . PHE B 1 366 ? -13.117 56.938 27.531 1 68.88 366 PHE B N 1
ATOM 5982 C CA . PHE B 1 366 ? -14.312 57.094 26.719 1 68.88 366 PHE B CA 1
ATOM 5983 C C . PHE B 1 366 ? -14.805 58.531 26.75 1 68.88 366 PHE B C 1
ATOM 5985 O O . PHE B 1 366 ? -14.945 59.125 27.828 1 68.88 366 PHE B O 1
ATOM 5992 N N . LYS B 1 367 ? -14.773 59.156 25.562 1 64.19 367 LYS B N 1
ATOM 5993 C CA . LYS B 1 367 ? -15.445 60.438 25.453 1 64.19 367 LYS B CA 1
ATOM 5994 C C . LYS B 1 367 ? -16.891 60.25 25.016 1 64.19 367 LYS B C 1
ATOM 5996 O O . LYS B 1 367 ? -17.156 59.688 23.938 1 64.19 367 LYS B O 1
ATOM 6001 N N . ASN B 1 368 ? -17.812 60.375 25.938 1 56 368 ASN B N 1
ATOM 6002 C CA . ASN B 1 368 ? -19.234 60.188 25.656 1 56 368 ASN B CA 1
ATOM 6003 C C . ASN B 1 368 ? -19.781 61.281 24.781 1 56 368 ASN B C 1
ATOM 6005 O O . ASN B 1 368 ? -19.469 62.469 24.984 1 56 368 ASN B O 1
ATOM 6009 N N . THR B 1 369 ? -20.297 61.062 23.672 1 54.75 369 THR B N 1
ATOM 6010 C CA .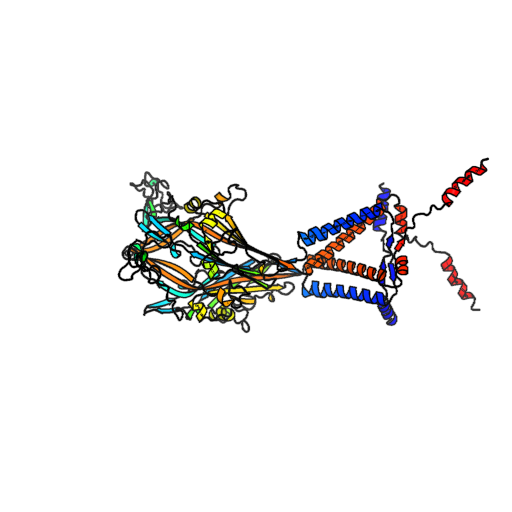 THR B 1 369 ? -21.062 62.062 22.922 1 54.75 369 THR B CA 1
ATOM 6011 C C . THR B 1 369 ? -22.328 62.438 23.672 1 54.75 369 THR B C 1
ATOM 6013 O O . THR B 1 369 ? -23.156 61.594 23.984 1 54.75 369 THR B O 1
ATOM 6016 N N . ASN B 1 370 ? -22.266 63.219 24.719 1 46.62 370 ASN B N 1
ATOM 6017 C CA . ASN B 1 370 ? -23.516 63.688 25.312 1 46.62 370 ASN B CA 1
ATOM 6018 C C . ASN B 1 370 ? -24.578 63.969 24.25 1 46.62 370 ASN B C 1
ATOM 6020 O O . ASN B 1 370 ? -24.281 64.562 23.219 1 46.62 370 ASN B O 1
ATOM 6024 N N . THR B 1 371 ? -25.641 63.25 24.156 1 43.72 371 THR B N 1
ATOM 6025 C CA . THR B 1 371 ? -26.797 63.781 23.438 1 43.72 371 THR B CA 1
ATOM 6026 C C . THR B 1 371 ? -26.906 65.312 23.594 1 43.72 371 THR B C 1
ATOM 6028 O O . THR B 1 371 ? -26.688 65.812 24.672 1 43.72 371 THR B O 1
ATOM 6031 N N . TYR B 1 372 ? -26.859 66.125 22.547 1 39.5 372 TYR B N 1
ATOM 6032 C CA . TYR B 1 372 ? -27.234 67.5 22.547 1 39.5 372 TYR B CA 1
ATOM 6033 C C . TYR B 1 372 ? -28.312 67.812 23.594 1 39.5 372 TYR B C 1
ATOM 6035 O O . TYR B 1 372 ? -29.422 67.25 23.516 1 39.5 372 TYR B O 1
ATOM 6043 N N . ALA B 1 373 ? -28.047 67.938 24.828 1 39.16 373 ALA B N 1
ATOM 6044 C CA . ALA B 1 373 ? -29.016 68.938 25.359 1 39.16 373 ALA B CA 1
ATOM 6045 C C . ALA B 1 373 ? -29.266 70.062 24.359 1 39.16 373 ALA B C 1
ATOM 6047 O O . ALA B 1 373 ? -28.328 70.562 23.719 1 39.16 373 ALA B O 1
ATOM 6048 N N . LYS B 1 374 ? -30.531 70.188 23.781 1 42.19 374 LYS B N 1
ATOM 6049 C CA . LYS B 1 374 ? -31.062 71.438 23.172 1 42.19 374 LYS B CA 1
ATOM 6050 C C . LYS B 1 374 ? -30.422 72.625 23.766 1 42.19 374 LYS B C 1
ATOM 6052 O O . LYS B 1 374 ? -30.562 72.938 24.969 1 42.19 374 LYS B O 1
ATOM 6057 N N . ASP B 1 375 ? -29.312 72.938 23.422 1 35.75 375 ASP B N 1
ATOM 6058 C CA . ASP B 1 375 ? -29 74.312 23.828 1 35.75 375 ASP B CA 1
ATOM 6059 C C . ASP B 1 375 ? -30.219 75.25 23.719 1 35.75 375 ASP B C 1
ATOM 6061 O O . ASP B 1 375 ? -30.797 75.375 22.641 1 35.75 375 ASP B O 1
ATOM 6065 N N . PRO B 1 376 ? -30.984 75.375 24.797 1 38.53 376 PRO B N 1
ATOM 6066 C CA . PRO B 1 376 ? -32.125 76.312 24.734 1 38.53 376 PRO B CA 1
ATOM 6067 C C . PRO B 1 376 ? -31.781 77.562 23.953 1 38.53 376 PRO B C 1
ATOM 6069 O O . PRO B 1 376 ? -32.688 78.375 23.625 1 38.53 376 PRO B O 1
ATOM 6072 N N . ASP B 1 377 ? -30.5 77.875 23.969 1 35.22 377 ASP B N 1
ATOM 6073 C CA . ASP B 1 377 ? -30.25 79.25 23.5 1 35.22 377 ASP B CA 1
ATOM 6074 C C . ASP B 1 377 ? -30.438 79.375 22 1 35.22 377 ASP B C 1
ATOM 6076 O O . ASP B 1 377 ? -30.234 80.438 21.422 1 35.22 377 ASP B O 1
ATOM 6080 N N . SER B 1 378 ? -30.297 78.25 21.281 1 34.94 378 SER B N 1
ATOM 6081 C CA . SER B 1 378 ? -30.453 78.562 19.859 1 34.94 378 SER B CA 1
ATOM 6082 C C . SER B 1 378 ? -31.875 79 19.547 1 34.94 378 SER B C 1
ATOM 6084 O O . SER B 1 378 ? -32.188 79.375 18.406 1 34.94 378 SER B O 1
ATOM 6086 N N . GLU B 1 379 ? -32.812 78.5 20.391 1 34.19 379 GLU B N 1
ATOM 6087 C CA . GLU B 1 379 ? -34.094 79.125 20.031 1 34.19 379 GLU B CA 1
ATOM 6088 C C . GLU B 1 379 ? -34.094 80.625 20.344 1 34.19 379 GLU B C 1
ATOM 6090 O O . GLU B 1 379 ? -35.062 81.312 20 1 34.19 379 GLU B O 1
ATOM 6095 N N . ALA B 1 380 ? -33.281 81 21.359 1 36.59 380 ALA B N 1
ATOM 6096 C CA . ALA B 1 380 ? -33.531 82.375 21.781 1 36.59 380 ALA B CA 1
ATOM 6097 C C . ALA B 1 380 ? -33.125 83.375 20.688 1 36.59 380 ALA B C 1
ATOM 6099 O O . ALA B 1 380 ? -33.469 84.562 20.75 1 36.59 380 ALA B O 1
ATOM 6100 N N . GLY B 1 381 ? -32.156 82.938 19.844 1 31.81 381 GLY B N 1
ATOM 6101 C CA . GLY B 1 381 ? -31.719 84 18.984 1 31.81 381 GLY B CA 1
ATOM 6102 C C . GLY B 1 381 ? -32.781 84.5 18.016 1 31.81 381 GLY B C 1
ATOM 6103 O O . GLY B 1 381 ? -32.594 85.5 17.297 1 31.81 381 GLY B O 1
ATOM 6104 N N . SER B 1 382 ? -33.594 83.438 17.672 1 33.91 382 SER B N 1
ATOM 6105 C CA . SER B 1 382 ? -34.438 84 16.594 1 33.91 382 SER B CA 1
ATOM 6106 C C . SER B 1 382 ? -35.5 84.938 17.125 1 33.91 382 SER B C 1
ATOM 6108 O O . SER B 1 382 ? -36.312 85.438 16.359 1 33.91 382 SER B O 1
ATOM 6110 N N . ILE B 1 383 ? -35.719 84.812 18.453 1 33.66 383 ILE B N 1
ATOM 6111 C CA . ILE B 1 383 ? -36.938 85.562 18.828 1 33.66 383 ILE B CA 1
ATOM 6112 C C . ILE B 1 383 ? -36.625 87 18.844 1 33.66 383 ILE B C 1
ATOM 6114 O O . ILE B 1 383 ? -37.531 87.875 19.016 1 33.66 383 ILE B O 1
ATOM 6118 N N . GLU B 1 384 ? -35.312 87.312 19.062 1 32.12 384 GLU B N 1
ATOM 6119 C CA . GLU B 1 384 ? -35.188 88.75 19.359 1 32.12 384 GLU B CA 1
ATOM 6120 C C . GLU B 1 384 ? -35.562 89.625 18.156 1 32.12 384 GLU B C 1
ATOM 6122 O O . GLU B 1 384 ? -35.719 90.812 18.266 1 32.12 384 GLU B O 1
ATOM 6127 N N . THR B 1 385 ? -35.406 89 16.984 1 34.72 385 THR B N 1
ATOM 6128 C CA . THR B 1 385 ? -35.469 90 15.93 1 34.72 385 THR B CA 1
ATOM 6129 C C . THR B 1 385 ? -36.938 90.5 15.766 1 34.72 385 THR B C 1
ATOM 6131 O O . THR B 1 385 ? -37.188 91.438 15 1 34.72 385 THR B O 1
ATOM 6134 N N . GLU B 1 386 ? -37.812 89.688 16.359 1 33.94 386 GLU B N 1
ATOM 6135 C CA . GLU B 1 386 ? -39.156 90.125 15.945 1 33.94 386 GLU B CA 1
ATOM 6136 C C . GLU B 1 386 ? -39.531 91.438 16.641 1 33.94 386 GLU B C 1
ATOM 6138 O O . GLU B 1 386 ? -40.562 92 16.359 1 33.94 386 GLU B O 1
ATOM 6143 N N . LEU B 1 387 ? -38.875 91.688 17.812 1 32.59 387 LEU B N 1
ATOM 6144 C CA . LEU B 1 387 ? -39.562 92.75 18.562 1 32.59 387 LEU B CA 1
ATOM 6145 C C . LEU B 1 387 ? -39.312 94.125 17.906 1 32.59 387 LEU B C 1
ATOM 6147 O O . LEU B 1 387 ? -39.969 95.125 18.281 1 32.59 387 LEU B O 1
ATOM 6151 N N . SER B 1 388 ? -38.156 94.25 17.344 1 30.38 388 SER B N 1
ATOM 6152 C CA . SER B 1 388 ? -37.938 95.688 17.062 1 30.38 388 SER B CA 1
ATOM 6153 C C . SER B 1 388 ? -38.844 96.188 15.945 1 30.38 388 SER B C 1
ATOM 6155 O O . SER B 1 388 ? -38.781 97.375 15.562 1 30.38 388 SER B O 1
ATOM 6157 N N . LYS B 1 389 ? -39.219 95.25 15.117 1 32.94 389 LYS B N 1
ATOM 6158 C CA . LYS B 1 389 ? -39.844 96 14.008 1 32.94 389 LYS B CA 1
ATOM 6159 C C . LYS B 1 389 ? -41.156 96.625 14.43 1 32.94 389 LYS B C 1
ATOM 6161 O O . LYS B 1 389 ? -41.75 97.375 13.672 1 32.94 389 LYS B O 1
ATOM 6166 N N . LYS B 1 390 ? -41.719 96.25 15.633 1 25.42 390 LYS B N 1
ATOM 6167 C CA . LYS B 1 390 ? -42.812 97.188 15.82 1 25.42 390 LYS B CA 1
ATOM 6168 C C . LYS B 1 390 ? -42.406 98.375 16.656 1 25.42 390 LYS B C 1
ATOM 6170 O O . LYS B 1 390 ? -41.688 98.25 17.656 1 25.42 390 LYS B O 1
#

Radius of gyration: 41.47 Å; Cα contacts (8 Å, |Δi|>4): 1547; chains: 2; bounding box: 77×145×96 Å

Sequence (780 aa):
MKNKIANALSDFFYEYETPRQVLVRNRRVGVVCRLIQLGVLVYIIGWVFIYEKGYQSTDTAVSSVFTKMKGQGYTNVSGNEKVWDVADYVFPPQGDSSFVVMTNYIVTEGQRMGRCPELKGKHNCSTDADCEEGSFKRQMTGVCANRTKTCEVLAWCPVEDDHNIPDPPLLMSAENYTLFIKNSVTFPLFDVTRSNLVEGINSSYIGKCLHDPEDAPLCPIFRLGDIVKLSGFNFETIARVGGAIGIVVDWTCNFDLHLKHCKPKYTFHGLYGNPAETDKAKASVGYNFRYARHYMENSVQKRTLYKVFGIRVDIIVQSLARKFDIIPTLTAIGSGVGIFGVATVVCDLVLLYLLPKREFYKHMKFKNTNTYAKDPDSEAGSIETELSKKMKNKIANALSDFFYEYETPRQVLVRNRRVGVVCRLIQLGVLVYIIGWVFIYEKGYQSTDTAVSSVFTKMKGQGYTNVSGNEKVWDVADYVFPPQGDSSFVVMTNYIVTEGQRMGRCPELKGKHNCSTDADCEEGSFKRQMTGVCANRTKTCEVLAWCPVEDDHNIPDPPLLMSAENYTLFIKNSVTFPLFDVTRSNLVEGINSSYIGKCLHDPEDAPLCPIFRLGDIVKLSGFNFETIARVGGAIGIVVDWTCNFDLHLKHCKPKYTFHGLYGNPAETDKAKASVGYNFRYARHYMENSVQKRTLYKVFGIRVDIIVQSLARKFDIIPTLTAIGSGVGIFGVATVVCDLVLLYLLPKREFYKHMKFKNTNTYAKDPDSEAGSIETELSKK

Secondary structure (DSSP, 8-state):
-HHHHHHHHHHHHHEEEEE-EEE---HHHHHHHHHHHHHHHHIIIIIIIIIS-TTEEEE--EEEEEEEEE--EEEEETTEEEEE-HHHHEESTT--SEEEEEEEEEEEEEEEEEEEEPPTTTSB-SSGGGS-TT-SSS-EEEEEETTTTEEEEEEEESPP--SS--SS-TTGGGGG-EEEEEEEEEETTTTEEEESS-TT--HHHHTT---BTTTBTT--EEEHHHHHHHTT--HHHHHHH-EEEEEEEEEEEETTS-GGG---EEEEEESS--TTSS-HHHHTB--EEEEEEEEEETTEEEEEEEEEEEEEEEEEEEEEEEEE-HHHHHHHHHHHHHHHHHHHHHHHHHHHHHSTTHHHHHHHH----------GGGTTHHHHTTGGG-/-HHHHHHHHHHHHH------EEEEE-HHHHHHHHHHHHHHHHIIIIIIIIIS-TTEEEE--EEEEEEEEE--EEEEETTEEEEE-HHHHEESTT--SEEEEEEEEEEEEEEEEEEEEPPTTTSB-SSGGGS-TT-TTS-EEEEEETTTTEEEEEEEESPP--SS--SS-TTGGGGG-EEEEEEEEEETTTTEEEESS-TT--HHHHTT---BTTTBTT--EEEHHHHHHHTT--HHHHHHH-EEEEEEEEEEEETTS-GGG---EEEEEESS--TTSS-HHHHTB--EEEEEEEEEETTEEEEEEEEEEEEEEEEEEEEEEEEE-HHHHHHHHHHHHHHHHHHHHHHHHHHHHHSTTHHHHHHHHEEE-------GGGTTTTTGGGTTT-